Protein 2M1C (pdb70)

Organism: Geobacillus thermodenitrificans (strain NG80-2) (NCBI:txid420246)

CATH classification: 3.30.450.20

Solvent-accessible surface area: 12504 Å² total; per-residue (Å²): 252,39,42,32,14,154,76,62,110,113,29,17,105,62,52,23,60,31,41,32,144,156,10,130,171,26,90,78,54,36,71,84,4,23,26,10,0,21,5,5,2,6,91,48,30,88,17,38,34,8,6,132,21,12,11,74,44,46,180,74,182,60,9,88,57,81,15,2,56,110,56,10,144,87,12,20,60,28,20,114,128,27,173,67,9,4,94,46,52,114,64,85,59,18,51,11,3,5,8,5,23,143,75,58,42,32,9,17,6,20,1,10,83,258,34,48,28,16,154,77,77,109,118,33,17,109,61,55,21,59,33,42,37,144,151,8,127,174,30,89,85,48,38,74,85,4,24,23,13,0,27,6,6,2,8,92,54,28,83,17,40,35,8,6,130,21,11,11,74,44,44,176,77,183,61,10,86,60,83,18,2,55,109,54,9,145,88,10,21,59,29,20,118,131,29,177,69,11,3,91,40,51,112,63,96,52,20,51,13,2,4,8,5,25,146,78,60,52,33,9,24,8,16,1,10,80

Radius of gyration: 17.27 Å; Cα contacts (8 Å, |Δi|>4): 386; chains: 2; bounding box: 47×32×30 Å

Nearest PDB structures (foldseek):
  2m1c-assembly1_B  TM=1.008E+00  e=5.060E-22  Geobacillus thermodenitrificans NG80-2
  1l0f-assembly2_B  TM=6.112E-01  e=3.774E+00  Escherichia coli
  1l0e-assembly2_B  TM=6.085E-01  e=5.412E+00  Escherichia coli
  1ga9-assembly2_B  TM=4.429E-01  e=3.553E+00  Escherichia coli
  6in9-assembly2_B  TM=4.260E-01  e=9.871E+00  Pseudomonas aeruginosa PAO1

Foldseek 3Di:
DQWLCPPVVVLVCVVCDPPDPVLPPCVPVDPPPDFQKKWATGLPWFTDDIRVSVCVLLVHDDCGRCTDVNVDPVVVVVSVPVPDAWDWPDGSRWTKIWGADVVRNPTIITTGD/DQWLCPVPVVLVCVVCPPPDPVLPPCVPPDDPPDFQKKWATGLPWFTDDMRVSVQVLLPHDDCGGCTDVNVHPPVNVVSVVVPDAWDWPDDSRWTKIWGAHVVSNPTIITTGD

Secondary structure (DSSP, 8-state):
---SHHHHSHHHHHHSSSS-TT-STTTTT-SSSS-S-EEEE-SSS-EEEE-THHHHTTT-S--TTSTTTTT-SHHHHHTTT--SSEEEEEETTEEEEEE--SS-TT-EEEEE-/---SHHHHSHHHHHHSSSS-TT-STTTTT-SSSS-S-EEEE-SSS-EEEEETHHHHTTT-S--TTSTTTTT-SHHHHHTTT--SSEEEEEETTEEEEEE--SS-TT-EEEEE-

InterPro domains:
  IPR000160 GGDEF domain [PS50887] (174-302)
  IPR000160 GGDEF domain [SM00267] (145-300)
  IPR001667 DDH domain [PF01368] (340-497)
  IPR003156 DHHA1 domain [PF02272] (570-653)
  IPR014528 Cyclic-di-AMP phosphodiesterase GdpP/PdeA [PIRSF026583] (1-654)
  IPR038763 DHH phosphoesterase superfamily [SSF64182] (339-641)
  IPR049553 Cyclic-di-AMP phosphodiesterase GdpP-like, PAS domain [PF21370] (72-161)
  IPR051319 Bifunctional oligoribonuclease/pAp-phosphatase and c-di-AMP PDE [PTHR47618] (325-655)

B-factor: mean 15.0, std 0.0, range [15.0, 15.0]

Sequence (226 aa):
RGSHMRSLHKELQQYISNLSYRVKKVSEEALMQMPIGILLLDEEDKIEWSNRFLAACFKEQTLIGRSLAELSEPLAAFVKKGKTDEEIIELNGKQLKVIVHRHERLLYFFDVTRGSHMRSLHKELQQYISNLSYRVKKVSEEALMQMPIGILLLDEEDKIEWSNRFLAACFKEQTLIGRSLAELSEPLAAFVKKGKTDEEIIELNGKQLKVIVHRHERLLYFFDVTRGSHMRSLHKELQQYISNLSYRVKKVSEEALMQMPIGILLLDEEDKIEWSNRFLAACFKEQTLIGRSLAELSEPLAAFVKKGKTDEEIIELNGKQLKVIVHRHERLLYFFDVTRGSHMRSLHKELQQYISNLSYRVKKVSEEALMQMPIGILLLDEEDKIEWSNRFLAACFKEQTLIGRSLAELSEPLAAFVKKGKTDEEIIELNGKQLKVIVHRHERLLYFFDVTRGSHMRSLHKELQQYISNLSYRVKKVSEEALMQMPIGILLLDEEDKIEWSNRFLAACFKEQTLIGRSLAELSEPLAAFVKKGKTDEEIIELNGKQLKVIVHRHERLLYFFDVTRGSHMRSLHKELQQYISNLSYRVKKVSEEALMQMPIGILLLDEEDKIEWSNRFLAACFKEQTLIGRSLAELSEPLAAFVKKGKTDEEIIELNGKQLKVIVHRHERLLYFFDVTRGSHMRSLHKELQQYISNLSYRVKKVSEEALMQMPIGILLLDEEDKIEWSNRFLAACFKEQTLIGRSLAELSEPLAAFVKKGKTDEEIIELNGKQLKVIVHRHERLLYFFDVTRGSHMRSLHKELQQYISNLSYRVKKVSEEALMQMPIGILLLDEEDKIEWSNRFLAACFKEQTLIGRSLAELSEPLAAFVKKGKTDEEIIELNGKQLKVIVHRHERLLYFFDVT

Structure (mmCIF, N/CA/C/O backbone):
data_2M1C
#
_entry.id   2M1C
#
loop_
_atom_site.group_PDB
_atom_site.id
_atom_site.type_symbol
_atom_site.label_atom_id
_atom_site.label_alt_id
_atom_site.label_comp_id
_atom_site.label_asym_id
_atom_site.label_entity_id
_atom_site.label_seq_id
_atom_site.pdbx_PDB_ins_code
_atom_site.Cartn_x
_atom_site.Cartn_y
_atom_site.Cartn_z
_atom_site.occupancy
_atom_site.B_iso_or_equiv
_atom_site.auth_seq_id
_atom_site.auth_comp_id
_atom_site.auth_asym_id
_atom_site.auth_atom_id
_atom_site.pdbx_PDB_model_num
ATOM 1 N N . ARG A 1 1 ? 22.039 11.443 1.614 1.00 15.00 49 ARG A N 1
ATOM 2 C CA . ARG A 1 1 ? 22.537 12.443 2.587 1.00 15.00 49 ARG A CA 1
ATOM 3 C C . ARG A 1 1 ? 21.398 12.932 3.478 1.00 15.00 49 ARG A C 1
ATOM 4 O O . ARG A 1 1 ? 21.520 12.956 4.701 1.00 15.00 49 ARG A O 1
ATOM 27 N N . GLY A 1 2 ? 20.284 13.304 2.863 1.00 15.00 50 GLY A N 1
ATOM 28 C CA . GLY A 1 2 ? 19.138 13.763 3.616 1.00 15.00 50 GLY A CA 1
ATOM 29 C C . GLY A 1 2 ? 18.201 12.619 3.924 1.00 15.00 50 GLY A C 1
ATOM 30 O O . GLY A 1 2 ? 17.272 12.345 3.165 1.00 15.00 50 GLY A O 1
ATOM 34 N N . SER A 1 3 ? 18.465 11.931 5.026 1.00 15.00 51 SER A N 1
ATOM 35 C CA . SER A 1 3 ? 17.648 10.799 5.435 1.00 15.00 51 SER A CA 1
ATOM 36 C C . SER A 1 3 ? 16.256 11.239 5.870 1.00 15.00 51 SER A C 1
ATOM 37 O O . SER A 1 3 ? 16.081 11.796 6.952 1.00 15.00 51 SER A O 1
ATOM 45 N N . HIS A 1 4 ? 15.268 10.973 5.023 1.00 15.00 52 HIS A N 1
ATOM 46 C CA . HIS A 1 4 ? 13.889 11.326 5.317 1.00 15.00 52 HIS A CA 1
ATOM 47 C C . HIS A 1 4 ? 13.316 10.369 6.341 1.00 15.00 52 HIS A C 1
ATOM 48 O O . HIS A 1 4 ? 12.604 10.778 7.259 1.00 15.00 52 HIS A O 1
ATOM 62 N N . MET A 1 5 ? 13.656 9.097 6.196 1.00 15.00 53 MET A N 1
ATOM 63 C CA . MET A 1 5 ? 13.177 8.071 7.107 1.00 15.00 53 MET A CA 1
ATOM 64 C C . MET A 1 5 ? 13.610 8.369 8.546 1.00 15.00 53 MET A C 1
ATOM 65 O O . MET A 1 5 ? 12.895 8.049 9.495 1.00 15.00 53 MET A O 1
ATOM 79 N N . ARG A 1 6 ? 14.768 8.997 8.699 1.00 15.00 54 ARG A N 1
ATOM 80 C CA . ARG A 1 6 ? 15.282 9.333 10.025 1.00 15.00 54 ARG A CA 1
ATOM 81 C C . ARG A 1 6 ? 15.168 10.827 10.304 1.00 15.00 54 ARG A C 1
ATOM 82 O O . ARG A 1 6 ? 15.726 11.323 11.279 1.00 15.00 54 ARG A O 1
ATOM 103 N N . SER A 1 7 ? 14.466 11.541 9.439 1.00 15.00 55 SER A N 1
ATOM 104 C CA . SER A 1 7 ? 14.291 12.975 9.609 1.00 15.00 55 SER A CA 1
ATOM 105 C C . SER A 1 7 ? 13.079 13.278 10.491 1.00 15.00 55 SER A C 1
ATOM 106 O O . SER A 1 7 ? 12.996 14.344 11.104 1.00 15.00 55 SER A O 1
ATOM 114 N N . LEU A 1 8 ? 12.133 12.344 10.541 1.00 15.00 56 LEU A N 1
ATOM 115 C CA . LEU A 1 8 ? 10.918 12.539 11.323 1.00 15.00 56 LEU A CA 1
ATOM 116 C C . LEU A 1 8 ? 10.797 11.533 12.463 1.00 15.00 56 LEU A C 1
ATOM 117 O O . LEU A 1 8 ? 10.256 11.852 13.523 1.00 15.00 56 LEU A O 1
ATOM 133 N N . HIS A 1 9 ? 11.284 10.309 12.217 1.00 15.00 57 HIS A N 1
ATOM 134 C CA . HIS A 1 9 ? 11.227 9.208 13.188 1.00 15.00 57 HIS A CA 1
ATOM 135 C C . HIS A 1 9 ? 9.787 8.715 13.368 1.00 15.00 57 HIS A C 1
ATOM 136 O O . HIS A 1 9 ? 9.454 7.619 12.918 1.00 15.00 57 HIS A O 1
ATOM 150 N N . LYS A 1 10 ? 8.938 9.548 13.982 1.00 15.00 58 LYS A N 1
ATOM 151 C CA . LYS A 1 10 ? 7.529 9.212 14.231 1.00 15.00 58 LYS A CA 1
ATOM 152 C C . LYS A 1 10 ? 6.838 8.689 12.973 1.00 15.00 58 LYS A C 1
ATOM 153 O O . LYS A 1 10 ? 6.079 7.728 13.037 1.00 15.00 58 LYS A O 1
ATOM 172 N N . GLU A 1 11 ? 7.109 9.330 11.840 1.00 15.00 59 GLU A N 1
ATOM 173 C CA . GLU A 1 11 ? 6.525 8.938 10.558 1.00 15.00 59 GLU A CA 1
ATOM 174 C C . GLU A 1 11 ? 6.711 7.443 10.299 1.00 15.00 59 GLU A C 1
ATOM 175 O O . GLU A 1 11 ? 5.744 6.708 10.089 1.00 15.00 59 GLU A O 1
ATOM 187 N N . LEU A 1 12 ? 7.958 6.989 10.349 1.00 15.00 60 LEU A N 1
ATOM 188 C CA . LEU A 1 12 ? 8.261 5.586 10.109 1.00 15.00 60 LEU A CA 1
ATOM 189 C C . LEU A 1 12 ? 7.860 4.730 11.310 1.00 15.00 60 LEU A C 1
ATOM 190 O O . LEU A 1 12 ? 7.328 3.636 11.139 1.00 15.00 60 LEU A O 1
ATOM 206 N N . GLN A 1 13 ? 8.094 5.247 12.522 1.00 15.00 61 GLN A N 1
ATOM 207 C CA . GLN A 1 13 ? 7.769 4.517 13.755 1.00 15.00 61 GLN A CA 1
ATOM 208 C C . GLN A 1 13 ? 6.269 4.231 13.856 1.00 15.00 61 GLN A C 1
ATOM 209 O O . GLN A 1 13 ? 5.853 3.289 14.528 1.00 15.00 61 GLN A O 1
ATOM 223 N N . GLN A 1 14 ? 5.464 5.047 13.188 1.00 15.00 62 GLN A N 1
ATOM 224 C CA . GLN A 1 14 ? 4.018 4.884 13.204 1.00 15.00 62 GLN A CA 1
ATOM 225 C C . GLN A 1 14 ? 3.607 3.698 12.337 1.00 15.00 62 GLN A C 1
ATOM 226 O O . GLN A 1 14 ? 2.859 2.825 12.776 1.00 15.00 62 GLN A O 1
ATOM 240 N N . TYR A 1 15 ? 4.110 3.674 11.107 1.00 15.00 63 TYR A N 1
ATOM 241 C CA . TYR A 1 15 ? 3.789 2.610 10.153 1.00 15.00 63 TYR A CA 1
ATOM 242 C C . TYR A 1 15 ? 4.305 1.234 10.613 1.00 15.00 63 TYR A C 1
ATOM 243 O O . TYR A 1 15 ? 3.637 0.214 10.418 1.00 15.00 63 TYR A O 1
ATOM 261 N N . ILE A 1 16 ? 5.472 1.225 11.249 1.00 15.00 64 ILE A N 1
ATOM 262 C CA . ILE A 1 16 ? 6.114 -0.016 11.730 1.00 15.00 64 ILE A CA 1
ATOM 263 C C . ILE A 1 16 ? 5.549 -0.531 13.061 1.00 15.00 64 ILE A C 1
ATOM 264 O O . ILE A 1 16 ? 6.297 -0.840 13.994 1.00 15.00 64 ILE A O 1
ATOM 280 N N . SER A 1 17 ? 4.236 -0.528 13.187 1.00 15.00 65 SER A N 1
ATOM 281 C CA . SER A 1 17 ? 3.597 -1.010 14.402 1.00 15.00 65 SER A CA 1
ATOM 282 C C . SER A 1 17 ? 2.978 -2.393 14.170 1.00 15.00 65 SER A C 1
ATOM 283 O O . SER A 1 17 ? 3.411 -3.395 14.746 1.00 15.00 65 SER A O 1
ATOM 291 N N . ASN A 1 18 ? 1.908 -2.390 13.382 1.00 15.00 66 ASN A N 1
ATOM 292 C CA . ASN A 1 18 ? 1.182 -3.611 12.991 1.00 15.00 66 ASN A CA 1
ATOM 293 C C . ASN A 1 18 ? 2.120 -4.775 12.645 1.00 15.00 66 ASN A C 1
ATOM 294 O O . ASN A 1 18 ? 1.805 -5.932 12.930 1.00 15.00 66 ASN A O 1
ATOM 305 N N . LEU A 1 19 ? 3.267 -4.476 12.046 1.00 15.00 67 LEU A N 1
ATOM 306 C CA . LEU A 1 19 ? 4.217 -5.513 11.672 1.00 15.00 67 LEU A CA 1
ATOM 307 C C . LEU A 1 19 ? 5.425 -5.526 12.602 1.00 15.00 67 LEU A C 1
ATOM 308 O O . LEU A 1 19 ? 5.832 -4.491 13.137 1.00 15.00 67 LEU A O 1
ATOM 324 N N . SER A 1 20 ? 5.973 -6.716 12.799 1.00 15.00 68 SER A N 1
ATOM 325 C CA . SER A 1 20 ? 7.124 -6.912 13.660 1.00 15.00 68 SER A CA 1
ATOM 326 C C . SER A 1 20 ? 8.389 -6.336 13.032 1.00 15.00 68 SER A C 1
ATOM 327 O O . SER A 1 20 ? 8.651 -6.541 11.848 1.00 15.00 68 SER A O 1
ATOM 335 N N . TYR A 1 21 ? 9.179 -5.638 13.840 1.00 15.00 69 TYR A N 1
ATOM 336 C CA . TYR A 1 21 ? 10.425 -5.036 13.378 1.00 15.00 69 TYR A CA 1
ATOM 337 C C . TYR A 1 21 ? 11.426 -6.112 12.957 1.00 15.00 69 TYR A C 1
ATOM 338 O O . TYR A 1 21 ? 12.356 -5.850 12.193 1.00 15.00 69 TYR A O 1
ATOM 356 N N . ARG A 1 22 ? 11.232 -7.322 13.472 1.00 15.00 70 ARG A N 1
ATOM 357 C CA . ARG A 1 22 ? 12.109 -8.442 13.146 1.00 15.00 70 ARG A CA 1
ATOM 358 C C . ARG A 1 22 ? 12.077 -8.770 11.654 1.00 15.00 70 ARG A C 1
ATOM 359 O O . ARG A 1 22 ? 13.110 -9.100 11.074 1.00 15.00 70 ARG A O 1
ATOM 380 N N . VAL A 1 23 ? 10.882 -8.664 11.054 1.00 15.00 71 VAL A N 1
ATOM 381 C CA . VAL A 1 23 ? 10.643 -8.950 9.627 1.00 15.00 71 VAL A CA 1
ATOM 382 C C . VAL A 1 23 ? 11.469 -10.127 9.098 1.00 15.00 71 VAL A C 1
ATOM 383 O O . VAL A 1 23 ? 12.157 -10.018 8.078 1.00 15.00 71 VAL A O 1
ATOM 396 N N . LYS A 1 24 ? 11.378 -11.260 9.785 1.00 15.00 72 LYS A N 1
ATOM 397 C CA . LYS A 1 24 ? 12.105 -12.455 9.388 1.00 15.00 72 LYS A CA 1
ATOM 398 C C . LYS A 1 24 ? 11.155 -13.642 9.244 1.00 15.00 72 LYS A C 1
ATOM 399 O O . LYS A 1 24 ? 10.520 -14.055 10.211 1.00 15.00 72 LYS A O 1
ATOM 418 N N . LYS A 1 25 ? 11.040 -14.142 8.010 1.00 15.00 73 LYS A N 1
ATOM 419 C CA . LYS A 1 25 ? 10.192 -15.296 7.664 1.00 15.00 73 LYS A CA 1
ATOM 420 C C . LYS A 1 25 ? 8.693 -14.975 7.620 1.00 15.00 73 LYS A C 1
ATOM 421 O O . LYS A 1 25 ? 7.927 -15.746 7.038 1.00 15.00 73 LYS A O 1
ATOM 440 N N . VAL A 1 26 ? 8.297 -13.847 8.215 1.00 15.00 74 VAL A N 1
ATOM 441 C CA . VAL A 1 26 ? 6.893 -13.394 8.264 1.00 15.00 74 VAL A CA 1
ATOM 442 C C . VAL A 1 26 ? 5.915 -14.524 8.637 1.00 15.00 74 VAL A C 1
ATOM 443 O O . VAL A 1 26 ? 4.753 -14.545 8.216 1.00 15.00 74 VAL A O 1
ATOM 456 N N . SER A 1 27 ? 6.371 -15.431 9.489 1.00 15.00 75 SER A N 1
ATOM 457 C CA . SER A 1 27 ? 5.550 -16.551 9.923 1.00 15.00 75 SER A CA 1
ATOM 458 C C . SER A 1 27 ? 4.426 -16.080 10.845 1.00 15.00 75 SER A C 1
ATOM 459 O O . SER A 1 27 ? 3.499 -16.834 11.155 1.00 15.00 75 SER A O 1
ATOM 467 N N . GLU A 1 28 ? 4.521 -14.831 11.281 1.00 15.00 76 GLU A N 1
ATOM 468 C CA . GLU A 1 28 ? 3.530 -14.235 12.161 1.00 15.00 76 GLU 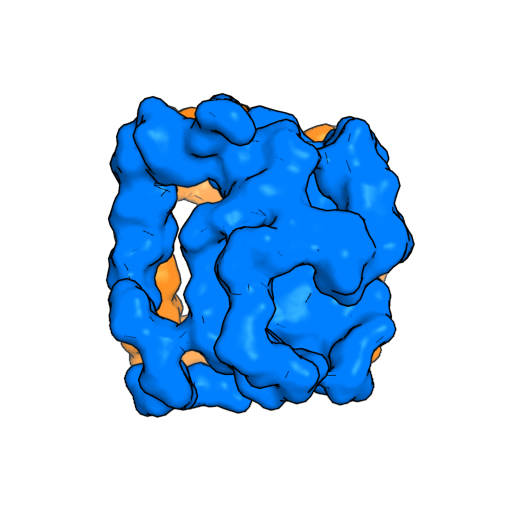A CA 1
ATOM 469 C C . GLU A 1 28 ? 2.154 -14.184 11.501 1.00 15.00 76 GLU A C 1
ATOM 470 O O . GLU A 1 28 ? 1.166 -14.628 12.086 1.00 15.00 76 GLU A O 1
ATOM 482 N N . GLU A 1 29 ? 2.089 -13.676 10.270 1.00 15.00 77 GLU A N 1
ATOM 483 C CA . GLU A 1 29 ? 0.808 -13.560 9.575 1.00 15.00 77 GLU A CA 1
ATOM 484 C C . GLU A 1 29 ? 0.781 -14.352 8.268 1.00 15.00 77 GLU A C 1
ATOM 485 O O . GLU A 1 29 ? -0.242 -14.356 7.577 1.00 15.00 77 GLU A O 1
ATOM 497 N N . ALA A 1 30 ? 1.907 -14.995 7.928 1.00 15.00 78 ALA A N 1
ATOM 498 C CA . ALA A 1 30 ? 2.032 -15.806 6.705 1.00 15.00 78 ALA A CA 1
ATOM 499 C C . ALA A 1 30 ? 2.184 -14.946 5.450 1.00 15.00 78 ALA A C 1
ATOM 500 O O . ALA A 1 30 ? 2.097 -13.725 5.504 1.00 15.00 78 ALA A O 1
ATOM 507 N N . LEU A 1 31 ? 2.418 -15.599 4.313 1.00 15.00 79 LEU A N 1
ATOM 508 C CA . LEU A 1 31 ? 2.571 -14.904 3.044 1.00 15.00 79 LEU A CA 1
ATOM 509 C C . LEU A 1 31 ? 1.630 -15.495 2.006 1.00 15.00 79 LEU A C 1
ATOM 510 O O . LEU A 1 31 ? 2.050 -16.242 1.123 1.00 15.00 79 LEU A O 1
ATOM 526 N N . MET A 1 32 ? 0.344 -15.232 2.161 1.00 15.00 80 MET A N 1
ATOM 527 C CA . MET A 1 32 ? -0.640 -15.734 1.216 1.00 15.00 80 MET A CA 1
ATOM 528 C C . MET A 1 32 ? -1.658 -14.660 0.830 1.00 15.00 80 MET A C 1
ATOM 529 O O . MET A 1 32 ? -2.690 -14.963 0.240 1.00 15.00 80 MET A O 1
ATOM 543 N N . GLN A 1 33 ? -1.346 -13.400 1.106 1.00 15.00 81 GLN A N 1
ATOM 544 C CA . GLN A 1 33 ? -2.289 -12.316 0.828 1.00 15.00 81 GLN A CA 1
ATOM 545 C C . GLN A 1 33 ? -1.624 -10.958 1.024 1.00 15.00 81 GLN A C 1
ATOM 546 O O . GLN A 1 33 ? -2.145 -9.935 0.589 1.00 15.00 81 GLN A O 1
ATOM 560 N N . MET A 1 34 ? -0.539 -10.954 1.781 1.00 15.00 82 MET A N 1
ATOM 561 C CA . MET A 1 34 ? 0.226 -9.734 2.042 1.00 15.00 82 MET A CA 1
ATOM 562 C C . MET A 1 34 ? 1.519 -9.669 1.208 1.00 15.00 82 MET A C 1
ATOM 563 O O . MET A 1 34 ? 1.946 -10.684 0.651 1.00 15.00 82 MET A O 1
ATOM 577 N N . PRO A 1 35 ? 2.136 -8.466 1.091 1.00 15.00 83 PRO A N 1
ATOM 578 C CA . PRO A 1 35 ? 3.398 -8.258 0.355 1.00 15.00 83 PRO A CA 1
ATOM 579 C C . PRO A 1 35 ? 4.497 -9.257 0.742 1.00 15.00 83 PRO A C 1
ATOM 580 O O . PRO A 1 35 ? 4.663 -9.599 1.915 1.00 15.00 83 PRO A O 1
ATOM 591 N N . ILE A 1 36 ? 5.254 -9.693 -0.260 1.00 15.00 84 ILE A N 1
ATOM 592 C CA . ILE A 1 36 ? 6.338 -10.660 -0.072 1.00 15.00 84 ILE A CA 1
ATOM 593 C C . ILE A 1 36 ? 7.694 -9.947 0.099 1.00 15.00 84 ILE A C 1
ATOM 594 O O . ILE A 1 36 ? 8.688 -10.551 0.487 1.00 15.00 84 ILE A O 1
ATOM 610 N N . GLY A 1 37 ? 7.717 -8.643 -0.150 1.00 15.00 85 GLY A N 1
ATOM 611 C CA . GLY A 1 37 ? 8.950 -7.881 -0.007 1.00 15.00 85 GLY A CA 1
ATOM 612 C C . GLY A 1 37 ? 8.680 -6.402 0.183 1.00 15.00 85 GLY A C 1
ATOM 613 O O . GLY A 1 37 ? 7.924 -5.820 -0.587 1.00 15.00 85 GLY A O 1
ATOM 617 N N . ILE A 1 38 ? 9.274 -5.786 1.208 1.00 15.00 86 ILE A N 1
ATOM 618 C CA . ILE A 1 38 ? 9.042 -4.354 1.460 1.00 15.00 86 ILE A CA 1
ATOM 619 C C . ILE A 1 38 ? 10.352 -3.558 1.438 1.00 15.00 86 ILE A C 1
ATOM 620 O O . ILE A 1 38 ? 11.358 -4.013 1.975 1.00 15.00 86 ILE A O 1
ATOM 636 N N . LEU A 1 39 ? 10.340 -2.382 0.802 1.00 15.00 87 LEU A N 1
ATOM 637 C CA . LEU A 1 39 ? 11.530 -1.526 0.739 1.00 15.00 87 LEU A CA 1
ATOM 638 C C . LEU A 1 39 ? 11.174 -0.044 0.948 1.00 15.00 87 LEU A C 1
ATOM 639 O O . LEU A 1 39 ? 10.262 0.471 0.290 1.00 15.00 87 LEU A O 1
ATOM 655 N N . LEU A 1 40 ? 11.907 0.635 1.854 1.00 15.00 88 LEU A N 1
ATOM 656 C CA . LEU A 1 40 ? 11.695 2.057 2.136 1.00 15.00 88 LEU A CA 1
ATOM 657 C C . LEU A 1 40 ? 13.032 2.803 2.140 1.00 15.00 88 LEU A C 1
ATOM 658 O O . LEU A 1 40 ? 14.017 2.339 2.731 1.00 15.00 88 LEU A O 1
ATOM 674 N N . LEU A 1 41 ? 13.051 3.963 1.488 1.00 15.00 89 LEU A N 1
ATOM 675 C CA . LEU A 1 41 ? 14.261 4.773 1.343 1.00 15.00 89 LEU A CA 1
ATOM 676 C C . LEU A 1 41 ? 14.015 6.244 1.660 1.00 15.00 89 LEU A C 1
ATOM 677 O O . LEU A 1 41 ? 12.970 6.611 2.194 1.00 15.00 89 LEU A O 1
ATOM 693 N N . ASP A 1 42 ? 15.017 7.068 1.347 1.00 15.00 90 ASP A N 1
ATOM 694 C CA . ASP A 1 42 ? 14.945 8.510 1.588 1.00 15.00 90 ASP A CA 1
ATOM 695 C C . ASP A 1 42 ? 14.359 9.224 0.376 1.00 15.00 90 ASP A C 1
ATOM 696 O O . ASP A 1 42 ? 13.607 8.637 -0.403 1.00 15.00 90 ASP A O 1
ATOM 705 N N . GLU A 1 43 ? 14.740 10.483 0.179 1.00 15.00 91 GLU A N 1
ATOM 706 C CA . GLU A 1 43 ? 14.249 11.250 -0.947 1.00 15.00 91 GLU A CA 1
ATOM 707 C C . GLU A 1 43 ? 15.332 11.331 -2.050 1.00 15.00 91 GLU A C 1
ATOM 708 O O . GLU A 1 43 ? 15.194 12.112 -2.978 1.00 15.00 91 GLU A O 1
ATOM 720 N N . GLU A 1 44 ? 16.396 10.500 -1.997 1.00 15.00 92 GLU A N 1
ATOM 721 C CA . GLU A 1 44 ? 17.455 10.602 -2.999 1.00 15.00 92 GLU A CA 1
ATOM 722 C C . GLU A 1 44 ? 17.731 9.314 -3.748 1.00 15.00 92 GLU A C 1
ATOM 723 O O . GLU A 1 44 ? 17.855 9.366 -4.974 1.00 15.00 92 GLU A O 1
ATOM 735 N N . ASP A 1 45 ? 17.478 8.163 -3.073 1.00 15.00 93 ASP A N 1
ATOM 736 C CA . ASP A 1 45 ? 17.887 6.811 -3.631 1.00 15.00 93 ASP A CA 1
ATOM 737 C C . ASP A 1 45 ? 18.770 6.002 -2.682 1.00 15.00 93 ASP A C 1
ATOM 738 O O . ASP A 1 45 ? 19.440 5.046 -3.092 1.00 15.00 93 ASP A O 1
ATOM 747 N N . LYS A 1 46 ? 18.752 6.370 -1.423 1.00 15.00 94 LYS A N 1
ATOM 748 C CA . LYS A 1 46 ? 19.438 5.606 -0.402 1.00 15.00 94 LYS A CA 1
ATOM 749 C C . LYS A 1 46 ? 18.383 4.876 0.407 1.00 15.00 94 LYS A C 1
ATOM 750 O O . LYS A 1 46 ? 17.506 5.516 0.993 1.00 15.00 94 LYS A O 1
ATOM 769 N N . ILE A 1 47 ? 18.419 3.550 0.354 1.00 15.00 95 ILE A N 1
ATOM 770 C CA . ILE A 1 47 ? 17.469 2.712 1.086 1.00 15.00 95 ILE A CA 1
ATOM 771 C C . ILE A 1 47 ? 17.752 2.775 2.570 1.00 15.00 95 ILE A C 1
ATOM 772 O O . ILE A 1 47 ? 18.913 2.753 2.987 1.00 15.00 95 ILE A O 1
ATOM 788 N N . GLU A 1 48 ? 16.700 2.839 3.363 1.00 15.00 96 GLU A N 1
ATOM 789 C CA . GLU A 1 48 ? 16.862 2.899 4.793 1.00 15.00 96 GLU A CA 1
ATOM 790 C C . GLU A 1 48 ? 16.414 1.595 5.445 1.00 15.00 96 GLU A C 1
ATOM 791 O O . GLU A 1 48 ? 17.200 0.936 6.134 1.00 15.00 96 GLU A O 1
ATOM 803 N N . TRP A 1 49 ? 15.159 1.205 5.236 1.00 15.00 97 TRP A N 1
ATOM 804 C CA . TRP A 1 49 ? 14.666 -0.022 5.835 1.00 15.00 97 TRP A CA 1
ATOM 805 C C . TRP A 1 49 ? 13.976 -0.886 4.800 1.00 15.00 97 TRP A C 1
ATOM 806 O O . TRP A 1 49 ? 13.334 -0.379 3.884 1.00 15.00 97 TRP A O 1
ATOM 827 N N . SER A 1 50 ? 14.141 -2.190 4.928 1.00 15.00 98 SER A N 1
ATOM 828 C CA . SER A 1 50 ? 13.529 -3.128 4.010 1.00 15.00 98 SER A CA 1
ATOM 829 C C . SER A 1 50 ? 13.290 -4.465 4.692 1.00 15.00 98 SER A C 1
ATOM 830 O O . SER A 1 50 ? 14.047 -4.870 5.580 1.00 15.00 98 SER A O 1
ATOM 838 N N . ASN A 1 51 ? 12.240 -5.142 4.267 1.00 15.00 99 ASN A N 1
ATOM 839 C CA . ASN A 1 51 ? 11.898 -6.446 4.805 1.00 15.00 99 ASN A CA 1
ATOM 840 C C . ASN A 1 51 ? 12.724 -7.488 4.076 1.00 15.00 99 ASN A C 1
ATOM 841 O O . ASN A 1 51 ? 12.588 -7.629 2.851 1.00 15.00 99 ASN A O 1
ATOM 852 N N . ARG A 1 52 ? 13.541 -8.223 4.848 1.00 15.00 100 ARG A N 1
ATOM 853 C CA . ARG A 1 52 ? 14.469 -9.244 4.338 1.00 15.00 100 ARG A CA 1
ATOM 854 C C . ARG A 1 52 ? 13.867 -10.128 3.258 1.00 15.00 100 ARG A C 1
ATOM 855 O O . ARG A 1 52 ? 14.534 -10.438 2.272 1.00 15.00 100 ARG A O 1
ATOM 876 N N . PHE A 1 53 ? 12.633 -10.558 3.493 1.00 15.00 101 PHE A N 1
ATOM 877 C CA . PHE A 1 53 ? 11.907 -11.423 2.560 1.00 15.00 101 PHE A CA 1
ATOM 878 C C . PHE A 1 53 ? 12.167 -11.065 1.094 1.00 15.00 101 PHE A C 1
ATOM 879 O O . PHE A 1 53 ? 12.384 -11.961 0.278 1.00 15.00 101 PHE A O 1
ATOM 896 N N . LEU A 1 54 ? 12.215 -9.773 0.759 1.00 15.00 102 LEU A N 1
ATOM 897 C CA . LEU A 1 54 ? 12.403 -9.387 -0.635 1.00 15.00 102 LEU A CA 1
ATOM 898 C C . LEU A 1 54 ? 13.762 -9.812 -1.194 1.00 15.00 102 LEU A C 1
ATOM 899 O O . LEU A 1 54 ? 13.833 -10.429 -2.256 1.00 15.00 102 LEU A O 1
ATOM 915 N N . ALA A 1 55 ? 14.827 -9.505 -0.455 1.00 15.00 103 ALA A N 1
ATOM 916 C CA . ALA A 1 55 ? 16.176 -9.881 -0.874 1.00 15.00 103 ALA A CA 1
ATOM 917 C C . ALA A 1 55 ? 16.311 -11.372 -1.153 1.00 15.00 103 ALA A C 1
ATOM 918 O O . ALA A 1 55 ? 16.858 -11.769 -2.181 1.00 15.00 103 ALA A O 1
ATOM 925 N N . ALA A 1 56 ? 15.834 -12.182 -0.224 1.00 15.00 104 ALA A N 1
ATOM 926 C CA . ALA A 1 56 ? 15.887 -13.643 -0.349 1.00 15.00 104 ALA A CA 1
ATOM 927 C C . ALA A 1 56 ? 15.246 -14.127 -1.654 1.00 15.00 104 ALA A C 1
ATOM 928 O O . ALA A 1 56 ? 15.801 -14.954 -2.388 1.00 15.00 104 ALA A O 1
ATOM 935 N N . CYS A 1 57 ? 14.088 -13.554 -1.931 1.00 15.00 105 CYS A N 1
ATOM 936 C CA . CYS A 1 57 ? 13.284 -13.851 -3.114 1.00 15.00 105 CYS A CA 1
ATOM 937 C C . CYS A 1 57 ? 13.845 -13.178 -4.367 1.00 15.00 105 CYS A C 1
ATOM 938 O O . CYS A 1 57 ? 13.219 -13.205 -5.433 1.00 15.00 105 CYS A O 1
ATOM 946 N N . PHE A 1 58 ? 14.964 -12.463 -4.206 1.00 15.00 106 PHE A N 1
ATOM 947 C CA . PHE A 1 58 ? 15.592 -11.766 -5.310 1.00 15.00 106 PHE A CA 1
ATOM 948 C C . PHE A 1 58 ? 16.992 -12.326 -5.614 1.00 15.00 106 PHE A C 1
ATOM 949 O O . PHE A 1 58 ? 17.625 -11.917 -6.589 1.00 15.00 106 PHE A O 1
ATOM 966 N N . LYS A 1 59 ? 17.468 -13.244 -4.766 1.00 15.00 107 LYS A N 1
ATOM 967 C CA . LYS A 1 59 ? 18.794 -13.855 -4.915 1.00 15.00 107 LYS A CA 1
ATOM 968 C C . LYS A 1 59 ? 19.876 -12.824 -4.658 1.00 15.00 107 LYS A C 1
ATOM 969 O O . LYS A 1 59 ? 20.771 -12.606 -5.477 1.00 15.00 107 LYS A O 1
ATOM 988 N N . GLU A 1 60 ? 19.791 -12.191 -3.493 1.00 15.00 108 GLU A N 1
ATOM 989 C CA . GLU A 1 60 ? 20.742 -11.181 -3.091 1.00 15.00 108 GLU A CA 1
ATOM 990 C C . GLU A 1 60 ? 21.404 -11.585 -1.779 1.00 15.00 108 GLU A C 1
ATOM 991 O O . GLU A 1 60 ? 20.955 -12.522 -1.114 1.00 15.00 108 GLU A O 1
ATOM 1003 N N . GLN A 1 61 ? 22.462 -10.880 -1.419 1.00 15.00 109 GLN A N 1
ATOM 1004 C CA . GLN A 1 61 ? 23.170 -11.136 -0.176 1.00 15.00 109 GLN A CA 1
ATOM 1005 C C . GLN A 1 61 ? 22.911 -9.982 0.773 1.00 15.00 109 GLN A C 1
ATOM 1006 O O . GLN A 1 61 ? 22.802 -10.161 1.983 1.00 15.00 109 GLN A O 1
ATOM 1020 N N . THR A 1 62 ? 22.795 -8.794 0.201 1.00 15.00 110 THR A N 1
ATOM 1021 C CA . THR A 1 62 ? 22.511 -7.603 0.968 1.00 15.00 110 THR A CA 1
ATOM 1022 C C . THR A 1 62 ? 21.960 -6.538 0.029 1.00 15.00 110 THR A C 1
ATOM 1023 O O . THR A 1 62 ? 22.624 -6.124 -0.920 1.00 15.00 110 THR A O 1
ATOM 1034 N N . LEU A 1 63 ? 20.756 -6.073 0.322 1.00 15.00 111 LEU A N 1
ATOM 1035 C CA . LEU A 1 63 ? 20.109 -5.065 -0.505 1.00 15.00 111 LEU A CA 1
ATOM 1036 C C . LEU A 1 63 ? 20.320 -3.682 0.077 1.00 15.00 111 LEU A C 1
ATOM 1037 O O . LEU A 1 63 ? 20.273 -2.679 -0.636 1.00 15.00 111 LEU A O 1
ATOM 1053 N N . ILE A 1 64 ? 20.568 -3.631 1.376 1.00 15.00 112 ILE A N 1
ATOM 1054 C CA . ILE A 1 64 ? 20.777 -2.375 2.061 1.00 15.00 112 ILE A CA 1
ATOM 1055 C C . ILE A 1 64 ? 22.142 -1.796 1.713 1.00 15.00 112 ILE A C 1
ATOM 1056 O O . ILE A 1 64 ? 23.171 -2.455 1.870 1.00 15.00 112 ILE A O 1
ATOM 1072 N N . GLY A 1 65 ? 22.138 -0.562 1.238 1.00 15.00 113 GLY A N 1
ATOM 1073 C CA . GLY A 1 65 ? 23.374 0.091 0.856 1.00 15.00 113 GLY A CA 1
ATOM 1074 C C . GLY A 1 65 ? 23.672 -0.087 -0.617 1.00 15.00 113 GLY A C 1
ATOM 1075 O O . GLY A 1 65 ? 24.693 0.385 -1.122 1.00 15.00 113 GLY A O 1
ATOM 1079 N N . ARG A 1 66 ? 22.763 -0.754 -1.320 1.00 15.00 114 ARG A N 1
ATOM 1080 C CA . ARG A 1 66 ? 22.930 -1.009 -2.747 1.00 15.00 114 ARG A CA 1
ATOM 1081 C C . ARG A 1 66 ? 22.240 0.064 -3.593 1.00 15.00 114 ARG A C 1
ATOM 1082 O O . ARG A 1 66 ? 21.926 -0.166 -4.761 1.00 15.00 114 ARG A O 1
ATOM 1103 N N . SER A 1 67 ? 22.028 1.239 -3.003 1.00 15.00 115 SER A N 1
ATOM 1104 C CA . SER A 1 67 ? 21.368 2.346 -3.696 1.00 15.00 115 SER A CA 1
ATOM 1105 C C . SER A 1 67 ? 20.070 1.886 -4.367 1.00 15.00 115 SER A C 1
ATOM 1106 O O . SER A 1 67 ? 19.441 0.918 -3.935 1.00 15.00 115 SER A O 1
ATOM 1114 N N . LEU A 1 68 ? 19.628 2.638 -5.364 1.00 15.00 116 LEU A N 1
ATOM 1115 C CA . LEU A 1 68 ? 18.431 2.278 -6.102 1.00 15.00 116 LEU A CA 1
ATOM 1116 C C . LEU A 1 68 ? 18.758 1.794 -7.520 1.00 15.00 116 LEU A C 1
ATOM 1117 O O . LEU A 1 68 ? 18.187 0.816 -8.008 1.00 15.00 116 LEU A O 1
ATOM 1133 N N . ALA A 1 69 ? 19.700 2.488 -8.161 1.00 15.00 117 ALA A N 1
ATOM 1134 C CA . ALA A 1 69 ? 20.103 2.189 -9.538 1.00 15.00 117 ALA A CA 1
ATOM 1135 C C . ALA A 1 69 ? 20.771 0.827 -9.676 1.00 15.00 117 ALA A C 1
ATOM 1136 O O . ALA A 1 69 ? 20.572 0.136 -10.672 1.00 15.00 117 ALA A O 1
ATOM 1143 N N . GLU A 1 70 ? 21.561 0.453 -8.682 1.00 15.00 118 GLU A N 1
ATOM 1144 C CA . GLU A 1 70 ? 22.251 -0.834 -8.698 1.00 15.00 118 GLU A CA 1
ATOM 1145 C C . GLU A 1 70 ? 21.261 -1.993 -8.692 1.00 15.00 118 GLU A C 1
ATOM 1146 O O . GLU A 1 70 ? 21.495 -3.017 -9.335 1.00 15.00 118 GLU A O 1
ATOM 1158 N N . LEU A 1 71 ? 20.166 -1.845 -7.948 1.00 15.00 119 LEU A N 1
ATOM 1159 C CA . LEU A 1 71 ? 19.149 -2.885 -7.875 1.00 15.00 119 LEU A CA 1
ATOM 1160 C C . LEU A 1 71 ? 18.382 -2.996 -9.192 1.00 15.00 119 LEU A C 1
ATOM 1161 O O . LEU A 1 71 ? 18.276 -4.079 -9.770 1.00 15.00 119 LEU A O 1
ATOM 1177 N N . SER A 1 72 ? 17.830 -1.884 -9.665 1.00 15.00 120 SER A N 1
ATOM 1178 C CA . SER A 1 72 ? 17.084 -1.892 -10.911 1.00 15.00 120 SER A CA 1
ATOM 1179 C C . SER A 1 72 ? 17.300 -0.588 -11.691 1.00 15.00 120 SER A C 1
ATOM 1180 O O . SER A 1 72 ? 17.254 0.503 -11.119 1.00 15.00 120 SER A O 1
ATOM 1188 N N . GLU A 1 73 ? 17.514 -0.712 -12.998 1.00 15.00 121 GLU A N 1
ATOM 1189 C CA . GLU A 1 73 ? 17.737 0.451 -13.860 1.00 15.00 121 GLU A CA 1
ATOM 1190 C C . GLU A 1 73 ? 16.436 1.200 -14.201 1.00 15.00 121 GLU A C 1
ATOM 1191 O O . GLU A 1 73 ? 16.387 2.424 -14.081 1.00 15.00 121 GLU A O 1
ATOM 1203 N N . PRO A 1 74 ? 15.367 0.498 -14.651 1.00 15.00 122 PRO A N 1
ATOM 1204 C CA . PRO A 1 74 ? 14.094 1.144 -15.028 1.00 15.00 122 PRO A CA 1
ATOM 1205 C C . PRO A 1 74 ? 13.537 2.098 -13.971 1.00 15.00 122 PRO A C 1
ATOM 1206 O O . PRO A 1 74 ? 13.207 3.251 -14.266 1.00 15.00 122 PRO A O 1
ATOM 1217 N N . LEU A 1 75 ? 13.462 1.632 -12.737 1.00 15.00 123 LEU A N 1
ATOM 1218 C CA . LEU A 1 75 ? 12.922 2.449 -11.659 1.00 15.00 123 LEU A CA 1
ATOM 1219 C C . LEU A 1 75 ? 13.960 3.428 -11.105 1.00 15.00 123 LEU A C 1
ATOM 1220 O O . LEU A 1 75 ? 13.631 4.283 -10.285 1.00 15.00 123 LEU A O 1
ATOM 1236 N N . ALA A 1 76 ? 15.208 3.316 -11.560 1.00 15.00 124 ALA A N 1
ATOM 1237 C CA . ALA A 1 76 ? 16.269 4.210 -11.100 1.00 15.00 124 ALA A CA 1
ATOM 1238 C C . ALA A 1 76 ? 15.983 5.639 -11.543 1.00 15.00 124 ALA A C 1
ATOM 1239 O O . ALA A 1 76 ? 16.201 6.591 -10.798 1.00 15.00 124 ALA A O 1
ATOM 1246 N N . ALA A 1 77 ? 15.488 5.785 -12.763 1.00 15.00 125 ALA A N 1
ATOM 1247 C CA . ALA A 1 77 ? 15.148 7.098 -13.292 1.00 15.00 125 ALA A CA 1
ATOM 1248 C C . ALA A 1 77 ? 13.884 7.605 -12.612 1.00 15.00 125 ALA A C 1
ATOM 1249 O O . ALA A 1 77 ? 13.717 8.798 -12.364 1.00 15.00 125 ALA A O 1
ATOM 1256 N N . PHE A 1 78 ? 13.014 6.659 -12.294 1.00 15.00 126 PHE A N 1
ATOM 1257 C CA . PHE A 1 78 ? 11.740 6.934 -11.646 1.00 15.00 126 PHE A CA 1
ATOM 1258 C C . PHE A 1 78 ? 11.929 7.548 -10.254 1.00 15.00 126 PHE A C 1
ATOM 1259 O O . PHE A 1 78 ? 11.276 8.541 -9.911 1.00 15.00 126 PHE A O 1
ATOM 1276 N N . VAL A 1 79 ? 12.838 6.969 -9.468 1.00 15.00 127 VAL A N 1
ATOM 1277 C CA . VAL A 1 79 ? 13.107 7.444 -8.106 1.00 15.00 127 VAL A CA 1
ATOM 1278 C C . VAL A 1 79 ? 13.740 8.824 -8.121 1.00 15.00 127 VAL A C 1
ATOM 1279 O O . VAL A 1 79 ? 13.796 9.518 -7.100 1.00 15.00 127 VAL A O 1
ATOM 1292 N N . LYS A 1 80 ? 14.289 9.194 -9.271 1.00 15.00 128 LYS A N 1
ATOM 1293 C CA . LYS A 1 80 ? 14.894 10.482 -9.433 1.00 15.00 128 LYS A CA 1
ATOM 1294 C C . LYS A 1 80 ? 13.920 11.451 -10.108 1.00 15.00 128 LYS A C 1
ATOM 1295 O O . LYS A 1 80 ? 14.275 12.596 -10.367 1.00 15.00 128 LYS A O 1
ATOM 1314 N N . LYS A 1 81 ? 12.683 11.016 -10.380 1.00 15.00 129 LYS A N 1
ATOM 1315 C CA . LYS A 1 81 ? 11.738 11.916 -11.021 1.00 15.00 129 LYS A CA 1
ATOM 1316 C C . LYS A 1 81 ? 10.496 12.175 -10.166 1.00 15.00 129 LYS A C 1
ATOM 1317 O O . LYS A 1 81 ? 10.152 13.324 -9.885 1.00 15.00 129 LYS A O 1
ATOM 1336 N N . GLY A 1 82 ? 9.909 11.096 -9.660 1.00 15.00 130 GLY A N 1
ATOM 1337 C CA . GLY A 1 82 ? 8.721 11.215 -8.827 1.00 15.00 130 GLY A CA 1
ATOM 1338 C C . GLY A 1 82 ? 7.522 11.869 -9.529 1.00 15.00 130 GLY A C 1
ATOM 1339 O O . GLY A 1 82 ? 6.694 12.498 -8.876 1.00 15.00 130 GLY A O 1
ATOM 1343 N N . LYS A 1 83 ? 7.411 11.728 -10.852 1.00 15.00 131 LYS A N 1
ATOM 1344 C CA . LYS A 1 83 ? 6.287 12.320 -11.586 1.00 15.00 131 LYS A CA 1
ATOM 1345 C C . LYS A 1 83 ? 5.266 11.246 -11.959 1.00 15.00 131 LYS A C 1
ATOM 1346 O O . LYS A 1 83 ? 4.922 11.060 -13.131 1.00 15.00 131 LYS A O 1
ATOM 1365 N N . THR A 1 84 ? 4.808 10.529 -10.941 1.00 15.00 132 THR A N 1
ATOM 1366 C CA . THR A 1 84 ? 3.832 9.463 -11.104 1.00 15.00 132 THR A CA 1
ATOM 1367 C C . THR A 1 84 ? 3.380 8.963 -9.731 1.00 15.00 132 THR A C 1
ATOM 1368 O O . THR A 1 84 ? 3.774 9.529 -8.714 1.00 15.00 132 THR A O 1
ATOM 1379 N N . ASP A 1 85 ? 2.530 7.944 -9.700 1.00 15.00 133 ASP A N 1
ATOM 1380 C CA . ASP A 1 85 ? 2.062 7.394 -8.431 1.00 15.00 133 ASP A CA 1
ATOM 1381 C C . ASP A 1 85 ? 2.654 6.008 -8.184 1.00 15.00 133 ASP A C 1
ATOM 1382 O O . ASP A 1 85 ? 3.569 5.854 -7.373 1.00 15.00 133 ASP A O 1
ATOM 1391 N N . GLU A 1 86 ? 2.158 5.009 -8.908 1.00 15.00 134 GLU A N 1
ATOM 1392 C CA . GLU A 1 86 ? 2.649 3.645 -8.745 1.00 15.00 134 GLU A CA 1
ATOM 1393 C C . GLU A 1 86 ? 2.874 2.961 -10.090 1.00 15.00 134 GLU A C 1
ATOM 1394 O O . GLU A 1 86 ? 2.393 3.418 -11.132 1.00 15.00 134 GLU A O 1
ATOM 1406 N N . GLU A 1 87 ? 3.691 1.922 -10.059 1.00 15.00 135 GLU A N 1
ATOM 1407 C CA . GLU A 1 87 ? 3.996 1.133 -11.251 1.00 15.00 135 GLU A CA 1
ATOM 1408 C C . GLU A 1 87 ? 4.389 -0.310 -10.873 1.00 15.00 135 GLU A C 1
ATOM 1409 O O . GLU A 1 87 ? 5.069 -0.523 -9.867 1.00 15.00 135 GLU A O 1
ATOM 1421 N N . ILE A 1 88 ? 3.981 -1.299 -11.668 1.00 15.00 136 ILE A N 1
ATOM 1422 C CA . ILE A 1 88 ? 4.342 -2.687 -11.379 1.00 15.00 136 ILE A CA 1
ATOM 1423 C C . ILE A 1 88 ? 5.101 -3.362 -12.521 1.00 15.00 136 ILE A C 1
ATOM 1424 O O . ILE A 1 88 ? 4.507 -3.774 -13.522 1.00 15.00 136 ILE A O 1
ATOM 1440 N N . ILE A 1 89 ? 6.412 -3.461 -12.388 1.00 15.00 137 ILE A N 1
ATOM 1441 C CA . ILE A 1 89 ? 7.216 -4.165 -13.396 1.00 15.00 137 ILE A CA 1
ATOM 1442 C C . ILE A 1 89 ? 7.330 -5.631 -12.983 1.00 15.00 137 ILE A C 1
ATOM 1443 O O . ILE A 1 89 ? 6.580 -6.086 -12.122 1.00 15.00 137 ILE A O 1
ATOM 1459 N N . GLU A 1 90 ? 8.230 -6.382 -13.596 1.00 15.00 138 GLU A N 1
ATOM 1460 C CA . GLU A 1 90 ? 8.385 -7.7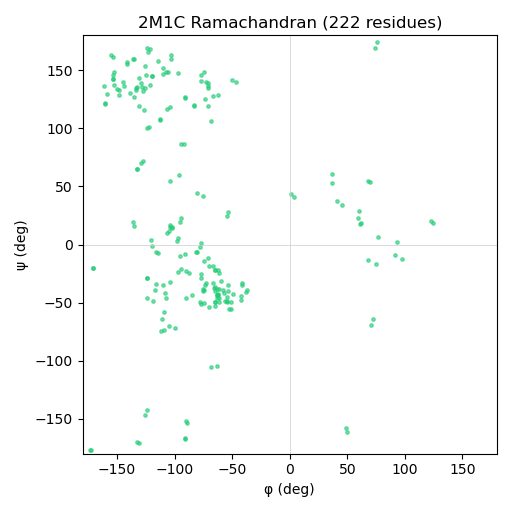89 -13.247 1.00 15.00 138 GLU A CA 1
ATOM 1461 C C . GLU A 1 90 ? 9.859 -8.153 -13.072 1.00 15.00 138 GLU A C 1
ATOM 1462 O O . GLU A 1 90 ? 10.700 -7.799 -13.900 1.00 15.00 138 GLU A O 1
ATOM 1474 N N . LEU A 1 91 ? 10.164 -8.853 -11.981 1.00 15.00 139 LEU A N 1
ATOM 1475 C CA . LEU A 1 91 ? 11.530 -9.266 -11.681 1.00 15.00 139 LEU A CA 1
ATOM 1476 C C . LEU A 1 91 ? 11.533 -10.547 -10.844 1.00 15.00 139 LEU A C 1
ATOM 1477 O O . LEU A 1 91 ? 10.737 -10.697 -9.914 1.00 15.00 139 LEU A O 1
ATOM 1493 N N . ASN A 1 92 ? 12.425 -11.470 -11.201 1.00 15.00 140 ASN A N 1
ATOM 1494 C CA . ASN A 1 92 ? 12.566 -12.762 -10.516 1.00 15.00 140 ASN A CA 1
ATOM 1495 C C . ASN A 1 92 ? 11.264 -13.568 -10.561 1.00 15.00 140 ASN A C 1
ATOM 1496 O O . ASN A 1 92 ? 11.032 -14.443 -9.730 1.00 15.00 140 ASN A O 1
ATOM 1507 N N . GLY A 1 93 ? 10.420 -13.261 -11.536 1.00 15.00 141 GLY A N 1
ATOM 1508 C CA . GLY A 1 93 ? 9.163 -13.969 -11.694 1.00 15.00 141 GLY A CA 1
ATOM 1509 C C . GLY A 1 93 ? 7.992 -13.327 -10.965 1.00 15.00 141 GLY A C 1
ATOM 1510 O O . GLY A 1 93 ? 6.848 -13.743 -11.152 1.00 15.00 141 GLY A O 1
ATOM 1514 N N . LYS A 1 94 ? 8.257 -12.328 -10.126 1.00 15.00 142 LYS A N 1
ATOM 1515 C CA . LYS A 1 94 ? 7.214 -11.658 -9.386 1.00 15.00 142 LYS A CA 1
ATOM 1516 C C . LYS A 1 94 ? 7.107 -10.220 -9.855 1.00 15.00 142 LYS A C 1
ATOM 1517 O O . LYS A 1 94 ? 8.053 -9.684 -10.430 1.00 15.00 142 LYS A O 1
ATOM 1536 N N . GLN A 1 95 ? 5.968 -9.594 -9.631 1.00 15.00 143 GLN A N 1
ATOM 1537 C CA . GLN A 1 95 ? 5.799 -8.210 -10.044 1.00 15.00 143 GLN A CA 1
ATOM 1538 C C . GLN A 1 95 ? 6.520 -7.295 -9.052 1.00 15.00 143 GLN A C 1
ATOM 1539 O O . GLN A 1 95 ? 6.611 -7.616 -7.881 1.00 15.00 143 GLN A O 1
ATOM 1553 N N . LEU A 1 96 ? 7.073 -6.190 -9.517 1.00 15.00 144 LEU A N 1
ATOM 1554 C CA . LEU A 1 96 ? 7.742 -5.255 -8.620 1.00 15.00 144 LEU A CA 1
ATOM 1555 C C . LEU A 1 96 ? 6.930 -3.971 -8.578 1.00 15.00 144 LEU A C 1
ATOM 1556 O O . LEU A 1 96 ? 6.889 -3.204 -9.548 1.00 15.00 144 LEU A O 1
ATOM 1572 N N . LYS A 1 97 ? 6.283 -3.778 -7.449 1.00 15.00 145 LYS A N 1
ATOM 1573 C CA . LYS A 1 97 ? 5.405 -2.652 -7.208 1.00 15.00 145 LYS A CA 1
ATOM 1574 C C . LYS A 1 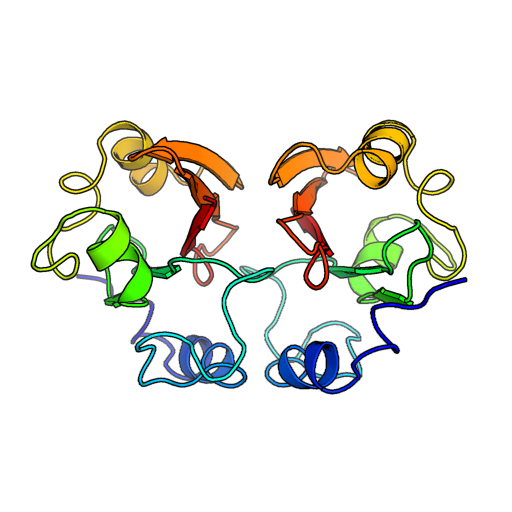97 ? 6.142 -1.473 -6.592 1.00 15.00 145 LYS A C 1
ATOM 1575 O O . LYS A 1 97 ? 6.841 -1.616 -5.601 1.00 15.00 145 LYS A O 1
ATOM 1594 N N . VAL A 1 98 ? 5.999 -0.324 -7.207 1.00 15.00 146 VAL A N 1
ATOM 1595 C CA . VAL A 1 98 ? 6.596 0.901 -6.705 1.00 15.00 146 VAL A CA 1
ATOM 1596 C C . VAL A 1 98 ? 5.480 1.896 -6.410 1.00 15.00 146 VAL A C 1
ATOM 1597 O O . VAL A 1 98 ? 4.488 1.925 -7.136 1.00 15.00 146 VAL A O 1
ATOM 1610 N N . ILE A 1 99 ? 5.649 2.716 -5.368 1.00 15.00 147 ILE A N 1
ATOM 1611 C CA . ILE A 1 99 ? 4.617 3.686 -4.980 1.00 15.00 147 ILE A CA 1
ATOM 1612 C C . ILE A 1 99 ? 5.234 4.951 -4.372 1.00 15.00 147 ILE A C 1
ATOM 1613 O O . ILE A 1 99 ? 6.044 4.873 -3.443 1.00 15.00 147 ILE A O 1
ATOM 1629 N N . VAL A 1 100 ? 4.827 6.105 -4.899 1.00 15.00 148 VAL A N 1
ATOM 1630 C CA . VAL A 1 100 ? 5.288 7.410 -4.424 1.00 15.00 148 VAL A CA 1
ATOM 1631 C C . VAL A 1 100 ? 4.115 8.389 -4.448 1.00 15.00 148 VAL A C 1
ATOM 1632 O O . VAL A 1 100 ? 3.144 8.192 -5.174 1.00 15.00 148 VAL A O 1
ATOM 1645 N N . HIS A 1 101 ? 4.180 9.411 -3.630 1.00 15.00 149 HIS A N 1
ATOM 1646 C CA . HIS A 1 101 ? 3.125 10.416 -3.570 1.00 15.00 149 HIS A CA 1
ATOM 1647 C C . HIS A 1 101 ? 3.725 11.806 -3.809 1.00 15.00 149 HIS A C 1
ATOM 1648 O O . HIS A 1 101 ? 4.590 12.014 -4.672 1.00 15.00 149 HIS A O 1
ATOM 1662 N N . ARG A 1 102 ? 3.170 12.736 -3.065 1.00 15.00 150 ARG A N 1
ATOM 1663 C CA . ARG A 1 102 ? 3.574 14.130 -2.995 1.00 15.00 150 ARG A CA 1
ATOM 1664 C C . ARG A 1 102 ? 4.952 14.131 -2.322 1.00 15.00 150 ARG A C 1
ATOM 1665 O O . ARG A 1 102 ? 5.986 14.100 -3.024 1.00 15.00 150 ARG A O 1
ATOM 1686 N N . HIS A 1 103 ? 4.931 14.551 -1.063 1.00 15.00 151 HIS A N 1
ATOM 1687 C CA . HIS A 1 103 ? 6.126 14.583 -0.183 1.00 15.00 151 HIS A CA 1
ATOM 1688 C C . HIS A 1 103 ? 6.857 13.240 -0.056 1.00 15.00 151 HIS A C 1
ATOM 1689 O O . HIS A 1 103 ? 7.697 13.127 0.844 1.00 15.00 151 HIS A O 1
ATOM 1703 N N . GLU A 1 104 ? 6.727 12.347 -1.048 1.00 15.00 152 GLU A N 1
ATOM 1704 C CA . GLU A 1 104 ? 7.215 10.938 -1.018 1.00 15.00 152 GLU A CA 1
ATOM 1705 C C . GLU A 1 104 ? 7.915 10.434 0.280 1.00 15.00 152 GLU A C 1
ATOM 1706 O O . GLU A 1 104 ? 8.973 9.822 0.234 1.00 15.00 152 GLU A O 1
ATOM 1718 N N . ARG A 1 105 ? 7.329 10.775 1.443 1.00 15.00 153 ARG A N 1
ATOM 1719 C CA . ARG A 1 105 ? 7.831 10.352 2.753 1.00 15.00 153 ARG A CA 1
ATOM 1720 C C . ARG A 1 105 ? 7.443 8.884 3.012 1.00 15.00 153 ARG A C 1
ATOM 1721 O O . ARG A 1 105 ? 8.081 8.171 3.787 1.00 15.00 153 ARG A O 1
ATOM 1742 N N . LEU A 1 106 ? 6.361 8.479 2.348 1.00 15.00 154 LEU A N 1
ATOM 1743 C CA . LEU A 1 106 ? 5.793 7.119 2.423 1.00 15.00 154 LEU A CA 1
ATOM 1744 C C . LEU A 1 106 ? 6.123 6.306 1.168 1.00 15.00 154 LEU A C 1
ATOM 1745 O O . LEU A 1 106 ? 5.434 5.350 0.840 1.00 15.00 154 LEU A O 1
ATOM 1761 N N . LEU A 1 107 ? 7.081 6.790 0.387 1.00 15.00 155 LEU A N 1
ATOM 1762 C CA . LEU A 1 107 ? 7.476 6.110 -0.842 1.00 15.00 155 LEU A CA 1
ATOM 1763 C C . LEU A 1 107 ? 8.043 4.716 -0.528 1.00 15.00 155 LEU A C 1
ATOM 1764 O O . LEU A 1 107 ? 8.898 4.559 0.348 1.00 15.00 155 LEU A O 1
ATOM 1780 N N . TYR A 1 108 ? 7.520 3.688 -1.201 1.00 15.00 156 TYR A N 1
ATOM 1781 C CA . TYR A 1 108 ? 7.991 2.325 -0.970 1.00 15.00 156 TYR A CA 1
ATOM 1782 C C . TYR A 1 108 ? 7.786 1.425 -2.184 1.00 15.00 156 TYR A C 1
ATOM 1783 O O . TYR A 1 108 ? 7.016 1.747 -3.099 1.00 15.00 156 TYR A O 1
ATOM 1801 N N . PHE A 1 109 ? 8.521 0.318 -2.193 1.00 15.00 157 PHE A N 1
ATOM 1802 C CA . PHE A 1 109 ? 8.420 -0.665 -3.263 1.00 15.00 157 PHE A CA 1
ATOM 1803 C C . PHE A 1 109 ? 8.139 -2.039 -2.657 1.00 15.00 157 PHE A C 1
ATOM 1804 O O . PHE A 1 109 ? 8.765 -2.423 -1.661 1.00 15.00 157 PHE A O 1
ATOM 1821 N N . PHE A 1 110 ? 7.183 -2.761 -3.245 1.00 15.00 158 PHE A N 1
ATOM 1822 C CA . PHE A 1 110 ? 6.787 -4.082 -2.766 1.00 15.00 158 PHE A CA 1
ATOM 1823 C C . PHE A 1 110 ? 6.880 -5.111 -3.891 1.00 15.00 158 PHE A C 1
ATOM 1824 O O . PHE A 1 110 ? 6.763 -4.769 -5.058 1.00 15.00 158 PHE A O 1
ATOM 1841 N N . ASP A 1 111 ? 7.088 -6.366 -3.535 1.00 15.00 159 ASP A N 1
ATOM 1842 C CA . ASP A 1 111 ? 7.161 -7.441 -4.524 1.00 15.00 159 ASP A CA 1
ATOM 1843 C C . ASP A 1 111 ? 5.803 -8.144 -4.623 1.00 15.00 159 ASP A C 1
ATOM 1844 O O . ASP A 1 111 ? 5.048 -8.172 -3.645 1.00 15.00 159 ASP A O 1
ATOM 1853 N N . VAL A 1 112 ? 5.460 -8.640 -5.813 1.00 15.00 160 VAL A N 1
ATOM 1854 C CA . VAL A 1 112 ? 4.165 -9.296 -5.990 1.00 15.00 160 VAL A CA 1
ATOM 1855 C C . VAL A 1 112 ? 4.195 -10.649 -6.719 1.00 15.00 160 VAL A C 1
ATOM 1856 O O . VAL A 1 112 ? 3.760 -10.717 -7.869 1.00 15.00 160 VAL A O 1
ATOM 1869 N N . THR A 1 113 ? 4.835 -11.653 -6.120 1.00 15.00 161 THR A N 1
ATOM 1870 C CA . THR A 1 113 ? 4.793 -13.038 -6.638 1.00 15.00 161 THR A CA 1
ATOM 1871 C C . THR A 1 113 ? 3.578 -13.334 -7.543 1.00 15.00 161 THR A C 1
ATOM 1872 O O . THR A 1 113 ? 3.789 -13.805 -8.682 1.00 15.00 161 THR A O 1
ATOM 1884 N N . ARG B 1 1 ? -22.226 -11.660 1.012 1.00 15.00 49 ARG B N 1
ATOM 1885 C CA . ARG B 1 1 ? -22.590 -12.853 1.799 1.00 15.00 49 ARG B CA 1
ATOM 1886 C C . ARG B 1 1 ? -21.384 -13.375 2.569 1.00 15.00 49 ARG B C 1
ATOM 1887 O O . ARG B 1 1 ? -21.476 -13.659 3.761 1.00 15.00 49 ARG B O 1
ATOM 1910 N N . GLY B 1 2 ? -20.254 -13.499 1.884 1.00 15.00 50 GLY B N 1
ATOM 1911 C CA . GLY B 1 2 ? -19.050 -13.991 2.518 1.00 15.00 50 GLY B CA 1
ATOM 1912 C C . GLY B 1 2 ? -18.160 -12.870 3.015 1.00 15.00 50 GLY B C 1
ATOM 1913 O O . GLY B 1 2 ? -17.254 -12.430 2.304 1.00 15.00 50 GLY B O 1
ATOM 1917 N N . SER B 1 3 ? -18.427 -12.400 4.227 1.00 15.00 51 SER B N 1
ATOM 1918 C CA . SER B 1 3 ? -17.646 -11.326 4.821 1.00 15.00 51 SER B CA 1
ATOM 1919 C C . SER B 1 3 ? -16.250 -11.797 5.193 1.00 15.00 51 SER B C 1
ATOM 1920 O O . SER B 1 3 ? -16.085 -12.733 5.973 1.00 15.00 51 SER B O 1
ATOM 1928 N N . HIS B 1 4 ? -15.258 -11.175 4.589 1.00 15.00 52 HIS B N 1
ATOM 1929 C CA . HIS B 1 4 ? -13.869 -11.493 4.859 1.00 15.00 52 HIS B CA 1
ATOM 1930 C C . HIS B 1 4 ? -13.334 -10.637 5.994 1.00 15.00 52 HIS B C 1
ATOM 1931 O O . HIS B 1 4 ? -12.677 -11.141 6.911 1.00 15.00 52 HIS B O 1
ATOM 1945 N N . MET B 1 5 ? -13.632 -9.337 5.929 1.00 15.00 53 MET B N 1
ATOM 1946 C CA . MET B 1 5 ? -13.186 -8.389 6.941 1.00 15.00 53 MET B CA 1
ATOM 1947 C C . MET B 1 5 ? -13.595 -8.849 8.337 1.00 15.00 53 MET B C 1
ATOM 1948 O O . MET B 1 5 ? -12.852 -8.669 9.302 1.00 15.00 53 MET B O 1
ATOM 1962 N N . ARG B 1 6 ? -14.765 -9.479 8.439 1.00 15.00 54 ARG B N 1
ATOM 1963 C CA . ARG B 1 6 ? -15.264 -9.960 9.720 1.00 15.00 54 ARG B CA 1
ATOM 1964 C C . ARG B 1 6 ? -15.125 -11.479 9.856 1.00 15.00 54 ARG B C 1
ATOM 1965 O O . ARG B 1 6 ? -15.728 -12.081 10.736 1.00 15.00 54 ARG B O 1
ATOM 1986 N N . SER B 1 7 ? -14.378 -12.101 8.953 1.00 15.00 55 SER B N 1
ATOM 1987 C CA . SER B 1 7 ? -14.176 -13.548 9.012 1.00 15.00 55 SER B CA 1
ATOM 1988 C C . SER B 1 7 ? -12.945 -13.909 9.847 1.00 15.00 55 SER B C 1
ATOM 1989 O O . SER B 1 7 ? -12.813 -15.040 10.325 1.00 15.00 55 SER B O 1
ATOM 1997 N N . LEU B 1 8 ? -12.023 -12.962 9.978 1.00 15.00 56 LEU B N 1
ATOM 1998 C CA . LEU B 1 8 ? -10.807 -13.182 10.753 1.00 15.00 56 LEU B CA 1
ATOM 1999 C C . LEU B 1 8 ? -10.739 -12.245 11.957 1.00 15.00 56 LEU B C 1
ATOM 2000 O O . LEU B 1 8 ? -10.293 -12.635 13.037 1.00 15.00 56 LEU B O 1
ATOM 2016 N N . HIS B 1 9 ? -11.177 -10.997 11.736 1.00 15.00 57 HIS B N 1
ATOM 2017 C CA . HIS B 1 9 ? -11.177 -9.940 12.752 1.00 15.00 57 HIS B CA 1
ATOM 2018 C C . HIS B 1 9 ? -9.754 -9.451 13.024 1.00 15.00 57 HIS B C 1
ATOM 2019 O O . HIS B 1 9 ? -9.428 -8.305 12.722 1.00 15.00 57 HIS B O 1
ATOM 2033 N N . LYS B 1 10 ? -8.904 -10.339 13.541 1.00 15.00 58 LYS B N 1
ATOM 2034 C CA . LYS B 1 10 ? -7.511 -10.005 13.860 1.00 15.00 58 LYS B CA 1
ATOM 2035 C C . LYS B 1 10 ? -6.788 -9.409 12.655 1.00 15.00 58 LYS B C 1
ATOM 2036 O O . LYS B 1 10 ? -6.011 -8.469 12.804 1.00 15.00 58 LYS B O 1
ATOM 2055 N N . GLU B 1 11 ? -7.054 -9.960 11.472 1.00 15.00 59 GLU B N 1
ATOM 2056 C CA . GLU B 1 11 ? -6.425 -9.492 10.238 1.00 15.00 59 GLU B CA 1
ATOM 2057 C C . GLU B 1 11 ? -6.598 -7.986 10.070 1.00 15.00 59 GLU B C 1
ATOM 2058 O O . GLU B 1 11 ? -5.626 -7.241 9.941 1.00 15.00 59 GLU B O 1
ATOM 2070 N N . LEU B 1 12 ? -7.842 -7.538 10.103 1.00 15.00 60 LEU B N 1
ATOM 2071 C CA . LEU B 1 12 ? -8.134 -6.130 9.926 1.00 15.00 60 LEU B CA 1
ATOM 2072 C C . LEU B 1 12 ? -7.783 -5.323 11.170 1.00 15.00 60 LEU B C 1
ATOM 2073 O O . LEU B 1 12 ? -7.271 -4.210 11.058 1.00 15.00 60 LEU B O 1
ATOM 2089 N N . GLN B 1 13 ? -8.030 -5.892 12.352 1.00 15.00 61 GLN B N 1
ATOM 2090 C CA . GLN B 1 13 ? -7.733 -5.198 13.608 1.00 15.00 61 GLN B CA 1
ATOM 2091 C C . GLN B 1 13 ? -6.235 -4.932 13.731 1.00 15.00 61 GLN B C 1
ATOM 2092 O O . GLN B 1 13 ? -5.809 -4.039 14.462 1.00 15.00 61 GLN B O 1
ATOM 2106 N N . GLN B 1 14 ? -5.447 -5.707 12.998 1.00 15.00 62 GLN B N 1
ATOM 2107 C CA . GLN B 1 14 ? -4.001 -5.575 13.012 1.00 15.00 62 GLN B CA 1
ATOM 2108 C C . GLN B 1 14 ? -3.565 -4.369 12.185 1.00 15.00 62 GLN B C 1
ATOM 2109 O O . GLN B 1 14 ? -2.796 -3.529 12.652 1.00 15.00 62 GLN B O 1
ATOM 2123 N N . TYR B 1 15 ? -4.063 -4.289 10.954 1.00 15.00 63 TYR B N 1
ATOM 2124 C CA . TYR B 1 15 ? -3.721 -3.193 10.046 1.00 15.00 63 TYR B CA 1
ATOM 2125 C C . TYR B 1 15 ? -4.187 -1.830 10.575 1.00 15.00 63 TYR B C 1
ATOM 2126 O O . TYR B 1 15 ? -3.439 -0.848 10.528 1.00 15.00 63 TYR B O 1
ATOM 2144 N N . ILE B 1 16 ? -5.410 -1.789 11.105 1.00 15.00 64 ILE B N 1
ATOM 2145 C CA . ILE B 1 16 ? -6.014 -0.549 11.633 1.00 15.00 64 ILE B CA 1
ATOM 2146 C C . ILE B 1 16 ? -5.462 -0.117 12.995 1.00 15.00 64 ILE B C 1
ATOM 2147 O O . ILE B 1 16 ? -6.220 0.225 13.907 1.00 15.00 64 ILE B O 1
ATOM 2163 N N . SER B 1 17 ? -4.157 -0.217 13.162 1.00 15.00 65 SER B N 1
ATOM 2164 C CA . SER B 1 17 ? -3.519 0.185 14.405 1.00 15.00 65 SER B CA 1
ATOM 2165 C C . SER B 1 17 ? -2.902 1.583 14.252 1.00 15.00 65 SER B C 1
ATOM 2166 O O . SER B 1 17 ? -3.356 2.555 14.855 1.00 15.00 65 SER B O 1
ATOM 2174 N N . ASN B 1 18 ? -1.820 1.626 13.484 1.00 15.00 66 ASN B N 1
ATOM 2175 C CA . ASN B 1 18 ? -1.091 2.864 13.163 1.00 15.00 66 ASN B CA 1
ATOM 2176 C C . ASN B 1 18 ? -2.016 4.057 12.859 1.00 15.00 66 ASN B C 1
ATOM 2177 O O . ASN B 1 18 ? -1.682 5.200 13.184 1.00 15.00 66 ASN B O 1
ATOM 2188 N N . LEU B 1 19 ? -3.171 3.795 12.258 1.00 15.00 67 LEU B N 1
ATOM 2189 C CA . LEU B 1 19 ? -4.108 4.860 11.918 1.00 15.00 67 LEU B CA 1
ATOM 2190 C C . LEU B 1 19 ? -5.332 4.832 12.833 1.00 15.00 67 LEU B C 1
ATOM 2191 O O . LEU B 1 19 ? -5.747 3.772 13.307 1.00 15.00 67 LEU B O 1
ATOM 2207 N N . SER B 1 20 ? -5.889 6.010 13.083 1.00 15.00 68 SER B N 1
ATOM 2208 C CA . SER B 1 20 ? -7.047 6.165 13.949 1.00 15.00 68 SER B CA 1
ATOM 2209 C C . SER B 1 20 ? -8.321 5.612 13.303 1.00 15.00 68 SER B C 1
ATOM 2210 O O . SER B 1 20 ? -8.615 5.894 12.142 1.00 15.00 68 SER B O 1
ATOM 2218 N N . TYR B 1 21 ? -9.088 4.858 14.086 1.00 15.00 69 TYR B N 1
ATOM 2219 C CA . TYR B 1 21 ? -10.328 4.237 13.619 1.00 15.00 69 TYR B CA 1
ATOM 2220 C C . TYR B 1 21 ? -11.394 5.276 13.248 1.00 15.00 69 TYR B C 1
ATOM 2221 O O . TYR B 1 21 ? -12.325 4.980 12.498 1.00 15.00 69 TYR B O 1
ATOM 2239 N N . ARG B 1 22 ? -11.267 6.483 13.789 1.00 15.00 70 ARG B N 1
ATOM 2240 C CA . ARG B 1 22 ? -12.224 7.556 13.500 1.00 15.00 70 ARG B CA 1
ATOM 2241 C C . ARG B 1 22 ? -12.143 8.002 12.039 1.00 15.00 70 ARG B C 1
ATOM 2242 O O . ARG B 1 22 ? -13.159 8.366 11.447 1.00 15.00 70 ARG B O 1
ATOM 2263 N N . VAL B 1 23 ? -10.925 7.941 11.476 1.00 15.00 71 VAL B N 1
ATOM 2264 C CA . VAL B 1 23 ? -10.632 8.342 10.091 1.00 15.00 71 VAL B CA 1
ATOM 2265 C C . VAL B 1 23 ? -11.443 9.560 9.642 1.00 15.00 71 VAL B C 1
ATOM 2266 O O . VAL B 1 23 ? -12.204 9.502 8.673 1.00 15.00 71 VAL B O 1
ATOM 2279 N N . LYS B 1 24 ? -11.252 10.672 10.347 1.00 15.00 72 LYS B N 1
ATOM 2280 C CA . LYS B 1 24 ? -11.959 11.906 10.042 1.00 15.00 72 LYS B CA 1
ATOM 2281 C C . LYS B 1 24 ? -10.993 13.094 9.964 1.00 15.00 72 LYS B C 1
ATOM 2282 O O . LYS B 1 24 ? -10.289 13.396 10.928 1.00 15.00 72 LYS B O 1
ATOM 2301 N N . LYS B 1 25 ? -10.952 13.724 8.790 1.00 15.00 73 LYS B N 1
ATOM 2302 C CA . LYS B 1 25 ? -10.103 14.901 8.510 1.00 15.00 73 LYS B CA 1
ATOM 2303 C C . LYS B 1 25 ? -8.603 14.585 8.493 1.00 15.00 73 LYS B C 1
ATOM 2304 O O . LYS B 1 25 ? -7.817 15.414 8.036 1.00 15.00 73 LYS B O 1
ATOM 2323 N N . VAL B 1 26 ? -8.225 13.399 8.982 1.00 15.00 74 VAL B N 1
ATOM 2324 C CA . VAL B 1 26 ? -6.823 12.932 9.018 1.00 15.00 74 VAL B CA 1
ATOM 2325 C C . VAL B 1 26 ? -5.831 14.037 9.429 1.00 15.00 74 VAL B C 1
ATOM 2326 O O . VAL B 1 26 ? -4.692 14.095 8.964 1.00 15.00 74 VAL B O 1
ATOM 2339 N N . SER B 1 27 ? -6.249 14.883 10.355 1.00 15.00 75 SER B N 1
ATOM 2340 C CA . SER B 1 27 ? -5.405 15.977 10.813 1.00 15.00 75 SER B CA 1
ATOM 2341 C C . SER B 1 27 ? -4.298 15.459 11.725 1.00 15.00 75 SER B C 1
ATOM 2342 O O . SER B 1 27 ? -3.318 16.158 11.996 1.00 15.00 75 SER B O 1
ATOM 2350 N N . GLU B 1 28 ? -4.463 14.218 12.173 1.00 15.00 76 GLU B N 1
ATOM 2351 C CA . GLU B 1 28 ? -3.507 13.567 13.058 1.00 15.00 76 GLU B CA 1
ATOM 2352 C C . GLU B 1 28 ? -2.121 13.425 12.423 1.00 15.00 76 GLU B C 1
ATOM 2353 O O . GLU B 1 28 ? -1.111 13.726 13.062 1.00 15.00 76 GLU B O 1
ATOM 2365 N N . GLU B 1 29 ? -2.063 12.972 11.174 1.00 15.00 77 GLU B N 1
ATOM 2366 C CA . GLU B 1 29 ? -0.777 12.778 10.507 1.00 15.00 77 GLU B CA 1
ATOM 2367 C C . GLU B 1 29 ? -0.658 13.614 9.227 1.00 15.00 77 GLU B C 1
ATOM 2368 O O . GLU B 1 29 ? 0.335 13.505 8.510 1.00 15.00 77 GLU B O 1
ATOM 2380 N N . ALA B 1 30 ? -1.678 14.434 8.948 1.00 15.00 78 ALA B N 1
ATOM 2381 C CA . ALA B 1 30 ? -1.689 15.319 7.769 1.00 15.00 78 ALA B CA 1
ATOM 2382 C C . ALA B 1 30 ? -1.925 14.546 6.471 1.00 15.00 78 ALA B C 1
ATOM 2383 O O . ALA B 1 30 ? -1.882 13.322 6.446 1.00 15.00 78 ALA B O 1
ATOM 2390 N N . LEU B 1 31 ? -2.181 15.274 5.389 1.00 15.00 79 LEU B N 1
ATOM 2391 C CA . LEU B 1 31 ? -2.410 14.654 4.094 1.00 15.00 79 LEU B CA 1
ATOM 2392 C C . LEU B 1 31 ? -1.530 15.300 3.030 1.00 15.00 79 LEU B C 1
ATOM 2393 O O . LEU B 1 31 ? -1.999 16.078 2.199 1.00 15.00 79 LEU B O 1
ATOM 2409 N N . MET B 1 32 ? -0.240 15.039 3.117 1.00 15.00 80 MET B N 1
ATOM 2410 C CA . MET B 1 32 ? 0.707 15.560 2.144 1.00 15.00 80 MET B CA 1
ATOM 2411 C C . MET B 1 32 ? 1.716 14.491 1.717 1.00 15.00 80 MET B C 1
ATOM 2412 O O . MET B 1 32 ? 2.760 14.809 1.155 1.00 15.00 80 MET B O 1
ATOM 2426 N N . GLN B 1 33 ? 1.385 13.222 1.931 1.00 15.00 81 GLN B N 1
ATOM 2427 C CA . GLN B 1 33 ? 2.309 12.134 1.608 1.00 15.00 81 GLN B CA 1
ATOM 2428 C C . GLN B 1 33 ? 1.618 10.780 1.735 1.00 15.00 81 GLN B C 1
ATOM 2429 O O . GLN B 1 33 ? 2.126 9.765 1.259 1.00 15.00 81 GLN B O 1
ATOM 2443 N N . MET B 1 34 ? 0.522 10.754 2.474 1.00 15.00 82 MET B N 1
ATOM 2444 C CA . MET B 1 34 ? -0.260 9.534 2.640 1.00 15.00 82 MET B CA 1
ATOM 2445 C C . MET B 1 34 ? -1.543 9.544 1.787 1.00 15.00 82 MET B C 1
ATOM 2446 O O . MET B 1 34 ? -1.984 10.606 1.347 1.00 15.00 82 MET B O 1
ATOM 2460 N N . PRO B 1 35 ? -2.122 8.351 1.512 1.00 15.00 83 PRO B N 1
ATOM 2461 C CA . PRO B 1 35 ? -3.383 8.206 0.756 1.00 15.00 83 PRO B CA 1
ATOM 2462 C C . PRO B 1 35 ? -4.476 9.165 1.225 1.00 15.00 83 PRO B C 1
ATOM 2463 O O . PRO B 1 35 ? -4.660 9.375 2.423 1.00 15.00 83 PRO B O 1
ATOM 2474 N N . ILE B 1 36 ? -5.217 9.723 0.277 1.00 15.00 84 ILE B N 1
ATOM 2475 C CA . ILE B 1 36 ? -6.280 10.666 0.599 1.00 15.00 84 ILE B CA 1
ATOM 2476 C C . ILE B 1 36 ? -7.622 9.945 0.785 1.00 15.00 84 ILE B C 1
ATOM 2477 O O . ILE B 1 36 ? -8.602 10.538 1.225 1.00 15.00 84 ILE B O 1
ATOM 2493 N N . GLY B 1 37 ? -7.655 8.657 0.469 1.00 15.00 85 GLY B N 1
ATOM 2494 C CA . GLY B 1 37 ? -8.878 7.892 0.615 1.00 15.00 85 GLY B CA 1
ATOM 2495 C C . GLY B 1 37 ? -8.608 6.405 0.635 1.00 15.00 85 GLY B C 1
ATOM 2496 O O . GLY B 1 37 ? -7.788 5.923 -0.144 1.00 15.00 85 GLY B O 1
ATOM 2500 N N . ILE B 1 38 ? -9.255 5.673 1.545 1.00 15.00 86 ILE B N 1
ATOM 2501 C CA . ILE B 1 38 ? -9.034 4.226 1.631 1.00 15.00 86 ILE B CA 1
ATOM 2502 C C . ILE B 1 38 ? -10.349 3.440 1.623 1.00 15.00 86 ILE B C 1
ATOM 2503 O O . ILE B 1 38 ? -11.317 3.843 2.260 1.00 15.00 86 ILE B O 1
ATOM 2519 N N . LEU B 1 39 ? -10.375 2.323 0.894 1.00 15.00 87 LEU B N 1
ATOM 2520 C CA . LEU B 1 39 ? -11.568 1.479 0.802 1.00 15.00 87 LEU B CA 1
ATOM 2521 C C . LEU B 1 39 ? -11.201 -0.012 0.941 1.00 15.00 87 LEU B C 1
ATOM 2522 O O . LEU B 1 39 ? -10.333 -0.507 0.210 1.00 15.00 87 LEU B O 1
ATOM 2538 N N . LEU B 1 40 ? -11.870 -0.717 1.878 1.00 15.00 88 LEU B N 1
ATOM 2539 C CA . LEU B 1 40 ? -11.632 -2.145 2.122 1.00 15.00 88 LEU B CA 1
ATOM 2540 C C . LEU B 1 40 ? -12.959 -2.917 2.065 1.00 15.00 88 LEU B C 1
ATOM 2541 O O . LEU B 1 40 ? -13.953 -2.506 2.682 1.00 15.00 88 LEU B O 1
ATOM 2557 N N . LEU B 1 41 ? -12.965 -4.033 1.332 1.00 15.00 89 LEU B N 1
ATOM 2558 C CA . LEU B 1 41 ? -14.173 -4.847 1.137 1.00 15.00 89 LEU B CA 1
ATOM 2559 C C . LEU B 1 41 ? -13.943 -6.334 1.387 1.00 15.00 89 LEU B C 1
ATOM 2560 O O . LEU B 1 41 ? -12.909 -6.741 1.910 1.00 15.00 89 LEU B O 1
ATOM 2576 N N . ASP B 1 42 ? -14.960 -7.121 1.030 1.00 15.00 90 ASP B N 1
ATOM 2577 C CA . ASP B 1 42 ? -14.926 -8.568 1.196 1.00 15.00 90 ASP B CA 1
ATOM 2578 C C . ASP B 1 42 ? -14.334 -9.227 -0.049 1.00 15.00 90 ASP B C 1
ATOM 2579 O O . ASP B 1 42 ? -13.586 -8.598 -0.801 1.00 15.00 90 ASP B O 1
ATOM 2588 N N . GLU B 1 43 ? -14.700 -10.479 -0.305 1.00 15.00 91 GLU B N 1
ATOM 2589 C CA . GLU B 1 43 ? -14.179 -11.180 -1.459 1.00 15.00 91 GLU B CA 1
ATOM 2590 C C . GLU B 1 43 ? -15.246 -11.249 -2.572 1.00 15.00 91 GLU B C 1
ATOM 2591 O O . GLU B 1 43 ? -15.103 -12.026 -3.507 1.00 15.00 91 GLU B O 1
ATOM 2603 N N . GLU B 1 44 ? -16.304 -10.419 -2.508 1.00 15.00 92 GLU B N 1
ATOM 2604 C CA . GLU B 1 44 ? -17.350 -10.477 -3.526 1.00 15.00 92 GLU B CA 1
ATOM 2605 C C . GLU B 1 44 ? -17.616 -9.158 -4.224 1.00 15.00 92 GLU B C 1
ATOM 2606 O O . GLU B 1 44 ? -17.742 -9.162 -5.469 1.00 15.00 92 GLU B O 1
ATOM 2618 N N . ASP B 1 45 ? -17.361 -8.043 -3.466 1.00 15.00 93 ASP B N 1
ATOM 2619 C CA . ASP B 1 45 ? -17.736 -6.642 -3.921 1.00 15.00 93 ASP B CA 1
ATOM 2620 C C . ASP B 1 45 ? -18.650 -5.896 -2.940 1.00 15.00 93 ASP B C 1
ATOM 2621 O O . ASP B 1 45 ? -19.302 -4.905 -3.289 1.00 15.00 93 ASP B O 1
ATOM 2630 N N . LYS B 1 46 ? -18.670 -6.339 -1.708 1.00 15.00 94 LYS B N 1
ATOM 2631 C CA . LYS B 1 46 ? -19.390 -5.626 -0.671 1.00 15.00 94 LYS B CA 1
ATOM 2632 C C . LYS B 1 46 ? -18.355 -4.901 0.172 1.00 15.00 94 LYS B C 1
ATOM 2633 O O . LYS B 1 46 ? -17.462 -5.544 0.725 1.00 15.00 94 LYS B O 1
ATOM 2652 N N . ILE B 1 47 ? -18.438 -3.573 0.206 1.00 15.00 95 ILE B N 1
ATOM 2653 C CA . ILE B 1 47 ? -17.498 -2.746 0.968 1.00 15.00 95 ILE B CA 1
ATOM 2654 C C . ILE B 1 47 ? -17.760 -2.871 2.458 1.00 15.00 95 ILE B C 1
ATOM 2655 O O . ILE B 1 47 ? -18.909 -2.898 2.890 1.00 15.00 95 ILE B O 1
ATOM 2671 N N . GLU B 1 48 ? -16.695 -2.934 3.239 1.00 15.00 96 GLU B N 1
ATOM 2672 C CA . GLU B 1 48 ? -16.820 -3.057 4.674 1.00 15.00 96 GLU B CA 1
ATOM 2673 C C . GLU B 1 48 ? -16.378 -1.786 5.382 1.00 15.00 96 GLU B C 1
ATOM 2674 O O . GLU B 1 48 ? -17.179 -1.114 6.031 1.00 15.00 96 GLU B O 1
ATOM 2686 N N . TRP B 1 49 ? -15.106 -1.439 5.256 1.00 15.00 97 TRP B N 1
ATOM 2687 C CA . TRP B 1 49 ? -14.608 -0.258 5.923 1.00 15.00 97 TRP B CA 1
ATOM 2688 C C . TRP B 1 49 ? -13.952 0.665 4.927 1.00 15.00 97 TRP B C 1
ATOM 2689 O O . TRP B 1 49 ? -13.358 0.215 3.950 1.00 15.00 97 TRP B O 1
ATOM 2710 N N . SER B 1 50 ? -14.082 1.956 5.158 1.00 15.00 98 SER B N 1
ATOM 2711 C CA . SER B 1 50 ? -13.517 2.940 4.264 1.00 15.00 98 SER B CA 1
ATOM 2712 C C . SER B 1 50 ? -13.225 4.240 4.999 1.00 15.00 98 SER B C 1
ATOM 2713 O O . SER B 1 50 ? -13.951 4.629 5.916 1.00 15.00 98 SER B O 1
ATOM 2721 N N . ASN B 1 51 ? -12.166 4.909 4.585 1.00 15.00 99 ASN B N 1
ATOM 2722 C CA . ASN B 1 51 ? -11.778 6.172 5.178 1.00 15.00 99 ASN B CA 1
ATOM 2723 C C . ASN B 1 51 ? -12.597 7.269 4.521 1.00 15.00 99 ASN B C 1
ATOM 2724 O O . ASN B 1 51 ? -12.495 7.468 3.302 1.00 15.00 99 ASN B O 1
ATOM 2735 N N . ARG B 1 52 ? -13.385 7.974 5.346 1.00 15.00 100 ARG B N 1
ATOM 2736 C CA . ARG B 1 52 ? -14.307 9.033 4.909 1.00 15.00 100 ARG B CA 1
ATOM 2737 C C . ARG B 1 52 ? -13.729 9.968 3.861 1.00 15.00 100 ARG B C 1
ATOM 2738 O O . ARG B 1 52 ? -14.405 10.286 2.887 1.00 15.00 100 ARG B O 1
ATOM 2759 N N . PHE B 1 53 ? -12.511 10.434 4.111 1.00 15.00 101 PHE B N 1
ATOM 2760 C CA . PHE B 1 53 ? -11.821 11.359 3.206 1.00 15.00 101 PHE B CA 1
ATOM 2761 C C . PHE B 1 53 ? -12.083 11.053 1.721 1.00 15.00 101 PHE B C 1
ATOM 2762 O O . PHE B 1 53 ? -12.312 11.978 0.939 1.00 15.00 101 PHE B O 1
ATOM 2779 N N . LEU B 1 54 ? -12.134 9.775 1.335 1.00 15.00 102 LEU B N 1
ATOM 2780 C CA . LEU B 1 54 ? -12.340 9.441 -0.070 1.00 15.00 102 LEU B CA 1
ATOM 2781 C C . LEU B 1 54 ? -13.712 9.890 -0.587 1.00 15.00 102 LEU B C 1
ATOM 2782 O O . LEU B 1 54 ? -13.811 10.558 -1.618 1.00 15.00 102 LEU B O 1
ATOM 2798 N N . ALA B 1 55 ? -14.757 9.545 0.165 1.00 15.00 103 ALA B N 1
ATOM 2799 C CA . ALA B 1 55 ? -16.117 9.930 -0.202 1.00 15.00 103 ALA B CA 1
ATOM 2800 C C . ALA B 1 55 ? -16.274 11.423 -0.408 1.00 15.00 103 ALA B C 1
ATOM 2801 O O . ALA B 1 55 ? -16.837 11.865 -1.415 1.00 15.00 103 ALA B O 1
ATOM 2808 N N . ALA B 1 56 ? -15.793 12.197 0.549 1.00 15.00 104 ALA B N 1
ATOM 2809 C CA . ALA B 1 56 ? -15.880 13.648 0.475 1.00 15.00 104 ALA B CA 1
ATOM 2810 C C . ALA B 1 56 ? -15.225 14.180 -0.797 1.00 15.00 104 ALA B C 1
ATOM 2811 O O . ALA B 1 56 ? -15.759 15.059 -1.480 1.00 15.00 104 ALA B O 1
ATOM 2818 N N . CYS B 1 57 ? -14.082 13.600 -1.107 1.00 15.00 105 CYS B N 1
ATOM 2819 C CA . CYS B 1 57 ? -13.279 13.946 -2.278 1.00 15.00 105 CYS B CA 1
ATOM 2820 C C . CYS B 1 57 ? -13.855 13.340 -3.563 1.00 15.00 105 CYS B C 1
ATOM 2821 O O . CYS B 1 57 ? -13.269 13.485 -4.641 1.00 15.00 105 CYS B O 1
ATOM 2829 N N . PHE B 1 58 ? -14.943 12.575 -3.440 1.00 15.00 106 PHE B N 1
ATOM 2830 C CA . PHE B 1 58 ? -15.558 11.930 -4.590 1.00 15.00 106 PHE B CA 1
ATOM 2831 C C . PHE B 1 58 ? -16.960 12.495 -4.860 1.00 15.00 106 PHE B C 1
ATOM 2832 O O . PHE B 1 58 ? -17.592 12.158 -5.864 1.00 15.00 106 PHE B O 1
ATOM 2849 N N . LYS B 1 59 ? -17.437 13.339 -3.944 1.00 15.00 107 LYS B N 1
ATOM 2850 C CA . LYS B 1 59 ? -18.754 13.971 -4.051 1.00 15.00 107 LYS B CA 1
ATOM 2851 C C . LYS B 1 59 ? -19.877 12.954 -3.868 1.00 15.00 107 LYS B C 1
ATOM 2852 O O . LYS B 1 59 ? -20.784 12.839 -4.695 1.00 15.00 107 LYS B O 1
ATOM 2871 N N . GLU B 1 60 ? -19.813 12.232 -2.757 1.00 15.00 108 GLU B N 1
ATOM 2872 C CA . GLU B 1 60 ? -20.808 11.223 -2.430 1.00 15.00 108 GLU B CA 1
ATOM 2873 C C . GLU B 1 60 ? -21.433 11.528 -1.073 1.00 15.00 108 GLU B C 1
ATOM 2874 O O . GLU B 1 60 ? -20.910 12.346 -0.315 1.00 15.00 108 GLU B O 1
ATOM 2886 N N . GLN B 1 61 ? -22.551 10.880 -0.779 1.00 15.00 109 GLN B N 1
ATOM 2887 C CA . GLN B 1 61 ? -23.233 11.062 0.498 1.00 15.00 109 GLN B CA 1
ATOM 2888 C C . GLN B 1 61 ? -22.960 9.852 1.375 1.00 15.00 109 GLN B C 1
ATOM 2889 O O . GLN B 1 61 ? -22.874 9.956 2.598 1.00 15.00 109 GLN B O 1
ATOM 2903 N N . THR B 1 62 ? -22.818 8.704 0.730 1.00 15.00 110 THR B N 1
ATOM 2904 C CA . THR B 1 62 ? -22.499 7.471 1.421 1.00 15.00 110 THR B CA 1
ATOM 2905 C C . THR B 1 62 ? -21.935 6.474 0.413 1.00 15.00 110 THR B C 1
ATOM 2906 O O . THR B 1 62 ? -22.603 6.082 -0.546 1.00 15.00 110 THR B O 1
ATOM 2917 N N . LEU B 1 63 ? -20.704 6.039 0.668 1.00 15.00 111 LEU B N 1
ATOM 2918 C CA . LEU B 1 63 ? -20.011 5.116 -0.219 1.00 15.00 111 LEU B CA 1
ATOM 2919 C C . LEU B 1 63 ? -20.193 3.683 0.244 1.00 15.00 111 LEU B C 1
ATOM 2920 O O . LEU B 1 63 ? -20.039 2.746 -0.532 1.00 15.00 111 LEU B O 1
ATOM 2936 N N . ILE B 1 64 ? -20.526 3.515 1.513 1.00 15.00 112 ILE B N 1
ATOM 2937 C CA . ILE B 1 64 ? -20.719 2.189 2.067 1.00 15.00 112 ILE B CA 1
ATOM 2938 C C . ILE B 1 64 ? -22.062 1.624 1.634 1.00 15.00 112 ILE B C 1
ATOM 2939 O O . ILE B 1 64 ? -23.056 2.345 1.556 1.00 15.00 112 ILE B O 1
ATOM 2955 N N . GLY B 1 65 ? -22.080 0.335 1.338 1.00 15.00 113 GLY B N 1
ATOM 2956 C CA . GLY B 1 65 ? -23.300 -0.313 0.898 1.00 15.00 113 GLY B CA 1
ATOM 2957 C C . GLY B 1 65 ? -23.626 0.001 -0.549 1.00 15.00 113 GLY B C 1
ATOM 2958 O O . GLY B 1 65 ? -24.681 -0.382 -1.054 1.00 15.00 113 GLY B O 1
ATOM 2962 N N . ARG B 1 66 ? -22.707 0.690 -1.216 1.00 15.00 114 ARG B N 1
ATOM 2963 C CA . ARG B 1 66 ? -22.881 1.076 -2.612 1.00 15.00 114 ARG B CA 1
ATOM 2964 C C . ARG B 1 66 ? -22.222 0.062 -3.545 1.00 15.00 114 ARG B C 1
ATOM 2965 O O . ARG B 1 66 ? -21.962 0.364 -4.710 1.00 15.00 114 ARG B O 1
ATOM 2986 N N . SER B 1 67 ? -21.977 -1.145 -3.037 1.00 15.00 115 SER B N 1
ATOM 2987 C CA . SER B 1 67 ? -21.326 -2.195 -3.821 1.00 15.00 115 SER B CA 1
ATOM 2988 C C . SER B 1 67 ? -20.051 -1.669 -4.481 1.00 15.00 115 SER B C 1
ATOM 2989 O O . SER B 1 67 ? -19.465 -0.688 -4.023 1.00 15.00 115 SER B O 1
ATOM 2997 N N . LEU B 1 68 ? -19.580 -2.367 -5.500 1.00 15.00 116 LEU B N 1
ATOM 2998 C CA . LEU B 1 68 ? -18.400 -1.932 -6.226 1.00 15.00 116 LEU B CA 1
ATOM 2999 C C . LEU B 1 68 ? -18.758 -1.395 -7.608 1.00 15.00 116 LEU B C 1
ATOM 3000 O O . LEU B 1 68 ? -18.280 -0.337 -8.020 1.00 15.00 116 LEU B O 1
ATOM 3016 N N . ALA B 1 69 ? -19.616 -2.139 -8.305 1.00 15.00 117 ALA B N 1
ATOM 3017 C CA . ALA B 1 69 ? -20.050 -1.794 -9.657 1.00 15.00 117 ALA B CA 1
ATOM 3018 C C . ALA B 1 69 ? -20.695 -0.414 -9.722 1.00 15.00 117 ALA B C 1
ATOM 3019 O O . ALA B 1 69 ? -20.502 0.327 -10.687 1.00 15.00 117 ALA B O 1
ATOM 3026 N N . GLU B 1 70 ? -21.477 -0.088 -8.701 1.00 15.00 118 GLU B N 1
ATOM 3027 C CA . GLU B 1 70 ? -22.152 1.200 -8.638 1.00 15.00 118 GLU B CA 1
ATOM 3028 C C . GLU B 1 70 ? -21.153 2.344 -8.579 1.00 15.00 118 GLU B C 1
ATOM 3029 O O . GLU B 1 70 ? -21.326 3.364 -9.247 1.00 15.00 118 GLU B O 1
ATOM 3041 N N . LEU B 1 71 ? -20.116 2.173 -7.773 1.00 15.00 119 LEU B N 1
ATOM 3042 C CA . LEU B 1 71 ? -19.089 3.188 -7.630 1.00 15.00 119 LEU B CA 1
ATOM 3043 C C . LEU B 1 71 ? -18.334 3.374 -8.934 1.00 15.00 119 LEU B C 1
ATOM 3044 O O . LEU B 1 71 ? -18.183 4.498 -9.418 1.00 15.00 119 LEU B O 1
ATOM 3060 N N . SER B 1 72 ? -17.821 2.279 -9.481 1.00 15.00 120 SER B N 1
ATOM 3061 C CA . SER B 1 72 ? -17.077 2.344 -10.726 1.00 15.00 120 SER B CA 1
ATOM 3062 C C . SER B 1 72 ? -17.307 1.105 -11.591 1.00 15.00 120 SER B C 1
ATOM 3063 O O . SER B 1 72 ? -17.364 -0.019 -11.091 1.00 15.00 120 SER B O 1
ATOM 3071 N N . GLU B 1 73 ? -17.427 1.324 -12.892 1.00 15.00 121 GLU B N 1
ATOM 3072 C CA . GLU B 1 73 ? -17.653 0.244 -13.848 1.00 15.00 121 GLU B CA 1
ATOM 3073 C C . GLU B 1 73 ? -16.351 -0.443 -14.300 1.00 15.00 121 GLU B C 1
ATOM 3074 O O . GLU B 1 73 ? -16.316 -1.668 -14.391 1.00 15.00 121 GLU B O 1
ATOM 3086 N N . PRO B 1 74 ? -15.260 0.308 -14.601 1.00 15.00 122 PRO B N 1
ATOM 3087 C CA . PRO B 1 74 ? -13.999 -0.302 -15.052 1.00 15.00 122 PRO B CA 1
ATOM 3088 C C . PRO B 1 74 ? -13.447 -1.333 -14.064 1.00 15.00 122 PRO B C 1
ATOM 3089 O O . PRO B 1 74 ? -13.096 -2.452 -14.442 1.00 15.00 122 PRO B O 1
ATOM 3100 N N . LEU B 1 75 ? -13.388 -0.963 -12.792 1.00 15.00 123 LEU B N 1
ATOM 3101 C CA . LEU B 1 75 ? -12.866 -1.862 -11.771 1.00 15.00 123 LEU B CA 1
ATOM 3102 C C . LEU B 1 75 ? -13.909 -2.884 -11.331 1.00 15.00 123 LEU B C 1
ATOM 3103 O O . LEU B 1 75 ? -13.597 -3.810 -10.584 1.00 15.00 123 LEU B O 1
ATOM 3119 N N . ALA B 1 76 ? -15.140 -2.729 -11.813 1.00 15.00 124 ALA B N 1
ATOM 3120 C CA . ALA B 1 76 ? -16.213 -3.647 -11.456 1.00 15.00 124 ALA B CA 1
ATOM 3121 C C . ALA B 1 76 ? -15.889 -5.055 -11.946 1.00 15.00 124 ALA B C 1
ATOM 3122 O O . ALA B 1 76 ? -16.099 -6.033 -11.235 1.00 15.00 124 ALA B O 1
ATOM 3129 N N . ALA B 1 77 ? -15.373 -5.148 -13.166 1.00 15.00 125 ALA B N 1
ATOM 3130 C CA . ALA B 1 77 ? -15.002 -6.434 -13.738 1.00 15.00 125 ALA B CA 1
ATOM 3131 C C . ALA B 1 77 ? -13.732 -6.953 -13.073 1.00 15.00 125 ALA B C 1
ATOM 3132 O O . ALA B 1 77 ? -13.569 -8.155 -12.865 1.00 15.00 125 ALA B O 1
ATOM 3139 N N . PHE B 1 78 ? -12.844 -6.027 -12.722 1.00 15.00 126 PHE B N 1
ATOM 3140 C CA . PHE B 1 78 ? -11.581 -6.372 -12.079 1.00 15.00 126 PHE B CA 1
ATOM 3141 C C . PHE B 1 78 ? -11.816 -7.050 -10.723 1.00 15.00 126 PHE B C 1
ATOM 3142 O O . PHE B 1 78 ? -11.176 -8.058 -10.408 1.00 15.00 126 PHE B O 1
ATOM 3159 N N . VAL B 1 79 ? -12.750 -6.513 -9.934 1.00 15.00 127 VAL B N 1
ATOM 3160 C CA . VAL B 1 79 ? -13.052 -7.073 -8.614 1.00 15.00 127 VAL B CA 1
ATOM 3161 C C . VAL B 1 79 ? -13.745 -8.423 -8.737 1.00 15.00 127 VAL B C 1
ATOM 3162 O O . VAL B 1 79 ? -13.839 -9.186 -7.770 1.00 15.00 127 VAL B O 1
ATOM 3175 N N . LYS B 1 80 ? -14.288 -8.682 -9.909 1.00 15.00 128 LYS B N 1
ATOM 3176 C CA . LYS B 1 80 ? -14.944 -9.942 -10.172 1.00 15.00 128 LYS B CA 1
ATOM 3177 C C . LYS B 1 80 ? -13.987 -10.904 -10.890 1.00 15.00 128 LYS B C 1
ATOM 3178 O O . LYS B 1 80 ? -14.399 -11.987 -11.298 1.00 15.00 128 LYS B O 1
ATOM 3197 N N . LYS B 1 81 ? -12.710 -10.514 -11.064 1.00 15.00 129 LYS B N 1
ATOM 3198 C CA . LYS B 1 81 ? -11.763 -11.403 -11.723 1.00 15.00 129 LYS B CA 1
ATOM 3199 C C . LYS B 1 81 ? -10.522 -11.683 -10.868 1.00 15.00 129 LYS B C 1
ATOM 3200 O O . LYS B 1 81 ? -10.145 -12.839 -10.667 1.00 15.00 129 LYS B O 1
ATOM 3219 N N . GLY B 1 82 ? -9.958 -10.624 -10.292 1.00 15.00 130 GLY B N 1
ATOM 3220 C CA . GLY B 1 82 ? -8.770 -10.764 -9.450 1.00 15.00 130 GLY B CA 1
ATOM 3221 C C . GLY B 1 82 ? -7.535 -11.314 -10.181 1.00 15.00 130 GLY B C 1
ATOM 3222 O O . GLY B 1 82 ? -6.594 -11.782 -9.537 1.00 15.00 130 GLY B O 1
ATOM 3226 N N . LYS B 1 83 ? -7.513 -11.254 -11.515 1.00 15.00 131 LYS B N 1
ATOM 3227 C CA . LYS B 1 83 ? -6.371 -11.762 -12.283 1.00 15.00 131 LYS B CA 1
ATOM 3228 C C . LYS B 1 83 ? -5.409 -10.626 -12.627 1.00 15.00 131 LYS B C 1
ATOM 3229 O O . LYS B 1 83 ? -5.172 -10.325 -13.796 1.00 15.00 131 LYS B O 1
ATOM 3248 N N . THR B 1 84 ? -4.898 -9.977 -11.589 1.00 15.00 132 THR B N 1
ATOM 3249 C CA . THR B 1 84 ? -3.959 -8.868 -11.724 1.00 15.00 132 THR B CA 1
ATOM 3250 C C . THR B 1 84 ? -3.453 -8.468 -10.330 1.00 15.00 132 THR B C 1
ATOM 3251 O O . THR B 1 84 ? -3.803 -9.116 -9.345 1.00 15.00 132 THR B O 1
ATOM 3262 N N . ASP B 1 85 ? -2.627 -7.433 -10.241 1.00 15.00 133 ASP B N 1
ATOM 3263 C CA . ASP B 1 85 ? -2.114 -6.986 -8.948 1.00 15.00 133 ASP B CA 1
ATOM 3264 C C . ASP B 1 85 ? -2.690 -5.618 -8.583 1.00 15.00 133 ASP B C 1
ATOM 3265 O O . ASP B 1 85 ? -3.585 -5.515 -7.740 1.00 15.00 133 ASP B O 1
ATOM 3274 N N . GLU B 1 86 ? -2.205 -4.572 -9.244 1.00 15.00 134 GLU B N 1
ATOM 3275 C CA . GLU B 1 86 ? -2.688 -3.224 -8.979 1.00 15.00 134 GLU B CA 1
ATOM 3276 C C . GLU B 1 86 ? -2.937 -2.460 -10.269 1.00 15.00 134 GLU B C 1
ATOM 3277 O O . GLU B 1 86 ? -2.471 -2.848 -11.345 1.00 15.00 134 GLU B O 1
ATOM 3289 N N . GLU B 1 87 ? -3.751 -1.427 -10.152 1.00 15.00 135 GLU B N 1
ATOM 3290 C CA . GLU B 1 87 ? -4.085 -0.562 -11.276 1.00 15.00 135 GLU B CA 1
ATOM 3291 C C . GLU B 1 87 ? -4.460 0.849 -10.799 1.00 15.00 135 GLU B C 1
ATOM 3292 O O . GLU B 1 87 ? -5.104 0.998 -9.761 1.00 15.00 135 GLU B O 1
ATOM 3304 N N . ILE B 1 88 ? -4.074 1.883 -11.543 1.00 15.00 136 ILE B N 1
ATOM 3305 C CA . ILE B 1 88 ? -4.412 3.248 -11.153 1.00 15.00 136 ILE B CA 1
ATOM 3306 C C . ILE B 1 88 ? -5.159 4.005 -12.238 1.00 15.00 136 ILE B C 1
ATOM 3307 O O . ILE B 1 88 ? -4.558 4.475 -13.204 1.00 15.00 136 ILE B O 1
ATOM 3323 N N . ILE B 1 89 ? -6.469 4.101 -12.104 1.00 15.00 137 ILE B N 1
ATOM 3324 C CA . ILE B 1 89 ? -7.260 4.873 -13.060 1.00 15.00 137 ILE B CA 1
ATOM 3325 C C . ILE B 1 89 ? -7.374 6.305 -12.554 1.00 15.00 137 ILE B C 1
ATOM 3326 O O . ILE B 1 89 ? -6.645 6.693 -11.646 1.00 15.00 137 ILE B O 1
ATOM 3342 N N . GLU B 1 90 ? -8.255 7.101 -13.127 1.00 15.00 138 GLU B N 1
ATOM 3343 C CA . GLU B 1 90 ? -8.399 8.474 -12.679 1.00 15.00 138 GLU B CA 1
ATOM 3344 C C . GLU B 1 90 ? -9.861 8.838 -12.505 1.00 15.00 138 GLU B C 1
ATOM 3345 O O . GLU B 1 90 ? -10.695 8.523 -13.355 1.00 15.00 138 GLU B O 1
ATOM 3357 N N . LEU B 1 91 ? -10.161 9.492 -11.396 1.00 15.00 139 LEU B N 1
ATOM 3358 C CA . LEU B 1 91 ? -11.514 9.917 -11.096 1.00 15.00 139 LEU B CA 1
ATOM 3359 C C . LEU B 1 91 ? -11.492 11.190 -10.263 1.00 15.00 139 LEU B C 1
ATOM 3360 O O . LEU B 1 91 ? -10.731 11.308 -9.298 1.00 15.00 139 LEU B O 1
ATOM 3376 N N . ASN B 1 92 ? -12.321 12.145 -10.666 1.00 15.00 140 ASN B N 1
ATOM 3377 C CA . ASN B 1 92 ? -12.433 13.437 -9.998 1.00 15.00 140 ASN B CA 1
ATOM 3378 C C . ASN B 1 92 ? -11.110 14.202 -10.014 1.00 15.00 140 ASN B C 1
ATOM 3379 O O . ASN B 1 92 ? -10.917 15.135 -9.234 1.00 15.00 140 ASN B O 1
ATOM 3390 N N . GLY B 1 93 ? -10.202 13.801 -10.903 1.00 15.00 141 GLY B N 1
ATOM 3391 C CA . GLY B 1 93 ? -8.921 14.473 -11.020 1.00 15.00 141 GLY B CA 1
ATOM 3392 C C . GLY B 1 93 ? -7.803 13.781 -10.260 1.00 15.00 141 GLY B C 1
ATOM 3393 O O . GLY B 1 93 ? -6.632 14.107 -10.444 1.00 15.00 141 GLY B O 1
ATOM 3397 N N . LYS B 1 94 ? -8.156 12.831 -9.404 1.00 15.00 142 LYS B N 1
ATOM 3398 C CA . LYS B 1 94 ? -7.191 12.113 -8.621 1.00 15.00 142 LYS B CA 1
ATOM 3399 C C . LYS B 1 94 ? -7.126 10.678 -9.123 1.00 15.00 142 LYS B C 1
ATOM 3400 O O . LYS B 1 94 ? -8.106 10.170 -9.669 1.00 15.00 142 LYS B O 1
ATOM 3419 N N . GLN B 1 95 ? -5.986 10.028 -8.974 1.00 15.00 143 GLN B N 1
ATOM 3420 C CA . GLN B 1 95 ? -5.858 8.653 -9.446 1.00 15.00 143 GLN B CA 1
ATOM 3421 C C . GLN B 1 95 ? -6.588 7.695 -8.508 1.00 15.00 143 GLN B C 1
ATOM 3422 O O . GLN B 1 95 ? -6.707 7.955 -7.321 1.00 15.00 143 GLN B O 1
ATOM 3436 N N . LEU B 1 96 ? -7.118 6.612 -9.039 1.00 15.00 144 LEU B N 1
ATOM 3437 C CA . LEU B 1 96 ? -7.782 5.633 -8.202 1.00 15.00 144 LEU B CA 1
ATOM 3438 C C . LEU B 1 96 ? -6.953 4.364 -8.233 1.00 15.00 144 LEU B C 1
ATOM 3439 O O . LEU B 1 96 ? -6.930 3.638 -9.235 1.00 15.00 144 LEU B O 1
ATOM 3455 N N . LYS B 1 97 ? -6.276 4.117 -7.122 1.00 15.00 145 LYS B N 1
ATOM 3456 C CA . LYS B 1 97 ? -5.382 2.993 -6.972 1.00 15.00 145 LYS B CA 1
ATOM 3457 C C . LYS B 1 97 ? -6.098 1.778 -6.424 1.00 15.00 145 LYS B C 1
ATOM 3458 O O . LYS B 1 97 ? -6.749 1.846 -5.396 1.00 15.00 145 LYS B O 1
ATOM 3477 N N . VAL B 1 98 ? -5.976 0.677 -7.121 1.00 15.00 146 VAL B N 1
ATOM 3478 C CA . VAL B 1 98 ? -6.580 -0.570 -6.686 1.00 15.00 146 VAL B CA 1
ATOM 3479 C C . VAL B 1 98 ? -5.487 -1.611 -6.490 1.00 15.00 146 VAL B C 1
ATOM 3480 O O . VAL B 1 98 ? -4.528 -1.639 -7.255 1.00 15.00 146 VAL B O 1
ATOM 3493 N N . ILE B 1 99 ? -5.647 -2.481 -5.494 1.00 15.00 147 ILE B N 1
ATOM 3494 C CA . ILE B 1 99 ? -4.627 -3.491 -5.199 1.00 15.00 147 ILE B CA 1
ATOM 3495 C C . ILE B 1 99 ? -5.250 -4.775 -4.653 1.00 15.00 147 ILE B C 1
ATOM 3496 O O . ILE B 1 99 ? -6.101 -4.733 -3.756 1.00 15.00 147 ILE B O 1
ATOM 3512 N N . VAL B 1 100 ? -4.811 -5.907 -5.201 1.00 15.00 148 VAL B N 1
ATOM 3513 C CA . VAL B 1 100 ? -5.267 -7.228 -4.781 1.00 15.00 148 VAL B CA 1
ATOM 3514 C C . VAL B 1 100 ? -4.085 -8.193 -4.808 1.00 15.00 148 VAL B C 1
ATOM 3515 O O . VAL B 1 100 ? -3.099 -7.951 -5.493 1.00 15.00 148 VAL B O 1
ATOM 3528 N N . HIS B 1 101 ? -4.160 -9.263 -4.050 1.00 15.00 149 HIS B N 1
ATOM 3529 C CA . HIS B 1 101 ? -3.088 -10.249 -4.022 1.00 15.00 149 HIS B CA 1
ATOM 3530 C C . HIS B 1 101 ? -3.662 -11.639 -4.336 1.00 15.00 149 HIS B C 1
ATOM 3531 O O . HIS B 1 101 ? -4.613 -11.796 -5.125 1.00 15.00 149 HIS B O 1
ATOM 3545 N N . ARG B 1 102 ? -3.046 -12.614 -3.707 1.00 15.00 150 ARG B N 1
ATOM 3546 C CA . ARG B 1 102 ? -3.424 -14.023 -3.745 1.00 15.00 150 ARG B CA 1
ATOM 3547 C C . ARG B 1 102 ? -4.817 -14.087 -3.106 1.00 15.00 150 ARG B C 1
ATOM 3548 O O . ARG B 1 102 ? -5.834 -14.038 -3.827 1.00 15.00 150 ARG B O 1
ATOM 3569 N N . HIS B 1 103 ? -4.815 -14.576 -1.881 1.00 15.00 151 HIS B N 1
ATOM 3570 C CA . HIS B 1 103 ? -6.019 -14.673 -1.026 1.00 15.00 151 HIS B CA 1
ATOM 3571 C C . HIS B 1 103 ? -6.797 -13.356 -0.847 1.00 15.00 151 HIS B C 1
ATOM 3572 O O . HIS B 1 103 ? -7.606 -13.297 0.083 1.00 15.00 151 HIS B O 1
ATOM 3586 N N . GLU B 1 104 ? -6.748 -12.424 -1.817 1.00 15.00 152 GLU B N 1
ATOM 3587 C CA . GLU B 1 104 ? -7.287 -11.034 -1.702 1.00 15.00 152 GLU B CA 1
ATOM 3588 C C . GLU B 1 104 ? -7.882 -10.596 -0.332 1.00 15.00 152 GLU B C 1
ATOM 3589 O O . GLU B 1 104 ? -8.925 -9.963 -0.273 1.00 15.00 152 GLU B O 1
ATOM 3601 N N . ARG B 1 105 ? -7.213 -10.993 0.766 1.00 15.00 153 ARG B N 1
ATOM 3602 C CA . ARG B 1 105 ? -7.620 -10.639 2.126 1.00 15.00 153 ARG B CA 1
ATOM 3603 C C . ARG B 1 105 ? -7.230 -9.182 2.433 1.00 15.00 153 ARG B C 1
ATOM 3604 O O . ARG B 1 105 ? -7.855 -8.501 3.245 1.00 15.00 153 ARG B O 1
ATOM 3625 N N . LEU B 1 106 ? -6.161 -8.751 1.766 1.00 15.00 154 LEU B N 1
ATOM 3626 C CA . LEU B 1 106 ? -5.579 -7.398 1.898 1.00 15.00 154 LEU B CA 1
ATOM 3627 C C . LEU B 1 106 ? -5.946 -6.485 0.727 1.00 15.00 154 LEU B C 1
ATOM 3628 O O . LEU B 1 106 ? -5.251 -5.504 0.443 1.00 15.00 154 LEU B O 1
ATOM 3644 N N . LEU B 1 107 ? -6.951 -6.899 -0.038 1.00 15.00 155 LEU B N 1
ATOM 3645 C CA . LEU B 1 107 ? -7.378 -6.134 -1.207 1.00 15.00 155 LEU B CA 1
ATOM 3646 C C . LEU B 1 107 ? -7.984 -4.777 -0.804 1.00 15.00 155 LEU B C 1
ATOM 3647 O O . LEU B 1 107 ? -8.857 -4.697 0.061 1.00 15.00 155 LEU B O 1
ATOM 3663 N N . TYR B 1 108 ? -7.489 -3.697 -1.409 1.00 15.00 156 TYR B N 1
ATOM 3664 C CA . TYR B 1 108 ? -7.988 -2.360 -1.092 1.00 15.00 156 TYR B CA 1
ATOM 3665 C C . TYR B 1 108 ? -7.771 -1.375 -2.233 1.00 15.00 156 TYR B C 1
ATOM 3666 O O . TYR B 1 108 ? -6.991 -1.636 -3.158 1.00 15.00 156 TYR B O 1
ATOM 3684 N N . PHE B 1 109 ? -8.493 -0.252 -2.171 1.00 15.00 157 PHE B N 1
ATOM 3685 C CA . PHE B 1 109 ? -8.373 0.801 -3.176 1.00 15.00 157 PHE B CA 1
ATOM 3686 C C . PHE B 1 109 ? -8.131 2.144 -2.488 1.00 15.00 157 PHE B C 1
ATOM 3687 O O . PHE B 1 109 ? -8.774 2.458 -1.483 1.00 15.00 157 PHE B O 1
ATOM 3704 N N . PHE B 1 110 ? -7.194 2.924 -3.019 1.00 15.00 158 PHE B N 1
ATOM 3705 C CA . PHE B 1 110 ? -6.860 4.228 -2.462 1.00 15.00 158 PHE B CA 1
ATOM 3706 C C . PHE B 1 110 ? -7.001 5.300 -3.540 1.00 15.00 158 PHE B C 1
ATOM 3707 O O . PHE B 1 110 ? -7.142 4.988 -4.719 1.00 15.00 158 PHE B O 1
ATOM 3724 N N . ASP B 1 111 ? -6.956 6.557 -3.129 1.00 15.00 159 ASP B N 1
ATOM 3725 C CA . ASP B 1 111 ? -7.060 7.684 -4.055 1.00 15.00 159 ASP B CA 1
ATOM 3726 C C . ASP B 1 111 ? -5.708 8.397 -4.139 1.00 15.00 159 ASP B C 1
ATOM 3727 O O . ASP B 1 111 ? -4.948 8.403 -3.166 1.00 15.00 159 ASP B O 1
ATOM 3736 N N . VAL B 1 112 ? -5.374 8.934 -5.313 1.00 15.00 160 VAL B N 1
ATOM 3737 C CA . VAL B 1 112 ? -4.077 9.597 -5.464 1.00 15.00 160 VAL B CA 1
ATOM 3738 C C . VAL B 1 112 ? -4.116 10.979 -6.137 1.00 15.00 160 VAL B C 1
ATOM 3739 O O . VAL B 1 112 ? -3.695 11.099 -7.291 1.00 15.00 160 VAL B O 1
ATOM 3752 N N . THR B 1 113 ? -4.761 11.953 -5.491 1.00 15.00 161 THR B N 1
ATOM 3753 C CA . THR B 1 113 ? -4.741 13.360 -5.944 1.00 15.00 161 THR B CA 1
ATOM 3754 C C . THR B 1 113 ? -3.557 13.724 -6.862 1.00 15.00 161 THR B C 1
ATOM 3755 O O . THR B 1 113 ? -3.795 14.353 -7.915 1.00 15.00 161 THR B O 1
ATOM 3767 N N . ARG A 1 1 ? 23.582 11.573 1.758 1.00 15.00 49 ARG A N 2
ATOM 3768 C CA . ARG A 1 1 ? 23.761 12.967 2.217 1.00 15.00 49 ARG A CA 2
ATOM 3769 C C . ARG A 1 1 ? 22.483 13.495 2.862 1.00 15.00 49 ARG A C 2
ATOM 3770 O O . ARG A 1 1 ? 22.512 14.005 3.980 1.00 15.00 49 ARG A O 2
ATOM 3793 N N . GLY A 1 2 ? 21.364 13.372 2.154 1.00 15.00 50 GLY A N 2
ATOM 3794 C CA . GLY A 1 2 ? 20.096 13.857 2.675 1.00 15.00 50 GLY A CA 2
ATOM 3795 C C . GLY A 1 2 ? 19.192 12.746 3.181 1.00 15.00 50 GLY A C 2
ATOM 3796 O O . GLY A 1 2 ? 18.483 12.108 2.397 1.00 15.00 50 GLY A O 2
ATOM 3800 N N . SER A 1 3 ? 19.215 12.515 4.496 1.00 15.00 51 SER A N 2
ATOM 3801 C CA . SER A 1 3 ? 18.394 11.476 5.122 1.00 15.00 51 SER A CA 2
ATOM 3802 C C . SER A 1 3 ? 16.979 11.961 5.388 1.00 15.00 51 SER A C 2
ATOM 3803 O O . SER A 1 3 ? 16.789 13.024 5.953 1.00 15.00 51 SER A O 2
ATOM 3811 N N . HIS A 1 4 ? 16.004 11.249 4.855 1.00 15.00 52 HIS A N 2
ATOM 3812 C CA . HIS A 1 4 ? 14.612 11.586 5.061 1.00 15.00 52 HIS A CA 2
ATOM 3813 C C . HIS A 1 4 ? 13.872 10.691 6.078 1.00 15.00 52 HIS A C 2
ATOM 3814 O O . HIS A 1 4 ? 13.319 11.171 7.069 1.00 15.00 52 HIS A O 2
ATOM 3828 N N . MET A 1 5 ? 13.903 9.374 5.832 1.00 15.00 53 MET A N 2
ATOM 3829 C CA . MET A 1 5 ? 13.183 8.390 6.655 1.00 15.00 53 MET A CA 2
ATOM 3830 C C . MET A 1 5 ? 13.602 8.441 8.114 1.00 15.00 53 MET A C 2
ATOM 3831 O O . MET A 1 5 ? 12.786 8.282 9.030 1.00 15.00 53 MET A O 2
ATOM 3845 N N . ARG A 1 6 ? 14.869 8.695 8.330 1.00 15.00 54 ARG A N 2
ATOM 3846 C CA . ARG A 1 6 ? 15.398 8.766 9.668 1.00 15.00 54 ARG A CA 2
ATOM 3847 C C . ARG A 1 6 ? 15.655 10.216 10.055 1.00 15.00 54 ARG A C 2
ATOM 3848 O O . ARG A 1 6 ? 16.359 10.504 11.018 1.00 15.00 54 ARG A O 2
ATOM 3869 N N . SER A 1 7 ? 15.084 11.128 9.283 1.00 15.00 55 SER A N 2
ATOM 3870 C CA . SER A 1 7 ? 15.232 12.558 9.550 1.00 15.00 55 SER A CA 2
ATOM 3871 C C . SER A 1 7 ? 14.117 13.065 10.468 1.00 15.00 55 SER A C 2
ATOM 3872 O O . SER A 1 7 ? 14.297 14.036 11.200 1.00 15.00 55 SER A O 2
ATOM 3880 N N . LEU A 1 8 ? 12.970 12.391 10.437 1.00 15.00 56 LEU A N 2
ATOM 3881 C CA . LEU A 1 8 ? 11.825 12.794 11.256 1.00 15.00 56 LEU A CA 2
ATOM 3882 C C . LEU A 1 8 ? 11.591 11.790 12.380 1.00 15.00 56 LEU A C 2
ATOM 3883 O O . LEU A 1 8 ? 11.061 12.136 13.437 1.00 15.00 56 LEU A O 2
ATOM 3899 N N . HIS A 1 9 ? 11.984 10.540 12.119 1.00 15.00 57 HIS A N 2
ATOM 3900 C CA . HIS A 1 9 ? 11.866 9.426 13.077 1.00 15.00 57 HIS A CA 2
ATOM 3901 C C . HIS A 1 9 ? 10.413 9.002 13.312 1.00 15.00 57 HIS A C 2
ATOM 3902 O O . HIS A 1 9 ? 10.095 7.817 13.217 1.00 15.00 57 HIS A O 2
ATOM 3916 N N . LYS A 1 10 ? 9.539 9.960 13.608 1.00 15.00 58 LYS A N 2
ATOM 3917 C CA . LYS A 1 10 ? 8.128 9.670 13.869 1.00 15.00 58 LYS A CA 2
ATOM 3918 C C . LYS A 1 10 ? 7.494 8.907 12.710 1.00 15.00 58 LYS A C 2
ATOM 3919 O O . LYS A 1 10 ? 6.701 8.000 12.926 1.00 15.00 58 LYS A O 2
ATOM 3938 N N . GLU A 1 11 ? 7.857 9.275 11.485 1.00 15.00 59 GLU A N 2
ATOM 3939 C CA . GLU A 1 11 ? 7.327 8.610 10.294 1.00 15.00 59 GLU A CA 2
ATOM 3940 C C . GLU A 1 11 ? 7.653 7.118 10.319 1.00 15.00 59 GLU A C 2
ATOM 3941 O O . GLU A 1 11 ? 6.783 6.273 10.113 1.00 15.00 59 GLU A O 2
ATOM 3953 N N . LEU A 1 12 ? 8.914 6.803 10.597 1.00 15.00 60 LEU A N 2
ATOM 3954 C CA . LEU A 1 12 ? 9.370 5.417 10.647 1.00 15.00 60 LEU A CA 2
ATOM 3955 C C . LEU A 1 12 ? 8.811 4.724 11.885 1.00 15.00 60 LEU A C 2
ATOM 3956 O O . LEU A 1 12 ? 8.539 3.522 11.879 1.00 15.00 60 LEU A O 2
ATOM 3972 N N . GLN A 1 13 ? 8.605 5.509 12.931 1.00 15.00 61 GLN A N 2
ATOM 3973 C CA . GLN A 1 13 ? 8.071 5.002 14.187 1.00 15.00 61 GLN A CA 2
ATOM 3974 C C . GLN A 1 13 ? 6.579 4.698 14.039 1.00 15.00 61 GLN A C 2
ATOM 3975 O O . GLN A 1 13 ? 6.035 3.841 14.729 1.00 15.00 61 GLN A O 2
ATOM 3989 N N . GLN A 1 14 ? 5.931 5.413 13.130 1.00 15.00 62 GLN A N 2
ATOM 3990 C CA . GLN A 1 14 ? 4.506 5.237 12.865 1.00 15.00 62 GLN A CA 2
ATOM 3991 C C . GLN A 1 14 ? 4.296 4.116 11.836 1.00 15.00 62 GLN A C 2
ATOM 3992 O O . GLN A 1 14 ? 3.216 3.529 11.742 1.00 15.00 62 GLN A O 2
ATOM 4006 N N . TYR A 1 15 ? 5.358 3.784 11.108 1.00 15.00 63 TYR A N 2
ATOM 4007 C CA . TYR A 1 15 ? 5.281 2.767 10.065 1.00 15.00 63 TYR A CA 2
ATOM 4008 C C . TYR A 1 15 ? 5.401 1.360 10.651 1.00 15.00 63 TYR A C 2
ATOM 4009 O O . TYR A 1 15 ? 4.770 0.418 10.161 1.00 15.00 63 TYR A O 2
ATOM 4027 N N . ILE A 1 16 ? 6.183 1.220 11.717 1.00 15.00 64 ILE A N 2
ATOM 4028 C CA . ILE A 1 16 ? 6.391 -0.087 12.346 1.00 15.00 64 ILE A CA 2
ATOM 4029 C C . ILE A 1 16 ? 5.224 -0.493 13.242 1.00 15.00 64 ILE A C 2
ATOM 4030 O O . ILE A 1 16 ? 5.372 -1.348 14.113 1.00 15.00 64 ILE A O 2
ATOM 4046 N N . SER A 1 17 ? 4.070 0.122 13.037 1.00 15.00 65 SER A N 2
ATOM 4047 C CA . SER A 1 17 ? 2.889 -0.215 13.811 1.00 15.00 65 SER A CA 2
ATOM 4048 C C . SER A 1 17 ? 2.042 -1.221 13.033 1.00 15.00 65 SER A C 2
ATOM 4049 O O . SER A 1 17 ? 1.164 -1.884 13.581 1.00 15.00 65 SER A O 2
ATOM 4057 N N . ASN A 1 18 ? 2.325 -1.306 11.738 1.00 15.00 66 ASN A N 2
ATOM 4058 C CA . ASN A 1 18 ? 1.616 -2.216 10.840 1.00 15.00 66 ASN A CA 2
ATOM 4059 C C . ASN A 1 18 ? 2.144 -3.656 10.958 1.00 15.00 66 ASN A C 2
ATOM 4060 O O . ASN A 1 18 ? 1.371 -4.613 10.913 1.00 15.00 66 ASN A O 2
ATOM 4071 N N . LEU A 1 19 ? 3.455 -3.797 11.140 1.00 15.00 67 LEU A N 2
ATOM 4072 C CA . LEU A 1 19 ? 4.090 -5.108 11.259 1.00 15.00 67 LEU A CA 2
ATOM 4073 C C . LEU A 1 19 ? 5.152 -5.071 12.348 1.00 15.00 67 LEU A C 2
ATOM 4074 O O . LEU A 1 19 ? 5.340 -4.045 12.998 1.00 15.00 67 LEU A O 2
ATOM 4090 N N . SER A 1 20 ? 5.856 -6.173 12.533 1.00 15.00 68 SER A N 2
ATOM 4091 C CA . SER A 1 20 ? 6.899 -6.230 13.540 1.00 15.00 68 SER A CA 2
ATOM 4092 C C . SER A 1 20 ? 8.227 -5.771 12.941 1.00 15.00 68 SER A C 2
ATOM 4093 O O . SER A 1 20 ? 8.451 -5.899 11.739 1.00 15.00 68 SER A O 2
ATOM 4101 N N . TYR A 1 21 ? 9.099 -5.240 13.780 1.00 15.00 69 TYR A N 2
ATOM 4102 C CA . TYR A 1 21 ? 10.394 -4.757 13.322 1.00 15.00 69 TYR A CA 2
ATOM 4103 C C . TYR A 1 21 ? 11.353 -5.914 13.033 1.00 15.00 69 TYR A C 2
ATOM 4104 O O . TYR A 1 21 ? 12.351 -5.744 12.335 1.00 15.00 69 TYR A O 2
ATOM 4122 N N . ARG A 1 22 ? 11.046 -7.083 13.589 1.00 15.00 70 ARG A N 2
ATOM 4123 C CA . ARG A 1 22 ? 11.873 -8.277 13.407 1.00 15.00 70 ARG A CA 2
ATOM 4124 C C . ARG A 1 22 ? 12.043 -8.608 11.927 1.00 15.00 70 ARG A C 2
ATOM 4125 O O . ARG A 1 22 ? 13.160 -8.795 11.458 1.00 15.00 70 ARG A O 2
ATOM 4146 N N . VAL A 1 23 ? 10.903 -8.691 11.239 1.00 15.00 71 VAL A N 2
ATOM 4147 C CA . VAL A 1 23 ? 10.821 -9.011 9.791 1.00 15.00 71 VAL A CA 2
ATOM 4148 C C . VAL A 1 23 ? 11.626 -10.273 9.438 1.00 15.00 71 VAL A C 2
ATOM 4149 O O . VAL A 1 23 ? 12.006 -10.489 8.284 1.00 15.00 71 VAL A O 2
ATOM 4162 N N . LYS A 1 24 ? 11.839 -11.124 10.439 1.00 15.00 72 LYS A N 2
ATOM 4163 C CA . LYS A 1 24 ? 12.575 -12.367 10.257 1.00 15.00 72 LYS A CA 2
ATOM 4164 C C . LYS A 1 24 ? 11.609 -13.546 10.173 1.00 15.00 72 LYS A C 2
ATOM 4165 O O . LYS A 1 24 ? 10.862 -13.806 11.119 1.00 15.00 72 LYS A O 2
ATOM 4184 N N . LYS A 1 25 ? 11.610 -14.224 9.025 1.00 15.00 73 LYS A N 2
ATOM 4185 C CA . LYS A 1 25 ? 10.758 -15.398 8.772 1.00 15.00 73 LYS A CA 2
ATOM 4186 C C . LYS A 1 25 ? 9.274 -15.054 8.625 1.00 15.00 73 LYS A C 2
ATOM 4187 O O . LYS A 1 25 ? 8.517 -15.870 8.097 1.00 15.00 73 LYS A O 2
ATOM 4206 N N . VAL A 1 26 ? 8.874 -13.854 9.077 1.00 15.00 74 VAL A N 2
ATOM 4207 C CA . VAL A 1 26 ? 7.476 -13.385 9.007 1.00 15.00 74 VAL A CA 2
ATOM 4208 C C . VAL A 1 26 ? 6.477 -14.518 9.346 1.00 15.00 74 VAL A C 2
ATOM 4209 O O . VAL A 1 26 ? 5.435 -14.682 8.707 1.00 15.00 74 VAL A O 2
ATOM 4222 N N . SER A 1 27 ? 6.802 -15.282 10.383 1.00 15.00 75 SER A N 2
ATOM 4223 C CA . SER A 1 27 ? 5.987 -16.417 10.794 1.00 15.00 75 SER A CA 2
ATOM 4224 C C . SER A 1 27 ? 4.763 -15.985 11.612 1.00 15.00 75 SER A C 2
ATOM 4225 O O . SER A 1 27 ? 3.768 -16.710 11.672 1.00 15.00 75 SER A O 2
ATOM 4233 N N . GLU A 1 28 ? 4.827 -14.815 12.236 1.00 15.00 76 GLU A N 2
ATOM 4234 C CA . GLU A 1 28 ? 3.710 -14.330 13.046 1.00 15.00 76 GLU A CA 2
ATOM 4235 C C . GLU A 1 28 ? 2.718 -13.556 12.191 1.00 15.00 76 GLU A C 2
ATOM 4236 O O . GLU A 1 28 ? 1.550 -13.402 12.557 1.00 15.00 76 GLU A O 2
ATOM 4248 N N . GLU A 1 29 ? 3.185 -13.077 11.051 1.00 15.00 77 GLU A N 2
ATOM 4249 C CA . GLU A 1 29 ? 2.360 -12.299 10.147 1.00 15.00 77 GLU A CA 2
ATOM 4250 C C . GLU A 1 29 ? 1.816 -13.166 8.999 1.00 15.00 77 GLU A C 2
ATOM 4251 O O . GLU A 1 29 ? 0.672 -12.988 8.577 1.00 15.00 77 GLU A O 2
ATOM 4263 N N . ALA A 1 30 ? 2.642 -14.107 8.519 1.00 15.00 78 ALA A N 2
ATOM 4264 C CA . ALA A 1 30 ? 2.273 -15.031 7.430 1.00 15.00 78 ALA A CA 2
ATOM 4265 C C . ALA A 1 30 ? 2.184 -14.334 6.071 1.00 15.00 78 ALA A C 2
ATOM 4266 O O . ALA A 1 30 ? 1.233 -13.601 5.789 1.00 15.00 78 ALA A O 2
ATOM 4273 N N . LEU A 1 31 ? 3.165 -14.591 5.212 1.00 15.00 79 LEU A N 2
ATOM 4274 C CA . LEU A 1 31 ? 3.188 -13.999 3.880 1.00 15.00 79 LEU A CA 2
ATOM 4275 C C . LEU A 1 31 ? 2.469 -14.889 2.883 1.00 15.00 79 LEU A C 2
ATOM 4276 O O . LEU A 1 31 ? 3.083 -15.480 1.996 1.00 15.00 79 LEU A O 2
ATOM 4292 N N . MET A 1 32 ? 1.161 -14.977 3.034 1.00 15.00 80 MET A N 2
ATOM 4293 C CA . MET A 1 32 ? 0.349 -15.789 2.152 1.00 15.00 80 MET A CA 2
ATOM 4294 C C . MET A 1 32 ? -0.791 -14.957 1.577 1.00 15.00 80 MET A C 2
ATOM 4295 O O . MET A 1 32 ? -1.821 -15.478 1.166 1.00 15.00 80 MET A O 2
ATOM 4309 N N . GLN A 1 33 ? -0.597 -13.653 1.545 1.00 15.00 81 GLN A N 2
ATOM 4310 C CA . GLN A 1 33 ? -1.615 -12.761 1.019 1.00 15.00 81 GLN A CA 2
ATOM 4311 C C . GLN A 1 33 ? -1.042 -11.371 0.759 1.00 15.00 81 GLN A C 2
ATOM 4312 O O . GLN A 1 33 ? -1.610 -10.606 0.001 1.00 15.00 81 GLN A O 2
ATOM 4326 N N . MET A 1 34 ? 0.047 -11.037 1.432 1.00 15.00 82 MET A N 2
ATOM 4327 C CA . MET A 1 34 ? 0.719 -9.734 1.259 1.00 15.00 82 MET A CA 2
ATOM 4328 C C . MET A 1 34 ? 2.095 -9.830 0.534 1.00 15.00 82 MET A C 2
ATOM 4329 O O . MET A 1 34 ? 2.616 -10.934 0.337 1.00 15.00 82 MET A O 2
ATOM 4343 N N . PRO A 1 35 ? 2.658 -8.661 0.086 1.00 15.00 83 PRO A N 2
ATOM 4344 C CA . PRO A 1 35 ? 3.997 -8.537 -0.559 1.00 15.00 83 PRO A CA 2
ATOM 4345 C C . PRO A 1 35 ? 5.107 -9.343 0.136 1.00 15.00 83 PRO A C 2
ATOM 4346 O O . PRO A 1 35 ? 5.230 -9.333 1.361 1.00 15.00 83 PRO A O 2
ATOM 4357 N N . ILE A 1 36 ? 5.956 -9.981 -0.674 1.00 15.00 84 ILE A N 2
ATOM 4358 C CA . ILE A 1 36 ? 7.042 -10.842 -0.187 1.00 15.00 84 ILE A CA 2
ATOM 4359 C C . ILE A 1 36 ? 8.382 -10.110 -0.004 1.00 15.00 84 ILE A C 2
ATOM 4360 O O . ILE A 1 36 ? 9.448 -10.631 -0.344 1.00 15.00 84 ILE A O 2
ATOM 4376 N N . GLY A 1 37 ? 8.324 -8.887 0.481 1.00 15.00 85 GLY A N 2
ATOM 4377 C CA . GLY A 1 37 ? 9.536 -8.117 0.692 1.00 15.00 85 GLY A CA 2
ATOM 4378 C C . GLY A 1 37 ? 9.284 -6.649 0.470 1.00 15.00 85 GLY A C 2
ATOM 4379 O O . GLY A 1 37 ? 8.508 -6.296 -0.411 1.00 15.00 85 GLY A O 2
ATOM 4383 N N . ILE A 1 38 ? 9.934 -5.788 1.251 1.00 15.00 86 ILE A N 2
ATOM 4384 C CA . ILE A 1 38 ? 9.714 -4.346 1.123 1.00 15.00 86 ILE A CA 2
ATOM 4385 C C . ILE A 1 38 ? 11.019 -3.562 1.280 1.00 15.00 86 ILE A C 2
ATOM 4386 O O . ILE A 1 38 ? 11.925 -3.996 1.987 1.00 15.00 86 ILE A O 2
ATOM 4402 N N . LEU A 1 39 ? 11.099 -2.417 0.608 1.00 15.00 87 LEU A N 2
ATOM 4403 C CA . LEU A 1 39 ? 12.271 -1.544 0.661 1.00 15.00 87 LEU A CA 2
ATOM 4404 C C . LEU A 1 39 ? 11.839 -0.099 0.927 1.00 15.00 87 LEU A C 2
ATOM 4405 O O . LEU A 1 39 ? 10.927 0.409 0.261 1.00 15.00 87 LEU A O 2
ATOM 4421 N N . LEU A 1 40 ? 12.499 0.558 1.890 1.00 15.00 88 LEU A N 2
ATOM 4422 C CA . LEU A 1 40 ? 12.195 1.935 2.248 1.00 15.00 88 LEU A CA 2
ATOM 4423 C C . LEU A 1 40 ? 13.469 2.780 2.186 1.00 15.00 88 LEU A C 2
ATOM 4424 O O . LEU A 1 40 ? 14.503 2.401 2.752 1.00 15.00 88 LEU A O 2
ATOM 4440 N N . LEU A 1 41 ? 13.387 3.926 1.526 1.00 15.00 89 LEU A N 2
ATOM 4441 C CA . LEU A 1 41 ? 14.537 4.809 1.351 1.00 15.00 89 LEU A CA 2
ATOM 4442 C C . LEU A 1 41 ? 14.225 6.237 1.763 1.00 15.00 89 LEU A C 2
ATOM 4443 O O . LEU A 1 41 ? 13.146 6.536 2.270 1.00 15.00 89 LEU A O 2
ATOM 4459 N N . ASP A 1 42 ? 15.195 7.112 1.530 1.00 15.00 90 ASP A N 2
ATOM 4460 C CA . ASP A 1 42 ? 15.058 8.517 1.865 1.00 15.00 90 ASP A CA 2
ATOM 4461 C C . ASP A 1 42 ? 14.486 9.277 0.689 1.00 15.00 90 ASP A C 2
ATOM 4462 O O . ASP A 1 42 ? 13.667 8.747 -0.059 1.00 15.00 90 ASP A O 2
ATOM 4471 N N . GLU A 1 43 ? 14.952 10.504 0.477 1.00 15.00 91 GLU A N 2
ATOM 4472 C CA . GLU A 1 43 ? 14.462 11.318 -0.628 1.00 15.00 91 GLU A CA 2
ATOM 4473 C C . GLU A 1 43 ? 15.609 11.675 -1.584 1.00 15.00 91 GLU A C 2
ATOM 4474 O O . GLU A 1 43 ? 15.434 12.472 -2.520 1.00 15.00 91 GLU A O 2
ATOM 4486 N N . GLU A 1 44 ? 16.769 11.044 -1.389 1.00 15.00 92 GLU A N 2
ATOM 4487 C CA . GLU A 1 44 ? 17.954 11.371 -2.195 1.00 15.00 92 GLU A CA 2
ATOM 4488 C C . GLU A 1 44 ? 18.550 10.267 -3.056 1.00 15.00 92 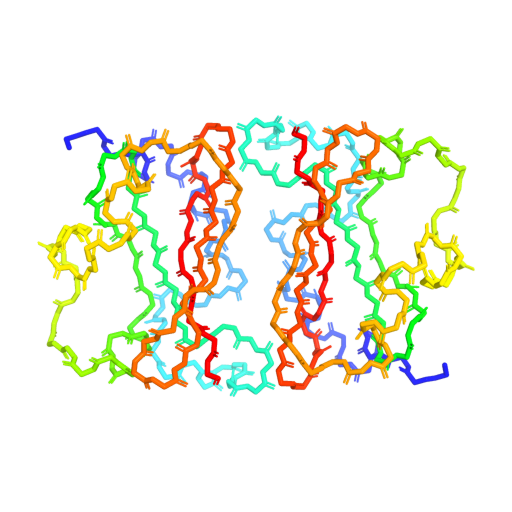GLU A C 2
ATOM 4489 O O . GLU A 1 44 ? 19.093 10.602 -4.065 1.00 15.00 92 GLU A O 2
ATOM 4501 N N . ASP A 1 45 ? 18.287 8.998 -2.740 1.00 15.00 93 ASP A N 2
ATOM 4502 C CA . ASP A 1 45 ? 18.957 7.800 -3.358 1.00 15.00 93 ASP A CA 2
ATOM 4503 C C . ASP A 1 45 ? 19.844 7.036 -2.337 1.00 15.00 93 ASP A C 2
ATOM 4504 O O . ASP A 1 45 ? 20.988 6.655 -2.618 1.00 15.00 93 ASP A O 2
ATOM 4513 N N . LYS A 1 46 ? 19.312 6.844 -1.152 1.00 15.00 94 LYS A N 2
ATOM 4514 C CA . LYS A 1 46 ? 19.950 6.052 -0.125 1.00 15.00 94 LYS A CA 2
ATOM 4515 C C . LYS A 1 46 ? 18.857 5.229 0.511 1.00 15.00 94 LYS A C 2
ATOM 4516 O O . LYS A 1 46 ? 17.814 5.778 0.890 1.00 15.00 94 LYS A O 2
ATOM 4535 N N . ILE A 1 47 ? 19.048 3.920 0.533 1.00 15.00 95 ILE A N 2
ATOM 4536 C CA . ILE A 1 47 ? 18.083 3.005 1.132 1.00 15.00 95 ILE A CA 2
ATOM 4537 C C . ILE A 1 47 ? 18.242 3.031 2.645 1.00 15.00 95 ILE A C 2
ATOM 4538 O O . ILE A 1 47 ? 19.363 2.926 3.147 1.00 15.00 95 ILE A O 2
ATOM 4554 N N . GLU A 1 48 ? 17.142 3.168 3.369 1.00 15.00 96 GLU A N 2
ATOM 4555 C CA . GLU A 1 48 ? 17.211 3.219 4.815 1.00 15.00 96 GLU A CA 2
ATOM 4556 C C . GLU A 1 48 ? 16.945 1.850 5.430 1.00 15.00 96 GLU A C 2
ATOM 4557 O O . GLU A 1 48 ? 17.839 1.254 6.035 1.00 15.00 96 GLU A O 2
ATOM 4569 N N . TRP A 1 49 ? 15.737 1.327 5.252 1.00 15.00 97 TRP A N 2
ATOM 4570 C CA . TRP A 1 49 ? 15.395 0.044 5.842 1.00 15.00 97 TRP A CA 2
ATOM 4571 C C . TRP A 1 49 ? 14.652 -0.816 4.835 1.00 15.00 97 TRP A C 2
ATOM 4572 O O . TRP A 1 49 ? 13.973 -0.299 3.955 1.00 15.00 97 TRP A O 2
ATOM 4593 N N . SER A 1 50 ? 14.801 -2.125 4.947 1.00 15.00 98 SER A N 2
ATOM 4594 C CA . SER A 1 50 ? 14.145 -3.043 4.035 1.00 15.00 98 SER A CA 2
ATOM 4595 C C . SER A 1 50 ? 13.945 -4.406 4.690 1.00 15.00 98 SER A C 2
ATOM 4596 O O . SER A 1 50 ? 14.744 -4.830 5.531 1.00 15.00 98 SER A O 2
ATOM 4604 N N . ASN A 1 51 ? 12.888 -5.090 4.283 1.00 15.00 99 ASN A N 2
ATOM 4605 C CA . ASN A 1 51 ? 12.587 -6.422 4.786 1.00 15.00 99 ASN A CA 2
ATOM 4606 C C . ASN A 1 51 ? 13.433 -7.402 4.002 1.00 15.00 99 ASN A C 2
ATOM 4607 O O . ASN A 1 51 ? 13.305 -7.469 2.773 1.00 15.00 99 ASN A O 2
ATOM 4618 N N . ARG A 1 52 ? 14.277 -8.163 4.712 1.00 15.00 100 ARG A N 2
ATOM 4619 C CA . ARG A 1 52 ? 15.214 -9.118 4.098 1.00 15.00 100 ARG A CA 2
ATOM 4620 C C . ARG A 1 52 ? 14.574 -9.986 3.031 1.00 15.00 100 ARG A C 2
ATOM 4621 O O . ARG A 1 52 ? 15.197 -10.277 2.013 1.00 15.00 100 ARG A O 2
ATOM 4642 N N . PHE A 1 53 ? 13.359 -10.433 3.312 1.00 15.00 101 PHE A N 2
ATOM 4643 C CA . PHE A 1 53 ? 12.604 -11.275 2.385 1.00 15.00 101 PHE A CA 2
ATOM 4644 C C . PHE A 1 53 ? 12.731 -10.838 0.922 1.00 15.00 101 PHE A C 2
ATOM 4645 O O . PHE A 1 53 ? 12.806 -11.687 0.033 1.00 15.00 101 PHE A O 2
ATOM 4662 N N . LEU A 1 54 ? 12.808 -9.534 0.661 1.00 15.00 102 LEU A N 2
ATOM 4663 C CA . LEU A 1 54 ? 12.902 -9.071 -0.720 1.00 15.00 102 LEU A CA 2
ATOM 4664 C C . LEU A 1 54 ? 14.237 -9.441 -1.352 1.00 15.00 102 LEU A C 2
ATOM 4665 O O . LEU A 1 54 ? 14.285 -9.917 -2.485 1.00 15.00 102 LEU A O 2
ATOM 4681 N N . ALA A 1 55 ? 15.312 -9.198 -0.610 1.00 15.00 103 ALA A N 2
ATOM 4682 C CA . ALA A 1 55 ? 16.644 -9.570 -1.080 1.00 15.00 103 ALA A CA 2
ATOM 4683 C C . ALA A 1 55 ? 16.726 -11.044 -1.410 1.00 15.00 103 ALA A C 2
ATOM 4684 O O . ALA A 1 55 ? 17.268 -11.421 -2.443 1.00 15.00 103 ALA A O 2
ATOM 4691 N N . ALA A 1 56 ? 16.203 -11.868 -0.525 1.00 15.00 104 ALA A N 2
ATOM 4692 C CA . ALA 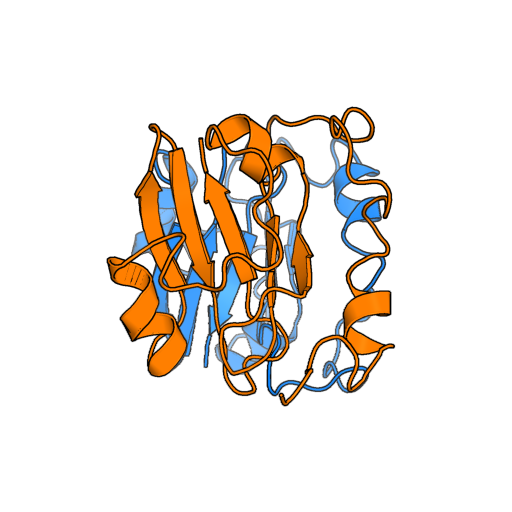A 1 56 ? 16.199 -13.309 -0.735 1.00 15.00 104 ALA A CA 2
ATOM 4693 C C . ALA A 1 56 ? 15.414 -13.664 -1.994 1.00 15.00 104 ALA A C 2
ATOM 4694 O O . ALA A 1 56 ? 15.826 -14.529 -2.765 1.00 15.00 104 ALA A O 2
ATOM 4701 N N . CYS A 1 57 ? 14.296 -12.979 -2.201 1.00 15.00 105 CYS A N 2
ATOM 4702 C CA . CYS A 1 57 ? 13.462 -13.200 -3.371 1.00 15.00 105 CYS A CA 2
ATOM 4703 C C . CYS A 1 57 ? 14.243 -12.904 -4.652 1.00 15.00 105 CYS A C 2
ATOM 4704 O O . CYS A 1 57 ? 13.989 -13.511 -5.692 1.00 15.00 105 CYS A O 2
ATOM 4712 N N . PHE A 1 58 ? 15.168 -11.954 -4.565 1.00 15.00 106 PHE A N 2
ATOM 4713 C CA . PHE A 1 58 ? 15.996 -11.567 -5.711 1.00 15.00 106 PHE A CA 2
ATOM 4714 C C . PHE A 1 58 ? 17.305 -12.362 -5.755 1.00 15.00 106 PHE A C 2
ATOM 4715 O O . PHE A 1 58 ? 18.037 -12.294 -6.744 1.00 15.00 106 PHE A O 2
ATOM 4732 N N . LYS A 1 59 ? 17.588 -13.096 -4.682 1.00 15.00 107 LYS A N 2
ATOM 4733 C CA . LYS A 1 59 ? 18.808 -13.900 -4.569 1.00 15.00 107 LYS A CA 2
ATOM 4734 C C . LYS A 1 59 ? 20.045 -13.017 -4.415 1.00 15.00 107 LYS A C 2
ATOM 4735 O O . LYS A 1 59 ? 20.889 -12.924 -5.311 1.00 15.00 107 LYS A O 2
ATOM 4754 N N . GLU A 1 60 ? 20.128 -12.349 -3.276 1.00 15.00 108 GLU A N 2
ATOM 4755 C CA . GLU A 1 60 ? 21.249 -11.474 -2.980 1.00 15.00 108 GLU A CA 2
ATOM 4756 C C . GLU A 1 60 ? 21.773 -11.723 -1.566 1.00 15.00 108 GLU A C 2
ATOM 4757 O O . GLU A 1 60 ? 21.214 -12.519 -0.807 1.00 15.00 108 GLU A O 2
ATOM 4769 N N . GLN A 1 61 ? 22.847 -11.033 -1.225 1.00 15.00 109 GLN A N 2
ATOM 4770 C CA . GLN A 1 61 ? 23.477 -11.161 0.079 1.00 15.00 109 GLN A CA 2
ATOM 4771 C C . GLN A 1 61 ? 23.064 -9.996 0.973 1.00 15.00 109 GLN A C 2
ATOM 4772 O O . GLN A 1 61 ? 22.885 -10.154 2.182 1.00 15.00 109 GLN A O 2
ATOM 4786 N N . THR A 1 62 ? 22.892 -8.833 0.362 1.00 15.00 110 THR A N 2
ATOM 4787 C CA . THR A 1 62 ? 22.490 -7.639 1.082 1.00 15.00 110 THR A CA 2
ATOM 4788 C C . THR A 1 62 ? 21.931 -6.616 0.096 1.00 15.00 110 THR A C 2
ATOM 4789 O O . THR A 1 62 ? 22.563 -6.289 -0.910 1.00 15.00 110 THR A O 2
ATOM 4800 N N . LEU A 1 63 ? 20.733 -6.125 0.382 1.00 15.00 111 LEU A N 2
ATOM 4801 C CA . LEU A 1 63 ? 20.080 -5.161 -0.494 1.00 15.00 111 LEU A CA 2
ATOM 4802 C C . LEU A 1 63 ? 20.294 -3.727 -0.014 1.00 15.00 111 LEU A C 2
ATOM 4803 O O . LEU A 1 63 ? 20.223 -2.786 -0.802 1.00 15.00 111 LEU A O 2
ATOM 4819 N N . ILE A 1 64 ? 20.567 -3.555 1.274 1.00 15.00 112 ILE A N 2
ATOM 4820 C CA . ILE A 1 64 ? 20.796 -2.225 1.814 1.00 15.00 112 ILE A CA 2
ATOM 4821 C C . ILE A 1 64 ? 22.202 -1.760 1.462 1.00 15.00 112 ILE A C 2
ATOM 4822 O O . ILE A 1 64 ? 23.167 -2.510 1.618 1.00 15.00 112 ILE A O 2
ATOM 4838 N N . GLY A 1 65 ? 22.321 -0.536 0.960 1.00 15.00 113 GLY A N 2
ATOM 4839 C CA . GLY A 1 65 ? 23.634 -0.028 0.595 1.00 15.00 113 GLY A CA 2
ATOM 4840 C C . GLY A 1 65 ? 24.025 -0.430 -0.816 1.00 15.00 113 GLY A C 2
ATOM 4841 O O . GLY A 1 65 ? 25.173 -0.260 -1.234 1.00 15.00 113 GLY A O 2
ATOM 4845 N N . ARG A 1 66 ? 23.067 -0.993 -1.537 1.00 15.00 114 ARG A N 2
ATOM 4846 C CA . ARG A 1 66 ? 23.285 -1.451 -2.905 1.00 15.00 114 ARG A CA 2
ATOM 4847 C C . ARG A 1 66 ? 22.732 -0.445 -3.915 1.00 15.00 114 ARG A C 2
ATOM 4848 O O . ARG A 1 66 ? 22.578 -0.765 -5.095 1.00 15.00 114 ARG A O 2
ATOM 4869 N N . SER A 1 67 ? 22.474 0.776 -3.450 1.00 15.00 115 SER A N 2
ATOM 4870 C CA . SER A 1 67 ? 21.913 1.841 -4.292 1.00 15.00 115 SER A CA 2
ATOM 4871 C C . SER A 1 67 ? 20.642 1.366 -5.011 1.00 15.00 115 SER A C 2
ATOM 4872 O O . SER A 1 67 ? 20.103 0.303 -4.709 1.00 15.00 115 SER A O 2
ATOM 4880 N N . LEU A 1 68 ? 20.131 2.179 -5.924 1.00 15.00 116 LEU A N 2
ATOM 4881 C CA . LEU A 1 68 ? 18.939 1.805 -6.668 1.00 15.00 116 LEU A CA 2
ATOM 4882 C C . LEU A 1 68 ? 19.294 1.352 -8.081 1.00 15.00 116 LEU A C 2
ATOM 4883 O O . LEU A 1 68 ? 18.780 0.344 -8.568 1.00 15.00 116 LEU A O 2
ATOM 4899 N N . ALA A 1 69 ? 20.201 2.089 -8.718 1.00 15.00 117 ALA A N 2
ATOM 4900 C CA . ALA A 1 69 ? 20.619 1.799 -10.087 1.00 15.00 117 ALA A CA 2
ATOM 4901 C C . ALA A 1 69 ? 21.303 0.442 -10.213 1.00 15.00 117 ALA A C 2
ATOM 4902 O O . ALA A 1 69 ? 21.160 -0.231 -11.232 1.00 15.00 117 ALA A O 2
ATOM 4909 N N . GLU A 1 70 ? 22.062 0.056 -9.191 1.00 15.00 118 GLU A N 2
ATOM 4910 C CA . GLU A 1 70 ? 22.756 -1.230 -9.204 1.00 15.00 118 GLU A CA 2
ATOM 4911 C C . GLU A 1 70 ? 21.748 -2.371 -9.274 1.00 15.00 118 GLU A C 2
ATOM 4912 O O . GLU A 1 70 ? 21.919 -3.314 -10.044 1.00 15.00 118 GLU A O 2
ATOM 4924 N N . LEU A 1 71 ? 20.702 -2.275 -8.463 1.00 15.00 119 LEU A N 2
ATOM 4925 C CA . LEU A 1 71 ? 19.666 -3.293 -8.434 1.00 15.00 119 LEU A CA 2
ATOM 4926 C C . LEU A 1 71 ? 18.847 -3.274 -9.723 1.00 15.00 119 LEU A C 2
ATOM 4927 O O . LEU A 1 71 ? 18.707 -4.299 -10.394 1.00 15.00 119 LEU A O 2
ATOM 4943 N N . SER A 1 72 ? 18.284 -2.119 -10.068 1.00 15.00 120 SER A N 2
ATOM 4944 C CA . SER A 1 72 ? 17.495 -1.999 -11.292 1.00 15.00 120 SER A CA 2
ATOM 4945 C C . SER A 1 72 ? 17.684 -0.615 -11.918 1.00 15.00 120 SER A C 2
ATOM 4946 O O . SER A 1 72 ? 17.212 0.384 -11.381 1.00 15.00 120 SER A O 2
ATOM 4954 N N . GLU A 1 73 ? 18.377 -0.559 -13.048 1.00 15.00 121 GLU A N 2
ATOM 4955 C CA . GLU A 1 73 ? 18.630 0.710 -13.732 1.00 15.00 121 GLU A CA 2
ATOM 4956 C C . GLU A 1 73 ? 17.347 1.447 -14.206 1.00 15.00 121 GLU A C 2
ATOM 4957 O O . GLU A 1 73 ? 17.312 2.681 -14.148 1.00 15.00 121 GLU A O 2
ATOM 4969 N N . PRO A 1 74 ? 16.274 0.751 -14.682 1.00 15.00 122 PRO A N 2
ATOM 4970 C CA . PRO A 1 74 ? 15.049 1.434 -15.138 1.00 15.00 122 PRO A CA 2
ATOM 4971 C C . PRO A 1 74 ? 14.456 2.385 -14.091 1.00 15.00 122 PRO A C 2
ATOM 4972 O O . PRO A 1 74 ? 14.100 3.524 -14.402 1.00 15.00 122 PRO A O 2
ATOM 4983 N N . LEU A 1 75 ? 14.378 1.933 -12.845 1.00 15.00 123 LEU A N 2
ATOM 4984 C CA . LEU A 1 75 ? 13.803 2.749 -11.782 1.00 15.00 123 LEU A CA 2
ATOM 4985 C C . LEU A 1 75 ? 14.796 3.781 -11.239 1.00 15.00 123 LEU A C 2
ATOM 4986 O O . LEU A 1 75 ? 14.428 4.623 -10.422 1.00 15.00 123 LEU A O 2
ATOM 5002 N N . ALA A 1 76 ? 16.041 3.735 -11.707 1.00 15.00 124 ALA A N 2
ATOM 5003 C CA . ALA A 1 76 ? 17.051 4.684 -11.246 1.00 15.00 124 ALA A CA 2
ATOM 5004 C C . ALA A 1 76 ? 16.649 6.102 -11.628 1.00 15.00 124 ALA A C 2
ATOM 5005 O O . ALA A 1 76 ? 16.728 7.031 -10.822 1.00 15.00 124 ALA A O 2
ATOM 5012 N N . ALA A 1 77 ? 16.217 6.270 -12.874 1.00 15.00 125 ALA A N 2
ATOM 5013 C CA . ALA A 1 77 ? 15.780 7.579 -13.350 1.00 15.00 125 ALA A CA 2
ATOM 5014 C C . ALA A 1 77 ? 14.448 7.942 -12.698 1.00 15.00 125 ALA A C 2
ATOM 5015 O O . ALA A 1 77 ? 14.143 9.114 -12.464 1.00 15.00 125 ALA A O 2
ATOM 5022 N N . PHE A 1 78 ? 13.674 6.909 -12.385 1.00 15.00 126 PHE A N 2
ATOM 5023 C CA . PHE A 1 78 ? 12.374 7.060 -11.745 1.00 15.00 126 PHE A CA 2
ATOM 5024 C C . PHE A 1 78 ? 12.518 7.688 -10.356 1.00 15.00 126 PHE A C 2
ATOM 5025 O O . PHE A 1 78 ? 11.823 8.647 -10.029 1.00 15.00 126 PHE A O 2
ATOM 5042 N N . VAL A 1 79 ? 13.437 7.150 -9.557 1.00 15.00 127 VAL A N 2
ATOM 5043 C CA . VAL A 1 79 ? 13.682 7.642 -8.205 1.00 15.00 127 VAL A CA 2
ATOM 5044 C C . VAL A 1 79 ? 14.320 9.026 -8.224 1.00 15.00 127 VAL A C 2
ATOM 5045 O O . VAL A 1 79 ? 14.443 9.675 -7.189 1.00 15.00 127 VAL A O 2
ATOM 5058 N N . LYS A 1 80 ? 14.804 9.431 -9.382 1.00 15.00 128 LYS A N 2
ATOM 5059 C CA . LYS A 1 80 ? 15.416 10.743 -9.535 1.00 15.00 128 LYS A CA 2
ATOM 5060 C C . LYS A 1 80 ? 14.368 11.810 -9.860 1.00 15.00 128 LYS A C 2
ATOM 5061 O O . LYS A 1 80 ? 14.420 12.914 -9.317 1.00 15.00 128 LYS A O 2
ATOM 5080 N N . LYS A 1 81 ? 13.412 11.480 -10.732 1.00 15.00 129 LYS A N 2
ATOM 5081 C CA . LYS A 1 81 ? 12.390 12.456 -11.127 1.00 15.00 129 LYS A CA 2
ATOM 5082 C C . LYS A 1 81 ? 11.110 12.363 -10.301 1.00 15.00 129 LYS A C 2
ATOM 5083 O O . LYS A 1 81 ? 10.549 13.378 -9.900 1.00 15.00 129 LYS A O 2
ATOM 5102 N N . GLY A 1 82 ? 10.684 11.144 -10.006 1.00 15.00 130 GLY A N 2
ATOM 5103 C CA . GLY A 1 82 ? 9.456 10.935 -9.247 1.00 15.00 130 GLY A CA 2
ATOM 5104 C C . GLY A 1 82 ? 8.224 11.580 -9.888 1.00 15.00 130 GLY A C 2
ATOM 5105 O O . GLY A 1 82 ? 7.258 11.896 -9.194 1.00 15.00 130 GLY A O 2
ATOM 5109 N N . LYS A 1 83 ? 8.246 11.770 -11.214 1.00 15.00 131 LYS A N 2
ATOM 5110 C CA . LYS A 1 83 ? 7.127 12.405 -11.927 1.00 15.00 131 LYS A CA 2
ATOM 5111 C C . LYS A 1 83 ? 6.019 11.406 -12.252 1.00 15.00 131 LYS A C 2
ATOM 5112 O O . LYS A 1 83 ? 5.602 11.262 -13.403 1.00 15.00 131 LYS A O 2
ATOM 5131 N N . THR A 1 84 ? 5.577 10.702 -11.231 1.00 15.00 132 THR A N 2
ATOM 5132 C CA . THR A 1 84 ? 4.518 9.721 -11.349 1.00 15.00 132 THR A CA 2
ATOM 5133 C C . THR A 1 84 ? 4.185 9.219 -9.948 1.00 15.00 132 THR A C 2
ATOM 5134 O O . THR A 1 84 ? 4.739 9.727 -8.972 1.00 15.00 132 THR A O 2
ATOM 5145 N N . ASP A 1 85 ? 3.287 8.260 -9.832 1.00 15.00 133 ASP A N 2
ATOM 5146 C CA . ASP A 1 85 ? 2.931 7.738 -8.526 1.00 15.00 133 ASP A CA 2
ATOM 5147 C C . ASP A 1 85 ? 3.638 6.418 -8.278 1.00 15.00 133 ASP A C 2
ATOM 5148 O O . ASP A 1 85 ? 4.538 6.338 -7.459 1.00 15.00 133 ASP A O 2
ATOM 5157 N N . GLU A 1 86 ? 3.260 5.382 -8.995 1.00 15.00 134 GLU A N 2
ATOM 5158 C CA . GLU A 1 86 ? 3.901 4.097 -8.804 1.00 15.00 134 GLU A CA 2
ATOM 5159 C C . GLU A 1 86 ? 4.156 3.383 -10.120 1.00 15.00 134 GLU A C 2
ATOM 5160 O O . GLU A 1 86 ? 3.399 3.516 -11.085 1.00 15.00 134 GLU A O 2
ATOM 5172 N N . GLU A 1 87 ? 5.251 2.649 -10.157 1.00 15.00 135 GLU A N 2
ATOM 5173 C CA . GLU A 1 87 ? 5.593 1.855 -11.319 1.00 15.00 135 GLU A CA 2
ATOM 5174 C C . GLU A 1 87 ? 5.591 0.383 -10.916 1.00 15.00 135 GLU A C 2
ATOM 5175 O O . GLU A 1 87 ? 6.291 -0.016 -9.986 1.00 15.00 135 GLU A O 2
ATOM 5187 N N . ILE A 1 88 ? 4.772 -0.411 -11.585 1.00 15.00 136 ILE A N 2
ATOM 5188 C CA . ILE A 1 88 ? 4.673 -1.831 -11.268 1.00 15.00 136 ILE A CA 2
ATOM 5189 C C . ILE A 1 88 ? 5.363 -2.686 -12.331 1.00 15.00 136 ILE A C 2
ATOM 5190 O O . ILE A 1 88 ? 4.744 -3.093 -13.318 1.00 15.00 136 ILE A O 2
ATOM 5206 N N . ILE A 1 89 ? 6.655 -2.921 -12.144 1.00 15.00 137 ILE A N 2
ATOM 5207 C CA . ILE A 1 89 ? 7.438 -3.738 -13.074 1.00 15.00 137 ILE A CA 2
ATOM 5208 C C . ILE A 1 89 ? 7.422 -5.195 -12.631 1.00 15.00 137 ILE A C 2
ATOM 5209 O O . ILE A 1 89 ? 6.591 -5.579 -11.824 1.00 15.00 137 ILE A O 2
ATOM 5225 N N . GLU A 1 90 ? 8.306 -6.007 -13.181 1.00 15.00 138 GLU A N 2
ATOM 5226 C CA . GLU A 1 90 ? 8.363 -7.410 -12.802 1.00 15.00 138 GLU A CA 2
ATOM 5227 C C . GLU A 1 90 ? 9.804 -7.918 -12.762 1.00 15.00 138 GLU A C 2
ATOM 5228 O O . GLU A 1 90 ? 10.591 -7.636 -13.664 1.00 15.00 138 GLU A O 2
ATOM 5240 N N . LEU A 1 91 ? 10.138 -8.658 -11.706 1.00 15.00 139 LEU A N 2
ATOM 5241 C CA . LEU A 1 91 ? 11.474 -9.227 -11.539 1.00 15.00 139 LEU A CA 2
ATOM 5242 C C . LEU A 1 91 ? 11.394 -10.535 -10.758 1.00 15.00 139 LEU A C 2
ATOM 5243 O O . LEU A 1 91 ? 10.567 -10.681 -9.859 1.00 15.00 139 LEU A O 2
ATOM 5259 N N . ASN A 1 92 ? 12.250 -11.486 -11.130 1.00 15.00 140 ASN A N 2
ATOM 5260 C CA . ASN A 1 92 ? 12.308 -12.804 -10.487 1.00 15.00 140 ASN A CA 2
ATOM 5261 C C . ASN A 1 92 ? 10.974 -13.552 -10.583 1.00 15.00 140 ASN A C 2
ATOM 5262 O O . ASN A 1 92 ? 10.754 -14.534 -9.874 1.00 15.00 140 ASN A O 2
ATOM 5273 N N . GLY A 1 93 ? 10.103 -13.099 -11.480 1.00 15.00 141 GLY A N 2
ATOM 5274 C CA . GLY A 1 93 ? 8.818 -13.742 -11.671 1.00 15.00 141 GLY A CA 2
ATOM 5275 C C . GLY A 1 93 ? 7.689 -13.101 -10.881 1.00 15.00 141 GLY A C 2
ATOM 5276 O O . GLY A 1 93 ? 6.538 -13.516 -11.000 1.00 15.00 141 GLY A O 2
ATOM 5280 N N . LYS A 1 94 ? 7.999 -12.092 -10.086 1.00 15.00 142 LYS A N 2
ATOM 5281 C CA . LYS A 1 94 ? 7.006 -11.413 -9.293 1.00 15.00 142 LYS A CA 2
ATOM 5282 C C . LYS A 1 94 ? 6.927 -9.967 -9.731 1.00 15.00 142 LYS A C 2
ATOM 5283 O O . LYS A 1 94 ? 7.895 -9.433 -10.276 1.00 15.00 142 LYS A O 2
ATOM 5302 N N . GLN A 1 95 ? 5.792 -9.324 -9.520 1.00 15.00 143 GLN A N 2
ATOM 5303 C CA . GLN A 1 95 ? 5.671 -7.932 -9.900 1.00 15.00 143 GLN A CA 2
ATOM 5304 C C . GLN A 1 95 ? 6.477 -7.107 -8.902 1.00 15.00 143 GLN A C 2
ATOM 5305 O O . GLN A 1 95 ? 6.775 -7.582 -7.816 1.00 15.00 143 GLN A O 2
ATOM 5319 N N . LEU A 1 96 ? 6.879 -5.911 -9.264 1.00 15.00 144 LEU A N 2
ATOM 5320 C CA . LEU A 1 96 ? 7.641 -5.089 -8.353 1.00 15.00 144 LEU A CA 2
ATOM 5321 C C . LEU A 1 96 ? 7.057 -3.686 -8.340 1.00 15.00 144 LEU A C 2
ATOM 5322 O O . LEU A 1 96 ? 7.129 -2.957 -9.337 1.00 15.00 144 LEU A O 2
ATOM 5338 N N . LYS A 1 97 ? 6.465 -3.332 -7.219 1.00 15.00 145 LYS A N 2
ATOM 5339 C CA . LYS A 1 97 ? 5.841 -2.033 -7.059 1.00 15.00 145 LYS A CA 2
ATOM 5340 C C . LYS A 1 97 ? 6.802 -1.000 -6.507 1.00 15.00 145 LYS A C 2
ATOM 5341 O O . LYS A 1 97 ? 7.493 -1.258 -5.525 1.00 15.00 145 LYS A O 2
ATOM 5360 N N . VAL A 1 98 ? 6.831 0.156 -7.136 1.00 15.00 146 VAL A N 2
ATOM 5361 C CA . VAL A 1 98 ? 7.643 1.254 -6.635 1.00 15.00 146 VAL A CA 2
ATOM 5362 C C . VAL A 1 98 ? 6.722 2.476 -6.498 1.00 15.00 146 VAL A C 2
ATOM 5363 O O . VAL A 1 98 ? 6.483 3.220 -7.454 1.00 15.00 146 VAL A O 2
ATOM 5376 N N . ILE A 1 99 ? 6.127 2.577 -5.310 1.00 15.00 147 ILE A N 2
ATOM 5377 C CA . ILE A 1 99 ? 5.219 3.684 -5.020 1.00 15.00 147 ILE A CA 2
ATOM 5378 C C . ILE A 1 99 ? 5.922 4.903 -4.468 1.00 15.00 147 ILE A C 2
ATOM 5379 O O . ILE A 1 99 ? 6.728 4.814 -3.545 1.00 15.00 147 ILE A O 2
ATOM 5395 N N . VAL A 1 100 ? 5.583 6.040 -5.055 1.00 15.00 148 VAL A N 2
ATOM 5396 C CA . VAL A 1 100 ? 6.103 7.323 -4.639 1.00 15.00 148 VAL A CA 2
ATOM 5397 C C . VAL A 1 100 ? 4.953 8.319 -4.686 1.00 15.00 148 VAL A C 2
ATOM 5398 O O . VAL A 1 100 ? 3.962 8.114 -5.378 1.00 15.00 148 VAL A O 2
ATOM 5411 N N . HIS A 1 101 ? 5.084 9.371 -3.949 1.00 15.00 149 HIS A N 2
ATOM 5412 C CA . HIS A 1 101 ? 4.063 10.386 -3.825 1.00 15.00 149 HIS A CA 2
ATOM 5413 C C . HIS A 1 101 ? 4.678 11.779 -4.022 1.00 15.00 149 HIS A C 2
ATOM 5414 O O . HIS A 1 101 ? 5.082 12.178 -5.104 1.00 15.00 149 HIS A O 2
ATOM 5428 N N . ARG A 1 102 ? 4.462 12.546 -2.997 1.00 15.00 150 ARG A N 2
ATOM 5429 C CA . ARG A 1 102 ? 4.908 13.887 -2.774 1.00 15.00 150 ARG A CA 2
ATOM 5430 C C . ARG A 1 102 ? 6.050 13.759 -1.777 1.00 15.00 150 ARG A C 2
ATOM 5431 O O . ARG A 1 102 ? 7.123 13.454 -2.208 1.00 15.00 150 ARG A O 2
ATOM 5452 N N . HIS A 1 103 ? 5.912 14.326 -0.609 1.00 15.00 151 HIS A N 2
ATOM 5453 C CA . HIS A 1 103 ? 6.895 14.227 0.516 1.00 15.00 151 HIS A CA 2
ATOM 5454 C C . HIS A 1 103 ? 7.663 12.889 0.672 1.00 15.00 151 HIS A C 2
ATOM 5455 O O . HIS A 1 103 ? 8.263 12.701 1.686 1.00 15.00 151 HIS A O 2
ATOM 5469 N N . GLU A 1 104 ? 7.836 12.121 -0.357 1.00 15.00 152 GLU A N 2
ATOM 5470 C CA . GLU A 1 104 ? 8.382 10.760 -0.393 1.00 15.00 152 GLU A CA 2
ATOM 5471 C C . GLU A 1 104 ? 8.843 10.108 0.927 1.00 15.00 152 GLU A C 2
ATOM 5472 O O . GLU A 1 104 ? 10.001 9.748 1.058 1.00 15.00 152 GLU A O 2
ATOM 5484 N N . ARG A 1 105 ? 7.993 10.183 1.965 1.00 15.00 153 ARG A N 2
ATOM 5485 C CA . ARG A 1 105 ? 8.272 9.527 3.246 1.00 15.00 153 ARG A CA 2
ATOM 5486 C C . ARG A 1 105 ? 7.576 8.155 3.273 1.00 15.00 153 ARG A C 2
ATOM 5487 O O . ARG A 1 105 ? 7.819 7.330 4.147 1.00 15.00 153 ARG A O 2
ATOM 5508 N N . LEU A 1 106 ? 6.668 7.973 2.313 1.00 15.00 154 LEU A N 2
ATOM 5509 C CA . LEU A 1 106 ? 5.870 6.749 2.163 1.00 15.00 154 LEU A CA 2
ATOM 5510 C C . LEU A 1 106 ? 6.233 5.985 0.893 1.00 15.00 154 LEU A C 2
ATOM 5511 O O . LEU A 1 106 ? 5.555 5.043 0.516 1.00 15.00 154 LEU A O 2
ATOM 5527 N N . LEU A 1 107 ? 7.259 6.450 0.198 1.00 15.00 155 LEU A N 2
ATOM 5528 C CA . LEU A 1 107 ? 7.712 5.805 -1.030 1.00 15.00 155 LEU A CA 2
ATOM 5529 C C . LEU A 1 107 ? 8.282 4.410 -0.716 1.00 15.00 155 LEU A C 2
ATOM 5530 O O . LEU A 1 107 ? 9.202 4.275 0.092 1.00 15.00 155 LEU A O 2
ATOM 5546 N N . TYR A 1 108 ? 7.717 3.360 -1.314 1.00 15.00 156 TYR A N 2
ATOM 5547 C CA . TYR A 1 108 ? 8.208 2.016 -1.021 1.00 15.00 156 TYR A CA 2
ATOM 5548 C C . TYR A 1 108 ? 8.195 1.089 -2.224 1.00 15.00 156 TYR A C 2
ATOM 5549 O O . TYR A 1 108 ? 7.316 1.163 -3.095 1.00 15.00 156 TYR A O 2
ATOM 5567 N N . PHE A 1 109 ? 9.202 0.219 -2.254 1.00 15.00 157 PHE A N 2
ATOM 5568 C CA . PHE A 1 109 ? 9.350 -0.765 -3.319 1.00 15.00 157 PHE A CA 2
ATOM 5569 C C . PHE A 1 109 ? 9.137 -2.146 -2.729 1.00 15.00 157 PHE A C 2
ATOM 5570 O O . PHE A 1 109 ? 9.858 -2.543 -1.814 1.00 15.00 157 PHE A O 2
ATOM 5587 N N . PHE A 1 110 ? 8.154 -2.877 -3.225 1.00 15.00 158 PHE A N 2
ATOM 5588 C CA . PHE A 1 110 ? 7.897 -4.205 -2.703 1.00 15.00 158 PHE A CA 2
ATOM 5589 C C . PHE A 1 110 ? 7.543 -5.195 -3.805 1.00 15.00 158 PHE A C 2
ATOM 5590 O O . PHE A 1 110 ? 7.096 -4.814 -4.891 1.00 15.00 158 PHE A O 2
ATOM 5607 N N . ASP A 1 111 ? 7.732 -6.466 -3.478 1.00 15.00 159 ASP A N 2
ATOM 5608 C CA . ASP A 1 111 ? 7.508 -7.576 -4.401 1.00 15.00 159 ASP A CA 2
ATOM 5609 C C . ASP A 1 111 ? 6.042 -7.989 -4.451 1.00 15.00 159 ASP A C 2
ATOM 5610 O O . ASP A 1 111 ? 5.331 -7.918 -3.450 1.00 15.00 159 ASP A O 2
ATOM 5619 N N . VAL A 1 112 ? 5.589 -8.366 -5.640 1.00 15.00 160 VAL A N 2
ATOM 5620 C CA . VAL A 1 112 ? 4.216 -8.822 -5.788 1.00 15.00 160 VAL A CA 2
ATOM 5621 C C . VAL A 1 112 ? 4.048 -10.098 -6.614 1.00 15.00 160 VAL A C 2
ATOM 5622 O O . VAL A 1 112 ? 3.485 -10.024 -7.705 1.00 15.00 160 VAL A O 2
ATOM 5635 N N . THR A 1 113 ? 4.656 -11.197 -6.143 1.00 15.00 161 THR A N 2
ATOM 5636 C CA . THR A 1 113 ? 4.479 -12.549 -6.727 1.00 15.00 161 THR A CA 2
ATOM 5637 C C . THR A 1 113 ? 3.377 -12.637 -7.804 1.00 15.00 161 THR A C 2
ATOM 5638 O O . THR A 1 113 ? 3.715 -12.563 -9.007 1.00 15.00 161 THR A O 2
ATOM 5650 N N . ARG B 1 1 ? -23.504 -11.666 1.292 1.00 15.00 49 ARG B N 2
ATOM 5651 C CA . ARG B 1 1 ? -23.715 -13.120 1.449 1.00 15.00 49 ARG B CA 2
ATOM 5652 C C . ARG B 1 1 ? -22.412 -13.803 1.860 1.00 15.00 49 ARG B C 2
ATOM 5653 O O . ARG B 1 1 ? -22.423 -14.757 2.637 1.00 15.00 49 ARG B O 2
ATOM 5676 N N . GLY B 1 2 ? -21.290 -13.316 1.336 1.00 15.00 50 GLY B N 2
ATOM 5677 C CA . GLY B 1 2 ? -20.006 -13.899 1.670 1.00 15.00 50 GLY B CA 2
ATOM 5678 C C . GLY B 1 2 ? -19.038 -12.894 2.279 1.00 15.00 50 GLY B C 2
ATOM 5679 O O . GLY B 1 2 ? -18.188 -12.342 1.578 1.00 15.00 50 GLY B O 2
ATOM 5683 N N . SER B 1 3 ? -19.171 -12.652 3.582 1.00 15.00 51 SER B N 2
ATOM 5684 C CA . SER B 1 3 ? -18.297 -11.712 4.289 1.00 15.00 51 SER B CA 2
ATOM 5685 C C . SER B 1 3 ? -16.899 -12.288 4.464 1.00 15.00 51 SER B C 2
ATOM 5686 O O . SER B 1 3 ? -16.753 -13.462 4.750 1.00 15.00 51 SER B O 2
ATOM 5694 N N . HIS B 1 4 ? -15.898 -11.542 4.064 1.00 15.00 52 HIS B N 2
ATOM 5695 C CA . HIS B 1 4 ? -14.520 -11.949 4.252 1.00 15.00 52 HIS B CA 2
ATOM 5696 C C . HIS B 1 4 ? -13.783 -11.170 5.364 1.00 15.00 52 HIS B C 2
ATOM 5697 O O . HIS B 1 4 ? -13.262 -11.747 6.322 1.00 15.00 52 HIS B O 2
ATOM 5711 N N . MET B 1 5 ? -13.794 -9.836 5.235 1.00 15.00 53 MET B N 2
ATOM 5712 C CA . MET B 1 5 ? -13.065 -8.937 6.138 1.00 15.00 53 MET B CA 2
ATOM 5713 C C . MET B 1 5 ? -13.527 -9.053 7.582 1.00 15.00 53 MET B C 2
ATOM 5714 O O . MET B 1 5 ? -12.725 -8.982 8.517 1.00 15.00 53 MET B O 2
ATOM 5728 N N . ARG B 1 6 ? -14.808 -9.262 7.764 1.00 15.00 54 ARG B N 2
ATOM 5729 C CA . ARG B 1 6 ? -15.354 -9.389 9.103 1.00 15.00 54 ARG B CA 2
ATOM 5730 C C . ARG B 1 6 ? -15.556 -10.862 9.448 1.00 15.00 54 ARG B C 2
ATOM 5731 O O . ARG B 1 6 ? -16.211 -11.194 10.430 1.00 15.00 54 ARG B O 2
ATOM 5752 N N . SER B 1 7 ? -14.992 -11.749 8.626 1.00 15.00 55 SER B N 2
ATOM 5753 C CA . SER B 1 7 ? -15.097 -13.181 8.868 1.00 15.00 55 SER B CA 2
ATOM 5754 C C . SER B 1 7 ? -13.958 -13.698 9.731 1.00 15.00 55 SER B C 2
ATOM 5755 O O . SER B 1 7 ? -14.062 -14.762 10.337 1.00 15.00 55 SER B O 2
ATOM 5763 N N . LEU B 1 8 ? -12.866 -12.952 9.773 1.00 15.00 56 LEU B N 2
ATOM 5764 C CA . LEU B 1 8 ? -11.709 -13.353 10.559 1.00 15.00 56 LEU B CA 2
ATOM 5765 C C . LEU B 1 8 ? -11.524 -12.421 11.747 1.00 15.00 56 LEU B C 2
ATOM 5766 O O . LEU B 1 8 ? -11.031 -12.834 12.795 1.00 15.00 56 LEU B O 2
ATOM 5782 N N . HIS B 1 9 ? -11.911 -11.154 11.546 1.00 15.00 57 HIS B N 2
ATOM 5783 C CA . HIS B 1 9 ? -11.818 -10.107 12.574 1.00 15.00 57 HIS B CA 2
ATOM 5784 C C . HIS B 1 9 ? -10.376 -9.676 12.822 1.00 15.00 57 HIS B C 2
ATOM 5785 O O . HIS B 1 9 ? -10.051 -8.495 12.704 1.00 15.00 57 HIS B O 2
ATOM 5799 N N . LYS B 1 10 ? -9.523 -10.639 13.147 1.00 15.00 58 LYS B N 2
ATOM 5800 C CA . LYS B 1 10 ? -8.115 -10.381 13.431 1.00 15.00 58 LYS B CA 2
ATOM 5801 C C . LYS B 1 10 ? -7.447 -9.575 12.319 1.00 15.00 58 LYS B C 2
ATOM 5802 O O . LYS B 1 10 ? -6.623 -8.703 12.589 1.00 15.00 58 LYS B O 2
ATOM 5821 N N . GLU B 1 11 ? -7.805 -9.877 11.077 1.00 15.00 59 GLU B N 2
ATOM 5822 C CA . GLU B 1 11 ? -7.249 -9.185 9.918 1.00 15.00 59 GLU B CA 2
ATOM 5823 C C . GLU B 1 11 ? -7.524 -7.688 9.992 1.00 15.00 59 GLU B C 2
ATOM 5824 O O . GLU B 1 11 ? -6.619 -6.870 9.828 1.00 15.00 59 GLU B O 2
ATOM 5836 N N . LEU B 1 12 ? -8.778 -7.338 10.254 1.00 15.00 60 LEU B N 2
ATOM 5837 C CA . LEU B 1 12 ? -9.186 -5.945 10.351 1.00 15.00 60 LEU B CA 2
ATOM 5838 C C . LEU B 1 12 ? -8.600 -5.308 11.611 1.00 15.00 60 LEU B C 2
ATOM 5839 O O . LEU B 1 12 ? -8.275 -4.123 11.628 1.00 15.00 60 LEU B O 2
ATOM 5855 N N . GLN B 1 13 ? -8.416 -6.125 12.644 1.00 15.00 61 GLN B N 2
ATOM 5856 C CA . GLN B 1 13 ? -7.873 -5.658 13.915 1.00 15.00 61 GLN B CA 2
ATOM 5857 C C . GLN B 1 13 ? -6.382 -5.362 13.782 1.00 15.00 61 GLN B C 2
ATOM 5858 O O . GLN B 1 13 ? -5.836 -4.530 14.500 1.00 15.00 61 GLN B O 2
ATOM 5872 N N . GLN B 1 14 ? -5.740 -6.050 12.854 1.00 15.00 62 GLN B N 2
ATOM 5873 C CA . GLN B 1 14 ? -4.311 -5.869 12.604 1.00 15.00 62 GLN B CA 2
ATOM 5874 C C . GLN B 1 14 ? -4.082 -4.706 11.639 1.00 15.00 62 GLN B C 2
ATOM 5875 O O . GLN B 1 14 ? -2.999 -4.121 11.591 1.00 15.00 62 GLN B O 2
ATOM 5889 N N . TYR B 1 15 ? -5.132 -4.348 10.913 1.00 15.00 63 TYR B N 2
ATOM 5890 C CA . TYR B 1 15 ? -5.055 -3.282 9.927 1.00 15.00 63 TYR B CA 2
ATOM 5891 C C . TYR B 1 15 ? -5.248 -1.921 10.584 1.00 15.00 63 TYR B C 2
ATOM 5892 O O . TYR B 1 15 ? -4.559 -0.957 10.245 1.00 15.00 63 TYR B O 2
ATOM 5910 N N . ILE B 1 16 ? -6.161 -1.853 11.549 1.00 15.00 64 ILE B N 2
ATOM 5911 C CA . ILE B 1 16 ? -6.462 -0.606 12.256 1.00 15.00 64 ILE B CA 2
ATOM 5912 C C . ILE B 1 16 ? -5.343 -0.190 13.216 1.00 15.00 64 ILE B C 2
ATOM 5913 O O . ILE B 1 16 ? -5.573 0.578 14.144 1.00 15.00 64 ILE B O 2
ATOM 5929 N N . SER B 1 17 ? -4.143 -0.698 12.989 1.00 15.00 65 SER B N 2
ATOM 5930 C CA . SER B 1 17 ? -2.999 -0.363 13.825 1.00 15.00 65 SER B CA 2
ATOM 5931 C C . SER B 1 17 ? -2.104 0.658 13.115 1.00 15.00 65 SER B C 2
ATOM 5932 O O . SER B 1 17 ? -1.280 1.330 13.734 1.00 15.00 65 SER B O 2
ATOM 5940 N N . ASN B 1 18 ? -2.267 0.743 11.798 1.00 15.00 66 ASN B N 2
ATOM 5941 C CA . ASN B 1 18 ? -1.487 1.685 10.992 1.00 15.00 66 ASN B CA 2
ATOM 5942 C C . ASN B 1 18 ? -2.040 3.104 11.146 1.00 15.00 66 ASN B C 2
ATOM 5943 O O . ASN B 1 18 ? -1.292 4.083 11.119 1.00 15.00 66 ASN B O 2
ATOM 5954 N N . LEU B 1 19 ? -3.350 3.196 11.344 1.00 15.00 67 LEU B N 2
ATOM 5955 C CA . LEU B 1 19 ? -4.029 4.478 11.520 1.00 15.00 67 LEU B CA 2
ATOM 5956 C C . LEU B 1 19 ? -5.090 4.352 12.602 1.00 15.00 67 LEU B C 2
ATOM 5957 O O . LEU B 1 19 ? -5.220 3.297 13.219 1.00 15.00 67 LEU B O 2
ATOM 5973 N N . SER B 1 20 ? -5.836 5.416 12.836 1.00 15.00 68 SER B N 2
ATOM 5974 C CA . SER B 1 20 ? -6.888 5.383 13.838 1.00 15.00 68 SER B CA 2
ATOM 5975 C C . SER B 1 20 ? -8.199 4.918 13.205 1.00 15.00 68 SER B C 2
ATOM 5976 O O . SER B 1 20 ? -8.385 5.046 11.993 1.00 15.00 68 SER B O 2
ATOM 5984 N N . TYR B 1 21 ? -9.089 4.363 14.017 1.00 15.00 69 TYR B N 2
ATOM 5985 C CA . TYR B 1 21 ? -10.381 3.900 13.527 1.00 15.00 69 TYR B CA 2
ATOM 5986 C C . TYR B 1 21 ? -11.328 5.084 13.300 1.00 15.00 69 TYR B C 2
ATOM 5987 O O . TYR B 1 21 ? -12.306 4.976 12.562 1.00 15.00 69 TYR B O 2
ATOM 6005 N N . ARG B 1 22 ? -11.018 6.214 13.941 1.00 15.00 70 ARG B N 2
ATOM 6006 C CA . ARG B 1 22 ? -11.840 7.423 13.826 1.00 15.00 70 ARG B CA 2
ATOM 6007 C C . ARG B 1 22 ? -11.972 7.864 12.364 1.00 15.00 70 ARG B C 2
ATOM 6008 O O . ARG B 1 22 ? -13.081 8.063 11.877 1.00 15.00 70 ARG B O 2
ATOM 6029 N N . VAL B 1 23 ? -10.817 8.018 11.708 1.00 15.00 71 VAL B N 2
ATOM 6030 C CA . VAL B 1 23 ? -10.718 8.441 10.290 1.00 15.00 71 VAL B CA 2
ATOM 6031 C C . VAL B 1 23 ? -11.503 9.742 10.022 1.00 15.00 71 VAL B C 2
ATOM 6032 O O . VAL B 1 23 ? -11.871 10.044 8.882 1.00 15.00 71 VAL B O 2
ATOM 6045 N N . LYS B 1 24 ? -11.709 10.533 11.074 1.00 15.00 72 LYS B N 2
ATOM 6046 C CA . LYS B 1 24 ? -12.450 11.787 10.964 1.00 15.00 72 LYS B CA 2
ATOM 6047 C C . LYS B 1 24 ? -11.511 12.987 10.924 1.00 15.00 72 LYS B C 2
ATOM 6048 O O . LYS B 1 24 ? -10.751 13.222 11.862 1.00 15.00 72 LYS B O 2
ATOM 6067 N N . LYS B 1 25 ? -11.560 13.716 9.805 1.00 15.00 73 LYS B N 2
ATOM 6068 C CA . LYS B 1 25 ? -10.753 14.928 9.572 1.00 15.00 73 LYS B CA 2
ATOM 6069 C C . LYS B 1 25 ? -9.257 14.647 9.448 1.00 15.00 73 LYS B C 2
ATOM 6070 O O . LYS B 1 25 ? -8.516 15.506 8.972 1.00 15.00 73 LYS B O 2
ATOM 6089 N N . VAL B 1 26 ? -8.832 13.451 9.864 1.00 15.00 74 VAL B N 2
ATOM 6090 C CA . VAL B 1 26 ? -7.434 13.008 9.783 1.00 15.00 74 VAL B CA 2
ATOM 6091 C C . VAL B 1 26 ? -6.421 14.102 10.202 1.00 15.00 74 VAL B C 2
ATOM 6092 O O . VAL B 1 26 ? -5.334 14.227 9.626 1.00 15.00 74 VAL B O 2
ATOM 6105 N N . SER B 1 27 ? -6.764 14.872 11.228 1.00 15.00 75 SER B N 2
ATOM 6106 C CA . SER B 1 27 ? -5.900 15.948 11.701 1.00 15.00 75 SER B CA 2
ATOM 6107 C C . SER B 1 27 ? -4.678 15.414 12.448 1.00 15.00 75 SER B C 2
ATOM 6108 O O . SER B 1 27 ? -3.659 16.100 12.549 1.00 15.00 75 SER B O 2
ATOM 6116 N N . GLU B 1 28 ? -4.772 14.192 12.961 1.00 15.00 76 GLU B N 2
ATOM 6117 C CA . GLU B 1 28 ? -3.664 13.588 13.697 1.00 15.00 76 GLU B CA 2
ATOM 6118 C C . GLU B 1 28 ? -2.709 12.837 12.774 1.00 15.00 76 GLU B C 2
ATOM 6119 O O . GLU B 1 28 ? -1.523 12.706 13.072 1.00 15.00 76 GLU B O 2
ATOM 6131 N N . GLU B 1 29 ? -3.219 12.351 11.656 1.00 15.00 77 GLU B N 2
ATOM 6132 C CA . GLU B 1 29 ? -2.411 11.586 10.718 1.00 15.00 77 GLU B CA 2
ATOM 6133 C C . GLU B 1 29 ? -1.840 12.488 9.621 1.00 15.00 77 GLU B C 2
ATOM 6134 O O . GLU B 1 29 ? -0.704 12.296 9.191 1.00 15.00 77 GLU B O 2
ATOM 6146 N N . ALA B 1 30 ? -2.640 13.473 9.193 1.00 15.00 78 ALA B N 2
ATOM 6147 C CA . ALA B 1 30 ? -2.244 14.446 8.160 1.00 15.00 78 ALA B CA 2
ATOM 6148 C C . ALA B 1 30 ? -2.123 13.819 6.764 1.00 15.00 78 ALA B C 2
ATOM 6149 O O . ALA B 1 30 ? -1.095 13.240 6.411 1.00 15.00 78 ALA B O 2
ATOM 6156 N N . LEU B 1 31 ? -3.169 13.976 5.957 1.00 15.00 79 LEU B N 2
ATOM 6157 C CA . LEU B 1 31 ? -3.182 13.444 4.593 1.00 15.00 79 LEU B CA 2
ATOM 6158 C C . LEU B 1 31 ? -2.501 14.414 3.628 1.00 15.00 79 LEU B C 2
ATOM 6159 O O . LEU B 1 31 ? -3.092 14.847 2.645 1.00 15.00 79 LEU B O 2
ATOM 6175 N N . MET B 1 32 ? -1.255 14.741 3.916 1.00 15.00 80 MET B N 2
ATOM 6176 C CA . MET B 1 32 ? -0.493 15.671 3.090 1.00 15.00 80 MET B CA 2
ATOM 6177 C C . MET B 1 32 ? 0.666 14.954 2.407 1.00 15.00 80 MET B C 2
ATOM 6178 O O . MET B 1 32 ? 1.722 15.531 2.155 1.00 15.00 80 MET B O 2
ATOM 6192 N N . GLN B 1 33 ? 0.482 13.667 2.171 1.00 15.00 81 GLN B N 2
ATOM 6193 C CA . GLN B 1 33 ? 1.495 12.854 1.524 1.00 15.00 81 GLN B CA 2
ATOM 6194 C C . GLN B 1 33 ? 0.959 11.443 1.275 1.00 15.00 81 GLN B C 2
ATOM 6195 O O . GLN B 1 33 ? 1.528 10.684 0.506 1.00 15.00 81 GLN B O 2
ATOM 6209 N N . MET B 1 34 ? -0.081 11.088 2.009 1.00 15.00 82 MET B N 2
ATOM 6210 C CA . MET B 1 34 ? -0.732 9.777 1.888 1.00 15.00 82 MET B CA 2
ATOM 6211 C C . MET B 1 34 ? -2.100 9.830 1.152 1.00 15.00 82 MET B C 2
ATOM 6212 O O . MET B 1 34 ? -2.672 10.908 0.982 1.00 15.00 82 MET B O 2
ATOM 6226 N N . PRO B 1 35 ? -2.607 8.650 0.682 1.00 15.00 83 PRO B N 2
ATOM 6227 C CA . PRO B 1 35 ? -3.919 8.511 0.009 1.00 15.00 83 PRO B CA 2
ATOM 6228 C C . PRO B 1 35 ? -5.050 9.300 0.696 1.00 15.00 83 PRO B C 2
ATOM 6229 O O . PRO B 1 35 ? -5.186 9.281 1.919 1.00 15.00 83 PRO B O 2
ATOM 6240 N N . ILE B 1 36 ? -5.889 9.938 -0.118 1.00 15.00 84 ILE B N 2
ATOM 6241 C CA . ILE B 1 36 ? -6.984 10.791 0.363 1.00 15.00 84 ILE B CA 2
ATOM 6242 C C . ILE B 1 36 ? -8.324 10.052 0.518 1.00 15.00 84 ILE B C 2
ATOM 6243 O O . ILE B 1 36 ? -9.392 10.575 0.184 1.00 15.00 84 ILE B O 2
ATOM 6259 N N . GLY B 1 37 ? -8.261 8.823 0.978 1.00 15.00 85 GLY B N 2
ATOM 6260 C CA . GLY B 1 37 ? -9.467 8.039 1.172 1.00 15.00 85 GLY B CA 2
ATOM 6261 C C . GLY B 1 37 ? -9.203 6.588 0.883 1.00 15.00 85 GLY B C 2
ATOM 6262 O O . GLY B 1 37 ? -8.412 6.273 -0.002 1.00 15.00 85 GLY B O 2
ATOM 6266 N N . ILE B 1 38 ? -9.858 5.690 1.610 1.00 15.00 86 ILE B N 2
ATOM 6267 C CA . ILE B 1 38 ? -9.623 4.258 1.407 1.00 15.00 86 ILE B CA 2
ATOM 6268 C C . ILE B 1 38 ? -10.915 3.461 1.552 1.00 15.00 86 ILE B C 2
ATOM 6269 O O . ILE B 1 38 ? -11.814 3.860 2.289 1.00 15.00 86 ILE B O 2
ATOM 6285 N N . LEU B 1 39 ? -11.000 2.345 0.841 1.00 15.00 87 LEU B N 2
ATOM 6286 C CA . LEU B 1 39 ? -12.168 1.476 0.891 1.00 15.00 87 LEU B CA 2
ATOM 6287 C C . LEU B 1 39 ? -11.740 0.012 1.018 1.00 15.00 87 LEU B C 2
ATOM 6288 O O . LEU B 1 39 ? -10.858 -0.447 0.283 1.00 15.00 87 LEU B O 2
ATOM 6304 N N . LEU B 1 40 ? -12.369 -0.711 1.948 1.00 15.00 88 LEU B N 2
ATOM 6305 C CA . LEU B 1 40 ? -12.068 -2.114 2.188 1.00 15.00 88 LEU B CA 2
ATOM 6306 C C . LEU B 1 40 ? -13.349 -2.944 2.095 1.00 15.00 88 LEU B C 2
ATOM 6307 O O . LEU B 1 40 ? -14.362 -2.616 2.723 1.00 15.00 88 LEU B O 2
ATOM 6323 N N . LEU B 1 41 ? -13.296 -4.023 1.332 1.00 15.00 89 LEU B N 2
ATOM 6324 C CA . LEU B 1 41 ? -14.451 -4.886 1.125 1.00 15.00 89 LEU B CA 2
ATOM 6325 C C . LEU B 1 41 ? -14.109 -6.340 1.402 1.00 15.00 89 LEU B C 2
ATOM 6326 O O . LEU B 1 41 ? -13.008 -6.657 1.848 1.00 15.00 89 LEU B O 2
ATOM 6342 N N . ASP B 1 42 ? -15.065 -7.218 1.126 1.00 15.00 90 ASP B N 2
ATOM 6343 C CA . ASP B 1 42 ? -14.882 -8.642 1.357 1.00 15.00 90 ASP B CA 2
ATOM 6344 C C . ASP B 1 42 ? -14.289 -9.291 0.119 1.00 15.00 90 ASP B C 2
ATOM 6345 O O . ASP B 1 42 ? -13.452 -8.700 -0.562 1.00 15.00 90 ASP B O 2
ATOM 6354 N N . GLU B 1 43 ? -14.755 -10.488 -0.194 1.00 15.00 91 GLU B N 2
ATOM 6355 C CA . GLU B 1 43 ? -14.283 -11.216 -1.366 1.00 15.00 91 GLU B CA 2
ATOM 6356 C C . GLU B 1 43 ? -15.456 -11.504 -2.300 1.00 15.00 91 GLU B C 2
ATOM 6357 O O . GLU B 1 43 ? -15.293 -12.138 -3.349 1.00 15.00 91 GLU B O 2
ATOM 6369 N N . GLU B 1 44 ? -16.626 -10.966 -1.964 1.00 15.00 92 GLU B N 2
ATOM 6370 C CA . GLU B 1 44 ? -17.841 -11.267 -2.729 1.00 15.00 92 GLU B CA 2
ATOM 6371 C C . GLU B 1 44 ? -18.438 -10.132 -3.538 1.00 15.00 92 GLU B C 2
ATOM 6372 O O . GLU B 1 44 ? -18.990 -10.435 -4.548 1.00 15.00 92 GLU B O 2
ATOM 6384 N N . ASP B 1 45 ? -18.151 -8.872 -3.186 1.00 15.00 93 ASP B N 2
ATOM 6385 C CA . ASP B 1 45 ? -18.820 -7.651 -3.763 1.00 15.00 93 ASP B CA 2
ATOM 6386 C C . ASP B 1 45 ? -19.654 -6.872 -2.716 1.00 15.00 93 ASP B C 2
ATOM 6387 O O . ASP B 1 45 ? -20.696 -6.302 -3.033 1.00 15.00 93 ASP B O 2
ATOM 6396 N N . LYS B 1 46 ? -19.196 -6.852 -1.483 1.00 15.00 94 LYS B N 2
ATOM 6397 C CA . LYS B 1 46 ? -19.828 -6.054 -0.442 1.00 15.00 94 LYS B CA 2
ATOM 6398 C C . LYS B 1 46 ? -18.731 -5.294 0.258 1.00 15.00 94 LYS B C 2
ATOM 6399 O O . LYS B 1 46 ? -17.694 -5.878 0.595 1.00 15.00 94 LYS B O 2
ATOM 6418 N N . ILE B 1 47 ? -18.914 -3.992 0.395 1.00 15.00 95 ILE B N 2
ATOM 6419 C CA . ILE B 1 47 ? -17.938 -3.151 1.069 1.00 15.00 95 ILE B CA 2
ATOM 6420 C C . ILE B 1 47 ? -18.120 -3.279 2.574 1.00 15.00 95 ILE B C 2
ATOM 6421 O O . ILE B 1 47 ? -19.250 -3.259 3.065 1.00 15.00 95 ILE B O 2
ATOM 6437 N N . GLU B 1 48 ? -17.025 -3.410 3.306 1.00 15.00 96 GLU B N 2
ATOM 6438 C CA . GLU B 1 48 ? -17.108 -3.558 4.747 1.00 15.00 96 GLU B CA 2
ATOM 6439 C C . GLU B 1 48 ? -16.801 -2.240 5.453 1.00 15.00 96 GLU B C 2
ATOM 6440 O O . GLU B 1 48 ? -17.660 -1.689 6.146 1.00 15.00 96 GLU B O 2
ATOM 6452 N N . TRP B 1 49 ? -15.596 -1.714 5.265 1.00 15.00 97 TRP B N 2
ATOM 6453 C CA . TRP B 1 49 ? -15.223 -0.474 5.926 1.00 15.00 97 TRP B CA 2
ATOM 6454 C C . TRP B 1 49 ? -14.544 0.465 4.944 1.00 15.00 97 TRP B C 2
ATOM 6455 O O . TRP B 1 49 ? -13.908 0.020 3.994 1.00 15.00 97 TRP B O 2
ATOM 6476 N N . SER B 1 50 ? -14.693 1.763 5.158 1.00 15.00 98 SER B N 2
ATOM 6477 C CA . SER B 1 50 ? -14.093 2.752 4.276 1.00 15.00 98 SER B CA 2
ATOM 6478 C C . SER B 1 50 ? -13.902 4.081 4.994 1.00 15.00 98 SER B C 2
ATOM 6479 O O . SER B 1 50 ? -14.671 4.436 5.887 1.00 15.00 98 SER B O 2
ATOM 6487 N N . ASN B 1 51 ? -12.868 4.800 4.596 1.00 15.00 99 ASN B N 2
ATOM 6488 C CA . ASN B 1 51 ? -12.571 6.108 5.159 1.00 15.00 99 ASN B CA 2
ATOM 6489 C C . ASN B 1 51 ? -13.406 7.139 4.420 1.00 15.00 99 ASN B C 2
ATOM 6490 O O . ASN B 1 51 ? -13.283 7.258 3.196 1.00 15.00 99 ASN B O 2
ATOM 6501 N N . ARG B 1 52 ? -14.223 7.883 5.175 1.00 15.00 100 ARG B N 2
ATOM 6502 C CA . ARG B 1 52 ? -15.146 8.883 4.623 1.00 15.00 100 ARG B CA 2
ATOM 6503 C C . ARG B 1 52 ? -14.494 9.786 3.593 1.00 15.00 100 ARG B C 2
ATOM 6504 O O . ARG B 1 52 ? -15.118 10.128 2.591 1.00 15.00 100 ARG B O 2
ATOM 6525 N N . PHE B 1 53 ? -13.274 10.216 3.886 1.00 15.00 101 PHE B N 2
ATOM 6526 C CA . PHE B 1 53 ? -12.517 11.077 2.980 1.00 15.00 101 PHE B CA 2
ATOM 6527 C C . PHE B 1 53 ? -12.639 10.654 1.512 1.00 15.00 101 PHE B C 2
ATOM 6528 O O . PHE B 1 53 ? -12.713 11.510 0.630 1.00 15.00 101 PHE B O 2
ATOM 6545 N N . LEU B 1 54 ? -12.720 9.351 1.239 1.00 15.00 102 LEU B N 2
ATOM 6546 C CA . LEU B 1 54 ? -12.804 8.902 -0.146 1.00 15.00 102 LEU B CA 2
ATOM 6547 C C . LEU B 1 54 ? -14.122 9.315 -0.788 1.00 15.00 102 LEU B C 2
ATOM 6548 O O . LEU B 1 54 ? -14.146 9.840 -1.900 1.00 15.00 102 LEU B O 2
ATOM 6564 N N . ALA B 1 55 ? -15.214 9.061 -0.074 1.00 15.00 103 ALA B N 2
ATOM 6565 C CA . ALA B 1 55 ? -16.526 9.475 -0.558 1.00 15.00 103 ALA B CA 2
ATOM 6566 C C . ALA B 1 55 ? -16.616 10.976 -0.731 1.00 15.00 103 ALA B C 2
ATOM 6567 O O . ALA B 1 55 ? -17.186 11.452 -1.709 1.00 15.00 103 ALA B O 2
ATOM 6574 N N . ALA B 1 56 ? -16.095 11.713 0.234 1.00 15.00 104 ALA B N 2
ATOM 6575 C CA . ALA B 1 56 ? -16.104 13.165 0.169 1.00 15.00 104 ALA B CA 2
ATOM 6576 C C . ALA B 1 56 ? -15.380 13.649 -1.080 1.00 15.00 104 ALA B C 2
ATOM 6577 O O . ALA B 1 56 ? -15.810 14.602 -1.726 1.00 15.00 104 ALA B O 2
ATOM 6584 N N . CYS B 1 57 ? -14.268 12.995 -1.416 1.00 15.00 105 CYS B N 2
ATOM 6585 C CA . CYS B 1 57 ? -13.510 13.351 -2.605 1.00 15.00 105 CYS B CA 2
ATOM 6586 C C . CYS B 1 57 ? -14.351 13.139 -3.862 1.00 15.00 105 CYS B C 2
ATOM 6587 O O . CYS B 1 57 ? -14.303 13.941 -4.792 1.00 15.00 105 CYS B O 2
ATOM 6595 N N . PHE B 1 58 ? -15.129 12.063 -3.867 1.00 15.00 106 PHE B N 2
ATOM 6596 C CA . PHE B 1 58 ? -15.987 11.729 -5.003 1.00 15.00 106 PHE B CA 2
ATOM 6597 C C . PHE B 1 58 ? -17.291 12.525 -4.953 1.00 15.00 106 PHE B C 2
ATOM 6598 O O . PHE B 1 58 ? -18.085 12.500 -5.895 1.00 15.00 106 PHE B O 2
ATOM 6615 N N . LYS B 1 59 ? -17.503 13.221 -3.834 1.00 15.00 107 LYS B N 2
ATOM 6616 C CA . LYS B 1 59 ? -18.689 14.046 -3.616 1.00 15.00 107 LYS B CA 2
ATOM 6617 C C . LYS B 1 59 ? -19.950 13.192 -3.507 1.00 15.00 107 LYS B C 2
ATOM 6618 O O . LYS B 1 59 ? -20.883 13.314 -4.305 1.00 15.00 107 LYS B O 2
ATOM 6637 N N . GLU B 1 60 ? -19.965 12.328 -2.507 1.00 15.00 108 GLU B N 2
ATOM 6638 C CA . GLU B 1 60 ? -21.103 11.458 -2.258 1.00 15.00 108 GLU B CA 2
ATOM 6639 C C . GLU B 1 60 ? -21.650 11.684 -0.855 1.00 15.00 108 GLU B C 2
ATOM 6640 O O . GLU B 1 60 ? -21.086 12.448 -0.069 1.00 15.00 108 GLU B O 2
ATOM 6652 N N . GLN B 1 61 ? -22.751 11.017 -0.550 1.00 15.00 109 GLN B N 2
ATOM 6653 C CA . GLN B 1 61 ? -23.385 11.110 0.754 1.00 15.00 109 GLN B CA 2
ATOM 6654 C C . GLN B 1 61 ? -23.016 9.882 1.575 1.00 15.00 109 GLN B C 2
ATOM 6655 O O . GLN B 1 61 ? -22.957 9.933 2.802 1.00 15.00 109 GLN B O 2
ATOM 6669 N N . THR B 1 62 ? -22.758 8.785 0.875 1.00 15.00 110 THR B N 2
ATOM 6670 C CA . THR B 1 62 ? -22.375 7.533 1.501 1.00 15.00 110 THR B CA 2
ATOM 6671 C C . THR B 1 62 ? -21.880 6.557 0.439 1.00 15.00 110 THR B C 2
ATOM 6672 O O . THR B 1 62 ? -22.515 6.373 -0.601 1.00 15.00 110 THR B O 2
ATOM 6683 N N . LEU B 1 63 ? -20.723 5.960 0.684 1.00 15.00 111 LEU B N 2
ATOM 6684 C CA . LEU B 1 63 ? -20.145 5.022 -0.267 1.00 15.00 111 LEU B CA 2
ATOM 6685 C C . LEU B 1 63 ? -20.314 3.573 0.179 1.00 15.00 111 LEU B C 2
ATOM 6686 O O . LEU B 1 63 ? -20.232 2.656 -0.637 1.00 15.00 111 LEU B O 2
ATOM 6702 N N . ILE B 1 64 ? -20.564 3.357 1.467 1.00 15.00 112 ILE B N 2
ATOM 6703 C CA . ILE B 1 64 ? -20.740 2.000 1.969 1.00 15.00 112 ILE B CA 2
ATOM 6704 C C . ILE B 1 64 ? -22.130 1.478 1.619 1.00 15.00 112 ILE B C 2
ATOM 6705 O O . ILE B 1 64 ? -23.136 2.126 1.909 1.00 15.00 112 ILE B O 2
ATOM 6721 N N . GLY B 1 65 ? -22.179 0.315 0.977 1.00 15.00 113 GLY B N 2
ATOM 6722 C CA . GLY B 1 65 ? -23.451 -0.259 0.587 1.00 15.00 113 GLY B CA 2
ATOM 6723 C C . GLY B 1 65 ? -23.899 0.247 -0.768 1.00 15.00 113 GLY B C 2
ATOM 6724 O O . GLY B 1 65 ? -25.018 -0.018 -1.205 1.00 15.00 113 GLY B O 2
ATOM 6728 N N . ARG B 1 66 ? -23.008 0.981 -1.425 1.00 15.00 114 ARG B N 2
ATOM 6729 C CA . ARG B 1 66 ? -23.278 1.559 -2.736 1.00 15.00 114 ARG B CA 2
ATOM 6730 C C . ARG B 1 66 ? -22.706 0.674 -3.845 1.00 15.00 114 ARG B C 2
ATOM 6731 O O . ARG B 1 66 ? -22.548 1.112 -4.981 1.00 15.00 114 ARG B O 2
ATOM 6752 N N . SER B 1 67 ? -22.425 -0.581 -3.502 1.00 15.00 115 SER B N 2
ATOM 6753 C CA . SER B 1 67 ? -21.859 -1.548 -4.443 1.00 15.00 115 SER B CA 2
ATOM 6754 C C . SER B 1 67 ? -20.562 -1.045 -5.077 1.00 15.00 115 SER B C 2
ATOM 6755 O O . SER B 1 67 ? -20.002 -0.030 -4.669 1.00 15.00 115 SER B O 2
ATOM 6763 N N . LEU B 1 68 ? -20.062 -1.801 -6.040 1.00 15.00 116 LEU B N 2
ATOM 6764 C CA . LEU B 1 68 ? -18.849 -1.429 -6.744 1.00 15.00 116 LEU B CA 2
ATOM 6765 C C . LEU B 1 68 ? -19.186 -0.899 -8.131 1.00 15.00 116 LEU B C 2
ATOM 6766 O O . LEU B 1 68 ? -18.719 0.168 -8.530 1.00 15.00 116 LEU B O 2
ATOM 6782 N N . ALA B 1 69 ? -20.032 -1.641 -8.844 1.00 15.00 117 ALA B N 2
ATOM 6783 C CA . ALA B 1 69 ? -20.446 -1.274 -10.196 1.00 15.00 117 ALA B CA 2
ATOM 6784 C C . ALA B 1 69 ? -21.175 0.059 -10.211 1.00 15.00 117 ALA B C 2
ATOM 6785 O O . ALA B 1 69 ? -21.068 0.829 -11.168 1.00 15.00 117 ALA B O 2
ATOM 6792 N N . GLU B 1 70 ? -21.921 0.326 -9.147 1.00 15.00 118 GLU B N 2
ATOM 6793 C CA . GLU B 1 70 ? -22.654 1.571 -9.030 1.00 15.00 118 GLU B CA 2
ATOM 6794 C C . GLU B 1 70 ? -21.685 2.749 -9.018 1.00 15.00 118 GLU B C 2
ATOM 6795 O O . GLU B 1 70 ? -21.910 3.754 -9.687 1.00 15.00 118 GLU B O 2
ATOM 6807 N N . LEU B 1 71 ? -20.606 2.604 -8.265 1.00 15.00 119 LEU B N 2
ATOM 6808 C CA . LEU B 1 71 ? -19.588 3.642 -8.175 1.00 15.00 119 LEU B CA 2
ATOM 6809 C C . LEU B 1 71 ? -18.771 3.702 -9.458 1.00 15.00 119 LEU B C 2
ATOM 6810 O O . LEU B 1 71 ? -18.641 4.763 -10.068 1.00 15.00 119 LEU B O 2
ATOM 6826 N N . SER B 1 72 ? -18.208 2.572 -9.866 1.00 15.00 120 SER B N 2
ATOM 6827 C CA . SER B 1 72 ? -17.408 2.518 -11.073 1.00 15.00 120 SER B CA 2
ATOM 6828 C C . SER B 1 72 ? -17.591 1.169 -11.777 1.00 15.00 120 SER B C 2
ATOM 6829 O O . SER B 1 72 ? -17.106 0.142 -11.304 1.00 15.00 120 SER B O 2
ATOM 6837 N N . GLU B 1 73 ? -18.294 1.190 -12.898 1.00 15.00 121 GLU B N 2
ATOM 6838 C CA . GLU B 1 73 ? -18.549 -0.021 -13.680 1.00 15.00 121 GLU B CA 2
ATOM 6839 C C . GLU B 1 73 ? -17.260 -0.729 -14.172 1.00 15.00 121 GLU B C 2
ATOM 6840 O O . GLU B 1 73 ? -17.215 -1.955 -14.153 1.00 15.00 121 GLU B O 2
ATOM 6852 N N . PRO B 1 74 ? -16.193 -0.005 -14.609 1.00 15.00 122 PRO B N 2
ATOM 6853 C CA . PRO B 1 74 ? -14.950 -0.644 -15.078 1.00 15.00 122 PRO B CA 2
ATOM 6854 C C . PRO B 1 74 ? -14.357 -1.637 -14.074 1.00 15.00 122 PRO B C 2
ATOM 6855 O O . PRO B 1 74 ? -13.961 -2.745 -14.440 1.00 15.00 122 PRO B O 2
ATOM 6866 N N . LEU B 1 75 ? -14.321 -1.255 -12.803 1.00 15.00 123 LEU B N 2
ATOM 6867 C CA . LEU B 1 75 ? -13.748 -2.110 -11.777 1.00 15.00 123 LEU B CA 2
ATOM 6868 C C . LEU B 1 75 ? -14.723 -3.200 -11.328 1.00 15.00 123 LEU B C 2
ATOM 6869 O O . LEU B 1 75 ? -14.346 -4.086 -10.565 1.00 15.00 123 LEU B O 2
ATOM 6885 N N . ALA B 1 76 ? -15.960 -3.156 -11.823 1.00 15.00 124 ALA B N 2
ATOM 6886 C CA . ALA B 1 76 ? -16.961 -4.153 -11.453 1.00 15.00 124 ALA B CA 2
ATOM 6887 C C . ALA B 1 76 ? -16.549 -5.529 -11.971 1.00 15.00 124 ALA B C 2
ATOM 6888 O O . ALA B 1 76 ? -16.601 -6.521 -11.246 1.00 15.00 124 ALA B O 2
ATOM 6895 N N . ALA B 1 77 ? -16.127 -5.584 -13.230 1.00 15.00 125 ALA B N 2
ATOM 6896 C CA . ALA B 1 77 ? -15.687 -6.844 -13.825 1.00 15.00 125 ALA B CA 2
ATOM 6897 C C . ALA B 1 77 ? -14.356 -7.277 -13.212 1.00 15.00 125 ALA B C 2
ATOM 6898 O O . ALA B 1 77 ? -14.059 -8.470 -13.082 1.00 15.00 125 ALA B O 2
ATOM 6905 N N . PHE B 1 78 ? -13.572 -6.283 -12.817 1.00 15.00 126 PHE B N 2
ATOM 6906 C CA . PHE B 1 78 ? -12.272 -6.502 -12.206 1.00 15.00 126 PHE B CA 2
ATOM 6907 C C . PHE B 1 78 ? -12.423 -7.210 -10.860 1.00 15.00 126 PHE B C 2
ATOM 6908 O O . PHE B 1 78 ? -11.759 -8.211 -10.607 1.00 15.00 126 PHE B O 2
ATOM 6925 N N . VAL B 1 79 ? -13.321 -6.699 -10.019 1.00 15.00 127 VAL B N 2
ATOM 6926 C CA . VAL B 1 79 ? -13.573 -7.269 -8.697 1.00 15.00 127 VAL B CA 2
ATOM 6927 C C . VAL B 1 79 ? -14.215 -8.648 -8.791 1.00 15.00 127 VAL B C 2
ATOM 6928 O O . VAL B 1 79 ? -14.356 -9.344 -7.791 1.00 15.00 127 VAL B O 2
ATOM 6941 N N . LYS B 1 80 ? -14.692 -9.002 -9.976 1.00 15.00 128 LYS B N 2
ATOM 6942 C CA . LYS B 1 80 ? -15.317 -10.301 -10.179 1.00 15.00 128 LYS B CA 2
ATOM 6943 C C . LYS B 1 80 ? -14.300 -11.388 -10.510 1.00 15.00 128 LYS B C 2
ATOM 6944 O O . LYS B 1 80 ? -14.397 -12.498 -9.988 1.00 15.00 128 LYS B O 2
ATOM 6963 N N . LYS B 1 81 ? -13.323 -11.086 -11.362 1.00 15.00 129 LYS B N 2
ATOM 6964 C CA . LYS B 1 81 ? -12.326 -12.097 -11.729 1.00 15.00 129 LYS B CA 2
ATOM 6965 C C . LYS B 1 81 ? -11.043 -11.947 -10.930 1.00 15.00 129 LYS B C 2
ATOM 6966 O O . LYS B 1 81 ? -10.441 -12.936 -10.538 1.00 15.00 129 LYS B O 2
ATOM 6985 N N . GLY B 1 82 ? -10.660 -10.707 -10.654 1.00 15.00 130 GLY B N 2
ATOM 6986 C CA . GLY B 1 82 ? -9.438 -10.445 -9.912 1.00 15.00 130 GLY B CA 2
ATOM 6987 C C . GLY B 1 82 ? -8.195 -11.029 -10.573 1.00 15.00 130 GLY B C 2
ATOM 6988 O O . GLY B 1 82 ? -7.256 -11.430 -9.891 1.00 15.00 130 GLY B O 2
ATOM 6992 N N . LYS B 1 83 ? -8.181 -11.066 -11.904 1.00 15.00 131 LYS B N 2
ATOM 6993 C CA . LYS B 1 83 ? -7.053 -11.631 -12.646 1.00 15.00 131 LYS B CA 2
ATOM 6994 C C . LYS B 1 83 ? -5.938 -10.608 -12.855 1.00 15.00 131 LYS B C 2
ATOM 6995 O O . LYS B 1 83 ? -5.514 -10.346 -13.982 1.00 15.00 131 LYS B O 2
ATOM 7014 N N . THR B 1 84 ? -5.513 -10.001 -11.766 1.00 15.00 132 THR B N 2
ATOM 7015 C CA . THR B 1 84 ? -4.442 -9.024 -11.779 1.00 15.00 132 THR B CA 2
ATOM 7016 C C . THR B 1 84 ? -4.143 -8.611 -10.341 1.00 15.00 132 THR B C 2
ATOM 7017 O O . THR B 1 84 ? -4.722 -9.170 -9.408 1.00 15.00 132 THR B O 2
ATOM 7028 N N . ASP B 1 85 ? -3.237 -7.666 -10.152 1.00 15.00 133 ASP B N 2
ATOM 7029 C CA . ASP B 1 85 ? -2.910 -7.205 -8.815 1.00 15.00 133 ASP B CA 2
ATOM 7030 C C . ASP B 1 85 ? -3.622 -5.896 -8.529 1.00 15.00 133 ASP B C 2
ATOM 7031 O O . ASP B 1 85 ? -4.512 -5.838 -7.700 1.00 15.00 133 ASP B O 2
ATOM 7040 N N . GLU B 1 86 ? -3.239 -4.841 -9.213 1.00 15.00 134 GLU B N 2
ATOM 7041 C CA . GLU B 1 86 ? -3.882 -3.562 -8.997 1.00 15.00 134 GLU B CA 2
ATOM 7042 C C . GLU B 1 86 ? -4.113 -2.800 -10.293 1.00 15.00 134 GLU B C 2
ATOM 7043 O O . GLU B 1 86 ? -3.338 -2.908 -11.248 1.00 15.00 134 GLU B O 2
ATOM 7055 N N . GLU B 1 87 ? -5.219 -2.081 -10.333 1.00 15.00 135 GLU B N 2
ATOM 7056 C CA . GLU B 1 87 ? -5.535 -1.230 -11.470 1.00 15.00 135 GLU B CA 2
ATOM 7057 C C . GLU B 1 87 ? -5.556 0.219 -10.980 1.00 15.00 135 GLU B C 2
ATOM 7058 O O . GLU B 1 87 ? -6.237 0.544 -10.005 1.00 15.00 135 GLU B O 2
ATOM 7070 N N . ILE B 1 88 ? -4.775 1.079 -11.614 1.00 15.00 136 ILE B N 2
ATOM 7071 C CA . ILE B 1 88 ? -4.706 2.478 -11.205 1.00 15.00 136 ILE B CA 2
ATOM 7072 C C . ILE B 1 88 ? -5.392 3.399 -12.199 1.00 15.00 136 ILE B C 2
ATOM 7073 O O . ILE B 1 88 ? -4.772 3.862 -13.160 1.00 15.00 136 ILE B O 2
ATOM 7089 N N . ILE B 1 89 ? -6.685 3.635 -12.004 1.00 15.00 137 ILE B N 2
ATOM 7090 C CA . ILE B 1 89 ? -7.430 4.521 -12.886 1.00 15.00 137 ILE B CA 2
ATOM 7091 C C . ILE B 1 89 ? -7.420 5.953 -12.375 1.00 15.00 137 ILE B C 2
ATOM 7092 O O . ILE B 1 89 ? -6.623 6.300 -11.511 1.00 15.00 137 ILE B O 2
ATOM 7108 N N . GLU B 1 90 ? -8.282 6.785 -12.935 1.00 15.00 138 GLU B N 2
ATOM 7109 C CA . GLU B 1 90 ? -8.362 8.182 -12.539 1.00 15.00 138 GLU B CA 2
ATOM 7110 C C . GLU B 1 90 ? -9.817 8.622 -12.393 1.00 15.00 138 GLU B C 2
ATOM 7111 O O . GLU B 1 90 ? -10.638 8.380 -13.282 1.00 15.00 138 GLU B O 2
ATOM 7123 N N . LEU B 1 91 ? -10.130 9.256 -11.269 1.00 15.00 139 LEU B N 2
ATOM 7124 C CA . LEU B 1 91 ? -11.476 9.750 -11.002 1.00 15.00 139 LEU B CA 2
ATOM 7125 C C . LEU B 1 91 ? -11.407 10.978 -10.107 1.00 15.00 139 LEU B C 2
ATOM 7126 O O . LEU B 1 91 ? -10.563 11.055 -9.211 1.00 15.00 139 LEU B O 2
ATOM 7142 N N . ASN B 1 92 ? -12.275 11.948 -10.385 1.00 15.00 140 ASN B N 2
ATOM 7143 C CA . ASN B 1 92 ? -12.345 13.195 -9.616 1.00 15.00 140 ASN B CA 2
ATOM 7144 C C . ASN B 1 92 ? -11.032 13.974 -9.661 1.00 15.00 140 ASN B C 2
ATOM 7145 O O . ASN B 1 92 ? -10.794 14.847 -8.829 1.00 15.00 140 ASN B O 2
ATOM 7156 N N . GLY B 1 93 ? -10.185 13.667 -10.633 1.00 15.00 141 GLY B N 2
ATOM 7157 C CA . GLY B 1 93 ? -8.921 14.366 -10.761 1.00 15.00 141 GLY B CA 2
ATOM 7158 C C . GLY B 1 93 ? -7.764 13.681 -10.052 1.00 15.00 141 GLY B C 2
ATOM 7159 O O . GLY B 1 93 ? -6.628 14.139 -10.152 1.00 15.00 141 GLY B O 2
ATOM 7163 N N . LYS B 1 94 ? -8.035 12.601 -9.327 1.00 15.00 142 LYS B N 2
ATOM 7164 C CA . LYS B 1 94 ? -7.002 11.875 -8.619 1.00 15.00 142 LYS B CA 2
ATOM 7165 C C . LYS B 1 94 ? -6.910 10.471 -9.173 1.00 15.00 142 LYS B C 2
ATOM 7166 O O . LYS B 1 94 ? -7.853 9.994 -9.808 1.00 15.00 142 LYS B O 2
ATOM 7185 N N . GLN B 1 95 ? -5.789 9.804 -8.954 1.00 15.00 143 GLN B N 2
ATOM 7186 C CA . GLN B 1 95 ? -5.664 8.439 -9.416 1.00 15.00 143 GLN B CA 2
ATOM 7187 C C . GLN B 1 95 ? -6.475 7.561 -8.461 1.00 15.00 143 GLN B C 2
ATOM 7188 O O . GLN B 1 95 ? -6.751 7.966 -7.341 1.00 15.00 143 GLN B O 2
ATOM 7202 N N . LEU B 1 96 ? -6.900 6.394 -8.898 1.00 15.00 144 LEU B N 2
ATOM 7203 C CA . LEU B 1 96 ? -7.659 5.514 -8.035 1.00 15.00 144 LEU B CA 2
ATOM 7204 C C . LEU B 1 96 ? -7.085 4.113 -8.129 1.00 15.00 144 LEU B C 2
ATOM 7205 O O . LEU B 1 96 ? -7.191 3.449 -9.168 1.00 15.00 144 LEU B O 2
ATOM 7221 N N . LYS B 1 97 ? -6.445 3.676 -7.048 1.00 15.00 145 LYS B N 2
ATOM 7222 C CA . LYS B 1 97 ? -5.827 2.368 -7.000 1.00 15.00 145 LYS B CA 2
ATOM 7223 C C . LYS B 1 97 ? -6.781 1.312 -6.483 1.00 15.00 145 LYS B C 2
ATOM 7224 O O . LYS B 1 97 ? -7.447 1.505 -5.469 1.00 15.00 145 LYS B O 2
ATOM 7243 N N . VAL B 1 98 ? -6.832 0.192 -7.178 1.00 15.00 146 VAL B N 2
ATOM 7244 C CA . VAL B 1 98 ? -7.630 -0.931 -6.726 1.00 15.00 146 VAL B CA 2
ATOM 7245 C C . VAL B 1 98 ? -6.698 -2.140 -6.631 1.00 15.00 146 VAL B C 2
ATOM 7246 O O . VAL B 1 98 ? -6.425 -2.827 -7.620 1.00 15.00 146 VAL B O 2
ATOM 7259 N N . ILE B 1 99 ? -6.127 -2.294 -5.435 1.00 15.00 147 ILE B N 2
ATOM 7260 C CA . ILE B 1 99 ? -5.203 -3.390 -5.182 1.00 15.00 147 ILE B CA 2
ATOM 7261 C C . ILE B 1 99 ? -5.887 -4.630 -4.668 1.00 15.00 147 ILE B C 2
ATOM 7262 O O . ILE B 1 99 ? -6.692 -4.583 -3.745 1.00 15.00 147 ILE B O 2
ATOM 7278 N N . VAL B 1 100 ? -5.535 -5.733 -5.296 1.00 15.00 148 VAL B N 2
ATOM 7279 C CA . VAL B 1 100 ? -6.029 -7.040 -4.936 1.00 15.00 148 VAL B CA 2
ATOM 7280 C C . VAL B 1 100 ? -4.871 -8.005 -5.040 1.00 15.00 148 VAL B C 2
ATOM 7281 O O . VAL B 1 100 ? -3.893 -7.762 -5.740 1.00 15.00 148 VAL B O 2
ATOM 7294 N N . HIS B 1 101 ? -4.987 -9.086 -4.352 1.00 15.00 149 HIS B N 2
ATOM 7295 C CA . HIS B 1 101 ? -3.968 -10.088 -4.291 1.00 15.00 149 HIS B CA 2
ATOM 7296 C C . HIS B 1 101 ? -4.563 -11.458 -4.617 1.00 15.00 149 HIS B C 2
ATOM 7297 O O . HIS B 1 101 ? -4.855 -11.781 -5.758 1.00 15.00 149 HIS B O 2
ATOM 7311 N N . ARG B 1 102 ? -4.460 -12.283 -3.628 1.00 15.00 150 ARG B N 2
ATOM 7312 C CA . ARG B 1 102 ? -4.911 -13.638 -3.550 1.00 15.00 150 ARG B CA 2
ATOM 7313 C C . ARG B 1 102 ? -6.050 -13.608 -2.543 1.00 15.00 150 ARG B C 2
ATOM 7314 O O . ARG B 1 102 ? -7.140 -13.324 -2.954 1.00 15.00 150 ARG B O 2
ATOM 7335 N N . HIS B 1 103 ? -5.894 -14.256 -1.420 1.00 15.00 151 HIS B N 2
ATOM 7336 C CA . HIS B 1 103 ? -6.883 -14.244 -0.292 1.00 15.00 151 HIS B CA 2
ATOM 7337 C C . HIS B 1 103 ? -7.684 -12.936 -0.066 1.00 15.00 151 HIS B C 2
ATOM 7338 O O . HIS B 1 103 ? -8.275 -12.809 0.976 1.00 15.00 151 HIS B O 2
ATOM 7352 N N . GLU B 1 104 ? -7.874 -12.114 -1.046 1.00 15.00 152 GLU B N 2
ATOM 7353 C CA . GLU B 1 104 ? -8.453 -10.775 -0.994 1.00 15.00 152 GLU B CA 2
ATOM 7354 C C . GLU B 1 104 ? -8.872 -10.198 0.379 1.00 15.00 152 GLU B C 2
ATOM 7355 O O . GLU B 1 104 ? -10.029 -9.850 0.571 1.00 15.00 152 GLU B O 2
ATOM 7367 N N . ARG B 1 105 ? -7.977 -10.321 1.380 1.00 15.00 153 ARG B N 2
ATOM 7368 C CA . ARG B 1 105 ? -8.214 -9.750 2.711 1.00 15.00 153 ARG B CA 2
ATOM 7369 C C . ARG B 1 105 ? -7.511 -8.389 2.821 1.00 15.00 153 ARG B C 2
ATOM 7370 O O . ARG B 1 105 ? -7.763 -7.614 3.739 1.00 15.00 153 ARG B O 2
ATOM 7391 N N . LEU B 1 106 ? -6.600 -8.142 1.876 1.00 15.00 154 LEU B N 2
ATOM 7392 C CA . LEU B 1 106 ? -5.807 -6.905 1.813 1.00 15.00 154 LEU B CA 2
ATOM 7393 C C . LEU B 1 106 ? -6.178 -6.064 0.599 1.00 15.00 154 LEU B C 2
ATOM 7394 O O . LEU B 1 106 ? -5.527 -5.079 0.302 1.00 15.00 154 LEU B O 2
ATOM 7410 N N . LEU B 1 107 ? -7.180 -6.503 -0.138 1.00 15.00 155 LEU B N 2
ATOM 7411 C CA . LEU B 1 107 ? -7.621 -5.777 -1.326 1.00 15.00 155 LEU B CA 2
ATOM 7412 C C . LEU B 1 107 ? -8.231 -4.424 -0.923 1.00 15.00 155 LEU B C 2
ATOM 7413 O O . LEU B 1 107 ? -9.177 -4.361 -0.134 1.00 15.00 155 LEU B O 2
ATOM 7429 N N . TYR B 1 108 ? -7.664 -3.325 -1.428 1.00 15.00 156 TYR B N 2
ATOM 7430 C CA . TYR B 1 108 ? -8.166 -2.008 -1.065 1.00 15.00 156 TYR B CA 2
ATOM 7431 C C . TYR B 1 108 ? -8.164 -1.037 -2.228 1.00 15.00 156 TYR B C 2
ATOM 7432 O O . TYR B 1 108 ? -7.286 -1.063 -3.102 1.00 15.00 156 TYR B O 2
ATOM 7450 N N . PHE B 1 109 ? -9.177 -0.188 -2.228 1.00 15.00 157 PHE B N 2
ATOM 7451 C CA . PHE B 1 109 ? -9.337 0.833 -3.250 1.00 15.00 157 PHE B CA 2
ATOM 7452 C C . PHE B 1 109 ? -9.113 2.197 -2.608 1.00 15.00 157 PHE B C 2
ATOM 7453 O O . PHE B 1 109 ? -9.825 2.558 -1.670 1.00 15.00 157 PHE B O 2
ATOM 7470 N N . PHE B 1 110 ? -8.130 2.949 -3.083 1.00 15.00 158 PHE B N 2
ATOM 7471 C CA . PHE B 1 110 ? -7.853 4.255 -2.497 1.00 15.00 158 PHE B CA 2
ATOM 7472 C C . PHE B 1 110 ? -7.517 5.312 -3.542 1.00 15.00 158 PHE B C 2
ATOM 7473 O O . PHE B 1 110 ? -7.131 5.008 -4.675 1.00 15.00 158 PHE B O 2
ATOM 7490 N N . ASP B 1 111 ? -7.641 6.559 -3.106 1.00 15.00 159 ASP B N 2
ATOM 7491 C CA . ASP B 1 111 ? -7.417 7.742 -3.934 1.00 15.00 159 ASP B CA 2
ATOM 7492 C C . ASP B 1 111 ? -5.948 8.143 -3.973 1.00 15.00 159 ASP B C 2
ATOM 7493 O O . ASP B 1 111 ? -5.219 7.964 -3.000 1.00 15.00 159 ASP B O 2
ATOM 7502 N N . VAL B 1 112 ? -5.512 8.632 -5.127 1.00 15.00 160 VAL B N 2
ATOM 7503 C CA . VAL B 1 112 ? -4.139 9.098 -5.263 1.00 15.00 160 VAL B CA 2
ATOM 7504 C C . VAL B 1 112 ? -4.003 10.448 -5.972 1.00 15.00 160 VAL B C 2
ATOM 7505 O O . VAL B 1 112 ? -3.483 10.480 -7.086 1.00 15.00 160 VAL B O 2
ATOM 7518 N N . THR B 1 113 ? -4.614 11.492 -5.381 1.00 15.00 161 THR B N 2
ATOM 7519 C CA . THR B 1 113 ? -4.463 12.899 -5.831 1.00 15.00 161 THR B CA 2
ATOM 7520 C C . THR B 1 113 ? -3.402 13.103 -6.923 1.00 15.00 161 THR B C 2
ATOM 7521 O O . THR B 1 113 ? -3.783 13.200 -8.107 1.00 15.00 161 THR B O 2
ATOM 7533 N N . ARG A 1 1 ? 22.687 10.769 3.707 1.00 15.00 49 ARG A N 3
ATOM 7534 C CA . ARG A 1 1 ? 23.283 11.491 4.847 1.00 15.00 49 ARG A CA 3
ATOM 7535 C C . ARG A 1 1 ? 22.200 11.908 5.849 1.00 15.00 49 ARG A C 3
ATOM 7536 O O . ARG A 1 1 ? 22.234 11.511 7.014 1.00 15.00 49 ARG A O 3
ATOM 7559 N N . GLY A 1 2 ? 21.234 12.704 5.398 1.00 15.00 50 GLY A N 3
ATOM 7560 C CA . GLY A 1 2 ? 20.180 13.150 6.284 1.00 15.00 50 GLY A CA 3
ATOM 7561 C C . GLY A 1 2 ? 18.976 12.230 6.275 1.00 15.00 50 GLY A C 3
ATOM 7562 O O . GLY A 1 2 ? 17.936 12.568 5.709 1.00 15.00 50 GLY A O 3
ATOM 7566 N N . SER A 1 3 ? 19.119 11.081 6.916 1.00 15.00 51 SER A N 3
ATOM 7567 C CA . SER A 1 3 ? 18.042 10.100 6.987 1.00 15.00 51 SER A CA 3
ATOM 7568 C C . SER A 1 3 ? 16.887 10.619 7.826 1.00 15.00 51 SER A C 3
ATOM 7569 O O . SER A 1 3 ? 16.934 10.585 9.059 1.00 15.00 51 SER A O 3
ATOM 7577 N N . HIS A 1 4 ? 15.831 11.054 7.144 1.00 15.00 52 HIS A N 3
ATOM 7578 C CA . HIS A 1 4 ? 14.665 11.612 7.807 1.00 15.00 52 HIS A CA 3
ATOM 7579 C C . HIS A 1 4 ? 13.905 10.551 8.574 1.00 15.00 52 HIS A C 3
ATOM 7580 O O . HIS A 1 4 ? 13.278 10.841 9.597 1.00 15.00 52 HIS A O 3
ATOM 7594 N N . MET A 1 5 ? 13.981 9.319 8.095 1.00 15.00 53 MET A N 3
ATOM 7595 C CA . MET A 1 5 ? 13.300 8.215 8.743 1.00 15.00 53 MET A CA 3
ATOM 7596 C C . MET A 1 5 ? 13.819 8.035 10.167 1.00 15.00 53 MET A C 3
ATOM 7597 O O . MET A 1 5 ? 13.116 7.542 11.045 1.00 15.00 53 MET A O 3
ATOM 7611 N N . ARG A 1 6 ? 15.061 8.447 10.395 1.00 15.00 54 ARG A N 3
ATOM 7612 C CA . ARG A 1 6 ? 15.659 8.325 11.718 1.00 15.00 54 ARG A CA 3
ATOM 7613 C C . ARG A 1 6 ? 15.938 9.699 12.323 1.00 15.00 54 ARG A C 3
ATOM 7614 O O . ARG A 1 6 ? 16.717 9.831 13.264 1.00 15.00 54 ARG A O 3
ATOM 7635 N N . SER A 1 7 ? 15.353 10.721 11.713 1.00 15.00 55 SER A N 3
ATOM 7636 C CA . SER A 1 7 ? 15.479 12.091 12.175 1.00 15.00 55 SER A CA 3
ATOM 7637 C C . SER A 1 7 ? 14.236 12.541 12.924 1.00 15.00 55 SER A C 3
ATOM 7638 O O . SER A 1 7 ? 14.174 13.654 13.426 1.00 15.00 55 SER A O 3
ATOM 7646 N N . LEU A 1 8 ? 13.201 11.719 12.866 1.00 15.00 56 LEU A N 3
ATOM 7647 C CA . LEU A 1 8 ? 11.939 12.035 13.513 1.00 15.00 56 LEU A CA 3
ATOM 7648 C C . LEU A 1 8 ? 11.657 11.007 14.610 1.00 15.00 56 LEU A C 3
ATOM 7649 O O . LEU A 1 8 ? 10.879 11.246 15.534 1.00 15.00 56 LEU A O 3
ATOM 7665 N N . HIS A 1 9 ? 12.323 9.856 14.475 1.00 15.00 57 HIS A N 3
ATOM 7666 C CA . HIS A 1 9 ? 12.221 8.727 15.409 1.00 15.00 57 HIS A CA 3
ATOM 7667 C C . HIS A 1 9 ? 10.824 8.133 15.474 1.00 15.00 57 HIS A C 3
ATOM 7668 O O . HIS A 1 9 ? 10.588 7.042 14.947 1.00 15.00 57 HIS A O 3
ATOM 7682 N N . LYS A 1 10 ? 9.915 8.868 16.101 1.00 15.00 58 LYS A N 3
ATOM 7683 C CA . LYS A 1 10 ? 8.530 8.437 16.305 1.00 15.00 58 LYS A CA 3
ATOM 7684 C C . LYS A 1 10 ? 7.889 7.876 15.035 1.00 15.00 58 LYS A C 3
ATOM 7685 O O . LYS A 1 10 ? 7.173 6.880 15.097 1.00 15.00 58 LYS A O 3
ATOM 7704 N N . GLU A 1 11 ? 8.164 8.510 13.898 1.00 15.00 59 GLU A N 3
ATOM 7705 C CA . GLU A 1 11 ? 7.616 8.080 12.610 1.00 15.00 59 GLU A CA 3
ATOM 7706 C C . GLU A 1 11 ? 7.951 6.610 12.325 1.00 15.00 59 GLU A C 3
ATOM 7707 O O . GLU A 1 11 ? 7.055 5.788 12.108 1.00 15.00 59 GLU A O 3
ATOM 7719 N N . LEU A 1 12 ? 9.238 6.285 12.335 1.00 15.00 60 LEU A N 3
ATOM 7720 C CA . LEU A 1 12 ? 9.685 4.912 12.098 1.00 15.00 60 LEU A CA 3
ATOM 7721 C C . LEU A 1 12 ? 9.231 4.001 13.235 1.00 15.00 60 LEU A C 3
ATOM 7722 O O . LEU A 1 12 ? 8.732 2.901 12.998 1.00 15.00 60 LEU A O 3
ATOM 7738 N N . GLN A 1 13 ? 9.369 4.482 14.465 1.00 15.00 61 GLN A N 3
ATOM 7739 C CA . GLN A 1 13 ? 8.989 3.702 15.639 1.00 15.00 61 GLN A CA 3
ATOM 7740 C C . GLN A 1 13 ? 7.498 3.391 15.637 1.00 15.00 61 GLN A C 3
ATOM 7741 O O . GLN A 1 13 ? 7.062 2.418 16.251 1.00 15.00 61 GLN A O 3
ATOM 7755 N N . GLN A 1 14 ? 6.721 4.206 14.934 1.00 15.00 62 GLN A N 3
ATOM 7756 C CA . GLN A 1 14 ? 5.294 4.010 14.857 1.00 15.00 62 GLN A CA 3
ATOM 7757 C C . GLN A 1 14 ? 4.964 2.984 13.779 1.00 15.00 62 GLN A C 3
ATOM 7758 O O . GLN A 1 14 ? 4.244 2.024 14.027 1.00 15.00 62 GLN A O 3
ATOM 7772 N N . TYR A 1 15 ? 5.496 3.207 12.581 1.00 15.00 63 TYR A N 3
ATOM 7773 C CA . TYR A 1 15 ? 5.284 2.322 11.437 1.00 15.00 63 TYR A CA 3
ATOM 7774 C C . TYR A 1 15 ? 5.625 0.859 11.752 1.00 15.00 63 TYR A C 3
ATOM 7775 O O . TYR A 1 15 ? 5.007 -0.050 11.208 1.00 15.00 63 TYR A O 3
ATOM 7793 N N . ILE A 1 16 ? 6.577 0.632 12.644 1.00 15.00 64 ILE A N 3
ATOM 7794 C CA . ILE A 1 16 ? 6.986 -0.715 13.010 1.00 15.00 64 ILE A CA 3
ATOM 7795 C C . ILE A 1 16 ? 6.188 -1.283 14.175 1.00 15.00 64 ILE A C 3
ATOM 7796 O O . ILE A 1 16 ? 6.768 -1.784 15.142 1.00 15.00 64 ILE A O 3
ATOM 7812 N N . SER A 1 17 ? 4.874 -1.113 14.139 1.00 15.00 65 SER A N 3
ATOM 7813 C CA . SER A 1 17 ? 4.029 -1.635 15.197 1.00 15.00 65 SER A CA 3
ATOM 7814 C C . SER A 1 17 ? 3.431 -2.977 14.773 1.00 15.00 65 SER A C 3
ATOM 7815 O O . SER A 1 17 ? 3.896 -4.033 15.199 1.00 15.00 65 SER A O 3
ATOM 7823 N N . ASN A 1 18 ? 2.371 -2.902 13.967 1.00 15.00 66 ASN A N 3
ATOM 7824 C CA . ASN A 1 18 ? 1.682 -4.076 13.427 1.00 15.00 66 ASN A CA 3
ATOM 7825 C C . ASN A 1 18 ? 2.642 -5.173 12.955 1.00 15.00 66 ASN A C 3
ATOM 7826 O O . ASN A 1 18 ? 2.511 -6.326 13.374 1.00 15.00 66 ASN A O 3
ATOM 7837 N N . LEU A 1 19 ? 3.602 -4.827 12.100 1.00 15.00 67 LEU A N 3
ATOM 7838 C CA . LEU A 1 19 ? 4.556 -5.812 11.611 1.00 15.00 67 LEU A CA 3
ATOM 7839 C C . LEU A 1 19 ? 5.787 -5.850 12.511 1.00 15.00 67 LEU A C 3
ATOM 7840 O O . LEU A 1 19 ? 6.266 -4.816 12.974 1.00 15.00 67 LEU A O 3
ATOM 7856 N N . SER A 1 20 ? 6.284 -7.041 12.784 1.00 15.00 68 SER A N 3
ATOM 7857 C CA . SER A 1 20 ? 7.456 -7.175 13.637 1.00 15.00 68 SER A CA 3
ATOM 7858 C C . SER A 1 20 ? 8.720 -6.741 12.894 1.00 15.00 68 SER A C 3
ATOM 7859 O O . SER A 1 20 ? 8.880 -7.013 11.706 1.00 15.00 68 SER A O 3
ATOM 7867 N N . TYR A 1 21 ? 9.615 -6.066 13.612 1.00 15.00 69 TYR A N 3
ATOM 7868 C CA . TYR A 1 21 ? 10.870 -5.575 13.054 1.00 15.00 69 TYR A CA 3
ATOM 7869 C C . TYR A 1 21 ? 11.784 -6.740 12.679 1.00 15.00 69 TYR A C 3
ATOM 7870 O O . TYR A 1 21 ? 12.780 -6.556 11.979 1.00 15.00 69 TYR A O 3
ATOM 7888 N N . ARG A 1 22 ? 11.465 -7.927 13.208 1.00 15.00 70 ARG A N 3
ATOM 7889 C CA . ARG A 1 22 ? 12.231 -9.146 12.930 1.00 15.00 70 ARG A CA 3
ATOM 7890 C C . ARG A 1 22 ? 12.288 -9.413 11.426 1.00 15.00 70 ARG A C 3
ATOM 7891 O O . ARG A 1 22 ? 13.339 -9.720 10.876 1.00 15.00 70 ARG A O 3
ATOM 7912 N N . VAL A 1 23 ? 11.122 -9.266 10.812 1.00 15.00 71 VAL A N 3
ATOM 7913 C CA . VAL A 1 23 ? 10.898 -9.497 9.366 1.00 15.00 71 VAL A CA 3
ATOM 7914 C C . VAL A 1 23 ? 11.658 -10.719 8.856 1.00 15.00 71 VAL A C 3
ATOM 7915 O O . VAL A 1 23 ? 12.332 -10.681 7.818 1.00 15.00 71 VAL A O 3
ATOM 7928 N N . LYS A 1 24 ? 11.534 -11.808 9.602 1.00 15.00 72 LYS A N 3
ATOM 7929 C CA . LYS A 1 24 ? 12.186 -13.046 9.254 1.00 15.00 72 LYS A CA 3
ATOM 7930 C C . LYS A 1 24 ? 11.233 -14.227 9.400 1.00 15.00 72 LYS A C 3
ATOM 7931 O O . LYS A 1 24 ? 10.432 -14.275 10.330 1.00 15.00 72 LYS A O 3
ATOM 7950 N N . LYS A 1 25 ? 11.298 -15.134 8.431 1.00 15.00 73 LYS A N 3
ATOM 7951 C CA . LYS A 1 25 ? 10.490 -16.364 8.400 1.00 15.00 73 LYS A CA 3
ATOM 7952 C C . LYS A 1 25 ? 9.002 -16.122 8.096 1.00 15.00 73 LYS A C 3
ATOM 7953 O O . LYS A 1 25 ? 8.332 -17.010 7.562 1.00 15.00 73 LYS A O 3
ATOM 7972 N N . VAL A 1 26 ? 8.507 -14.929 8.439 1.00 15.00 74 VAL A N 3
ATOM 7973 C CA . VAL A 1 26 ? 7.105 -14.519 8.211 1.00 15.00 74 VAL A CA 3
ATOM 7974 C C . VAL A 1 26 ? 6.102 -15.553 8.746 1.00 15.00 74 VAL A C 3
ATOM 7975 O O . VAL A 1 26 ? 4.924 -15.541 8.388 1.00 15.00 74 VAL A O 3
ATOM 7988 N N . SER A 1 27 ? 6.555 -16.396 9.666 1.00 15.00 75 SER A N 3
ATOM 7989 C CA . SER A 1 27 ? 5.720 -17.455 10.214 1.00 15.00 75 SER A CA 3
ATOM 7990 C C . SER A 1 27 ? 4.608 -16.934 11.131 1.00 15.00 75 SER A C 3
ATOM 7991 O O . SER A 1 27 ? 3.559 -17.564 11.255 1.00 15.00 75 SER A O 3
ATOM 7999 N N . GLU A 1 28 ? 4.850 -15.823 11.814 1.00 15.00 76 GLU A N 3
ATOM 8000 C CA . GLU A 1 28 ? 3.845 -15.260 12.727 1.00 15.00 76 GLU A CA 3
ATOM 8001 C C . GLU A 1 28 ? 3.042 -14.152 12.070 1.00 15.00 76 GLU A C 3
ATOM 8002 O O . GLU A 1 28 ? 2.212 -13.504 12.710 1.00 15.00 76 GLU A O 3
ATOM 8014 N N . GLU A 1 29 ? 3.311 -13.935 10.794 1.00 15.00 77 GLU A N 3
ATOM 8015 C CA . GLU A 1 29 ? 2.624 -12.919 10.011 1.00 15.00 77 GLU A CA 3
ATOM 8016 C C . GLU A 1 29 ? 1.734 -13.602 8.951 1.00 15.00 77 GLU A C 3
ATOM 8017 O O . GLU A 1 29 ? 0.687 -13.080 8.559 1.00 15.00 77 GLU A O 3
ATOM 8029 N N . ALA A 1 30 ? 2.183 -14.783 8.508 1.00 15.00 78 ALA A N 3
ATOM 8030 C CA . ALA A 1 30 ? 1.487 -15.606 7.513 1.00 15.00 78 ALA A CA 3
ATOM 8031 C C . ALA A 1 30 ? 1.409 -14.930 6.140 1.00 15.00 78 ALA A C 3
ATOM 8032 O O . ALA A 1 30 ? 0.458 -14.203 5.845 1.00 15.00 78 ALA A O 3
ATOM 8039 N N . LEU A 1 31 ? 2.389 -15.190 5.292 1.00 15.00 79 LEU A N 3
ATOM 8040 C CA . LEU A 1 31 ? 2.428 -14.601 3.964 1.00 15.00 79 LEU A CA 3
ATOM 8041 C C . LEU A 1 31 ? 1.520 -15.358 3.004 1.00 15.00 79 LEU A C 3
ATOM 8042 O O . LEU A 1 31 ? 1.969 -16.176 2.197 1.00 15.00 79 LEU A O 3
ATOM 8058 N N . MET A 1 32 ? 0.241 -15.107 3.125 1.00 15.00 80 MET A N 3
ATOM 8059 C CA . MET A 1 32 ? -0.730 -15.749 2.267 1.00 15.00 80 MET A CA 3
ATOM 8060 C C . MET A 1 32 ? -1.498 -14.720 1.458 1.00 15.00 80 MET A C 3
ATOM 8061 O O . MET A 1 32 ? -2.491 -15.054 0.827 1.00 15.00 80 MET A O 3
ATOM 8075 N N . GLN A 1 33 ? -0.984 -13.486 1.427 1.00 15.00 81 GLN A N 3
ATOM 8076 C CA . GLN A 1 33 ? -1.629 -12.377 0.711 1.00 15.00 81 GLN A CA 3
ATOM 8077 C C . GLN A 1 33 ? -1.000 -11.028 1.043 1.00 15.00 81 GLN A C 3
ATOM 8078 O O . GLN A 1 33 ? -1.699 -10.111 1.469 1.00 15.00 81 GLN A O 3
ATOM 8092 N N . MET A 1 34 ? 0.324 -11.011 1.138 1.00 15.00 82 MET A N 3
ATOM 8093 C CA . MET A 1 34 ? 1.076 -9.794 1.440 1.00 15.00 82 MET A CA 3
ATOM 8094 C C . MET A 1 34 ? 2.406 -9.737 0.694 1.00 15.00 82 MET A C 3
ATOM 8095 O O . MET A 1 34 ? 2.910 -10.796 0.309 1.00 15.00 82 MET A O 3
ATOM 8109 N N . PRO A 1 35 ? 3.042 -8.564 0.586 1.00 15.00 83 PRO A N 3
ATOM 8110 C CA . PRO A 1 35 ? 4.370 -8.428 -0.042 1.00 15.00 83 PRO A CA 3
ATOM 8111 C C . PRO A 1 35 ? 5.422 -9.358 0.568 1.00 15.00 83 PRO A C 3
ATOM 8112 O O . PRO A 1 35 ? 5.659 -9.345 1.770 1.00 15.00 83 PRO A O 3
ATOM 8123 N N . ILE A 1 36 ? 6.066 -10.139 -0.284 1.00 15.00 84 ILE A N 3
ATOM 8124 C CA . ILE A 1 36 ? 7.102 -11.080 0.143 1.00 15.00 84 ILE A CA 3
ATOM 8125 C C . ILE A 1 36 ? 8.478 -10.404 0.111 1.00 15.00 84 ILE A C 3
ATOM 8126 O O . ILE A 1 36 ? 9.522 -11.042 -0.004 1.00 15.00 84 ILE A O 3
ATOM 8142 N N . GLY A 1 37 ? 8.463 -9.094 0.217 1.00 15.00 85 GLY A N 3
ATOM 8143 C CA . GLY A 1 37 ? 9.683 -8.329 0.207 1.00 15.00 85 GLY A CA 3
ATOM 8144 C C . GLY A 1 37 ? 9.390 -6.856 0.098 1.00 15.00 85 GLY A C 3
ATOM 8145 O O . GLY A 1 37 ? 8.618 -6.449 -0.772 1.00 15.00 85 GLY A O 3
ATOM 8149 N N . ILE A 1 38 ? 9.984 -6.061 0.994 1.00 15.00 86 ILE A N 3
ATOM 8150 C CA . ILE A 1 38 ? 9.757 -4.609 1.004 1.00 15.00 86 ILE A CA 3
ATOM 8151 C C . ILE A 1 38 ? 11.067 -3.832 1.141 1.00 15.00 86 ILE A C 3
ATOM 8152 O O . ILE A 1 38 ? 12.030 -4.328 1.724 1.00 15.00 86 ILE A O 3
ATOM 8168 N N . LEU A 1 39 ? 11.088 -2.617 0.594 1.00 15.00 87 LEU A N 3
ATOM 8169 C CA . LEU A 1 39 ? 12.251 -1.747 0.672 1.00 15.00 87 LEU A CA 3
ATOM 8170 C C . LEU A 1 39 ? 11.817 -0.289 0.884 1.00 15.00 87 LEU A C 3
ATOM 8171 O O . LEU A 1 39 ? 11.087 0.282 0.067 1.00 15.00 87 LEU A O 3
ATOM 8187 N N . LEU A 1 40 ? 12.269 0.305 1.981 1.00 15.00 88 LEU A N 3
ATOM 8188 C CA . LEU A 1 40 ? 11.964 1.705 2.297 1.00 15.00 88 LEU A CA 3
ATOM 8189 C C . LEU A 1 40 ? 13.270 2.496 2.314 1.00 15.00 88 LEU A C 3
ATOM 8190 O O . LEU A 1 40 ? 14.253 2.066 2.919 1.00 15.00 88 LEU A O 3
ATOM 8206 N N . LEU A 1 41 ? 13.286 3.629 1.650 1.00 15.00 89 LEU A N 3
ATOM 8207 C CA . LEU A 1 41 ? 14.498 4.438 1.547 1.00 15.00 89 LEU A CA 3
ATOM 8208 C C . LEU A 1 41 ? 14.329 5.815 2.171 1.00 15.00 89 LEU A C 3
ATOM 8209 O O . LEU A 1 41 ? 13.351 6.089 2.861 1.00 15.00 89 LEU A O 3
ATOM 8225 N N . ASP A 1 42 ? 15.325 6.654 1.958 1.00 15.00 90 ASP A N 3
ATOM 8226 C CA . ASP A 1 42 ? 15.325 7.998 2.498 1.00 15.00 90 ASP A CA 3
ATOM 8227 C C . ASP A 1 42 ? 14.731 8.988 1.499 1.00 15.00 90 ASP A C 3
ATOM 8228 O O . ASP A 1 42 ? 13.902 8.623 0.671 1.00 15.00 90 ASP A O 3
ATOM 8237 N N . GLU A 1 43 ? 15.197 10.222 1.545 1.00 15.00 91 GLU A N 3
ATOM 8238 C CA . GLU A 1 43 ? 14.700 11.267 0.670 1.00 15.00 91 GLU A CA 3
ATOM 8239 C C . GLU A 1 43 ? 15.852 11.847 -0.136 1.00 15.00 91 GLU A C 3
ATOM 8240 O O . GLU A 1 43 ? 15.676 12.753 -0.955 1.00 15.00 91 GLU A O 3
ATOM 8252 N N . GLU A 1 44 ? 17.047 11.324 0.132 1.00 15.00 92 GLU A N 3
ATOM 8253 C CA . GLU A 1 44 ? 18.262 11.782 -0.549 1.00 15.00 92 GLU A CA 3
ATOM 8254 C C . GLU A 1 44 ? 18.590 10.872 -1.736 1.00 15.00 92 GLU A C 3
ATOM 8255 O O . GLU A 1 44 ? 19.190 11.316 -2.726 1.00 15.00 92 GLU A O 3
ATOM 8267 N N . ASP A 1 45 ? 18.070 9.637 -1.629 1.00 15.00 93 ASP A N 3
ATOM 8268 C CA . ASP A 1 45 ? 18.256 8.539 -2.608 1.00 15.00 93 ASP A CA 3
ATOM 8269 C C . ASP A 1 45 ? 19.273 7.522 -2.119 1.00 15.00 93 ASP A C 3
ATOM 8270 O O . ASP A 1 45 ? 20.475 7.637 -2.363 1.00 15.00 93 ASP A O 3
ATOM 8279 N N . LYS A 1 46 ? 18.780 6.667 -1.226 1.00 15.00 94 LYS A N 3
ATOM 8280 C CA . LYS A 1 46 ? 19.576 5.616 -0.599 1.00 15.00 94 LYS A CA 3
ATOM 8281 C C . LYS A 1 46 ? 18.654 4.717 0.208 1.00 15.00 94 LYS A C 3
ATOM 8282 O O . LYS A 1 46 ? 17.724 5.239 0.842 1.00 15.00 94 LYS A O 3
ATOM 8301 N N . ILE A 1 47 ? 18.915 3.419 0.230 1.00 15.00 95 ILE A N 3
ATOM 8302 C CA . ILE A 1 47 ? 18.090 2.471 0.988 1.00 15.00 95 ILE A CA 3
ATOM 8303 C C . ILE A 1 47 ? 18.220 2.729 2.482 1.00 15.00 95 ILE A C 3
ATOM 8304 O O . ILE A 1 47 ? 19.314 3.026 2.970 1.00 15.00 95 ILE A O 3
ATOM 8320 N N . GLU A 1 48 ? 17.110 2.625 3.201 1.00 15.00 96 GLU A N 3
ATOM 8321 C CA . GLU A 1 48 ? 17.131 2.822 4.641 1.00 15.00 96 GLU A CA 3
ATOM 8322 C C . GLU A 1 48 ? 16.867 1.504 5.355 1.00 15.00 96 GLU A C 3
ATOM 8323 O O . GLU A 1 48 ? 17.757 0.979 6.016 1.00 15.00 96 GLU A O 3
ATOM 8335 N N . TRP A 1 49 ? 15.670 0.955 5.203 1.00 15.00 97 TRP A N 3
ATOM 8336 C CA . TRP A 1 49 ? 15.322 -0.308 5.837 1.00 15.00 97 TRP A CA 3
ATOM 8337 C C . TRP A 1 49 ? 14.551 -1.154 4.839 1.00 15.00 97 TRP A C 3
ATOM 8338 O O . TRP A 1 49 ? 13.832 -0.621 3.996 1.00 15.00 97 TRP A O 3
ATOM 8359 N N . SER A 1 50 ? 14.726 -2.454 4.895 1.00 15.00 98 SER A N 3
ATOM 8360 C CA . SER A 1 50 ? 14.040 -3.336 3.982 1.00 15.00 98 SER A CA 3
ATOM 8361 C C . SER A 1 50 ? 13.839 -4.711 4.596 1.00 15.00 98 SER A C 3
ATOM 8362 O O . SER A 1 50 ? 14.600 -5.132 5.474 1.00 15.00 98 SER A O 3
ATOM 8370 N N . ASN A 1 51 ? 12.820 -5.405 4.110 1.00 15.00 99 ASN A N 3
ATOM 8371 C CA . ASN A 1 51 ? 12.508 -6.747 4.573 1.00 15.00 99 ASN A CA 3
ATOM 8372 C C . ASN A 1 51 ? 13.413 -7.714 3.824 1.00 15.00 99 ASN A C 3
ATOM 8373 O O . ASN A 1 51 ? 13.340 -7.776 2.591 1.00 15.00 99 ASN A O 3
ATOM 8384 N N . ARG A 1 52 ? 14.238 -8.467 4.562 1.00 15.00 100 ARG A N 3
ATOM 8385 C CA . ARG A 1 52 ? 15.206 -9.417 3.981 1.00 15.00 100 ARG A CA 3
ATOM 8386 C C . ARG A 1 52 ? 14.593 -10.294 2.903 1.00 15.00 100 ARG A C 3
ATOM 8387 O O . ARG A 1 52 ? 15.223 -10.554 1.880 1.00 15.00 100 ARG A O 3
ATOM 8408 N N . PHE A 1 53 ? 13.376 -10.753 3.187 1.00 15.00 101 PHE A N 3
ATOM 8409 C CA . PHE A 1 53 ? 12.593 -11.596 2.280 1.00 15.00 101 PHE A CA 3
ATOM 8410 C C . PHE A 1 53 ? 12.787 -11.210 0.809 1.00 15.00 101 PHE A C 3
ATOM 8411 O O . PHE A 1 53 ? 12.940 -12.095 -0.050 1.00 15.00 101 PHE A O 3
ATOM 8428 N N . LEU A 1 54 ? 12.838 -9.892 0.536 1.00 15.00 102 LEU A N 3
ATOM 8429 C CA . LEU A 1 54 ? 12.980 -9.435 -0.847 1.00 15.00 102 LEU A CA 3
ATOM 8430 C C . LEU A 1 54 ? 14.283 -9.907 -1.490 1.00 15.00 102 LEU A C 3
ATOM 8431 O O . LEU A 1 54 ? 14.233 -10.723 -2.404 1.00 15.00 102 LEU A O 3
ATOM 8447 N N . ALA A 1 55 ? 15.420 -9.521 -0.906 1.00 15.00 103 ALA A N 3
ATOM 8448 C CA . ALA A 1 55 ? 16.738 -9.964 -1.376 1.00 15.00 103 ALA A CA 3
ATOM 8449 C C . ALA A 1 55 ? 16.783 -11.456 -1.707 1.00 15.00 103 ALA A C 3
ATOM 8450 O O . ALA A 1 55 ? 17.271 -11.840 -2.767 1.00 15.00 103 ALA A O 3
ATOM 8457 N N . ALA A 1 56 ? 16.280 -12.303 -0.810 1.00 15.00 104 ALA A N 3
ATOM 8458 C CA . ALA A 1 56 ? 16.295 -13.740 -1.039 1.00 15.00 104 ALA A CA 3
ATOM 8459 C C . ALA A 1 56 ? 15.548 -14.118 -2.313 1.00 15.00 104 ALA A C 3
ATOM 8460 O O . ALA A 1 56 ? 15.948 -15.017 -3.030 1.00 15.00 104 ALA A O 3
ATOM 8467 N N . CYS A 1 57 ? 14.461 -13.418 -2.583 1.00 15.00 105 CYS A N 3
ATOM 8468 C CA . CYS A 1 57 ? 13.630 -13.628 -3.752 1.00 15.00 105 CYS A CA 3
ATOM 8469 C C . CYS A 1 57 ? 14.147 -12.838 -4.960 1.00 15.00 105 CYS A C 3
ATOM 8470 O O . CYS A 1 57 ? 13.414 -12.629 -5.927 1.00 15.00 105 CYS A O 3
ATOM 8478 N N . PHE A 1 58 ? 15.303 -12.196 -4.798 1.00 15.00 106 PHE A N 3
ATOM 8479 C CA . PHE A 1 58 ? 15.880 -11.381 -5.851 1.00 15.00 106 PHE A CA 3
ATOM 8480 C C . PHE A 1 58 ? 17.249 -11.900 -6.250 1.00 15.00 106 PHE A C 3
ATOM 8481 O O . PHE A 1 58 ? 17.855 -11.386 -7.190 1.00 15.00 106 PHE A O 3
ATOM 8498 N N . LYS A 1 59 ? 17.724 -12.915 -5.510 1.00 15.00 107 LYS A N 3
ATOM 8499 C CA . LYS A 1 59 ? 19.014 -13.559 -5.766 1.00 15.00 107 LYS A CA 3
ATOM 8500 C C . LYS A 1 59 ? 20.174 -12.616 -5.455 1.00 15.00 107 LYS A C 3
ATOM 8501 O O . LYS A 1 59 ? 20.936 -12.222 -6.344 1.00 15.00 107 LYS A O 3
ATOM 8520 N N . GLU A 1 60 ? 20.307 -12.275 -4.183 1.00 15.00 108 GLU A N 3
ATOM 8521 C CA . GLU A 1 60 ? 21.366 -11.410 -3.720 1.00 15.00 108 GLU A CA 3
ATOM 8522 C C . GLU A 1 60 ? 21.880 -11.919 -2.390 1.00 15.00 108 GLU A C 3
ATOM 8523 O O . GLU A 1 60 ? 21.318 -12.840 -1.799 1.00 15.00 108 GLU A O 3
ATOM 8535 N N . GLN A 1 61 ? 22.947 -11.313 -1.935 1.00 15.00 109 GLN A N 3
ATOM 8536 C CA . GLN A 1 61 ? 23.559 -11.655 -0.668 1.00 15.00 109 GLN A CA 3
ATOM 8537 C C . GLN A 1 61 ? 23.351 -10.492 0.281 1.00 15.00 109 GLN A C 3
ATOM 8538 O O . GLN A 1 61 ? 23.204 -10.677 1.480 1.00 15.00 109 GLN A O 3
ATOM 8552 N N . THR A 1 62 ? 23.334 -9.284 -0.276 1.00 15.00 110 THR A N 3
ATOM 8553 C CA . THR A 1 62 ? 23.115 -8.088 0.512 1.00 15.00 110 THR A CA 3
ATOM 8554 C C . THR A 1 62 ? 22.553 -6.972 -0.378 1.00 15.00 110 THR A C 3
ATOM 8555 O O . THR A 1 62 ? 23.210 -6.481 -1.297 1.00 15.00 110 THR A O 3
ATOM 8566 N N . LEU A 1 63 ? 21.339 -6.538 -0.064 1.00 15.00 111 LEU A N 3
ATOM 8567 C CA . LEU A 1 63 ? 20.688 -5.479 -0.830 1.00 15.00 111 LEU A CA 3
ATOM 8568 C C . LEU A 1 63 ? 21.010 -4.112 -0.238 1.00 15.00 111 LEU A C 3
ATOM 8569 O O . LEU A 1 63 ? 21.137 -3.125 -0.966 1.00 15.00 111 LEU A O 3
ATOM 8585 N N . ILE A 1 64 ? 21.152 -4.067 1.080 1.00 15.00 112 ILE A N 3
ATOM 8586 C CA . ILE A 1 64 ? 21.459 -2.820 1.772 1.00 15.00 112 ILE A CA 3
ATOM 8587 C C . ILE A 1 64 ? 22.799 -2.267 1.317 1.00 15.00 112 ILE A C 3
ATOM 8588 O O . ILE A 1 64 ? 23.791 -2.993 1.221 1.00 15.00 112 ILE A O 3
ATOM 8604 N N . GLY A 1 65 ? 22.810 -0.988 1.002 1.00 15.00 113 GLY A N 3
ATOM 8605 C CA . GLY A 1 65 ? 24.029 -0.342 0.558 1.00 15.00 113 GLY A CA 3
ATOM 8606 C C . GLY A 1 65 ? 24.252 -0.478 -0.945 1.00 15.00 113 GLY A C 3
ATOM 8607 O O . GLY A 1 65 ? 25.237 0.029 -1.476 1.00 15.00 113 GLY A O 3
ATOM 8611 N N . ARG A 1 66 ? 23.331 -1.142 -1.643 1.00 15.00 114 ARG A N 3
ATOM 8612 C CA . ARG A 1 66 ? 23.455 -1.338 -3.079 1.00 15.00 114 ARG A CA 3
ATOM 8613 C C . ARG A 1 66 ? 22.782 -0.193 -3.821 1.00 15.00 114 ARG A C 3
ATOM 8614 O O . ARG A 1 66 ? 22.420 -0.329 -4.982 1.00 15.00 114 ARG A O 3
ATOM 8635 N N . SER A 1 67 ? 22.637 0.940 -3.123 1.00 15.00 115 SER A N 3
ATOM 8636 C CA . SER A 1 67 ? 22.015 2.137 -3.678 1.00 15.00 115 SER A CA 3
ATOM 8637 C C . SER A 1 67 ? 20.662 1.820 -4.316 1.00 15.00 115 SER A C 3
ATOM 8638 O O . SER A 1 67 ? 19.956 0.920 -3.874 1.00 15.00 115 SER A O 3
ATOM 8646 N N . LEU A 1 68 ? 20.263 2.625 -5.285 1.00 15.00 116 LEU A N 3
ATOM 8647 C CA . LEU A 1 68 ? 19.012 2.406 -5.981 1.00 15.00 116 LEU A CA 3
ATOM 8648 C C . LEU A 1 68 ? 19.268 1.976 -7.429 1.00 15.00 116 LEU A C 3
ATOM 8649 O O . LEU A 1 68 ? 18.674 1.022 -7.928 1.00 15.00 116 LEU A O 3
ATOM 8665 N N . ALA A 1 69 ? 20.201 2.677 -8.086 1.00 15.00 117 ALA A N 3
ATOM 8666 C CA . ALA A 1 69 ? 20.521 2.407 -9.484 1.00 15.00 117 ALA A CA 3
ATOM 8667 C C . ALA A 1 69 ? 21.144 1.029 -9.661 1.00 15.00 117 ALA A C 3
ATOM 8668 O O . ALA A 1 69 ? 20.882 0.346 -10.651 1.00 15.00 117 ALA A O 3
ATOM 8675 N N . GLU A 1 70 ? 21.978 0.623 -8.690 1.00 15.00 118 GLU A N 3
ATOM 8676 C CA . GLU A 1 70 ? 22.650 -0.670 -8.737 1.00 15.00 118 GLU A CA 3
ATOM 8677 C C . GLU A 1 70 ? 21.642 -1.807 -8.678 1.00 15.00 118 GLU A C 3
ATOM 8678 O O . GLU A 1 70 ? 21.841 -2.860 -9.282 1.00 15.00 118 GLU A O 3
ATOM 8690 N N . LEU A 1 71 ? 20.566 -1.596 -7.924 1.00 15.00 119 LEU A N 3
ATOM 8691 C CA . LEU A 1 71 ? 19.513 -2.599 -7.786 1.00 15.00 119 LEU A CA 3
ATOM 8692 C C . LEU A 1 71 ? 18.764 -2.777 -9.096 1.00 15.00 119 LEU A C 3
ATOM 8693 O O . LEU A 1 71 ? 18.645 -3.891 -9.604 1.00 15.00 119 LEU A O 3
ATOM 8709 N N . SER A 1 72 ? 18.232 -1.683 -9.635 1.00 15.00 120 SER A N 3
ATOM 8710 C CA . SER A 1 72 ? 17.486 -1.744 -10.879 1.00 15.00 120 SER A CA 3
ATOM 8711 C C . SER A 1 72 ? 17.666 -0.471 -11.714 1.00 15.00 120 SER A C 3
ATOM 8712 O O . SER A 1 72 ? 17.616 0.636 -11.189 1.00 15.00 120 SER A O 3
ATOM 8720 N N . GLU A 1 73 ? 17.844 -0.644 -13.017 1.00 15.00 121 GLU A N 3
ATOM 8721 C CA . GLU A 1 73 ? 18.041 0.482 -13.944 1.00 15.00 121 GLU A CA 3
ATOM 8722 C C . GLU A 1 73 ? 16.749 1.270 -14.215 1.00 15.00 121 GLU A C 3
ATOM 8723 O O . GLU A 1 73 ? 16.738 2.497 -14.079 1.00 15.00 121 GLU A O 3
ATOM 8735 N N . PRO A 1 74 ? 15.635 0.589 -14.591 1.00 15.00 122 PRO A N 3
ATOM 8736 C CA . PRO A 1 74 ? 14.367 1.259 -14.894 1.00 15.00 122 PRO A CA 3
ATOM 8737 C C . PRO A 1 74 ? 13.892 2.221 -13.799 1.00 15.00 122 PRO A C 3
ATOM 8738 O O . PRO A 1 74 ? 13.597 3.388 -14.071 1.00 15.00 122 PRO A O 3
ATOM 8749 N N . LEU A 1 75 ? 13.842 1.747 -12.558 1.00 15.00 123 LEU A N 3
ATOM 8750 C CA . LEU A 1 75 ? 13.380 2.580 -11.450 1.00 15.00 123 LEU A CA 3
ATOM 8751 C C . LEU A 1 75 ? 14.448 3.584 -10.987 1.00 15.00 123 LEU A C 3
ATOM 8752 O O . LEU A 1 75 ? 14.149 4.498 -10.208 1.00 15.00 123 LEU A O 3
ATOM 8768 N N . ALA A 1 76 ? 15.679 3.438 -11.487 1.00 15.00 124 ALA A N 3
ATOM 8769 C CA . ALA A 1 76 ? 16.766 4.324 -11.105 1.00 15.00 124 ALA A CA 3
ATOM 8770 C C . ALA A 1 76 ? 16.453 5.755 -11.529 1.00 15.00 124 ALA A C 3
ATOM 8771 O O . ALA A 1 76 ? 16.521 6.678 -10.725 1.00 15.00 124 ALA A O 3
ATOM 8778 N N . ALA A 1 77 ? 16.071 5.917 -12.792 1.00 15.00 125 ALA A N 3
ATOM 8779 C CA . ALA A 1 77 ? 15.751 7.230 -13.331 1.00 15.00 125 ALA A CA 3
ATOM 8780 C C . ALA A 1 77 ? 14.467 7.769 -12.710 1.00 15.00 125 ALA A C 3
ATOM 8781 O O . ALA A 1 77 ? 14.304 8.973 -12.540 1.00 15.00 125 ALA A O 3
ATOM 8788 N N . PHE A 1 78 ? 13.577 6.857 -12.342 1.00 15.00 126 PHE A N 3
ATOM 8789 C CA . PHE A 1 78 ? 12.294 7.218 -11.759 1.00 15.00 126 PHE A CA 3
ATOM 8790 C C . PHE A 1 78 ? 12.439 7.819 -10.362 1.00 15.00 126 PHE A C 3
ATOM 8791 O O . PHE A 1 78 ? 11.839 8.855 -10.077 1.00 15.00 126 PHE A O 3
ATOM 8808 N N . VAL A 1 79 ? 13.239 7.193 -9.502 1.00 15.00 127 VAL A N 3
ATOM 8809 C CA . VAL A 1 79 ? 13.393 7.672 -8.127 1.00 15.00 127 VAL A CA 3
ATOM 8810 C C . VAL A 1 79 ? 14.092 9.027 -8.043 1.00 15.00 127 VAL A C 3
ATOM 8811 O O . VAL A 1 79 ? 13.973 9.725 -7.040 1.00 15.00 127 VAL A O 3
ATOM 8824 N N . LYS A 1 80 ? 14.829 9.393 -9.080 1.00 15.00 128 LYS A N 3
ATOM 8825 C CA . LYS A 1 80 ? 15.541 10.658 -9.085 1.00 15.00 128 LYS A CA 3
ATOM 8826 C C . LYS A 1 80 ? 14.598 11.800 -9.406 1.00 15.00 128 LYS A C 3
ATOM 8827 O O . LYS A 1 80 ? 14.864 12.943 -9.042 1.00 15.00 128 LYS A O 3
ATOM 8846 N N . LYS A 1 81 ? 13.494 11.499 -10.093 1.00 15.00 129 LYS A N 3
ATOM 8847 C CA . LYS A 1 81 ? 12.548 12.556 -10.414 1.00 15.00 129 LYS A CA 3
ATOM 8848 C C . LYS A 1 81 ? 11.294 12.467 -9.562 1.00 15.00 129 LYS A C 3
ATOM 8849 O O . LYS A 1 81 ? 10.914 13.450 -8.933 1.00 15.00 129 LYS A O 3
ATOM 8868 N N . GLY A 1 82 ? 10.741 11.268 -9.411 1.00 15.00 130 GLY A N 3
ATOM 8869 C CA . GLY A 1 82 ? 9.531 11.126 -8.623 1.00 15.00 130 GLY A CA 3
ATOM 8870 C C . GLY A 1 82 ? 8.337 11.817 -9.252 1.00 15.00 130 GLY A C 3
ATOM 8871 O O . GLY A 1 82 ? 7.440 12.280 -8.552 1.00 15.00 130 GLY A O 3
ATOM 8875 N N . LYS A 1 83 ? 8.320 11.887 -10.576 1.00 15.00 131 LYS A N 3
ATOM 8876 C CA . LYS A 1 83 ? 7.223 12.524 -11.288 1.00 15.00 131 LYS A CA 3
ATOM 8877 C C . LYS A 1 83 ? 6.192 11.484 -11.668 1.00 15.00 131 LYS A C 3
ATOM 8878 O O . LYS A 1 83 ? 6.112 11.058 -12.825 1.00 15.00 131 LYS A O 3
ATOM 8897 N N . THR A 1 84 ? 5.519 10.981 -10.642 1.00 15.00 132 THR A N 3
ATOM 8898 C CA . THR A 1 84 ? 4.504 9.965 -10.786 1.00 15.00 132 THR A CA 3
ATOM 8899 C C . THR A 1 84 ? 4.078 9.528 -9.390 1.00 15.00 132 THR A C 3
ATOM 8900 O O . THR A 1 84 ? 4.342 10.233 -8.416 1.00 15.00 132 THR A O 3
ATOM 8911 N N . ASP A 1 85 ? 3.389 8.395 -9.289 1.00 15.00 133 ASP A N 3
ATOM 8912 C CA . ASP A 1 85 ? 2.978 7.887 -7.984 1.00 15.00 133 ASP A CA 3
ATOM 8913 C C . ASP A 1 85 ? 3.269 6.392 -7.827 1.00 15.00 133 ASP A C 3
ATOM 8914 O O . ASP A 1 85 ? 4.130 5.999 -7.043 1.00 15.00 133 ASP A O 3
ATOM 8923 N N . GLU A 1 86 ? 2.562 5.562 -8.581 1.00 15.00 134 GLU A N 3
ATOM 8924 C CA . GLU A 1 86 ? 2.719 4.113 -8.484 1.00 15.00 134 GLU A CA 3
ATOM 8925 C C . GLU A 1 86 ? 2.987 3.468 -9.839 1.00 15.00 134 GLU A C 3
ATOM 8926 O O . GLU A 1 86 ? 2.620 4.018 -10.885 1.00 15.00 134 GLU A O 3
ATOM 8938 N N . GLU A 1 87 ? 3.703 2.342 -9.805 1.00 15.00 135 GLU A N 3
ATOM 8939 C CA . GLU A 1 87 ? 4.040 1.578 -11.007 1.00 15.00 135 GLU A CA 3
ATOM 8940 C C . GLU A 1 87 ? 4.335 0.130 -10.643 1.00 15.00 135 GLU A C 3
ATOM 8941 O O . GLU A 1 87 ? 5.037 -0.143 -9.660 1.00 15.00 135 GLU A O 3
ATOM 8953 N N . ILE A 1 88 ? 3.817 -0.772 -11.439 1.00 15.00 136 ILE A N 3
ATOM 8954 C CA . ILE A 1 88 ? 3.991 -2.198 -11.215 1.00 15.00 136 ILE A CA 3
ATOM 8955 C C . ILE A 1 88 ? 4.780 -2.878 -12.345 1.00 15.00 136 ILE A C 3
ATOM 8956 O O . ILE A 1 88 ? 4.200 -3.329 -13.332 1.00 15.00 136 ILE A O 3
ATOM 8972 N N . ILE A 1 89 ? 6.095 -2.959 -12.224 1.00 15.00 137 ILE A N 3
ATOM 8973 C CA . ILE A 1 89 ? 6.903 -3.622 -13.249 1.00 15.00 137 ILE A CA 3
ATOM 8974 C C . ILE A 1 89 ? 7.100 -5.101 -12.879 1.00 15.00 137 ILE A C 3
ATOM 8975 O O . ILE A 1 89 ? 6.358 -5.617 -12.053 1.00 15.00 137 ILE A O 3
ATOM 8991 N N . GLU A 1 90 ? 8.044 -5.798 -13.502 1.00 15.00 138 GLU A N 3
ATOM 8992 C CA . GLU A 1 90 ? 8.253 -7.206 -13.195 1.00 15.00 138 GLU A CA 3
ATOM 8993 C C . GLU A 1 90 ? 9.735 -7.539 -13.178 1.00 15.00 138 GLU A C 3
ATOM 8994 O O . GLU A 1 90 ? 10.511 -7.039 -13.998 1.00 15.00 138 GLU A O 3
ATOM 9006 N N . LEU A 1 91 ? 10.117 -8.371 -12.227 1.00 15.00 139 LEU A N 3
ATOM 9007 C CA . LEU A 1 91 ? 11.496 -8.800 -12.087 1.00 15.00 139 LEU A CA 3
ATOM 9008 C C . LEU A 1 91 ? 11.560 -10.137 -11.380 1.00 15.00 139 LEU A C 3
ATOM 9009 O O . LEU A 1 91 ? 10.816 -10.392 -10.427 1.00 15.00 139 LEU A O 3
ATOM 9025 N N . ASN A 1 92 ? 12.428 -11.004 -11.886 1.00 15.00 140 ASN A N 3
ATOM 9026 C CA . ASN A 1 92 ? 12.637 -12.332 -11.317 1.00 15.00 140 ASN A CA 3
ATOM 9027 C C . ASN A 1 92 ? 11.357 -13.185 -11.373 1.00 15.00 140 ASN A C 3
ATOM 9028 O O . ASN A 1 92 ? 11.267 -14.236 -10.729 1.00 15.00 140 ASN A O 3
ATOM 9039 N N . GLY A 1 93 ? 10.368 -12.742 -12.153 1.00 15.00 141 GLY A N 3
ATOM 9040 C CA . GLY A 1 93 ? 9.131 -13.509 -12.269 1.00 15.00 141 GLY A CA 3
ATOM 9041 C C . GLY A 1 93 ? 8.014 -12.966 -11.397 1.00 15.00 141 GLY A C 3
ATOM 9042 O O . GLY A 1 93 ? 6.856 -13.365 -11.539 1.00 15.00 141 GLY A O 3
ATOM 9046 N N . LYS A 1 94 ? 8.349 -12.044 -10.508 1.00 15.00 142 LYS A N 3
ATOM 9047 C CA . LYS A 1 94 ? 7.379 -11.463 -9.624 1.00 15.00 142 LYS A CA 3
ATOM 9048 C C . LYS A 1 94 ? 7.216 -9.990 -9.965 1.00 15.00 142 LYS A C 3
ATOM 9049 O O . LYS A 1 94 ? 8.137 -9.375 -10.504 1.00 15.00 142 LYS A O 3
ATOM 9068 N N . GLN A 1 95 ? 6.067 -9.410 -9.691 1.00 15.00 143 GLN A N 3
ATOM 9069 C CA . GLN A 1 95 ? 5.884 -8.006 -10.040 1.00 15.00 143 GLN A CA 3
ATOM 9070 C C . GLN A 1 95 ? 6.670 -7.127 -9.075 1.00 15.00 143 GLN A C 3
ATOM 9071 O O . GLN A 1 95 ? 6.980 -7.560 -7.967 1.00 15.00 143 GLN A O 3
ATOM 9085 N N . LEU A 1 96 ? 6.998 -5.906 -9.480 1.00 15.00 144 LEU A N 3
ATOM 9086 C CA . LEU A 1 96 ? 7.725 -4.998 -8.604 1.00 15.00 144 LEU A CA 3
ATOM 9087 C C . LEU A 1 96 ? 6.953 -3.696 -8.495 1.00 15.00 144 LEU A C 3
ATOM 9088 O O . LEU A 1 96 ? 6.906 -2.894 -9.437 1.00 15.00 144 LEU A O 3
ATOM 9104 N N . LYS A 1 97 ? 6.346 -3.514 -7.343 1.00 15.00 145 LYS A N 3
ATOM 9105 C CA . LYS A 1 97 ? 5.546 -2.337 -7.059 1.00 15.00 145 LYS A CA 3
ATOM 9106 C C . LYS A 1 97 ? 6.390 -1.191 -6.537 1.00 15.00 145 LYS A C 3
ATOM 9107 O O . LYS A 1 97 ? 7.205 -1.362 -5.637 1.00 15.00 145 LYS A O 3
ATOM 9126 N N . VAL A 1 98 ? 6.221 -0.045 -7.140 1.00 15.00 146 VAL A N 3
ATOM 9127 C CA . VAL A 1 98 ? 6.891 1.165 -6.705 1.00 15.00 146 VAL A CA 3
ATOM 9128 C C . VAL A 1 98 ? 5.816 2.183 -6.311 1.00 15.00 146 VAL A C 3
ATOM 9129 O O . VAL A 1 98 ? 4.812 2.326 -7.023 1.00 15.00 146 VAL A O 3
ATOM 9142 N N . ILE A 1 99 ? 6.019 2.889 -5.186 1.00 15.00 147 ILE A N 3
ATOM 9143 C CA . ILE A 1 99 ? 5.023 3.830 -4.684 1.00 15.00 147 ILE A CA 3
ATOM 9144 C C . ILE A 1 99 ? 5.673 5.075 -4.084 1.00 15.00 147 ILE A C 3
ATOM 9145 O O . ILE A 1 99 ? 6.501 4.985 -3.171 1.00 15.00 147 ILE A O 3
ATOM 9161 N N . VAL A 1 100 ? 5.287 6.225 -4.603 1.00 15.00 148 VAL A N 3
ATOM 9162 C CA . VAL A 1 100 ? 5.770 7.502 -4.121 1.00 15.00 148 VAL A CA 3
ATOM 9163 C C . VAL A 1 100 ? 4.598 8.480 -4.099 1.00 15.00 148 VAL A C 3
ATOM 9164 O O . VAL A 1 100 ? 3.668 8.336 -4.889 1.00 15.00 148 VAL A O 3
ATOM 9177 N N . HIS A 1 101 ? 4.627 9.473 -3.217 1.00 15.00 149 HIS A N 3
ATOM 9178 C CA . HIS A 1 101 ? 3.528 10.431 -3.125 1.00 15.00 149 HIS A CA 3
ATOM 9179 C C . HIS A 1 101 ? 4.040 11.864 -3.383 1.00 15.00 149 HIS A C 3
ATOM 9180 O O . HIS A 1 101 ? 4.901 12.076 -4.196 1.00 15.00 149 HIS A O 3
ATOM 9194 N N . ARG A 1 102 ? 3.486 12.840 -2.697 1.00 15.00 150 ARG A N 3
ATOM 9195 C CA . ARG A 1 102 ? 3.800 14.259 -2.787 1.00 15.00 150 ARG A CA 3
ATOM 9196 C C . ARG A 1 102 ? 5.101 14.515 -2.031 1.00 15.00 150 ARG A C 3
ATOM 9197 O O . ARG A 1 102 ? 5.974 15.257 -2.504 1.00 15.00 150 ARG A O 3
ATOM 9218 N N . HIS A 1 103 ? 4.954 14.437 -0.700 1.00 15.00 151 HIS A N 3
ATOM 9219 C CA . HIS A 1 103 ? 6.072 14.710 0.198 1.00 15.00 151 HIS A CA 3
ATOM 9220 C C . HIS A 1 103 ? 7.147 13.617 0.167 1.00 15.00 151 HIS A C 3
ATOM 9221 O O . HIS A 1 103 ? 8.203 13.791 0.773 1.00 15.00 151 HIS A O 3
ATOM 9235 N N . GLU A 1 104 ? 6.998 12.696 -0.795 1.00 15.00 152 GLU A N 3
ATOM 9236 C CA . GLU A 1 104 ? 7.868 11.529 -0.949 1.00 15.00 152 GLU A CA 3
ATOM 9237 C C . GLU A 1 104 ? 8.725 11.109 0.250 1.00 15.00 152 GLU A C 3
ATOM 9238 O O . GLU A 1 104 ? 9.909 10.877 0.141 1.00 15.00 152 GLU A O 3
ATOM 9250 N N . ARG A 1 105 ? 8.087 11.028 1.436 1.00 15.00 153 ARG A N 3
ATOM 9251 C CA . ARG A 1 105 ? 8.796 10.575 2.629 1.00 15.00 153 ARG A CA 3
ATOM 9252 C C . ARG A 1 105 ? 8.334 9.165 3.019 1.00 15.00 153 ARG A C 3
ATOM 9253 O O . ARG A 1 105 ? 8.972 8.471 3.795 1.00 15.00 153 ARG A O 3
ATOM 9274 N N . LEU A 1 106 ? 7.199 8.785 2.480 1.00 15.00 154 LEU A N 3
ATOM 9275 C CA . LEU A 1 106 ? 6.581 7.490 2.690 1.00 15.00 154 LEU A CA 3
ATOM 9276 C C . LEU A 1 106 ? 6.689 6.629 1.427 1.00 15.00 154 LEU A C 3
ATOM 9277 O O . LEU A 1 106 ? 5.749 5.926 1.067 1.00 15.00 154 LEU A O 3
ATOM 9293 N N . LEU A 1 107 ? 7.704 6.915 0.631 1.00 15.00 155 LEU A N 3
ATOM 9294 C CA . LEU A 1 107 ? 7.917 6.197 -0.628 1.00 15.00 155 LEU A CA 3
ATOM 9295 C C . LEU A 1 107 ? 8.597 4.853 -0.374 1.00 15.00 155 LEU A C 3
ATOM 9296 O O . LEU A 1 107 ? 9.504 4.753 0.457 1.00 15.00 155 LEU A O 3
ATOM 9312 N N . TYR A 1 108 ? 8.153 3.822 -1.077 1.00 15.00 156 TYR A N 3
ATOM 9313 C CA . TYR A 1 108 ? 8.728 2.499 -0.903 1.00 15.00 156 TYR A CA 3
ATOM 9314 C C . TYR A 1 108 ? 8.359 1.595 -2.073 1.00 15.00 156 TYR A C 3
ATOM 9315 O O . TYR A 1 108 ? 7.472 1.919 -2.873 1.00 15.00 156 TYR A O 3
ATOM 9333 N N . PHE A 1 109 ? 9.059 0.481 -2.191 1.00 15.00 157 PHE A N 3
ATOM 9334 C CA . PHE A 1 109 ? 8.810 -0.465 -3.277 1.00 15.00 157 PHE A CA 3
ATOM 9335 C C . PHE A 1 109 ? 8.776 -1.890 -2.729 1.00 15.00 157 PHE A C 3
ATOM 9336 O O . PHE A 1 109 ? 9.413 -2.163 -1.708 1.00 15.00 157 PHE A O 3
ATOM 9353 N N . PHE A 1 110 ? 8.042 -2.795 -3.384 1.00 15.00 158 PHE A N 3
ATOM 9354 C CA . PHE A 1 110 ? 7.969 -4.174 -2.918 1.00 15.00 158 PHE A CA 3
ATOM 9355 C C . PHE A 1 110 ? 7.726 -5.144 -4.074 1.00 15.00 158 PHE A C 3
ATOM 9356 O O . PHE A 1 110 ? 7.506 -4.729 -5.214 1.00 15.00 158 PHE A O 3
ATOM 9373 N N . ASP A 1 111 ? 7.799 -6.430 -3.760 1.00 15.00 159 ASP A N 3
ATOM 9374 C CA . ASP A 1 111 ? 7.607 -7.502 -4.735 1.00 15.00 159 ASP A CA 3
ATOM 9375 C C . ASP A 1 111 ? 6.162 -7.976 -4.748 1.00 15.00 159 ASP A C 3
ATOM 9376 O O . ASP A 1 111 ? 5.408 -7.686 -3.828 1.00 15.00 159 ASP A O 3
ATOM 9385 N N . VAL A 1 112 ? 5.746 -8.582 -5.852 1.00 15.00 160 VAL A N 3
ATOM 9386 C CA . VAL A 1 112 ? 4.383 -9.098 -5.968 1.00 15.00 160 VAL A CA 3
ATOM 9387 C C . VAL A 1 112 ? 4.265 -10.304 -6.899 1.00 15.00 160 VAL A C 3
ATOM 9388 O O . VAL A 1 112 ? 3.617 -10.177 -7.951 1.00 15.00 160 VAL A O 3
ATOM 9401 N N . THR A 1 113 ? 4.991 -11.365 -6.571 1.00 15.00 161 THR A N 3
ATOM 9402 C CA . THR A 1 113 ? 4.936 -12.686 -7.251 1.00 15.00 161 THR A CA 3
ATOM 9403 C C . THR A 1 113 ? 3.966 -12.739 -8.444 1.00 15.00 161 THR A C 3
ATOM 9404 O O . THR A 1 113 ? 4.439 -12.574 -9.591 1.00 15.00 161 THR A O 3
ATOM 9416 N N . ARG B 1 1 ? -22.695 -10.856 2.869 1.00 15.00 49 ARG B N 3
ATOM 9417 C CA . ARG B 1 1 ? -23.328 -11.674 3.927 1.00 15.00 49 ARG B CA 3
ATOM 9418 C C . ARG B 1 1 ? -22.312 -12.106 4.975 1.00 15.00 49 ARG B C 3
ATOM 9419 O O . ARG B 1 1 ? -22.441 -11.745 6.141 1.00 15.00 49 ARG B O 3
ATOM 9442 N N . GLY B 1 2 ? -21.298 -12.868 4.561 1.00 15.00 50 GLY B N 3
ATOM 9443 C CA . GLY B 1 2 ? -20.298 -13.355 5.495 1.00 15.00 50 GLY B CA 3
ATOM 9444 C C . GLY B 1 2 ? -19.065 -12.481 5.599 1.00 15.00 50 GLY B C 3
ATOM 9445 O O . GLY B 1 2 ? -17.975 -12.922 5.234 1.00 15.00 50 GLY B O 3
ATOM 9449 N N . SER B 1 3 ? -19.229 -11.266 6.122 1.00 15.00 51 SER B N 3
ATOM 9450 C CA . SER B 1 3 ? -18.122 -10.338 6.288 1.00 15.00 51 SER B CA 3
ATOM 9451 C C . SER B 1 3 ? -17.003 -10.974 7.119 1.00 15.00 51 SER B C 3
ATOM 9452 O O . SER B 1 3 ? -17.091 -11.077 8.345 1.00 15.00 51 SER B O 3
ATOM 9460 N N . HIS B 1 4 ? -15.953 -11.397 6.425 1.00 15.00 52 HIS B N 3
ATOM 9461 C CA . HIS B 1 4 ? -14.806 -12.048 7.047 1.00 15.00 52 HIS B CA 3
ATOM 9462 C C . HIS B 1 4 ? -13.965 -11.050 7.846 1.00 15.00 52 HIS B C 3
ATOM 9463 O O . HIS B 1 4 ? -13.294 -11.423 8.815 1.00 15.00 52 HIS B O 3
ATOM 9477 N N . MET B 1 5 ? -14.006 -9.779 7.440 1.00 15.00 53 MET B N 3
ATOM 9478 C CA . MET B 1 5 ? -13.278 -8.716 8.137 1.00 15.00 53 MET B CA 3
ATOM 9479 C C . MET B 1 5 ? -13.745 -8.629 9.597 1.00 15.00 53 MET B C 3
ATOM 9480 O O . MET B 1 5 ? -13.015 -8.190 10.486 1.00 15.00 53 MET B O 3
ATOM 9494 N N . ARG B 1 6 ? -14.966 -9.082 9.844 1.00 15.00 54 ARG B N 3
ATOM 9495 C CA . ARG B 1 6 ? -15.516 -9.070 11.190 1.00 15.00 54 ARG B CA 3
ATOM 9496 C C . ARG B 1 6 ? -15.794 -10.506 11.644 1.00 15.00 54 ARG B C 3
ATOM 9497 O O . ARG B 1 6 ? -16.585 -10.744 12.545 1.00 15.00 54 ARG B O 3
ATOM 9518 N N . SER B 1 7 ? -15.203 -11.459 10.927 1.00 15.00 55 SER B N 3
ATOM 9519 C CA . SER B 1 7 ? -15.330 -12.880 11.235 1.00 15.00 55 SER B CA 3
ATOM 9520 C C . SER B 1 7 ? -14.102 -13.376 11.985 1.00 15.00 55 SER B C 3
ATOM 9521 O O . SER B 1 7 ? -13.981 -14.556 12.296 1.00 15.00 55 SER B O 3
ATOM 9529 N N . LEU B 1 8 ? -13.115 -12.497 12.080 1.00 15.00 56 LEU B N 3
ATOM 9530 C CA . LEU B 1 8 ? -11.849 -12.801 12.738 1.00 15.00 56 LEU B CA 3
ATOM 9531 C C . LEU B 1 8 ? -11.598 -11.843 13.900 1.00 15.00 56 LEU B C 3
ATOM 9532 O O . LEU B 1 8 ? -10.816 -12.121 14.806 1.00 15.00 56 LEU B O 3
ATOM 9548 N N . HIS B 1 9 ? -12.246 -10.677 13.812 1.00 15.00 57 HIS B N 3
ATOM 9549 C CA . HIS B 1 9 ? -12.161 -9.615 14.825 1.00 15.00 57 HIS B CA 3
ATOM 9550 C C . HIS B 1 9 ? -10.773 -8.981 14.910 1.00 15.00 57 HIS B C 3
ATOM 9551 O O . HIS B 1 9 ? -10.573 -7.869 14.422 1.00 15.00 57 HIS B O 3
ATOM 9565 N N . LYS B 1 10 ? -9.829 -9.706 15.517 1.00 15.00 58 LYS B N 3
ATOM 9566 C CA . LYS B 1 10 ? -8.451 -9.241 15.734 1.00 15.00 58 LYS B CA 3
ATOM 9567 C C . LYS B 1 10 ? -7.822 -8.628 14.486 1.00 15.00 58 LYS B C 3
ATOM 9568 O O . LYS B 1 10 ? -7.066 -7.677 14.583 1.00 15.00 58 LYS B O 3
ATOM 9587 N N . GLU B 1 11 ? -8.144 -9.169 13.325 1.00 15.00 59 GLU B N 3
ATOM 9588 C CA . GLU B 1 11 ? -7.594 -8.653 12.063 1.00 15.00 59 GLU B CA 3
ATOM 9589 C C . GLU B 1 11 ? -7.924 -7.174 11.895 1.00 15.00 59 GLU B C 3
ATOM 9590 O O . GLU B 1 11 ? -7.022 -6.347 11.771 1.00 15.00 59 GLU B O 3
ATOM 9602 N N . LEU B 1 12 ? -9.212 -6.838 11.921 1.00 15.00 60 LEU B N 3
ATOM 9603 C CA . LEU B 1 12 ? -9.630 -5.447 11.772 1.00 15.00 60 LEU B CA 3
ATOM 9604 C C . LEU B 1 12 ? -9.175 -4.615 12.988 1.00 15.00 60 LEU B C 3
ATOM 9605 O O . LEU B 1 12 ? -8.702 -3.492 12.838 1.00 15.00 60 LEU B O 3
ATOM 9621 N N . GLN B 1 13 ? -9.289 -5.201 14.181 1.00 15.00 61 GLN B N 3
ATOM 9622 C CA . GLN B 1 13 ? -8.907 -4.532 15.428 1.00 15.00 61 GLN B CA 3
ATOM 9623 C C . GLN B 1 13 ? -7.417 -4.217 15.464 1.00 15.00 61 GLN B C 3
ATOM 9624 O O . GLN B 1 13 ? -6.987 -3.303 16.154 1.00 15.00 61 GLN B O 3
ATOM 9638 N N . GLN B 1 14 ? -6.637 -4.975 14.722 1.00 15.00 62 GLN B N 3
ATOM 9639 C CA . GLN B 1 14 ? -5.195 -4.775 14.679 1.00 15.00 62 GLN B CA 3
ATOM 9640 C C . GLN B 1 14 ? -4.857 -3.705 13.644 1.00 15.00 62 GLN B C 3
ATOM 9641 O O . GLN B 1 14 ? -4.076 -2.783 13.906 1.00 15.00 62 GLN B O 3
ATOM 9655 N N . TYR B 1 15 ? -5.448 -3.866 12.460 1.00 15.00 63 TYR B N 3
ATOM 9656 C CA . TYR B 1 15 ? -5.285 -2.934 11.358 1.00 15.00 63 TYR B CA 3
ATOM 9657 C C . TYR B 1 15 ? -5.570 -1.494 11.779 1.00 15.00 63 TYR B C 3
ATOM 9658 O O . TYR B 1 15 ? -4.828 -0.587 11.427 1.00 15.00 63 TYR B O 3
ATOM 9676 N N . ILE B 1 16 ? -6.617 -1.300 12.562 1.00 15.00 64 ILE B N 3
ATOM 9677 C CA . ILE B 1 16 ? -7.025 0.028 13.016 1.00 15.00 64 ILE B CA 3
ATOM 9678 C C . ILE B 1 16 ? -6.223 0.562 14.206 1.00 15.00 64 ILE B C 3
ATOM 9679 O O . ILE B 1 16 ? -6.798 1.066 15.173 1.00 15.00 64 ILE B O 3
ATOM 9695 N N . SER B 1 17 ? -4.915 0.383 14.174 1.00 15.00 65 SER B N 3
ATOM 9696 C CA . SER B 1 17 ? -4.070 0.859 15.252 1.00 15.00 65 SER B CA 3
ATOM 9697 C C . SER B 1 17 ? -3.437 2.190 14.883 1.00 15.00 65 SER B C 3
ATOM 9698 O O . SER B 1 17 ? -3.881 3.243 15.343 1.00 15.00 65 SER B O 3
ATOM 9706 N N . ASN B 1 18 ? -2.386 2.103 14.067 1.00 15.00 66 ASN B N 3
ATOM 9707 C CA . ASN B 1 18 ? -1.640 3.269 13.579 1.00 15.00 66 ASN B CA 3
ATOM 9708 C C . ASN B 1 18 ? -2.559 4.425 13.206 1.00 15.00 66 ASN B C 3
ATOM 9709 O O . ASN B 1 18 ? -2.350 5.555 13.646 1.00 15.00 66 ASN B O 3
ATOM 9720 N N . LEU B 1 19 ? -3.578 4.153 12.407 1.00 15.00 67 LEU B N 3
ATOM 9721 C CA . LEU B 1 19 ? -4.509 5.202 12.008 1.00 15.00 67 LEU B CA 3
ATOM 9722 C C . LEU B 1 19 ? -5.730 5.186 12.918 1.00 15.00 67 LEU B C 3
ATOM 9723 O O . LEU B 1 19 ? -6.142 4.127 13.378 1.00 15.00 67 LEU B O 3
ATOM 9739 N N . SER B 1 20 ? -6.300 6.357 13.199 1.00 15.00 68 SER B N 3
ATOM 9740 C CA . SER B 1 20 ? -7.460 6.427 14.066 1.00 15.00 68 SER B CA 3
ATOM 9741 C C . SER B 1 20 ? -8.733 6.048 13.318 1.00 15.00 68 SER B C 3
ATOM 9742 O O . SER B 1 20 ? -8.980 6.518 12.211 1.00 15.00 68 SER B O 3
ATOM 9750 N N . TYR B 1 21 ? -9.541 5.204 13.952 1.00 15.00 69 TYR B N 3
ATOM 9751 C CA . TYR B 1 21 ? -10.813 4.749 13.392 1.00 15.00 69 TYR B CA 3
ATOM 9752 C C . TYR B 1 21 ? -11.720 5.929 13.044 1.00 15.00 69 TYR B C 3
ATOM 9753 O O . TYR B 1 21 ? -12.623 5.802 12.223 1.00 15.00 69 TYR B O 3
ATOM 9771 N N . ARG B 1 22 ? -11.460 7.076 13.670 1.00 15.00 70 ARG B N 3
ATOM 9772 C CA . ARG B 1 22 ? -12.251 8.268 13.437 1.00 15.00 70 ARG B CA 3
ATOM 9773 C C . ARG B 1 22 ? -12.246 8.629 11.957 1.00 15.00 70 ARG B C 3
ATOM 9774 O O . ARG B 1 22 ? -13.280 8.971 11.399 1.00 15.00 70 ARG B O 3
ATOM 9795 N N . VAL B 1 23 ? -11.046 8.547 11.350 1.00 15.00 71 VAL B N 3
ATOM 9796 C CA . VAL B 1 23 ? -10.812 8.893 9.935 1.00 15.00 71 VAL B CA 3
ATOM 9797 C C . VAL B 1 23 ? -11.621 10.122 9.507 1.00 15.00 71 VAL B C 3
ATOM 9798 O O . VAL B 1 23 ? -12.245 10.160 8.441 1.00 15.00 71 VAL B O 3
ATOM 9811 N N . LYS B 1 24 ? -11.576 11.139 10.360 1.00 15.00 72 LYS B N 3
ATOM 9812 C CA . LYS B 1 24 ? -12.286 12.392 10.135 1.00 15.00 72 LYS B CA 3
ATOM 9813 C C . LYS B 1 24 ? -11.328 13.585 10.257 1.00 15.00 72 LYS B C 3
ATOM 9814 O O . LYS B 1 24 ? -10.517 13.638 11.183 1.00 15.00 72 LYS B O 3
ATOM 9833 N N . LYS B 1 25 ? -11.426 14.525 9.305 1.00 15.00 73 LYS B N 3
ATOM 9834 C CA . LYS B 1 25 ? -10.625 15.761 9.282 1.00 15.00 73 LYS B CA 3
ATOM 9835 C C . LYS B 1 25 ? -9.124 15.548 9.017 1.00 15.00 73 LYS B C 3
ATOM 9836 O O . LYS B 1 25 ? -8.454 16.471 8.543 1.00 15.00 73 LYS B O 3
ATOM 9855 N N . VAL B 1 26 ? -8.614 14.355 9.324 1.00 15.00 74 VAL B N 3
ATOM 9856 C CA . VAL B 1 26 ? -7.204 13.991 9.131 1.00 15.00 74 VAL B CA 3
ATOM 9857 C C . VAL B 1 26 ? -6.219 15.007 9.752 1.00 15.00 74 VAL B C 3
ATOM 9858 O O . VAL B 1 26 ? -5.015 14.956 9.494 1.00 15.00 74 VAL B O 3
ATOM 9871 N N . SER B 1 27 ? -6.716 15.883 10.617 1.00 15.00 75 SER B N 3
ATOM 9872 C CA . SER B 1 27 ? -5.886 16.923 11.219 1.00 15.00 75 SER B CA 3
ATOM 9873 C C . SER B 1 27 ? -4.756 16.351 12.074 1.00 15.00 75 SER B C 3
ATOM 9874 O O . SER B 1 27 ? -3.700 16.972 12.203 1.00 15.00 75 SER B O 3
ATOM 9882 N N . GLU B 1 28 ? -4.988 15.201 12.691 1.00 15.00 76 GLU B N 3
ATOM 9883 C CA . GLU B 1 28 ? -3.977 14.576 13.533 1.00 15.00 76 GLU B CA 3
ATOM 9884 C C . GLU B 1 28 ? -3.185 13.499 12.789 1.00 15.00 76 GLU B C 3
ATOM 9885 O O . GLU B 1 28 ? -2.308 12.848 13.357 1.00 15.00 76 GLU B O 3
ATOM 9897 N N . GLU B 1 29 ? -3.537 13.297 11.528 1.00 15.00 77 GLU B N 3
ATOM 9898 C CA . GLU B 1 29 ? -2.880 12.321 10.668 1.00 15.00 77 GLU B CA 3
ATOM 9899 C C . GLU B 1 29 ? -1.962 13.026 9.666 1.00 15.00 77 GLU B C 3
ATOM 9900 O O . GLU B 1 29 ? -0.926 12.483 9.268 1.00 15.00 77 GLU B O 3
ATOM 9912 N N . ALA B 1 30 ? -2.387 14.224 9.248 1.00 15.00 78 ALA B N 3
ATOM 9913 C CA . ALA B 1 30 ? -1.629 15.081 8.316 1.00 15.00 78 ALA B CA 3
ATOM 9914 C C . ALA B 1 30 ? -1.521 14.485 6.927 1.00 15.00 78 ALA B C 3
ATOM 9915 O O . ALA B 1 30 ? -0.634 13.682 6.655 1.00 15.00 78 ALA B O 3
ATOM 9922 N N . LEU B 1 31 ? -2.394 14.898 6.036 1.00 15.00 79 LEU B N 3
ATOM 9923 C CA . LEU B 1 31 ? -2.355 14.384 4.682 1.00 15.00 79 LEU B CA 3
ATOM 9924 C C . LEU B 1 31 ? -1.462 15.235 3.801 1.00 15.00 79 LEU B C 3
ATOM 9925 O O . LEU B 1 31 ? -1.923 16.136 3.108 1.00 15.00 79 LEU B O 3
ATOM 9941 N N . MET B 1 32 ? -0.173 14.961 3.880 1.00 15.00 80 MET B N 3
ATOM 9942 C CA . MET B 1 32 ? 0.816 15.659 3.073 1.00 15.00 80 MET B CA 3
ATOM 9943 C C . MET B 1 32 ? 1.620 14.657 2.241 1.00 15.00 80 MET B C 3
ATOM 9944 O O . MET B 1 32 ? 2.645 15.008 1.669 1.00 15.00 80 MET B O 3
ATOM 9958 N N . GLN B 1 33 ? 1.120 13.414 2.140 1.00 15.00 81 GLN B N 3
ATOM 9959 C CA . GLN B 1 33 ? 1.811 12.335 1.392 1.00 15.00 81 GLN B CA 3
ATOM 9960 C C . GLN B 1 33 ? 1.157 10.964 1.602 1.00 15.00 81 GLN B C 3
ATOM 9961 O O . GLN B 1 33 ? 1.830 10.008 1.998 1.00 15.00 81 GLN B O 3
ATOM 9975 N N . MET B 1 34 ? -0.178 10.956 1.638 1.00 15.00 82 MET B N 3
ATOM 9976 C CA . MET B 1 34 ? -0.949 9.716 1.819 1.00 15.00 82 MET B CA 3
ATOM 9977 C C . MET B 1 34 ? -2.305 9.765 1.115 1.00 15.00 82 MET B C 3
ATOM 9978 O O . MET B 1 34 ? -2.796 10.868 0.863 1.00 15.00 82 MET B O 3
ATOM 9992 N N . PRO B 1 35 ? -2.981 8.616 0.953 1.00 15.00 83 PRO B N 3
ATOM 9993 C CA . PRO B 1 35 ? -4.321 8.528 0.342 1.00 15.00 83 PRO B CA 3
ATOM 9994 C C . PRO B 1 35 ? -5.361 9.461 0.971 1.00 15.00 83 PRO B C 3
ATOM 9995 O O . PRO B 1 35 ? -5.489 9.526 2.193 1.00 15.00 83 PRO B O 3
ATOM 10006 N N . ILE B 1 36 ? -6.126 10.146 0.118 1.00 15.00 84 ILE B N 3
ATOM 10007 C CA . ILE B 1 36 ? -7.170 11.064 0.570 1.00 15.00 84 ILE B CA 3
ATOM 10008 C C . ILE B 1 36 ? -8.531 10.372 0.533 1.00 15.00 84 ILE B C 3
ATOM 10009 O O . ILE B 1 36 ? -9.582 11.006 0.473 1.00 15.00 84 ILE B O 3
ATOM 10025 N N . GLY B 1 37 ? -8.497 9.050 0.609 1.00 15.00 85 GLY B N 3
ATOM 10026 C CA . GLY B 1 37 ? -9.723 8.275 0.586 1.00 15.00 85 GLY B CA 3
ATOM 10027 C C . GLY B 1 37 ? -9.444 6.803 0.390 1.00 15.00 85 GLY B C 3
ATOM 10028 O O . GLY B 1 37 ? -8.775 6.443 -0.568 1.00 15.00 85 GLY B O 3
ATOM 10032 N N . ILE B 1 38 ? -9.957 5.949 1.279 1.00 15.00 86 ILE B N 3
ATOM 10033 C CA . ILE B 1 38 ? -9.701 4.501 1.185 1.00 15.00 86 ILE B CA 3
ATOM 10034 C C . ILE B 1 38 ? -10.996 3.705 1.318 1.00 15.00 86 ILE B C 3
ATOM 10035 O O . ILE B 1 38 ? -11.965 4.173 1.916 1.00 15.00 86 ILE B O 3
ATOM 10051 N N . LEU B 1 39 ? -11.006 2.504 0.753 1.00 15.00 87 LEU B N 3
ATOM 10052 C CA . LEU B 1 39 ? -12.177 1.638 0.799 1.00 15.00 87 LEU B CA 3
ATOM 10053 C C . LEU B 1 39 ? -11.753 0.177 0.888 1.00 15.00 87 LEU B C 3
ATOM 10054 O O . LEU B 1 39 ? -11.076 -0.323 -0.013 1.00 15.00 87 LEU B O 3
ATOM 10070 N N . LEU B 1 40 ? -12.158 -0.501 1.973 1.00 15.00 88 LEU B N 3
ATOM 10071 C CA . LEU B 1 40 ? -11.835 -1.898 2.193 1.00 15.00 88 LEU B CA 3
ATOM 10072 C C . LEU B 1 40 ? -13.130 -2.713 2.154 1.00 15.00 88 LEU B C 3
ATOM 10073 O O . LEU B 1 40 ? -14.117 -2.355 2.797 1.00 15.00 88 LEU B O 3
ATOM 10089 N N . LEU B 1 41 ? -13.141 -3.785 1.395 1.00 15.00 89 LEU B N 3
ATOM 10090 C CA . LEU B 1 41 ? -14.345 -4.597 1.254 1.00 15.00 89 LEU B CA 3
ATOM 10091 C C . LEU B 1 41 ? -14.180 -6.000 1.832 1.00 15.00 89 LEU B C 3
ATOM 10092 O O . LEU B 1 41 ? -13.173 -6.322 2.459 1.00 15.00 89 LEU B O 3
ATOM 10108 N N . ASP B 1 42 ? -15.206 -6.813 1.615 1.00 15.00 90 ASP B N 3
ATOM 10109 C CA . ASP B 1 42 ? -15.253 -8.194 2.096 1.00 15.00 90 ASP B CA 3
ATOM 10110 C C . ASP B 1 42 ? -14.619 -9.151 1.052 1.00 15.00 90 ASP B C 3
ATOM 10111 O O . ASP B 1 42 ? -13.765 -8.743 0.265 1.00 15.00 90 ASP B O 3
ATOM 10120 N N . GLU B 1 43 ? -15.069 -10.404 1.010 1.00 15.00 91 GLU B N 3
ATOM 10121 C CA . GLU B 1 43 ? -14.522 -11.403 0.107 1.00 15.00 91 GLU B CA 3
ATOM 10122 C C . GLU B 1 43 ? -15.611 -11.942 -0.824 1.00 15.00 91 GLU B C 3
ATOM 10123 O O . GLU B 1 43 ? -15.343 -12.688 -1.772 1.00 15.00 91 GLU B O 3
ATOM 10135 N N . GLU B 1 44 ? -16.839 -11.520 -0.563 1.00 15.00 92 GLU B N 3
ATOM 10136 C CA . GLU B 1 44 ? -17.992 -11.939 -1.341 1.00 15.00 92 GLU B CA 3
ATOM 10137 C C . GLU B 1 44 ? -18.303 -10.869 -2.386 1.00 15.00 92 GLU B C 3
ATOM 10138 O O . GLU B 1 44 ? -18.974 -11.133 -3.389 1.00 15.00 92 GLU B O 3
ATOM 10150 N N . ASP B 1 45 ? -17.743 -9.679 -2.125 1.00 15.00 93 ASP B N 3
ATOM 10151 C CA . ASP B 1 45 ? -17.900 -8.489 -2.971 1.00 15.00 93 ASP B CA 3
ATOM 10152 C C . ASP B 1 45 ? -18.963 -7.556 -2.429 1.00 15.00 93 ASP B C 3
ATOM 10153 O O . ASP B 1 45 ? -20.150 -7.716 -2.704 1.00 15.00 93 ASP B O 3
ATOM 10162 N N . LYS B 1 46 ? -18.536 -6.753 -1.455 1.00 15.00 94 LYS B N 3
ATOM 10163 C CA . LYS B 1 46 ? -19.388 -5.774 -0.791 1.00 15.00 94 LYS B CA 3
ATOM 10164 C C . LYS B 1 46 ? -18.506 -4.857 0.055 1.00 15.00 94 LYS B C 3
ATOM 10165 O O . LYS B 1 46 ? -17.543 -5.344 0.664 1.00 15.00 94 LYS B O 3
ATOM 10184 N N . ILE B 1 47 ? -18.842 -3.577 0.130 1.00 15.00 95 ILE B N 3
ATOM 10185 C CA . ILE B 1 47 ? -18.072 -2.601 0.924 1.00 15.00 95 ILE B CA 3
ATOM 10186 C C . ILE B 1 47 ? -18.192 -2.877 2.422 1.00 15.00 95 ILE B C 3
ATOM 10187 O O . ILE B 1 47 ? -19.299 -3.032 2.935 1.00 15.00 95 ILE B O 3
ATOM 10203 N N . GLU B 1 48 ? -17.060 -2.936 3.120 1.00 15.00 96 GLU B N 3
ATOM 10204 C CA . GLU B 1 48 ? -17.079 -3.181 4.561 1.00 15.00 96 GLU B CA 3
ATOM 10205 C C . GLU B 1 48 ? -16.792 -1.886 5.312 1.00 15.00 96 GLU B C 3
ATOM 10206 O O . GLU B 1 48 ? -17.678 -1.338 5.970 1.00 15.00 96 GLU B O 3
ATOM 10218 N N . TRP B 1 49 ? -15.580 -1.360 5.174 1.00 15.00 97 TRP B N 3
ATOM 10219 C CA . TRP B 1 49 ? -15.217 -0.136 5.860 1.00 15.00 97 TRP B CA 3
ATOM 10220 C C . TRP B 1 49 ? -14.427 0.758 4.926 1.00 15.00 97 TRP B C 3
ATOM 10221 O O . TRP B 1 49 ? -13.649 0.269 4.115 1.00 15.00 97 TRP B O 3
ATOM 10242 N N . SER B 1 50 ? -14.648 2.061 5.013 1.00 15.00 98 SER B N 3
ATOM 10243 C CA . SER B 1 50 ? -13.958 3.013 4.151 1.00 15.00 98 SER B CA 3
ATOM 10244 C C . SER B 1 50 ? -13.754 4.342 4.860 1.00 15.00 98 SER B C 3
ATOM 10245 O O . SER B 1 50 ? -14.477 4.678 5.801 1.00 15.00 98 SER B O 3
ATOM 10253 N N . ASN B 1 51 ? -12.769 5.094 4.399 1.00 15.00 99 ASN B N 3
ATOM 10254 C CA . ASN B 1 51 ? -12.488 6.399 4.943 1.00 15.00 99 ASN B CA 3
ATOM 10255 C C . ASN B 1 51 ? -13.375 7.407 4.224 1.00 15.00 99 ASN B C 3
ATOM 10256 O O . ASN B 1 51 ? -13.263 7.554 2.999 1.00 15.00 99 ASN B O 3
ATOM 10267 N N . ARG B 1 52 ? -14.255 8.091 4.983 1.00 15.00 100 ARG B N 3
ATOM 10268 C CA . ARG B 1 52 ? -15.202 9.071 4.419 1.00 15.00 100 ARG B CA 3
ATOM 10269 C C . ARG B 1 52 ? -14.517 9.985 3.424 1.00 15.00 100 ARG B C 3
ATOM 10270 O O . ARG B 1 52 ? -15.122 10.356 2.420 1.00 15.00 100 ARG B O 3
ATOM 10291 N N . PHE B 1 53 ? -13.264 10.352 3.743 1.00 15.00 101 PHE B N 3
ATOM 10292 C CA . PHE B 1 53 ? -12.430 11.187 2.865 1.00 15.00 101 PHE B CA 3
ATOM 10293 C C . PHE B 1 53 ? -12.664 10.863 1.377 1.00 15.00 101 PHE B C 3
ATOM 10294 O O . PHE B 1 53 ? -12.782 11.792 0.559 1.00 15.00 101 PHE B O 3
ATOM 10311 N N . LEU B 1 54 ? -12.827 9.565 1.037 1.00 15.00 102 LEU B N 3
ATOM 10312 C CA . LEU B 1 54 ? -13.022 9.202 -0.369 1.00 15.00 102 LEU B CA 3
ATOM 10313 C C . LEU B 1 54 ? -14.331 9.749 -0.948 1.00 15.00 102 LEU B C 3
ATOM 10314 O O . LEU B 1 54 ? -14.284 10.614 -1.820 1.00 15.00 102 LEU B O 3
ATOM 10330 N N . ALA B 1 55 ? -15.462 9.350 -0.353 1.00 15.00 103 ALA B N 3
ATOM 10331 C CA . ALA B 1 55 ? -16.799 9.828 -0.754 1.00 15.00 103 ALA B CA 3
ATOM 10332 C C . ALA B 1 55 ? -16.840 11.329 -1.061 1.00 15.00 103 ALA B C 3
ATOM 10333 O O . ALA B 1 55 ? -17.394 11.740 -2.079 1.00 15.00 103 ALA B O 3
ATOM 10340 N N . ALA B 1 56 ? -16.281 12.152 -0.178 1.00 15.00 104 ALA B N 3
ATOM 10341 C CA . ALA B 1 56 ? -16.277 13.584 -0.395 1.00 15.00 104 ALA B CA 3
ATOM 10342 C C . ALA B 1 56 ? -15.531 13.939 -1.677 1.00 15.00 104 ALA B C 3
ATOM 10343 O O . ALA B 1 56 ? -16.013 14.708 -2.497 1.00 15.00 104 ALA B O 3
ATOM 10350 N N . CYS B 1 57 ? -14.383 13.329 -1.850 1.00 15.00 105 CYS B N 3
ATOM 10351 C CA . CYS B 1 57 ? -13.531 13.507 -3.010 1.00 15.00 105 CYS B CA 3
ATOM 10352 C C . CYS B 1 57 ? -14.069 12.783 -4.249 1.00 15.00 105 CYS B C 3
ATOM 10353 O O . CYS B 1 57 ? -13.322 12.512 -5.191 1.00 15.00 105 CYS B O 3
ATOM 10361 N N . PHE B 1 58 ? -15.274 12.240 -4.137 1.00 15.00 106 PHE B N 3
ATOM 10362 C CA . PHE B 1 58 ? -15.892 11.519 -5.242 1.00 15.00 106 PHE B CA 3
ATOM 10363 C C . PHE B 1 58 ? -17.248 12.115 -5.607 1.00 15.00 106 PHE B C 3
ATOM 10364 O O . PHE B 1 58 ? -17.874 11.706 -6.587 1.00 15.00 106 PHE B O 3
ATOM 10381 N N . LYS B 1 59 ? -17.691 13.057 -4.782 1.00 15.00 107 LYS B N 3
ATOM 10382 C CA . LYS B 1 59 ? -18.964 13.752 -4.970 1.00 15.00 107 LYS B CA 3
ATOM 10383 C C . LYS B 1 59 ? -20.122 12.804 -4.665 1.00 15.00 107 LYS B C 3
ATOM 10384 O O . LYS B 1 59 ? -20.924 12.467 -5.540 1.00 15.00 107 LYS B O 3
ATOM 10403 N N . GLU B 1 60 ? -20.192 12.346 -3.422 1.00 15.00 108 GLU B N 3
ATOM 10404 C CA . GLU B 1 60 ? -21.244 11.434 -2.985 1.00 15.00 108 GLU B CA 3
ATOM 10405 C C . GLU B 1 60 ? -21.654 11.761 -1.549 1.00 15.00 108 GLU B C 3
ATOM 10406 O O . GLU B 1 60 ? -20.910 12.411 -0.820 1.00 15.00 108 GLU B O 3
ATOM 10418 N N . GLN B 1 61 ? -22.828 11.298 -1.152 1.00 15.00 109 GLN B N 3
ATOM 10419 C CA . GLN B 1 61 ? -23.344 11.541 0.199 1.00 15.00 109 GLN B CA 3
ATOM 10420 C C . GLN B 1 61 ? -23.178 10.294 1.043 1.00 15.00 109 GLN B C 3
ATOM 10421 O O . GLN B 1 61 ? -23.012 10.358 2.264 1.00 15.00 109 GLN B O 3
ATOM 10435 N N . THR B 1 62 ? -23.231 9.154 0.370 1.00 15.00 110 THR B N 3
ATOM 10436 C CA . THR B 1 62 ? -23.096 7.871 1.032 1.00 15.00 110 THR B CA 3
ATOM 10437 C C . THR B 1 62 ? -22.531 6.866 0.037 1.00 15.00 110 THR B C 3
ATOM 10438 O O . THR B 1 62 ? -23.147 6.554 -0.987 1.00 15.00 110 THR B O 3
ATOM 10449 N N . LEU B 1 63 ? -21.346 6.354 0.359 1.00 15.00 111 LEU B N 3
ATOM 10450 C CA . LEU B 1 63 ? -20.665 5.400 -0.510 1.00 15.00 111 LEU B CA 3
ATOM 10451 C C . LEU B 1 63 ? -20.874 3.964 -0.024 1.00 15.00 111 LEU B C 3
ATOM 10452 O O . LEU B 1 63 ? -20.832 3.019 -0.808 1.00 15.00 111 LEU B O 3
ATOM 10468 N N . ILE B 1 64 ? -21.135 3.808 1.260 1.00 15.00 112 ILE B N 3
ATOM 10469 C CA . ILE B 1 64 ? -21.352 2.487 1.835 1.00 15.00 112 ILE B CA 3
ATOM 10470 C C . ILE B 1 64 ? -22.705 1.949 1.407 1.00 15.00 112 ILE B C 3
ATOM 10471 O O . ILE B 1 64 ? -23.692 2.683 1.389 1.00 15.00 112 ILE B O 3
ATOM 10487 N N . GLY B 1 65 ? -22.750 0.675 1.045 1.00 15.00 113 GLY B N 3
ATOM 10488 C CA . GLY B 1 65 ? -24.002 0.078 0.611 1.00 15.00 113 GLY B CA 3
ATOM 10489 C C . GLY B 1 65 ? -24.250 0.240 -0.877 1.00 15.00 113 GLY B C 3
ATOM 10490 O O . GLY B 1 65 ? -25.168 -0.363 -1.429 1.00 15.00 113 GLY B O 3
ATOM 10494 N N . ARG B 1 66 ? -23.435 1.052 -1.531 1.00 15.00 114 ARG B N 3
ATOM 10495 C CA . ARG B 1 66 ? -23.568 1.294 -2.971 1.00 15.00 114 ARG B CA 3
ATOM 10496 C C . ARG B 1 66 ? -22.847 0.208 -3.773 1.00 15.00 114 ARG B C 3
ATOM 10497 O O . ARG B 1 66 ? -22.447 0.426 -4.918 1.00 15.00 114 ARG B O 3
ATOM 10518 N N . SER B 1 67 ? -22.689 -0.964 -3.159 1.00 15.00 115 SER B N 3
ATOM 10519 C CA . SER B 1 67 ? -22.011 -2.100 -3.783 1.00 15.00 115 SER B CA 3
ATOM 10520 C C . SER B 1 67 ? -20.669 -1.671 -4.387 1.00 15.00 115 SER B C 3
ATOM 10521 O O . SER B 1 67 ? -20.079 -0.687 -3.961 1.00 15.00 115 SER B O 3
ATOM 10529 N N . LEU B 1 68 ? -20.163 -2.432 -5.339 1.00 15.00 116 LEU B N 3
ATOM 10530 C CA . LEU B 1 68 ? -18.905 -2.078 -5.983 1.00 15.00 116 LEU B CA 3
ATOM 10531 C C . LEU B 1 68 ? -19.165 -1.575 -7.396 1.00 15.00 116 LEU B C 3
ATOM 10532 O O . LEU B 1 68 ? -18.591 -0.582 -7.842 1.00 15.00 116 LEU B O 3
ATOM 10548 N N . ALA B 1 69 ? -20.046 -2.283 -8.105 1.00 15.00 117 ALA B N 3
ATOM 10549 C CA . ALA B 1 69 ? -20.368 -1.930 -9.475 1.00 15.00 117 ALA B CA 3
ATOM 10550 C C . ALA B 1 69 ? -21.022 -0.554 -9.561 1.00 15.00 117 ALA B C 3
ATOM 10551 O O . ALA B 1 69 ? -20.777 0.191 -10.501 1.00 15.00 117 ALA B O 3
ATOM 10558 N N . GLU B 1 70 ? -21.857 -0.228 -8.587 1.00 15.00 118 GLU B N 3
ATOM 10559 C CA . GLU B 1 70 ? -22.538 1.064 -8.573 1.00 15.00 118 GLU B CA 3
ATOM 10560 C C . GLU B 1 70 ? -21.566 2.229 -8.399 1.00 15.00 118 GLU B C 3
ATOM 10561 O O . GLU B 1 70 ? -21.844 3.345 -8.836 1.00 15.00 118 GLU B O 3
ATOM 10573 N N . LEU B 1 71 ? -20.442 1.984 -7.744 1.00 15.00 119 LEU B N 3
ATOM 10574 C CA . LEU B 1 71 ? -19.447 3.012 -7.550 1.00 15.00 119 LEU B CA 3
ATOM 10575 C C . LEU B 1 71 ? -18.687 3.285 -8.842 1.00 15.00 119 LEU B C 3
ATOM 10576 O O . LEU B 1 71 ? -18.526 4.438 -9.243 1.00 15.00 119 LEU B O 3
ATOM 10592 N N . SER B 1 72 ? -18.186 2.224 -9.475 1.00 15.00 120 SER B N 3
ATOM 10593 C CA . SER B 1 72 ? -17.432 2.374 -10.713 1.00 15.00 120 SER B CA 3
ATOM 10594 C C . SER B 1 72 ? -17.610 1.167 -11.637 1.00 15.00 120 SER B C 3
ATOM 10595 O O . SER B 1 72 ? -17.529 0.020 -11.188 1.00 15.00 120 SER B O 3
ATOM 10603 N N . GLU B 1 73 ? -17.788 1.444 -12.919 1.00 15.00 121 GLU B N 3
ATOM 10604 C CA . GLU B 1 73 ? -17.987 0.398 -13.928 1.00 15.00 121 GLU B CA 3
ATOM 10605 C C . GLU B 1 73 ? -16.703 -0.380 -14.292 1.00 15.00 121 GLU B C 3
ATOM 10606 O O . GLU B 1 73 ? -16.726 -1.609 -14.322 1.00 15.00 121 GLU B O 3
ATOM 10618 N N . PRO B 1 74 ? -15.568 0.298 -14.584 1.00 15.00 122 PRO B N 3
ATOM 10619 C CA . PRO B 1 74 ? -14.308 -0.390 -14.939 1.00 15.00 122 PRO B CA 3
ATOM 10620 C C . PRO B 1 74 ? -13.872 -1.446 -13.913 1.00 15.00 122 PRO B C 3
ATOM 10621 O O . PRO B 1 74 ? -13.696 -2.618 -14.245 1.00 15.00 122 PRO B O 3
ATOM 10632 N N . LEU B 1 75 ? -13.707 -1.029 -12.661 1.00 15.00 123 LEU B N 3
ATOM 10633 C CA . LEU B 1 75 ? -13.261 -1.937 -11.606 1.00 15.00 123 LEU B CA 3
ATOM 10634 C C . LEU B 1 75 ? -14.337 -2.935 -11.186 1.00 15.00 123 LEU B C 3
ATOM 10635 O O . LEU B 1 75 ? -14.042 -3.887 -10.464 1.00 15.00 123 LEU B O 3
ATOM 10651 N N . ALA B 1 76 ? -15.565 -2.729 -11.647 1.00 15.00 124 ALA B N 3
ATOM 10652 C CA . ALA B 1 76 ? -16.665 -3.616 -11.304 1.00 15.00 124 ALA B CA 3
ATOM 10653 C C . ALA B 1 76 ? -16.376 -5.030 -11.783 1.00 15.00 124 ALA B C 3
ATOM 10654 O O . ALA B 1 76 ? -16.410 -5.980 -11.006 1.00 15.00 124 ALA B O 3
ATOM 10661 N N . ALA B 1 77 ? -16.043 -5.152 -13.056 1.00 15.00 125 ALA B N 3
ATOM 10662 C CA . ALA B 1 77 ? -15.754 -6.451 -13.643 1.00 15.00 125 ALA B CA 3
ATOM 10663 C C . ALA B 1 77 ? -14.443 -7.028 -13.111 1.00 15.00 125 ALA B C 3
ATOM 10664 O O . ALA B 1 77 ? -14.274 -8.246 -13.041 1.00 15.00 125 ALA B O 3
ATOM 10671 N N . PHE B 1 78 ? -13.534 -6.140 -12.713 1.00 15.00 126 PHE B N 3
ATOM 10672 C CA . PHE B 1 78 ? -12.224 -6.542 -12.201 1.00 15.00 126 PHE B CA 3
ATOM 10673 C C . PHE B 1 78 ? -12.340 -7.175 -10.806 1.00 15.00 126 PHE B C 3
ATOM 10674 O O . PHE B 1 78 ? -11.742 -8.219 -10.556 1.00 15.00 126 PHE B O 3
ATOM 10691 N N . VAL B 1 79 ? -13.138 -6.578 -9.913 1.00 15.00 127 VAL B N 3
ATOM 10692 C CA . VAL B 1 79 ? -13.282 -7.097 -8.547 1.00 15.00 127 VAL B CA 3
ATOM 10693 C C . VAL B 1 79 ? -13.970 -8.465 -8.506 1.00 15.00 127 VAL B C 3
ATOM 10694 O O . VAL B 1 79 ? -13.859 -9.197 -7.527 1.00 15.00 127 VAL B O 3
ATOM 10707 N N . LYS B 1 80 ? -14.684 -8.814 -9.560 1.00 15.00 128 LYS B N 3
ATOM 10708 C CA . LYS B 1 80 ? -15.397 -10.088 -9.595 1.00 15.00 128 LYS B CA 3
ATOM 10709 C C . LYS B 1 80 ? -14.480 -11.224 -10.019 1.00 15.00 128 LYS B C 3
ATOM 10710 O O . LYS B 1 80 ? -14.798 -12.394 -9.792 1.00 15.00 128 LYS B O 3
ATOM 10729 N N . LYS B 1 81 ? -13.351 -10.885 -10.642 1.00 15.00 129 LYS B N 3
ATOM 10730 C CA . LYS B 1 81 ? -12.416 -11.910 -11.078 1.00 15.00 129 LYS B CA 3
ATOM 10731 C C . LYS B 1 81 ? -11.110 -11.862 -10.287 1.00 15.00 129 LYS B C 3
ATOM 10732 O O . LYS B 1 81 ? -10.621 -12.902 -9.843 1.00 15.00 129 LYS B O 3
ATOM 10751 N N . GLY B 1 82 ? -10.599 -10.653 -10.028 1.00 15.00 130 GLY B N 3
ATOM 10752 C CA . GLY B 1 82 ? -9.370 -10.506 -9.255 1.00 15.00 130 GLY B CA 3
ATOM 10753 C C . GLY B 1 82 ? -8.143 -11.121 -9.896 1.00 15.00 130 GLY B C 3
ATOM 10754 O O . GLY B 1 82 ? -7.174 -11.416 -9.196 1.00 15.00 130 GLY B O 3
ATOM 10758 N N . LYS B 1 83 ? -8.160 -11.311 -11.217 1.00 15.00 131 LYS B N 3
ATOM 10759 C CA . LYS B 1 83 ? -7.029 -11.906 -11.917 1.00 15.00 131 LYS B CA 3
ATOM 10760 C C . LYS B 1 83 ? -5.985 -10.850 -12.275 1.00 15.00 131 LYS B C 3
ATOM 10761 O O . LYS B 1 83 ? -5.912 -10.399 -13.421 1.00 15.00 131 LYS B O 3
ATOM 10780 N N . THR B 1 84 ? -5.274 -10.386 -11.249 1.00 15.00 132 THR B N 3
ATOM 10781 C CA . THR B 1 84 ? -4.239 -9.367 -11.379 1.00 15.00 132 THR B CA 3
ATOM 10782 C C . THR B 1 84 ? -3.832 -8.957 -9.965 1.00 15.00 132 THR B C 3
ATOM 10783 O O . THR B 1 84 ? -4.250 -9.599 -9.002 1.00 15.00 132 THR B O 3
ATOM 10794 N N . ASP B 1 85 ? -3.033 -7.913 -9.815 1.00 15.00 133 ASP B N 3
ATOM 10795 C CA . ASP B 1 85 ? -2.665 -7.470 -8.484 1.00 15.00 133 ASP B CA 3
ATOM 10796 C C . ASP B 1 85 ? -3.244 -6.092 -8.191 1.00 15.00 133 ASP B C 3
ATOM 10797 O O . ASP B 1 85 ? -4.150 -5.941 -7.373 1.00 15.00 133 ASP B O 3
ATOM 10806 N N . GLU B 1 86 ? -2.730 -5.081 -8.870 1.00 15.00 134 GLU B N 3
ATOM 10807 C CA . GLU B 1 86 ? -3.197 -3.723 -8.641 1.00 15.00 134 GLU B CA 3
ATOM 10808 C C . GLU B 1 86 ? -3.223 -2.919 -9.952 1.00 15.00 134 GLU B C 3
ATOM 10809 O O . GLU B 1 86 ? -2.657 -3.351 -10.961 1.00 15.00 134 GLU B O 3
ATOM 10821 N N . GLU B 1 87 ? -3.942 -1.797 -9.947 1.00 15.00 135 GLU B N 3
ATOM 10822 C CA . GLU B 1 87 ? -4.057 -0.926 -11.128 1.00 15.00 135 GLU B CA 3
ATOM 10823 C C . GLU B 1 87 ? -4.361 0.515 -10.712 1.00 15.00 135 GLU B C 3
ATOM 10824 O O . GLU B 1 87 ? -5.145 0.743 -9.786 1.00 15.00 135 GLU B O 3
ATOM 10836 N N . ILE B 1 88 ? -3.802 1.478 -11.424 1.00 15.00 136 ILE B N 3
ATOM 10837 C CA . ILE B 1 88 ? -4.005 2.890 -11.092 1.00 15.00 136 ILE B CA 3
ATOM 10838 C C . ILE B 1 88 ? -4.754 3.643 -12.193 1.00 15.00 136 ILE B C 3
ATOM 10839 O O . ILE B 1 88 ? -4.135 4.164 -13.132 1.00 15.00 136 ILE B O 3
ATOM 10855 N N . ILE B 1 89 ? -6.081 3.688 -12.106 1.00 15.00 137 ILE B N 3
ATOM 10856 C CA . ILE B 1 89 ? -6.866 4.399 -13.102 1.00 15.00 137 ILE B CA 3
ATOM 10857 C C . ILE B 1 89 ? -7.060 5.859 -12.669 1.00 15.00 137 ILE B C 3
ATOM 10858 O O . ILE B 1 89 ? -6.343 6.345 -11.797 1.00 15.00 137 ILE B O 3
ATOM 10874 N N . GLU B 1 90 ? -7.993 6.564 -13.283 1.00 15.00 138 GLU B N 3
ATOM 10875 C CA . GLU B 1 90 ? -8.228 7.949 -12.929 1.00 15.00 138 GLU B CA 3
ATOM 10876 C C . GLU B 1 90 ? -9.720 8.253 -12.831 1.00 15.00 138 GLU B C 3
ATOM 10877 O O . GLU B 1 90 ? -10.509 7.819 -13.678 1.00 15.00 138 GLU B O 3
ATOM 10889 N N . LEU B 1 91 ? -10.107 9.005 -11.798 1.00 15.00 139 LEU B N 3
ATOM 10890 C CA . LEU B 1 91 ? -11.504 9.376 -11.607 1.00 15.00 139 LEU B CA 3
ATOM 10891 C C . LEU B 1 91 ? -11.612 10.654 -10.803 1.00 15.00 139 LEU B C 3
ATOM 10892 O O . LEU B 1 91 ? -10.868 10.849 -9.840 1.00 15.00 139 LEU B O 3
ATOM 10908 N N . ASN B 1 92 ? -12.515 11.539 -11.219 1.00 15.00 140 ASN B N 3
ATOM 10909 C CA . ASN B 1 92 ? -12.731 12.805 -10.526 1.00 15.00 140 ASN B CA 3
ATOM 10910 C C . ASN B 1 92 ? -11.486 13.693 -10.560 1.00 15.00 140 ASN B C 3
ATOM 10911 O O . ASN B 1 92 ? -11.409 14.692 -9.851 1.00 15.00 140 ASN B O 3
ATOM 10922 N N . GLY B 1 93 ? -10.506 13.329 -11.373 1.00 15.00 141 GLY B N 3
ATOM 10923 C CA . GLY B 1 93 ? -9.300 14.121 -11.472 1.00 15.00 141 GLY B CA 3
ATOM 10924 C C . GLY B 1 93 ? -8.158 13.566 -10.656 1.00 15.00 141 GLY B C 3
ATOM 10925 O O . GLY B 1 93 ? -7.028 14.034 -10.772 1.00 15.00 141 GLY B O 3
ATOM 10929 N N . LYS B 1 94 ? -8.445 12.582 -9.824 1.00 15.00 142 LYS B N 3
ATOM 10930 C CA . LYS B 1 94 ? -7.438 11.975 -9.007 1.00 15.00 142 LYS B CA 3
ATOM 10931 C C . LYS B 1 94 ? -7.229 10.557 -9.484 1.00 15.00 142 LYS B C 3
ATOM 10932 O O . LYS B 1 94 ? -8.108 9.993 -10.147 1.00 15.00 142 LYS B O 3
ATOM 10951 N N . GLN B 1 95 ? -6.077 9.980 -9.193 1.00 15.00 143 GLN B N 3
ATOM 10952 C CA . GLN B 1 95 ? -5.839 8.612 -9.635 1.00 15.00 143 GLN B CA 3
ATOM 10953 C C . GLN B 1 95 ? -6.593 7.662 -8.708 1.00 15.00 143 GLN B C 3
ATOM 10954 O O . GLN B 1 95 ? -6.848 8.007 -7.562 1.00 15.00 143 GLN B O 3
ATOM 10968 N N . LEU B 1 96 ? -6.971 6.482 -9.185 1.00 15.00 144 LEU B N 3
ATOM 10969 C CA . LEU B 1 96 ? -7.678 5.536 -8.339 1.00 15.00 144 LEU B CA 3
ATOM 10970 C C . LEU B 1 96 ? -6.887 4.238 -8.267 1.00 15.00 144 LEU B C 3
ATOM 10971 O O . LEU B 1 96 ? -6.723 3.522 -9.268 1.00 15.00 144 LEU B O 3
ATOM 10987 N N . LYS B 1 97 ? -6.378 3.972 -7.079 1.00 15.00 145 LYS B N 3
ATOM 10988 C CA . LYS B 1 97 ? -5.573 2.792 -6.823 1.00 15.00 145 LYS B CA 3
ATOM 10989 C C . LYS B 1 97 ? -6.398 1.614 -6.337 1.00 15.00 145 LYS B C 3
ATOM 10990 O O . LYS B 1 97 ? -7.124 1.712 -5.351 1.00 15.00 145 LYS B O 3
ATOM 11009 N N . VAL B 1 98 ? -6.282 0.513 -7.048 1.00 15.00 146 VAL B N 3
ATOM 11010 C CA . VAL B 1 98 ? -6.949 -0.720 -6.687 1.00 15.00 146 VAL B CA 3
ATOM 11011 C C . VAL B 1 98 ? -5.866 -1.741 -6.372 1.00 15.00 146 VAL B C 3
ATOM 11012 O O . VAL B 1 98 ? -4.871 -1.810 -7.097 1.00 15.00 146 VAL B O 3
ATOM 11025 N N . ILE B 1 99 ? -6.049 -2.525 -5.307 1.00 15.00 147 ILE B N 3
ATOM 11026 C CA . ILE B 1 99 ? -5.026 -3.491 -4.896 1.00 15.00 147 ILE B CA 3
ATOM 11027 C C . ILE B 1 99 ? -5.643 -4.799 -4.360 1.00 15.00 147 ILE B C 3
ATOM 11028 O O . ILE B 1 99 ? -6.492 -4.772 -3.468 1.00 15.00 147 ILE B O 3
ATOM 11044 N N . VAL B 1 100 ? -5.219 -5.929 -4.923 1.00 15.00 148 VAL B N 3
ATOM 11045 C CA . VAL B 1 100 ? -5.659 -7.261 -4.500 1.00 15.00 148 VAL B CA 3
ATOM 11046 C C . VAL B 1 100 ? -4.458 -8.219 -4.567 1.00 15.00 148 VAL B C 3
ATOM 11047 O O . VAL B 1 100 ? -3.536 -8.005 -5.348 1.00 15.00 148 VAL B O 3
ATOM 11060 N N . HIS B 1 101 ? -4.465 -9.267 -3.759 1.00 15.00 149 HIS B N 3
ATOM 11061 C CA . HIS B 1 101 ? -3.352 -10.221 -3.722 1.00 15.00 149 HIS B CA 3
ATOM 11062 C C . HIS B 1 101 ? -3.840 -11.655 -4.034 1.00 15.00 149 HIS B C 3
ATOM 11063 O O . HIS B 1 101 ? -4.660 -11.861 -4.902 1.00 15.00 149 HIS B O 3
ATOM 11077 N N . ARG B 1 102 ? -3.296 -12.643 -3.352 1.00 15.00 150 ARG B N 3
ATOM 11078 C CA . ARG B 1 102 ? -3.617 -14.057 -3.506 1.00 15.00 150 ARG B CA 3
ATOM 11079 C C . ARG B 1 102 ? -4.907 -14.295 -2.748 1.00 15.00 150 ARG B C 3
ATOM 11080 O O . ARG B 1 102 ? -5.896 -14.783 -3.310 1.00 15.00 150 ARG B O 3
ATOM 11101 N N . HIS B 1 103 ? -4.739 -14.455 -1.424 1.00 15.00 151 HIS B N 3
ATOM 11102 C CA . HIS B 1 103 ? -5.877 -14.706 -0.541 1.00 15.00 151 HIS B CA 3
ATOM 11103 C C . HIS B 1 103 ? -6.948 -13.612 -0.624 1.00 15.00 151 HIS B C 3
ATOM 11104 O O . HIS B 1 103 ? -8.079 -13.833 -0.208 1.00 15.00 151 HIS B O 3
ATOM 11118 N N . GLU B 1 104 ? -6.663 -12.609 -1.471 1.00 15.00 152 GLU B N 3
ATOM 11119 C CA . GLU B 1 104 ? -7.489 -11.401 -1.657 1.00 15.00 152 GLU B CA 3
ATOM 11120 C C . GLU B 1 104 ? -8.463 -11.012 -0.542 1.00 15.00 152 GLU B C 3
ATOM 11121 O O . GLU B 1 104 ? -9.585 -10.603 -0.764 1.00 15.00 152 GLU B O 3
ATOM 11133 N N . ARG B 1 105 ? -7.970 -11.110 0.691 1.00 15.00 153 ARG B N 3
ATOM 11134 C CA . ARG B 1 105 ? -8.749 -10.675 1.834 1.00 15.00 153 ARG B CA 3
ATOM 11135 C C . ARG B 1 105 ? -8.244 -9.317 2.312 1.00 15.00 153 ARG B C 3
ATOM 11136 O O . ARG B 1 105 ? -8.908 -8.611 3.052 1.00 15.00 153 ARG B O 3
ATOM 11157 N N . LEU B 1 106 ? -7.046 -8.996 1.877 1.00 15.00 154 LEU B N 3
ATOM 11158 C CA . LEU B 1 106 ? -6.366 -7.747 2.170 1.00 15.00 154 LEU B CA 3
ATOM 11159 C C . LEU B 1 106 ? -6.476 -6.800 0.979 1.00 15.00 154 LEU B C 3
ATOM 11160 O O . LEU B 1 106 ? -5.520 -6.099 0.656 1.00 15.00 154 LEU B O 3
ATOM 11176 N N . LEU B 1 107 ? -7.524 -7.001 0.182 1.00 15.00 155 LEU B N 3
ATOM 11177 C CA . LEU B 1 107 ? -7.754 -6.211 -1.017 1.00 15.00 155 LEU B CA 3
ATOM 11178 C C . LEU B 1 107 ? -8.445 -4.877 -0.684 1.00 15.00 155 LEU B C 3
ATOM 11179 O O . LEU B 1 107 ? -9.369 -4.819 0.130 1.00 15.00 155 LEU B O 3
ATOM 11195 N N . TYR B 1 108 ? -7.980 -3.803 -1.295 1.00 15.00 156 TYR B N 3
ATOM 11196 C CA . TYR B 1 108 ? -8.568 -2.490 -1.048 1.00 15.00 156 TYR B CA 3
ATOM 11197 C C . TYR B 1 108 ? -8.256 -1.495 -2.170 1.00 15.00 156 TYR B C 3
ATOM 11198 O O . TYR B 1 108 ? -7.361 -1.721 -2.998 1.00 15.00 156 TYR B O 3
ATOM 11216 N N . PHE B 1 109 ? -9.011 -0.404 -2.199 1.00 15.00 157 PHE B N 3
ATOM 11217 C CA . PHE B 1 109 ? -8.840 0.633 -3.208 1.00 15.00 157 PHE B CA 3
ATOM 11218 C C . PHE B 1 109 ? -8.799 2.001 -2.534 1.00 15.00 157 PHE B C 3
ATOM 11219 O O . PHE B 1 109 ? -9.365 2.182 -1.458 1.00 15.00 157 PHE B O 3
ATOM 11236 N N . PHE B 1 110 ? -8.106 2.949 -3.140 1.00 15.00 158 PHE B N 3
ATOM 11237 C CA . PHE B 1 110 ? -8.017 4.294 -2.592 1.00 15.00 158 PHE B CA 3
ATOM 11238 C C . PHE B 1 110 ? -7.787 5.314 -3.704 1.00 15.00 158 PHE B C 3
ATOM 11239 O O . PHE B 1 110 ? -7.587 4.945 -4.859 1.00 15.00 158 PHE B O 3
ATOM 11256 N N . ASP B 1 111 ? -7.816 6.593 -3.339 1.00 15.00 159 ASP B N 3
ATOM 11257 C CA . ASP B 1 111 ? -7.632 7.698 -4.281 1.00 15.00 159 ASP B CA 3
ATOM 11258 C C . ASP B 1 111 ? -6.193 8.195 -4.257 1.00 15.00 159 ASP B C 3
ATOM 11259 O O . ASP B 1 111 ? -5.430 7.841 -3.352 1.00 15.00 159 ASP B O 3
ATOM 11268 N N . VAL B 1 112 ? -5.781 8.885 -5.329 1.00 15.00 160 VAL B N 3
ATOM 11269 C CA . VAL B 1 112 ? -4.418 9.426 -5.413 1.00 15.00 160 VAL B CA 3
ATOM 11270 C C . VAL B 1 112 ? -4.316 10.727 -6.223 1.00 15.00 160 VAL B C 3
ATOM 11271 O O . VAL B 1 112 ? -3.666 10.711 -7.282 1.00 15.00 160 VAL B O 3
ATOM 11284 N N . THR B 1 113 ? -5.056 11.755 -5.801 1.00 15.00 161 THR B N 3
ATOM 11285 C CA . THR B 1 113 ? -4.984 13.125 -6.343 1.00 15.00 161 THR B CA 3
ATOM 11286 C C . THR B 1 113 ? -4.077 13.276 -7.586 1.00 15.00 161 THR B C 3
ATOM 11287 O O . THR B 1 113 ? -4.511 12.904 -8.703 1.00 15.00 161 THR B O 3
ATOM 11299 N N . ARG A 1 1 ? 22.082 11.233 2.381 1.00 15.00 49 ARG A N 4
ATOM 11300 C CA . ARG A 1 1 ? 22.089 12.430 3.251 1.00 15.00 49 ARG A CA 4
ATOM 11301 C C . ARG A 1 1 ? 20.679 12.726 3.743 1.00 15.00 49 ARG A C 4
ATOM 11302 O O . ARG A 1 1 ? 20.429 12.766 4.949 1.00 15.00 49 ARG A O 4
ATOM 11325 N N . GLY A 1 2 ? 19.751 12.910 2.807 1.00 15.00 50 GLY A N 4
ATOM 11326 C CA . GLY A 1 2 ? 18.371 13.188 3.167 1.00 15.00 50 GLY A CA 4
ATOM 11327 C C . GLY A 1 2 ? 17.605 11.923 3.517 1.00 15.00 50 GLY A C 4
ATOM 11328 O O . GLY A 1 2 ? 16.699 11.512 2.784 1.00 15.00 50 GLY A O 4
ATOM 11332 N N . SER A 1 3 ? 17.976 11.299 4.632 1.00 15.00 51 SER A N 4
ATOM 11333 C CA . SER A 1 3 ? 17.325 10.072 5.080 1.00 15.00 51 SER A CA 4
ATOM 11334 C C . SER A 1 3 ? 16.010 10.360 5.784 1.00 15.00 51 SER A C 4
ATOM 11335 O O . SER A 1 3 ? 15.947 10.439 7.012 1.00 15.00 51 SER A O 4
ATOM 11343 N N . HIS A 1 4 ? 14.959 10.505 4.985 1.00 15.00 52 HIS A N 4
ATOM 11344 C CA . HIS A 1 4 ? 13.619 10.788 5.493 1.00 15.00 52 HIS A CA 4
ATOM 11345 C C . HIS A 1 4 ? 13.183 9.741 6.510 1.00 15.00 52 HIS A C 4
ATOM 11346 O O . HIS A 1 4 ? 12.624 10.066 7.565 1.00 15.00 52 HIS A O 4
ATOM 11360 N N . MET A 1 5 ? 13.481 8.487 6.199 1.00 15.00 53 MET A N 4
ATOM 11361 C CA . MET A 1 5 ? 13.124 7.366 7.053 1.00 15.00 53 MET A CA 4
ATOM 11362 C C . MET A 1 5 ? 13.558 7.583 8.513 1.00 15.00 53 MET A C 4
ATOM 11363 O O . MET A 1 5 ? 12.838 7.224 9.447 1.00 15.00 53 MET A O 4
ATOM 11377 N N . ARG A 1 6 ? 14.696 8.225 8.707 1.00 15.00 54 ARG A N 4
ATOM 11378 C CA . ARG A 1 6 ? 15.201 8.482 10.047 1.00 15.00 54 ARG A CA 4
ATOM 11379 C C . ARG A 1 6 ? 15.222 9.981 10.334 1.00 15.00 54 ARG A C 4
ATOM 11380 O O . ARG A 1 6 ? 15.867 10.430 11.279 1.00 15.00 54 ARG A O 4
ATOM 11401 N N . SER A 1 7 ? 14.531 10.756 9.517 1.00 15.00 55 SER A N 4
ATOM 11402 C CA . SER A 1 7 ? 14.487 12.197 9.713 1.00 15.00 55 SER A CA 4
ATOM 11403 C C . SER A 1 7 ? 13.360 12.568 10.676 1.00 15.00 55 SER A C 4
ATOM 11404 O O . SER A 1 7 ? 13.218 13.731 11.073 1.00 15.00 55 SER A O 4
ATOM 11412 N N . LEU A 1 8 ? 12.455 11.619 10.875 1.00 15.00 56 LEU A N 4
ATOM 11413 C CA . LEU A 1 8 ? 11.333 11.817 11.765 1.00 15.00 56 LEU A CA 4
ATOM 11414 C C . LEU A 1 8 ? 11.240 10.681 12.769 1.00 15.00 56 LEU A C 4
ATOM 11415 O O . LEU A 1 8 ? 10.746 10.859 13.878 1.00 15.00 56 LEU A O 4
ATOM 11431 N N . HIS A 1 9 ? 11.609 9.480 12.292 1.00 15.00 57 HIS A N 4
ATOM 11432 C CA . HIS A 1 9 ? 11.581 8.245 13.081 1.00 15.00 57 HIS A CA 4
ATOM 11433 C C . HIS A 1 9 ? 10.163 7.750 13.284 1.00 15.00 57 HIS A C 4
ATOM 11434 O O . HIS A 1 9 ? 9.815 6.663 12.825 1.00 15.00 57 HIS A O 4
ATOM 11448 N N . LYS A 1 10 ? 9.355 8.566 13.962 1.00 15.00 58 LYS A N 4
ATOM 11449 C CA . LYS A 1 10 ? 7.962 8.241 14.253 1.00 15.00 58 LYS A CA 4
ATOM 11450 C C . LYS A 1 10 ? 7.229 7.721 13.015 1.00 15.00 58 LYS A C 4
ATOM 11451 O O . LYS A 1 10 ? 6.482 6.758 13.103 1.00 15.00 58 LYS A O 4
ATOM 11470 N N . GLU A 1 11 ? 7.467 8.352 11.867 1.00 15.00 59 GLU A N 4
ATOM 11471 C CA . GLU A 1 11 ? 6.833 7.954 10.604 1.00 15.00 59 GLU A CA 4
ATOM 11472 C C . GLU A 1 11 ? 7.142 6.495 10.253 1.00 15.00 59 GLU A C 4
ATOM 11473 O O . GLU A 1 11 ? 6.237 5.689 10.037 1.00 15.00 59 GLU A O 4
ATOM 11485 N N . LEU A 1 12 ? 8.424 6.160 10.202 1.00 15.00 60 LEU A N 4
ATOM 11486 C CA . LEU A 1 12 ? 8.846 4.797 9.903 1.00 15.00 60 LEU A CA 4
ATOM 11487 C C . LEU A 1 12 ? 8.340 3.865 10.994 1.00 15.00 60 LEU A C 4
ATOM 11488 O O . LEU A 1 12 ? 7.772 2.813 10.707 1.00 15.00 60 LEU A O 4
ATOM 11504 N N . GLN A 1 13 ? 8.496 4.300 12.237 1.00 15.00 61 GLN A N 4
ATOM 11505 C CA . GLN A 1 13 ? 8.064 3.534 13.398 1.00 15.00 61 GLN A CA 4
ATOM 11506 C C . GLN A 1 13 ? 6.548 3.320 13.400 1.00 15.00 61 GLN A C 4
ATOM 11507 O O . GLN A 1 13 ? 6.036 2.446 14.101 1.00 15.00 61 GLN A O 4
ATOM 11521 N N . GLN A 1 14 ? 5.835 4.140 12.643 1.00 15.00 62 GLN A N 4
ATOM 11522 C CA . GLN A 1 14 ? 4.389 4.040 12.550 1.00 15.00 62 GLN A CA 4
ATOM 11523 C C . GLN A 1 14 ? 4.003 2.870 11.655 1.00 15.00 62 GLN A C 4
ATOM 11524 O O . GLN A 1 14 ? 3.194 2.020 12.034 1.00 15.00 62 GLN A O 4
ATOM 11538 N N . TYR A 1 15 ? 4.597 2.843 10.472 1.00 15.00 63 TYR A N 4
ATOM 11539 C CA . TYR A 1 15 ? 4.345 1.792 9.496 1.00 15.00 63 TYR A CA 4
ATOM 11540 C C . TYR A 1 15 ? 4.791 0.423 9.999 1.00 15.00 63 TYR A C 4
ATOM 11541 O O . TYR A 1 15 ? 4.145 -0.579 9.720 1.00 15.00 63 TYR A O 4
ATOM 11559 N N . ILE A 1 16 ? 5.898 0.371 10.711 1.00 15.00 64 ILE A N 4
ATOM 11560 C CA . ILE A 1 16 ? 6.419 -0.890 11.234 1.00 15.00 64 ILE A CA 4
ATOM 11561 C C . ILE A 1 16 ? 5.847 -1.241 12.611 1.00 15.00 64 ILE A C 4
ATOM 11562 O O . ILE A 1 16 ? 6.600 -1.476 13.563 1.00 15.00 64 ILE A O 4
ATOM 11578 N N . SER A 1 17 ? 4.532 -1.127 12.755 1.00 15.00 65 SER A N 4
ATOM 11579 C CA . SER A 1 17 ? 3.887 -1.406 14.029 1.00 15.00 65 SER A CA 4
ATOM 11580 C C . SER A 1 17 ? 3.605 -2.901 14.171 1.00 15.00 65 SER A C 4
ATOM 11581 O O . SER A 1 17 ? 4.462 -3.638 14.645 1.00 15.00 65 SER A O 4
ATOM 11589 N N . ASN A 1 18 ? 2.379 -3.319 13.828 1.00 15.00 66 ASN A N 4
ATOM 11590 C CA . ASN A 1 18 ? 1.967 -4.734 13.876 1.00 15.00 66 ASN A CA 4
ATOM 11591 C C . ASN A 1 18 ? 3.104 -5.729 13.551 1.00 15.00 66 ASN A C 4
ATOM 11592 O O . ASN A 1 18 ? 3.466 -6.551 14.396 1.00 15.00 66 ASN A O 4
ATOM 11603 N N . LEU A 1 19 ? 3.668 -5.660 12.344 1.00 15.00 67 LEU A N 4
ATOM 11604 C CA . LEU A 1 19 ? 4.765 -6.561 11.967 1.00 15.00 67 LEU A CA 4
ATOM 11605 C C . LEU A 1 19 ? 6.026 -6.273 12.787 1.00 15.00 67 LEU A C 4
ATOM 11606 O O . LEU A 1 19 ? 6.353 -5.118 13.058 1.00 15.00 67 LEU A O 4
ATOM 11622 N N . SER A 1 20 ? 6.711 -7.334 13.216 1.00 15.00 68 SER A N 4
ATOM 11623 C CA . SER A 1 20 ? 7.917 -7.189 14.025 1.00 15.00 68 SER A CA 4
ATOM 11624 C C . SER A 1 20 ? 9.127 -6.812 13.167 1.00 15.00 68 SER A C 4
ATOM 11625 O O . SER A 1 20 ? 9.228 -7.205 12.009 1.00 15.00 68 SER A O 4
ATOM 11633 N N . TYR A 1 21 ? 10.057 -6.074 13.762 1.00 15.00 69 TYR A N 4
ATOM 11634 C CA . TYR A 1 21 ? 11.265 -5.622 13.075 1.00 15.00 69 TYR A CA 4
ATOM 11635 C C . TYR A 1 21 ? 12.203 -6.797 12.777 1.00 15.00 69 TYR A C 4
ATOM 11636 O O . TYR A 1 21 ? 13.188 -6.646 12.052 1.00 15.00 69 TYR A O 4
ATOM 11654 N N . ARG A 1 22 ? 11.938 -7.934 13.421 1.00 15.00 70 ARG A N 4
ATOM 11655 C CA . ARG A 1 22 ? 12.745 -9.143 13.242 1.00 15.00 70 ARG A CA 4
ATOM 11656 C C . ARG A 1 22 ? 12.744 -9.573 11.770 1.00 15.00 70 ARG A C 4
ATOM 11657 O O . ARG A 1 22 ? 13.810 -9.763 11.178 1.00 15.00 70 ARG A O 4
ATOM 11678 N N . VAL A 1 23 ? 11.525 -9.691 11.231 1.00 15.00 71 VAL A N 4
ATOM 11679 C CA . VAL A 1 23 ? 11.264 -10.105 9.835 1.00 15.00 71 VAL A CA 4
ATOM 11680 C C . VAL A 1 23 ? 12.303 -11.119 9.348 1.00 15.00 71 VAL A C 4
ATOM 11681 O O . VAL A 1 23 ? 13.045 -10.883 8.389 1.00 15.00 71 VAL A O 4
ATOM 11694 N N . LYS A 1 24 ? 12.346 -12.258 10.029 1.00 15.00 72 LYS A N 4
ATOM 11695 C CA . LYS A 1 24 ? 13.275 -13.317 9.689 1.00 15.00 72 LYS A CA 4
ATOM 11696 C C . LYS A 1 24 ? 12.581 -14.668 9.781 1.00 15.00 72 LYS A C 4
ATOM 11697 O O . LYS A 1 24 ? 11.809 -14.908 10.708 1.00 15.00 72 LYS A O 4
ATOM 11716 N N . LYS A 1 25 ? 12.839 -15.516 8.784 1.00 15.00 73 LYS A N 4
ATOM 11717 C CA . LYS A 1 25 ? 12.266 -16.867 8.682 1.00 15.00 73 LYS A CA 4
ATOM 11718 C C . LYS A 1 25 ? 10.781 -16.830 8.325 1.00 15.00 73 LYS A C 4
ATOM 11719 O O . LYS A 1 25 ? 10.236 -17.821 7.855 1.00 15.00 73 LYS A O 4
ATOM 11738 N N . VAL A 1 26 ? 10.143 -15.676 8.548 1.00 15.00 74 VAL A N 4
ATOM 11739 C CA . VAL A 1 26 ? 8.715 -15.458 8.250 1.00 15.00 74 VAL A CA 4
ATOM 11740 C C . VAL A 1 26 ? 7.796 -16.457 8.972 1.00 15.00 74 VAL A C 4
ATOM 11741 O O . VAL A 1 26 ? 6.588 -16.497 8.742 1.00 15.00 74 VAL A O 4
ATOM 11754 N N . SER A 1 27 ? 8.368 -17.202 9.890 1.00 15.00 75 SER A N 4
ATOM 11755 C CA . SER A 1 27 ? 7.672 -18.217 10.687 1.00 15.00 75 SER A CA 4
ATOM 11756 C C . SER A 1 27 ? 6.657 -17.632 11.688 1.00 15.00 75 SER A C 4
ATOM 11757 O O . SER A 1 27 ? 6.650 -18.046 12.846 1.00 15.00 75 SER A O 4
ATOM 11765 N N . GLU A 1 28 ? 6.178 -16.427 11.364 1.00 15.00 76 GLU A N 4
ATOM 11766 C CA . GLU A 1 28 ? 5.214 -15.733 12.219 1.00 15.00 76 GLU A CA 4
ATOM 11767 C C . GLU A 1 28 ? 3.813 -15.671 11.591 1.00 15.00 76 GLU A C 4
ATOM 11768 O O . GLU A 1 28 ? 2.806 -16.013 12.214 1.00 15.00 76 GLU A O 4
ATOM 11780 N N . GLU A 1 29 ? 3.747 -15.134 10.368 1.00 15.00 77 GLU A N 4
ATOM 11781 C CA . GLU A 1 29 ? 2.478 -14.952 9.687 1.00 15.00 77 GLU A CA 4
ATOM 11782 C C . GLU A 1 29 ? 2.444 -15.716 8.368 1.00 15.00 77 GLU A C 4
ATOM 11783 O O . GLU A 1 29 ? 1.431 -15.698 7.669 1.00 15.00 77 GLU A O 4
ATOM 11795 N N . ALA A 1 30 ? 3.555 -16.374 8.043 1.00 15.00 78 ALA A N 4
ATOM 11796 C CA . ALA A 1 30 ? 3.684 -17.152 6.809 1.00 15.00 78 ALA A CA 4
ATOM 11797 C C . ALA A 1 30 ? 3.600 -16.259 5.581 1.00 15.00 78 ALA A C 4
ATOM 11798 O O . ALA A 1 30 ? 3.362 -15.051 5.675 1.00 15.00 78 ALA A O 4
ATOM 11805 N N . LEU A 1 31 ? 3.812 -16.856 4.427 1.00 15.00 79 LEU A N 4
ATOM 11806 C CA . LEU A 1 31 ? 3.758 -16.135 3.173 1.00 15.00 79 LEU A CA 4
ATOM 11807 C C . LEU A 1 31 ? 2.692 -16.721 2.262 1.00 15.00 79 LEU A C 4
ATOM 11808 O O . LEU A 1 31 ? 2.990 -17.527 1.378 1.00 15.00 79 LEU A O 4
ATOM 11824 N N . MET A 1 32 ? 1.452 -16.339 2.492 1.00 15.00 80 MET A N 4
ATOM 11825 C CA . MET A 1 32 ? 0.346 -16.829 1.681 1.00 15.00 80 MET A CA 4
ATOM 11826 C C . MET A 1 32 ? -0.506 -15.674 1.175 1.00 15.00 80 MET A C 4
ATOM 11827 O O . MET A 1 32 ? -1.594 -15.890 0.638 1.00 15.00 80 MET A O 4
ATOM 11841 N N . GLN A 1 33 ? 0.003 -14.449 1.322 1.00 15.00 81 GLN A N 4
ATOM 11842 C CA . GLN A 1 33 ? -0.737 -13.261 0.907 1.00 15.00 81 GLN A CA 4
ATOM 11843 C C . GLN A 1 33 ? 0.074 -11.985 1.120 1.00 15.00 81 GLN A C 4
ATOM 11844 O O . GLN A 1 33 ? -0.035 -11.040 0.342 1.00 15.00 81 GLN A O 4
ATOM 11858 N N . MET A 1 34 ? 0.881 -11.970 2.155 1.00 15.00 82 MET A N 4
ATOM 11859 C CA . MET A 1 34 ? 1.682 -10.789 2.466 1.00 15.00 82 MET A CA 4
ATOM 11860 C C . MET A 1 34 ? 2.901 -10.685 1.547 1.00 15.00 82 MET A C 4
ATOM 11861 O O . MET A 1 34 ? 3.408 -11.703 1.078 1.00 15.00 82 MET A O 4
ATOM 11875 N N . PRO A 1 35 ? 3.372 -9.447 1.272 1.00 15.00 83 PRO A N 4
ATOM 11876 C CA . PRO A 1 35 ? 4.554 -9.210 0.432 1.00 15.00 83 PRO A CA 4
ATOM 11877 C C . PRO A 1 35 ? 5.767 -9.967 0.953 1.00 15.00 83 PRO A C 4
ATOM 11878 O O . PRO A 1 35 ? 6.160 -9.816 2.110 1.00 15.00 83 PRO A O 4
ATOM 11889 N N . ILE A 1 36 ? 6.374 -10.761 0.091 1.00 15.00 84 ILE A N 4
ATOM 11890 C CA . ILE A 1 36 ? 7.519 -11.571 0.477 1.00 15.00 84 ILE A CA 4
ATOM 11891 C C . ILE A 1 36 ? 8.782 -10.724 0.631 1.00 15.00 84 ILE A C 4
ATOM 11892 O O . ILE A 1 36 ? 9.679 -11.067 1.392 1.00 15.00 84 ILE A O 4
ATOM 11908 N N . GLY A 1 37 ? 8.830 -9.588 -0.033 1.00 15.00 85 GLY A N 4
ATOM 11909 C CA . GLY A 1 37 ? 10.002 -8.748 0.059 1.00 15.00 85 GLY A CA 4
ATOM 11910 C C . GLY A 1 37 ? 9.647 -7.281 0.071 1.00 15.00 85 GLY A C 4
ATOM 11911 O O . GLY A 1 37 ? 8.937 -6.823 -0.810 1.00 15.00 85 GLY A O 4
ATOM 11915 N N . ILE A 1 38 ? 10.134 -6.534 1.059 1.00 15.00 86 ILE A N 4
ATOM 11916 C CA . ILE A 1 38 ? 9.805 -5.096 1.142 1.00 15.00 86 ILE A CA 4
ATOM 11917 C C . ILE A 1 38 ? 11.068 -4.247 1.250 1.00 15.00 86 ILE A C 4
ATOM 11918 O O . ILE A 1 38 ? 12.042 -4.683 1.856 1.00 15.00 86 ILE A O 4
ATOM 11934 N N . LEU A 1 39 ? 11.051 -3.056 0.641 1.00 15.00 87 LEU A N 4
ATOM 11935 C CA . LEU A 1 39 ? 12.195 -2.149 0.673 1.00 15.00 87 LEU A CA 4
ATOM 11936 C C . LEU A 1 39 ? 11.741 -0.707 0.910 1.00 15.00 87 LEU A C 4
ATOM 11937 O O . LEU A 1 39 ? 10.829 -0.217 0.233 1.00 15.00 87 LEU A O 4
ATOM 11953 N N . LEU A 1 40 ? 12.393 -0.032 1.864 1.00 15.00 88 LEU A N 4
ATOM 11954 C CA . LEU A 1 40 ? 12.072 1.351 2.210 1.00 15.00 88 LEU A CA 4
ATOM 11955 C C . LEU A 1 40 ? 13.368 2.197 2.225 1.00 15.00 88 LEU A C 4
ATOM 11956 O O . LEU A 1 40 ? 14.358 1.801 2.840 1.00 15.00 88 LEU A O 4
ATOM 11972 N N . LEU A 1 41 ? 13.359 3.344 1.564 1.00 15.00 89 LEU A N 4
ATOM 11973 C CA . LEU A 1 41 ? 14.560 4.181 1.445 1.00 15.00 89 LEU A CA 4
ATOM 11974 C C . LEU A 1 41 ? 14.295 5.649 1.768 1.00 15.00 89 LEU A C 4
ATOM 11975 O O . LEU A 1 41 ? 13.323 5.996 2.433 1.00 15.00 89 LEU A O 4
ATOM 11991 N N . ASP A 1 42 ? 15.262 6.479 1.384 1.00 15.00 90 ASP A N 4
ATOM 11992 C CA . ASP A 1 42 ? 15.215 7.918 1.625 1.00 15.00 90 ASP A CA 4
ATOM 11993 C C . ASP A 1 42 ? 14.444 8.619 0.528 1.00 15.00 90 ASP A C 4
ATOM 11994 O O . ASP A 1 42 ? 13.713 7.994 -0.227 1.00 15.00 90 ASP A O 4
ATOM 12003 N N . GLU A 1 43 ? 14.644 9.920 0.427 1.00 15.00 91 GLU A N 4
ATOM 12004 C CA . GLU A 1 43 ? 14.006 10.697 -0.603 1.00 15.00 91 GLU A CA 4
ATOM 12005 C C . GLU A 1 43 ? 15.110 11.193 -1.507 1.00 15.00 91 GLU A C 4
ATOM 12006 O O . GLU A 1 43 ? 14.908 12.050 -2.383 1.00 15.00 91 GLU A O 4
ATOM 12018 N N . GLU A 1 44 ? 16.323 10.621 -1.296 1.00 15.00 92 GLU A N 4
ATOM 12019 C CA . GLU A 1 44 ? 17.506 11.062 -2.106 1.00 15.00 92 GLU A CA 4
ATOM 12020 C C . GLU A 1 44 ? 18.077 10.017 -3.112 1.00 15.00 92 GLU A C 4
ATOM 12021 O O . GLU A 1 44 ? 17.542 10.001 -4.219 1.00 15.00 92 GLU A O 4
ATOM 12033 N N . ASP A 1 45 ? 18.388 8.844 -2.536 1.00 15.00 93 ASP A N 4
ATOM 12034 C CA . ASP A 1 45 ? 18.982 7.804 -3.423 1.00 15.00 93 ASP A CA 4
ATOM 12035 C C . ASP A 1 45 ? 19.850 6.810 -2.602 1.00 15.00 93 ASP A C 4
ATOM 12036 O O . ASP A 1 45 ? 20.804 6.195 -3.064 1.00 15.00 93 ASP A O 4
ATOM 12045 N N . LYS A 1 46 ? 19.261 6.439 -1.451 1.00 15.00 94 LYS A N 4
ATOM 12046 C CA . LYS A 1 46 ? 19.856 5.434 -0.577 1.00 15.00 94 LYS A CA 4
ATOM 12047 C C . LYS A 1 46 ? 18.794 4.606 0.145 1.00 15.00 94 LYS A C 4
ATOM 12048 O O . LYS A 1 46 ? 17.808 5.145 0.644 1.00 15.00 94 LYS A O 4
ATOM 12067 N N . ILE A 1 47 ? 19.005 3.285 0.161 1.00 15.00 95 ILE A N 4
ATOM 12068 C CA . ILE A 1 47 ? 18.114 2.354 0.850 1.00 15.00 95 ILE A CA 4
ATOM 12069 C C . ILE A 1 47 ? 18.345 2.412 2.362 1.00 15.00 95 ILE A C 4
ATOM 12070 O O . ILE A 1 47 ? 19.487 2.328 2.816 1.00 15.00 95 ILE A O 4
ATOM 12086 N N . GLU A 1 48 ? 17.270 2.555 3.130 1.00 15.00 96 GLU A N 4
ATOM 12087 C CA . GLU A 1 48 ? 17.381 2.610 4.581 1.00 15.00 96 GLU A CA 4
ATOM 12088 C C . GLU A 1 48 ? 17.124 1.237 5.205 1.00 15.00 96 GLU A C 4
ATOM 12089 O O . GLU A 1 48 ? 18.019 0.668 5.830 1.00 15.00 96 GLU A O 4
ATOM 12101 N N . TRP A 1 49 ? 15.918 0.688 5.016 1.00 15.00 97 TRP A N 4
ATOM 12102 C CA . TRP A 1 49 ? 15.575 -0.601 5.606 1.00 15.00 97 TRP A CA 4
ATOM 12103 C C . TRP A 1 49 ? 14.804 -1.458 4.608 1.00 15.00 97 TRP A C 4
ATOM 12104 O O . TRP A 1 49 ? 14.195 -0.938 3.679 1.00 15.00 97 TRP A O 4
ATOM 12125 N N . SER A 1 50 ? 14.862 -2.771 4.783 1.00 15.00 98 SER A N 4
ATOM 12126 C CA . SER A 1 50 ? 14.158 -3.702 3.908 1.00 15.00 98 SER A CA 4
ATOM 12127 C C . SER A 1 50 ? 13.965 -5.058 4.597 1.00 15.00 98 SER A C 4
ATOM 12128 O O . SER A 1 50 ? 14.725 -5.422 5.496 1.00 15.00 98 SER A O 4
ATOM 12136 N N . ASN A 1 51 ? 12.948 -5.800 4.169 1.00 15.00 99 ASN A N 4
ATOM 12137 C CA . ASN A 1 51 ? 12.687 -7.131 4.701 1.00 15.00 99 ASN A CA 4
ATOM 12138 C C . ASN A 1 51 ? 13.617 -8.088 3.995 1.00 15.00 99 ASN A C 4
ATOM 12139 O O . ASN A 1 51 ? 13.523 -8.234 2.771 1.00 15.00 99 ASN A O 4
ATOM 12150 N N . ARG A 1 52 ? 14.485 -8.731 4.782 1.00 15.00 100 ARG A N 4
ATOM 12151 C CA . ARG A 1 52 ? 15.528 -9.651 4.294 1.00 15.00 100 ARG A CA 4
ATOM 12152 C C . ARG A 1 52 ? 15.068 -10.585 3.197 1.00 15.00 100 ARG A C 4
ATOM 12153 O O . ARG A 1 52 ? 15.702 -10.665 2.147 1.00 15.00 100 ARG A O 4
ATOM 12174 N N . PHE A 1 53 ? 13.964 -11.286 3.477 1.00 15.00 101 PHE A N 4
ATOM 12175 C CA . PHE A 1 53 ? 13.354 -12.250 2.555 1.00 15.00 101 PHE A CA 4
ATOM 12176 C C . PHE A 1 53 ? 13.557 -11.886 1.090 1.00 15.00 101 PHE A C 4
ATOM 12177 O O . PHE A 1 53 ? 13.982 -12.750 0.302 1.00 15.00 101 PHE A O 4
ATOM 12194 N N . LEU A 1 54 ? 13.375 -10.605 0.743 1.00 15.00 102 LEU A N 4
ATOM 12195 C CA . LEU A 1 54 ? 13.532 -10.177 -0.658 1.00 15.00 102 LEU A CA 4
ATOM 12196 C C . LEU A 1 54 ? 14.932 -10.443 -1.203 1.00 15.00 102 LEU A C 4
ATOM 12197 O O . LEU A 1 54 ? 15.084 -11.281 -2.095 1.00 15.00 102 LEU A O 4
ATOM 12213 N N . ALA A 1 55 ? 15.943 -9.918 -0.515 1.00 15.00 103 ALA A N 4
ATOM 12214 C CA . ALA A 1 55 ? 17.344 -10.153 -0.871 1.00 15.00 103 ALA A CA 4
ATOM 12215 C C . ALA A 1 55 ? 17.653 -11.640 -1.049 1.00 15.00 103 ALA A C 4
ATOM 12216 O O . ALA A 1 55 ? 18.209 -12.033 -2.072 1.00 15.00 103 ALA A O 4
ATOM 12223 N N . ALA A 1 56 ? 17.316 -12.451 -0.044 1.00 15.00 104 ALA A N 4
ATOM 12224 C CA . ALA A 1 56 ? 17.560 -13.893 -0.095 1.00 15.00 104 ALA A CA 4
ATOM 12225 C C . ALA A 1 56 ? 17.011 -14.531 -1.367 1.00 15.00 104 ALA A C 4
ATOM 12226 O O . ALA A 1 56 ? 17.710 -15.269 -2.065 1.00 15.00 104 ALA A O 4
ATOM 12233 N N . CYS A 1 57 ? 15.755 -14.237 -1.669 1.00 15.00 105 CYS A N 4
ATOM 12234 C CA . CYS A 1 57 ? 15.102 -14.785 -2.843 1.00 15.00 105 CYS A CA 4
ATOM 12235 C C . CYS A 1 57 ? 15.726 -14.243 -4.124 1.00 15.00 105 CYS A C 4
ATOM 12236 O O . CYS A 1 57 ? 15.859 -14.970 -5.110 1.00 15.00 105 CYS A O 4
ATOM 12244 N N . PHE A 1 58 ? 16.108 -12.981 -4.101 1.00 15.00 106 PHE A N 4
ATOM 12245 C CA . PHE A 1 58 ? 16.728 -12.346 -5.272 1.00 15.00 106 PHE A CA 4
ATOM 12246 C C . PHE A 1 58 ? 18.171 -12.817 -5.469 1.00 15.00 106 PHE A C 4
ATOM 12247 O O . PHE A 1 58 ? 18.829 -12.424 -6.431 1.00 15.00 106 PHE A O 4
ATOM 12264 N N . LYS A 1 59 ? 18.652 -13.645 -4.544 1.00 15.00 107 LYS A N 4
ATOM 12265 C CA . LYS A 1 59 ? 20.000 -14.200 -4.604 1.00 15.00 107 LYS A CA 4
ATOM 12266 C C . LYS A 1 59 ? 21.050 -13.110 -4.433 1.00 15.00 107 LYS A C 4
ATOM 12267 O O . LYS A 1 59 ? 21.912 -12.900 -5.293 1.00 15.00 107 LYS A O 4
ATOM 12286 N N . GLU A 1 60 ? 20.959 -12.412 -3.320 1.00 15.00 108 GLU A N 4
ATOM 12287 C CA . GLU A 1 60 ? 21.890 -11.346 -3.011 1.00 15.00 108 GLU A CA 4
ATOM 12288 C C . GLU A 1 60 ? 22.630 -11.653 -1.709 1.00 15.00 108 GLU A C 4
ATOM 12289 O O . GLU A 1 60 ? 22.455 -12.718 -1.109 1.00 15.00 108 GLU A O 4
ATOM 12301 N N . GLN A 1 61 ? 23.534 -10.765 -1.345 1.00 15.00 109 GLN A N 4
ATOM 12302 C CA . GLN A 1 61 ? 24.298 -10.902 -0.119 1.00 15.00 109 GLN A CA 4
ATOM 12303 C C . GLN A 1 61 ? 24.099 -9.672 0.758 1.00 15.00 109 GLN A C 4
ATOM 12304 O O . GLN A 1 61 ? 24.026 -9.763 1.984 1.00 15.00 109 GLN A O 4
ATOM 12318 N N . THR A 1 62 ? 24.061 -8.513 0.111 1.00 15.00 110 THR A N 4
ATOM 12319 C CA . THR A 1 62 ? 23.845 -7.263 0.805 1.00 15.00 110 THR A CA 4
ATOM 12320 C C . THR A 1 62 ? 23.106 -6.305 -0.148 1.00 15.00 110 THR A C 4
ATOM 12321 O O . THR A 1 62 ? 23.709 -5.645 -1.005 1.00 15.00 110 THR A O 4
ATOM 12332 N N . LEU A 1 63 ? 21.834 -6.086 0.159 1.00 15.00 111 LEU A N 4
ATOM 12333 C CA . LEU A 1 63 ? 20.985 -5.203 -0.650 1.00 15.00 111 LEU A CA 4
ATOM 12334 C C . LEU A 1 63 ? 20.950 -3.809 -0.059 1.00 15.00 111 LEU A C 4
ATOM 12335 O O . LEU A 1 63 ? 20.596 -2.846 -0.730 1.00 15.00 111 LEU A O 4
ATOM 12351 N N . ILE A 1 64 ? 21.315 -3.705 1.209 1.00 15.00 112 ILE A N 4
ATOM 12352 C CA . ILE A 1 64 ? 21.320 -2.418 1.883 1.00 15.00 112 ILE A CA 4
ATOM 12353 C C . ILE A 1 64 ? 22.436 -1.525 1.341 1.00 15.00 112 ILE A C 4
ATOM 12354 O O . ILE A 1 64 ? 23.610 -1.909 1.348 1.00 15.00 112 ILE A O 4
ATOM 12370 N N . GLY A 1 65 ? 22.062 -0.340 0.877 1.00 15.00 113 GLY A N 4
ATOM 12371 C CA . GLY A 1 65 ? 23.039 0.588 0.333 1.00 15.00 113 GLY A CA 4
ATOM 12372 C C . GLY A 1 65 ? 23.315 0.350 -1.131 1.00 15.00 113 GLY A C 4
ATOM 12373 O O . GLY A 1 65 ? 24.238 0.923 -1.705 1.00 15.00 113 GLY A O 4
ATOM 12377 N N . ARG A 1 66 ? 22.511 -0.511 -1.730 1.00 15.00 114 ARG A N 4
ATOM 12378 C CA . ARG A 1 66 ? 22.644 -0.856 -3.140 1.00 15.00 114 ARG A CA 4
ATOM 12379 C C . ARG A 1 66 ? 22.047 0.225 -4.037 1.00 15.00 114 ARG A C 4
ATOM 12380 O O . ARG A 1 66 ? 21.743 -0.029 -5.202 1.00 15.00 114 ARG A O 4
ATOM 12401 N N . SER A 1 67 ? 21.894 1.427 -3.489 1.00 15.00 115 SER A N 4
ATOM 12402 C CA . SER A 1 67 ? 21.350 2.550 -4.231 1.00 15.00 115 SER A CA 4
ATOM 12403 C C . SER A 1 67 ? 20.046 2.149 -4.939 1.00 15.00 115 SER A C 4
ATOM 12404 O O . SER A 1 67 ? 19.256 1.388 -4.385 1.00 15.00 115 SER A O 4
ATOM 12412 N N . LEU A 1 68 ? 19.756 2.782 -6.078 1.00 15.00 116 LEU A N 4
ATOM 12413 C CA . LEU A 1 68 ? 18.548 2.476 -6.852 1.00 15.00 116 LEU A CA 4
ATOM 12414 C C . LEU A 1 68 ? 18.884 1.899 -8.233 1.00 15.00 116 LEU A C 4
ATOM 12415 O O . LEU A 1 68 ? 18.319 0.894 -8.663 1.00 15.00 116 LEU A O 4
ATOM 12431 N N . ALA A 1 69 ? 19.770 2.604 -8.946 1.00 15.00 117 ALA A N 4
ATOM 12432 C CA . ALA A 1 69 ? 20.172 2.227 -10.296 1.00 15.00 117 ALA A CA 4
ATOM 12433 C C . ALA A 1 69 ? 20.791 0.847 -10.331 1.00 15.00 117 ALA A C 4
ATOM 12434 O O . ALA A 1 69 ? 20.715 0.149 -11.335 1.00 15.00 117 ALA A O 4
ATOM 12441 N N . GLU A 1 70 ? 21.439 0.474 -9.240 1.00 15.00 118 GLU A N 4
ATOM 12442 C CA . GLU A 1 70 ? 22.057 -0.834 -9.142 1.00 15.00 118 GLU A CA 4
ATOM 12443 C C . GLU A 1 70 ? 20.997 -1.941 -9.176 1.00 15.00 118 GLU A C 4
ATOM 12444 O O . GLU A 1 70 ? 21.161 -2.947 -9.874 1.00 15.00 118 GLU A O 4
ATOM 12456 N N . LEU A 1 71 ? 19.912 -1.740 -8.434 1.00 15.00 119 LEU A N 4
ATOM 12457 C CA . LEU A 1 71 ? 18.840 -2.723 -8.360 1.00 15.00 119 LEU A CA 4
ATOM 12458 C C . LEU A 1 71 ? 18.193 -2.933 -9.724 1.00 15.00 119 LEU A C 4
ATOM 12459 O O . LEU A 1 71 ? 17.935 -4.067 -10.126 1.00 15.00 119 LEU A O 4
ATOM 12475 N N . SER A 1 72 ? 17.805 -1.824 -10.346 1.00 15.00 120 SER A N 4
ATOM 12476 C CA . SER A 1 72 ? 17.150 -1.836 -11.647 1.00 15.00 120 SER A CA 4
ATOM 12477 C C . SER A 1 72 ? 17.374 -0.514 -12.385 1.00 15.00 120 SER A C 4
ATOM 12478 O O . SER A 1 72 ? 17.779 0.483 -11.782 1.00 15.00 120 SER A O 4
ATOM 12486 N N . GLU A 1 73 ? 17.185 -0.531 -13.693 1.00 15.00 121 GLU A N 4
ATOM 12487 C CA . GLU A 1 73 ? 17.330 0.685 -14.499 1.00 15.00 121 GLU A CA 4
ATOM 12488 C C . GLU A 1 73 ? 16.008 1.481 -14.646 1.00 15.00 121 GLU A C 4
ATOM 12489 O O . GLU A 1 73 ? 16.001 2.697 -14.443 1.00 15.00 121 GLU A O 4
ATOM 12501 N N . PRO A 1 74 ? 14.883 0.826 -15.028 1.00 15.00 122 PRO A N 4
ATOM 12502 C CA . PRO A 1 74 ? 13.597 1.509 -15.222 1.00 15.00 122 PRO A CA 4
ATOM 12503 C C . PRO A 1 74 ? 13.168 2.366 -14.033 1.00 15.00 122 PRO A C 4
ATOM 12504 O O . PRO A 1 74 ? 12.851 3.544 -14.192 1.00 15.00 122 PRO A O 4
ATOM 12515 N N . LEU A 1 75 ? 13.199 1.796 -12.838 1.00 15.00 123 LEU A N 4
ATOM 12516 C CA . LEU A 1 75 ? 12.761 2.519 -11.653 1.00 15.00 123 LEU A CA 4
ATOM 12517 C C . LEU A 1 75 ? 13.763 3.585 -11.230 1.00 15.00 123 LEU A C 4
ATOM 12518 O O . LEU A 1 75 ? 13.427 4.480 -10.462 1.00 15.00 123 LEU A O 4
ATOM 12534 N N . ALA A 1 76 ? 14.968 3.519 -11.764 1.00 15.00 124 ALA A N 4
ATOM 12535 C CA . ALA A 1 76 ? 16.001 4.486 -11.419 1.00 15.00 124 ALA A CA 4
ATOM 12536 C C . ALA A 1 76 ? 15.659 5.870 -11.964 1.00 15.00 124 ALA A C 4
ATOM 12537 O O . ALA A 1 76 ? 15.722 6.866 -11.249 1.00 15.00 124 ALA A O 4
ATOM 12544 N N . ALA A 1 77 ? 15.298 5.926 -13.235 1.00 15.00 125 ALA A N 4
ATOM 12545 C CA . ALA A 1 77 ? 14.934 7.190 -13.871 1.00 15.00 125 ALA A CA 4
ATOM 12546 C C . ALA A 1 77 ? 13.611 7.710 -13.307 1.00 15.00 125 ALA A C 4
ATOM 12547 O O . ALA A 1 77 ? 13.358 8.916 -13.260 1.00 15.00 125 ALA A O 4
ATOM 12554 N N . PHE A 1 78 ? 12.801 6.778 -12.852 1.00 15.00 126 PHE A N 4
ATOM 12555 C CA . PHE A 1 78 ? 11.493 7.073 -12.296 1.00 15.00 126 PHE A CA 4
ATOM 12556 C C . PHE A 1 78 ? 11.582 7.677 -10.884 1.00 15.00 126 PHE A C 4
ATOM 12557 O O . PHE A 1 78 ? 10.871 8.634 -10.582 1.00 15.00 126 PHE A O 4
ATOM 12574 N N . VAL A 1 79 ? 12.457 7.137 -10.033 1.00 15.00 127 VAL A N 4
ATOM 12575 C CA . VAL A 1 79 ? 12.593 7.634 -8.654 1.00 15.00 127 VAL A CA 4
ATOM 12576 C C . VAL A 1 79 ? 13.193 9.036 -8.601 1.00 15.00 127 VAL A C 4
ATOM 12577 O O . VAL A 1 79 ? 13.101 9.712 -7.576 1.00 15.00 127 VAL A O 4
ATOM 12590 N N . LYS A 1 80 ? 13.849 9.447 -9.677 1.00 15.00 128 LYS A N 4
ATOM 12591 C CA . LYS A 1 80 ? 14.457 10.769 -9.718 1.00 15.00 128 LYS A CA 4
ATOM 12592 C C . LYS A 1 80 ? 13.484 11.770 -10.329 1.00 15.00 128 LYS A C 4
ATOM 12593 O O . LYS A 1 80 ? 13.740 12.981 -10.350 1.00 15.00 128 LYS A O 4
ATOM 12612 N N . LYS A 1 81 ? 12.361 11.259 -10.833 1.00 15.00 129 LYS A N 4
ATOM 12613 C CA . LYS A 1 81 ? 11.366 12.135 -11.438 1.00 15.00 129 LYS A CA 4
ATOM 12614 C C . LYS A 1 81 ? 10.112 12.261 -10.586 1.00 15.00 129 LYS A C 4
ATOM 12615 O O . LYS A 1 81 ? 9.801 13.361 -10.125 1.00 15.00 129 LYS A O 4
ATOM 12634 N N . GLY A 1 82 ? 9.558 11.130 -10.160 1.00 15.00 130 GLY A N 4
ATOM 12635 C CA . GLY A 1 82 ? 8.363 11.171 -9.330 1.00 15.00 130 GLY A CA 4
ATOM 12636 C C . GLY A 1 82 ? 7.165 11.838 -9.995 1.00 15.00 130 GLY A C 4
ATOM 12637 O O . GLY A 1 82 ? 6.543 12.724 -9.402 1.00 15.00 130 GLY A O 4
ATOM 12641 N N . LYS A 1 83 ? 6.871 11.487 -11.255 1.00 15.00 131 LYS A N 4
ATOM 12642 C CA . LYS A 1 83 ? 5.733 12.058 -11.964 1.00 15.00 131 LYS A CA 4
ATOM 12643 C C . LYS A 1 83 ? 4.593 11.043 -12.063 1.00 15.00 131 LYS A C 4
ATOM 12644 O O . LYS A 1 83 ? 3.776 11.093 -12.990 1.00 15.00 131 LYS A O 4
ATOM 12663 N N . THR A 1 84 ? 4.531 10.138 -11.101 1.00 15.00 132 THR A N 4
ATOM 12664 C CA . THR A 1 84 ? 3.506 9.109 -11.074 1.00 15.00 132 THR A CA 4
ATOM 12665 C C . THR A 1 84 ? 3.346 8.612 -9.647 1.00 15.00 132 THR A C 4
ATOM 12666 O O . THR A 1 84 ? 4.011 9.112 -8.738 1.00 15.00 132 THR A O 4
ATOM 12677 N N . ASP A 1 85 ? 2.475 7.647 -9.444 1.00 15.00 133 ASP A N 4
ATOM 12678 C CA . ASP A 1 85 ? 2.251 7.122 -8.112 1.00 15.00 133 ASP A CA 4
ATOM 12679 C C . ASP A 1 85 ? 2.920 5.767 -7.929 1.00 15.00 133 ASP A C 4
ATOM 12680 O O . ASP A 1 85 ? 3.834 5.625 -7.120 1.00 15.00 133 ASP A O 4
ATOM 12689 N N . GLU A 1 86 ? 2.487 4.771 -8.694 1.00 15.00 134 GLU A N 4
ATOM 12690 C CA . GLU A 1 86 ? 3.050 3.437 -8.558 1.00 15.00 134 GLU A CA 4
ATOM 12691 C C . GLU A 1 86 ? 3.210 2.730 -9.903 1.00 15.00 134 GLU A C 4
ATOM 12692 O O . GLU A 1 86 ? 2.775 3.228 -10.952 1.00 15.00 134 GLU A O 4
ATOM 12704 N N . GLU A 1 87 ? 3.953 1.639 -9.864 1.00 15.00 135 GLU A N 4
ATOM 12705 C CA . GLU A 1 87 ? 4.201 0.801 -11.032 1.00 15.00 135 GLU A CA 4
ATOM 12706 C C . GLU A 1 87 ? 4.539 -0.622 -10.577 1.00 15.00 135 GLU A C 4
ATOM 12707 O O . GLU A 1 87 ? 5.223 -0.794 -9.572 1.00 15.00 135 GLU A O 4
ATOM 12719 N N . ILE A 1 88 ? 4.099 -1.618 -11.318 1.00 15.00 136 ILE A N 4
ATOM 12720 C CA . ILE A 1 88 ? 4.403 -3.006 -10.974 1.00 15.00 136 ILE A CA 4
ATOM 12721 C C . ILE A 1 88 ? 5.183 -3.711 -12.078 1.00 15.00 136 ILE A C 4
ATOM 12722 O O . ILE A 1 88 ? 4.595 -4.231 -13.026 1.00 15.00 136 ILE A O 4
ATOM 12738 N N . ILE A 1 89 ? 6.498 -3.726 -11.966 1.00 15.00 137 ILE A N 4
ATOM 12739 C CA . ILE A 1 89 ? 7.321 -4.411 -12.957 1.00 15.00 137 ILE A CA 4
ATOM 12740 C C . ILE A 1 89 ? 7.476 -5.874 -12.553 1.00 15.00 137 ILE A C 4
ATOM 12741 O O . ILE A 1 89 ? 6.751 -6.362 -11.697 1.00 15.00 137 ILE A O 4
ATOM 12757 N N . GLU A 1 90 ? 8.393 -6.577 -13.176 1.00 15.00 138 GLU A N 4
ATOM 12758 C CA . GLU A 1 90 ? 8.601 -7.974 -12.861 1.00 15.00 138 GLU A CA 4
ATOM 12759 C C . GLU A 1 90 ? 10.083 -8.247 -12.637 1.00 15.00 138 GLU A C 4
ATOM 12760 O O . GLU A 1 90 ? 10.927 -7.810 -13.416 1.00 15.00 138 GLU A O 4
ATOM 12772 N N . LEU A 1 91 ? 10.395 -8.943 -11.560 1.00 15.00 139 LEU A N 4
ATOM 12773 C CA . LEU A 1 91 ? 11.767 -9.282 -11.235 1.00 15.00 139 LEU A CA 4
ATOM 12774 C C . LEU A 1 91 ? 11.803 -10.532 -10.373 1.00 15.00 139 LEU A C 4
ATOM 12775 O O . LEU A 1 91 ? 10.959 -10.708 -9.500 1.00 15.00 139 LEU A O 4
ATOM 12791 N N . ASN A 1 92 ? 12.752 -11.419 -10.666 1.00 15.00 140 ASN A N 4
ATOM 12792 C CA . ASN A 1 92 ? 12.924 -12.662 -9.916 1.00 15.00 140 ASN A CA 4
ATOM 12793 C C . ASN A 1 92 ? 11.697 -13.574 -10.084 1.00 15.00 140 ASN A C 4
ATOM 12794 O O . ASN A 1 92 ? 11.524 -14.545 -9.347 1.00 15.00 140 ASN A O 4
ATOM 12805 N N . GLY A 1 93 ? 10.841 -13.237 -11.054 1.00 15.00 141 GLY A N 4
ATOM 12806 C CA . GLY A 1 93 ? 9.661 -14.035 -11.330 1.00 15.00 141 GLY A CA 4
ATOM 12807 C C . GLY A 1 93 ? 8.419 -13.489 -10.679 1.00 15.00 141 GLY A C 4
ATOM 12808 O O . GLY A 1 93 ? 7.314 -13.959 -10.955 1.00 15.00 141 GLY A O 4
ATOM 12812 N N . LYS A 1 94 ? 8.586 -12.487 -9.838 1.00 15.00 142 LYS A N 4
ATOM 12813 C CA . LYS A 1 94 ? 7.474 -11.897 -9.139 1.00 15.00 142 LYS A CA 4
ATOM 12814 C C . LYS A 1 94 ? 7.281 -10.462 -9.578 1.00 15.00 142 LYS A C 4
ATOM 12815 O O . LYS A 1 94 ? 8.145 -9.905 -10.258 1.00 15.00 142 LYS A O 4
ATOM 12834 N N . GLN A 1 95 ? 6.145 -9.859 -9.242 1.00 15.00 143 GLN A N 4
ATOM 12835 C CA . GLN A 1 95 ? 5.949 -8.478 -9.628 1.00 15.00 143 GLN A CA 4
ATOM 12836 C C . GLN A 1 95 ? 6.672 -7.589 -8.630 1.00 15.00 143 GLN A C 4
ATOM 12837 O O . GLN A 1 95 ? 6.864 -7.961 -7.483 1.00 15.00 143 GLN A O 4
ATOM 12851 N N . LEU A 1 96 ? 7.139 -6.455 -9.079 1.00 15.00 144 LEU A N 4
ATOM 12852 C CA . LEU A 1 96 ? 7.790 -5.533 -8.188 1.00 15.00 144 LEU A CA 4
ATOM 12853 C C . LEU A 1 96 ? 6.982 -4.255 -8.143 1.00 15.00 144 LEU A C 4
ATOM 12854 O O . LEU A 1 96 ? 6.976 -3.462 -9.097 1.00 15.00 144 LEU A O 4
ATOM 12870 N N . LYS A 1 97 ? 6.305 -4.076 -7.022 1.00 15.00 145 LYS A N 4
ATOM 12871 C CA . LYS A 1 97 ? 5.460 -2.931 -6.788 1.00 15.00 145 LYS A CA 4
ATOM 12872 C C . LYS A 1 97 ? 6.261 -1.767 -6.248 1.00 15.00 145 LYS A C 4
ATOM 12873 O O . LYS A 1 97 ? 6.884 -1.864 -5.197 1.00 15.00 145 LYS A O 4
ATOM 12892 N N . VAL A 1 98 ? 6.264 -0.681 -6.985 1.00 15.00 146 VAL A N 4
ATOM 12893 C CA . VAL A 1 98 ? 6.947 0.515 -6.562 1.00 15.00 146 VAL A CA 4
ATOM 12894 C C . VAL A 1 98 ? 5.889 1.565 -6.263 1.00 15.00 146 VAL A C 4
ATOM 12895 O O . VAL A 1 98 ? 4.917 1.679 -7.010 1.00 15.00 146 VAL A O 4
ATOM 12908 N N . ILE A 1 99 ? 6.074 2.334 -5.197 1.00 15.00 147 ILE A N 4
ATOM 12909 C CA . ILE A 1 99 ? 5.085 3.330 -4.803 1.00 15.00 147 ILE A CA 4
ATOM 12910 C C . ILE A 1 99 ? 5.755 4.595 -4.288 1.00 15.00 147 ILE A C 4
ATOM 12911 O O . ILE A 1 99 ? 6.554 4.538 -3.356 1.00 15.00 147 ILE A O 4
ATOM 12927 N N . VAL A 1 100 ? 5.431 5.727 -4.903 1.00 15.00 148 VAL A N 4
ATOM 12928 C CA . VAL A 1 100 ? 5.965 7.018 -4.491 1.00 15.00 148 VAL A CA 4
ATOM 12929 C C . VAL A 1 100 ? 4.840 8.044 -4.514 1.00 15.00 148 VAL A C 4
ATOM 12930 O O . VAL A 1 100 ? 3.875 7.902 -5.263 1.00 15.00 148 VAL A O 4
ATOM 12943 N N . HIS A 1 101 ? 4.937 9.049 -3.680 1.00 15.00 149 HIS A N 4
ATOM 12944 C CA . HIS A 1 101 ? 3.915 10.092 -3.593 1.00 15.00 149 HIS A CA 4
ATOM 12945 C C . HIS A 1 101 ? 4.538 11.436 -3.987 1.00 15.00 149 HIS A C 4
ATOM 12946 O O . HIS A 1 101 ? 5.141 11.548 -5.070 1.00 15.00 149 HIS A O 4
ATOM 12960 N N . ARG A 1 102 ? 4.197 12.506 -3.238 1.00 15.00 150 ARG A N 4
ATOM 12961 C CA . ARG A 1 102 ? 4.910 13.736 -3.550 1.00 15.00 150 ARG A CA 4
ATOM 12962 C C . ARG A 1 102 ? 5.435 14.445 -2.276 1.00 15.00 150 ARG A C 4
ATOM 12963 O O . ARG A 1 102 ? 6.164 15.433 -2.388 1.00 15.00 150 ARG A O 4
ATOM 12984 N N . HIS A 1 103 ? 5.499 13.647 -1.211 1.00 15.00 151 HIS A N 4
ATOM 12985 C CA . HIS A 1 103 ? 6.148 14.012 0.045 1.00 15.00 151 HIS A CA 4
ATOM 12986 C C . HIS A 1 103 ? 7.310 13.083 0.300 1.00 15.00 151 HIS A C 4
ATOM 12987 O O . HIS A 1 103 ? 8.261 13.435 0.997 1.00 15.00 151 HIS A O 4
ATOM 13001 N N . GLU A 1 104 ? 7.384 12.122 -0.617 1.00 15.00 152 GLU A N 4
ATOM 13002 C CA . GLU A 1 104 ? 8.321 10.998 -0.506 1.00 15.00 152 GLU A CA 4
ATOM 13003 C C . GLU A 1 104 ? 8.676 10.550 0.927 1.00 15.00 152 GLU A C 4
ATOM 13004 O O . GLU A 1 104 ? 9.817 10.273 1.273 1.00 15.00 152 GLU A O 4
ATOM 13016 N N . ARG A 1 105 ? 7.623 10.458 1.751 1.00 15.00 153 ARG A N 4
ATOM 13017 C CA . ARG A 1 105 ? 7.775 9.950 3.093 1.00 15.00 153 ARG A CA 4
ATOM 13018 C C . ARG A 1 105 ? 7.306 8.488 3.185 1.00 15.00 153 ARG A C 4
ATOM 13019 O O . ARG A 1 105 ? 7.795 7.716 3.998 1.00 15.00 153 ARG A O 4
ATOM 13040 N N . LEU A 1 106 ? 6.329 8.146 2.369 1.00 15.00 154 LEU A N 4
ATOM 13041 C CA . LEU A 1 106 ? 5.755 6.811 2.305 1.00 15.00 154 LEU A CA 4
ATOM 13042 C C . LEU A 1 106 ? 6.163 6.076 1.033 1.00 15.00 154 LEU A C 4
ATOM 13043 O O . LEU A 1 106 ? 5.315 5.463 0.387 1.00 15.00 154 LEU A O 4
ATOM 13059 N N . LEU A 1 107 ? 7.308 6.470 0.480 1.00 15.00 155 LEU A N 4
ATOM 13060 C CA . LEU A 1 107 ? 7.774 5.856 -0.759 1.00 15.00 155 LEU A CA 4
ATOM 13061 C C . LEU A 1 107 ? 8.450 4.494 -0.470 1.00 15.00 155 LEU A C 4
ATOM 13062 O O . LEU A 1 107 ? 9.345 4.392 0.370 1.00 15.00 155 LEU A O 4
ATOM 13078 N N . TYR A 1 108 ? 7.999 3.439 -1.139 1.00 15.00 156 TYR A N 4
ATOM 13079 C CA . TYR A 1 108 ? 8.573 2.116 -0.920 1.00 15.00 156 TYR A CA 4
ATOM 13080 C C . TYR A 1 108 ? 8.245 1.174 -2.059 1.00 15.00 156 TYR A C 4
ATOM 13081 O O . TYR A 1 108 ? 7.350 1.442 -2.858 1.00 15.00 156 TYR A O 4
ATOM 13099 N N . PHE A 1 109 ? 8.990 0.081 -2.144 1.00 15.00 157 PHE A N 4
ATOM 13100 C CA . PHE A 1 109 ? 8.765 -0.916 -3.178 1.00 15.00 157 PHE A CA 4
ATOM 13101 C C . PHE A 1 109 ? 8.823 -2.298 -2.565 1.00 15.00 157 PHE A C 4
ATOM 13102 O O . PHE A 1 109 ? 9.610 -2.532 -1.643 1.00 15.00 157 PHE A O 4
ATOM 13119 N N . PHE A 1 110 ? 7.975 -3.196 -3.037 1.00 15.00 158 PHE A N 4
ATOM 13120 C CA . PHE A 1 110 ? 7.960 -4.550 -2.520 1.00 15.00 158 PHE A CA 4
ATOM 13121 C C . PHE A 1 110 ? 7.687 -5.547 -3.629 1.00 15.00 158 PHE A C 4
ATOM 13122 O O . PHE A 1 110 ? 7.286 -5.176 -4.730 1.00 15.00 158 PHE A O 4
ATOM 13139 N N . ASP A 1 111 ? 7.882 -6.809 -3.301 1.00 15.00 159 ASP A N 4
ATOM 13140 C CA . ASP A 1 111 ? 7.684 -7.898 -4.241 1.00 15.00 159 ASP A CA 4
ATOM 13141 C C . ASP A 1 111 ? 6.232 -8.333 -4.197 1.00 15.00 159 ASP A C 4
ATOM 13142 O O . ASP A 1 111 ? 5.517 -8.045 -3.231 1.00 15.00 159 ASP A O 4
ATOM 13151 N N . VAL A 1 112 ? 5.756 -8.803 -5.335 1.00 15.00 160 VAL A N 4
ATOM 13152 C CA . VAL A 1 112 ? 4.378 -9.254 -5.442 1.00 15.00 160 VAL A CA 4
ATOM 13153 C C . VAL A 1 112 ? 4.210 -10.390 -6.446 1.00 15.00 160 VAL A C 4
ATOM 13154 O O . VAL A 1 112 ? 3.590 -10.154 -7.481 1.00 15.00 160 VAL A O 4
ATOM 13167 N N . THR A 1 113 ? 4.874 -11.516 -6.208 1.00 15.00 161 THR A N 4
ATOM 13168 C CA . THR A 1 113 ? 4.710 -12.751 -7.001 1.00 15.00 161 THR A CA 4
ATOM 13169 C C . THR A 1 113 ? 3.885 -12.576 -8.296 1.00 15.00 161 THR A C 4
ATOM 13170 O O . THR A 1 113 ? 4.490 -12.346 -9.365 1.00 15.00 161 THR A O 4
ATOM 13182 N N . ARG B 1 1 ? -21.971 -11.285 1.715 1.00 15.00 49 ARG B N 4
ATOM 13183 C CA . ARG B 1 1 ? -22.020 -12.510 2.545 1.00 15.00 49 ARG B CA 4
ATOM 13184 C C . ARG B 1 1 ? -20.617 -12.851 3.021 1.00 15.00 49 ARG B C 4
ATOM 13185 O O . ARG B 1 1 ? -20.351 -12.881 4.221 1.00 15.00 49 ARG B O 4
ATOM 13208 N N . GLY B 1 2 ? -19.711 -13.092 2.074 1.00 15.00 50 GLY B N 4
ATOM 13209 C CA . GLY B 1 2 ? -18.339 -13.418 2.420 1.00 15.00 50 GLY B CA 4
ATOM 13210 C C . GLY B 1 2 ? -17.572 -12.195 2.855 1.00 15.00 50 GLY B C 4
ATOM 13211 O O . GLY B 1 2 ? -16.703 -11.708 2.136 1.00 15.00 50 GLY B O 4
ATOM 13215 N N . SER B 1 3 ? -17.906 -11.689 4.026 1.00 15.00 51 SER B N 4
ATOM 13216 C CA . SER B 1 3 ? -17.257 -10.507 4.552 1.00 15.00 51 SER B CA 4
ATOM 13217 C C . SER B 1 3 ? -15.946 -10.861 5.215 1.00 15.00 51 SER B C 4
ATOM 13218 O O . SER B 1 3 ? -15.899 -11.130 6.413 1.00 15.00 51 SER B O 4
ATOM 13226 N N . HIS B 1 4 ? -14.879 -10.854 4.432 1.00 15.00 52 HIS B N 4
ATOM 13227 C CA . HIS B 1 4 ? -13.551 -11.168 4.941 1.00 15.00 52 HIS B CA 4
ATOM 13228 C C . HIS B 1 4 ? -13.125 -10.166 5.999 1.00 15.00 52 HIS B C 4
ATOM 13229 O O . HIS B 1 4 ? -12.526 -10.532 7.016 1.00 15.00 52 HIS B O 4
ATOM 13243 N N . MET B 1 5 ? -13.457 -8.900 5.748 1.00 15.00 53 MET B N 4
ATOM 13244 C CA . MET B 1 5 ? -13.121 -7.806 6.649 1.00 15.00 53 MET B CA 4
ATOM 13245 C C . MET B 1 5 ? -13.513 -8.111 8.102 1.00 15.00 53 MET B C 4
ATOM 13246 O O . MET B 1 5 ? -12.786 -7.770 9.039 1.00 15.00 53 MET B O 4
ATOM 13260 N N . ARG B 1 6 ? -14.638 -8.798 8.285 1.00 15.00 54 ARG B N 4
ATOM 13261 C CA . ARG B 1 6 ? -15.118 -9.147 9.621 1.00 15.00 54 ARG B CA 4
ATOM 13262 C C . ARG B 1 6 ? -15.127 -10.651 9.830 1.00 15.00 54 ARG B C 4
ATOM 13263 O O . ARG B 1 6 ? -15.726 -11.151 10.782 1.00 15.00 54 ARG B O 4
ATOM 13284 N N . SER B 1 7 ? -14.463 -11.366 8.948 1.00 15.00 55 SER B N 4
ATOM 13285 C CA . SER B 1 7 ? -14.389 -12.814 9.042 1.00 15.00 55 SER B CA 4
ATOM 13286 C C . SER B 1 7 ? -13.216 -13.208 9.933 1.00 15.00 55 SER B C 4
ATOM 13287 O O . SER B 1 7 ? -12.994 -14.386 10.198 1.00 15.00 55 SER B O 4
ATOM 13295 N N . LEU B 1 8 ? -12.352 -12.228 10.189 1.00 15.00 56 LEU B N 4
ATOM 13296 C CA . LEU B 1 8 ? -11.177 -12.429 11.021 1.00 15.00 56 LEU B CA 4
ATOM 13297 C C . LEU B 1 8 ? -11.091 -11.386 12.146 1.00 15.00 56 LEU B C 4
ATOM 13298 O O . LEU B 1 8 ? -10.583 -11.669 13.231 1.00 15.00 56 LEU B O 4
ATOM 13314 N N . HIS B 1 9 ? -11.487 -10.150 11.800 1.00 15.00 57 HIS B N 4
ATOM 13315 C CA . HIS B 1 9 ? -11.459 -9.000 12.712 1.00 15.00 57 HIS B CA 4
ATOM 13316 C C . HIS B 1 9 ? -10.031 -8.526 12.989 1.00 15.00 57 HIS B C 4
ATOM 13317 O O . HIS B 1 9 ? -9.681 -7.390 12.666 1.00 15.00 57 HIS B O 4
ATOM 13331 N N . LYS B 1 10 ? -9.217 -9.398 13.582 1.00 15.00 58 LYS B N 4
ATOM 13332 C CA . LYS B 1 10 ? -7.829 -9.078 13.917 1.00 15.00 58 LYS B CA 4
ATOM 13333 C C . LYS B 1 10 ? -7.085 -8.481 12.726 1.00 15.00 58 LYS B C 4
ATOM 13334 O O . LYS B 1 10 ? -6.333 -7.522 12.871 1.00 15.00 58 LYS B O 4
ATOM 13353 N N . GLU B 1 11 ? -7.318 -9.048 11.550 1.00 15.00 59 GLU B N 4
ATOM 13354 C CA . GLU B 1 11 ? -6.654 -8.600 10.329 1.00 15.00 59 GLU B CA 4
ATOM 13355 C C . GLU B 1 11 ? -6.979 -7.140 10.032 1.00 15.00 59 GLU B C 4
ATOM 13356 O O . GLU B 1 11 ? -6.081 -6.320 9.837 1.00 15.00 59 GLU B O 4
ATOM 13368 N N . LEU B 1 12 ? -8.265 -6.824 9.996 1.00 15.00 60 LEU B N 4
ATOM 13369 C CA . LEU B 1 12 ? -8.710 -5.460 9.748 1.00 15.00 60 LEU B CA 4
ATOM 13370 C C . LEU B 1 12 ? -8.243 -4.550 10.890 1.00 15.00 60 LEU B C 4
ATOM 13371 O O . LEU B 1 12 ? -7.821 -3.423 10.661 1.00 15.00 60 LEU B O 4
ATOM 13387 N N . GLN B 1 13 ? -8.292 -5.072 12.117 1.00 15.00 61 GLN B N 4
ATOM 13388 C CA . GLN B 1 13 ? -7.890 -4.317 13.300 1.00 15.00 61 GLN B CA 4
ATOM 13389 C C . GLN B 1 13 ? -6.383 -4.022 13.279 1.00 15.00 61 GLN B C 4
ATOM 13390 O O . GLN B 1 13 ? -5.907 -3.106 13.957 1.00 15.00 61 GLN B O 4
ATOM 13404 N N . GLN B 1 14 ? -5.639 -4.786 12.480 1.00 15.00 62 GLN B N 4
ATOM 13405 C CA . GLN B 1 14 ? -4.193 -4.625 12.379 1.00 15.00 62 GLN B CA 4
ATOM 13406 C C . GLN B 1 14 ? -3.846 -3.442 11.485 1.00 15.00 62 GLN B C 4
ATOM 13407 O O . GLN B 1 14 ? -2.999 -2.617 11.827 1.00 15.00 62 GLN B O 4
ATOM 13421 N N . TYR B 1 15 ? -4.489 -3.379 10.326 1.00 15.00 63 TYR B N 4
ATOM 13422 C CA . TYR B 1 15 ? -4.272 -2.284 9.381 1.00 15.00 63 TYR B CA 4
ATOM 13423 C C . TYR B 1 15 ? -4.678 -0.934 9.972 1.00 15.00 63 TYR B C 4
ATOM 13424 O O . TYR B 1 15 ? -3.933 0.039 9.869 1.00 15.00 63 TYR B O 4
ATOM 13442 N N . ILE B 1 16 ? -5.849 -0.890 10.590 1.00 15.00 64 ILE B N 4
ATOM 13443 C CA . ILE B 1 16 ? -6.376 0.334 11.194 1.00 15.00 64 ILE B CA 4
ATOM 13444 C C . ILE B 1 16 ? -5.849 0.559 12.613 1.00 15.00 64 ILE B C 4
ATOM 13445 O O . ILE B 1 16 ? -6.617 0.845 13.533 1.00 15.00 64 ILE B O 4
ATOM 13461 N N . SER B 1 17 ? -4.570 0.296 12.808 1.00 15.00 65 SER B N 4
ATOM 13462 C CA . SER B 1 17 ? -3.951 0.477 14.105 1.00 15.00 65 SER B CA 4
ATOM 13463 C C . SER B 1 17 ? -3.632 1.964 14.332 1.00 15.00 65 SER B C 4
ATOM 13464 O O . SER B 1 17 ? -4.491 2.724 14.789 1.00 15.00 65 SER B O 4
ATOM 13472 N N . ASN B 1 18 ? -2.386 2.347 14.035 1.00 15.00 66 ASN B N 4
ATOM 13473 C CA . ASN B 1 18 ? -1.892 3.731 14.163 1.00 15.00 66 ASN B CA 4
ATOM 13474 C C . ASN B 1 18 ? -2.937 4.816 13.854 1.00 15.00 66 ASN B C 4
ATOM 13475 O O . ASN B 1 18 ? -3.168 5.688 14.687 1.00 15.00 66 ASN B O 4
ATOM 13486 N N . LEU B 1 19 ? -3.543 4.788 12.673 1.00 15.00 67 LEU B N 4
ATOM 13487 C CA . LEU B 1 19 ? -4.549 5.787 12.321 1.00 15.00 67 LEU B CA 4
ATOM 13488 C C . LEU B 1 19 ? -5.851 5.552 13.084 1.00 15.00 67 LEU B C 4
ATOM 13489 O O . LEU B 1 19 ? -6.243 4.412 13.339 1.00 15.00 67 LEU B O 4
ATOM 13505 N N . SER B 1 20 ? -6.502 6.649 13.460 1.00 15.00 68 SER B N 4
ATOM 13506 C CA . SER B 1 20 ? -7.745 6.608 14.223 1.00 15.00 68 SER B CA 4
ATOM 13507 C C . SER B 1 20 ? -8.925 6.098 13.393 1.00 15.00 68 SER B C 4
ATOM 13508 O O . SER B 1 20 ? -8.937 6.205 12.169 1.00 15.00 68 SER B O 4
ATOM 13516 N N . TYR B 1 21 ? -9.897 5.510 14.077 1.00 15.00 69 TYR B N 4
ATOM 13517 C CA . TYR B 1 21 ? -11.096 4.994 13.448 1.00 15.00 69 TYR B CA 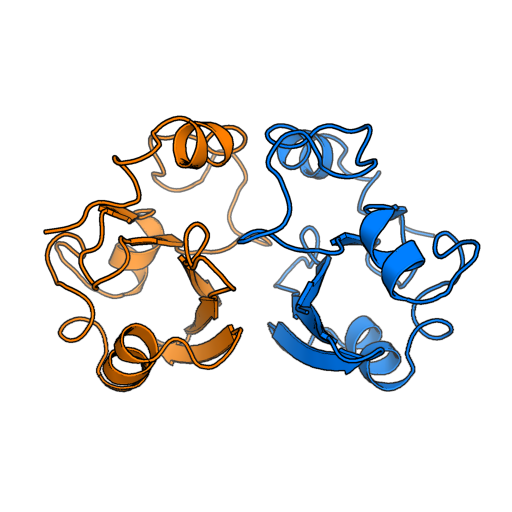4
ATOM 13518 C C . TYR B 1 21 ? -12.104 6.107 13.177 1.00 15.00 69 TYR B C 4
ATOM 13519 O O . TYR B 1 21 ? -13.088 5.899 12.479 1.00 15.00 69 TYR B O 4
ATOM 13537 N N . ARG B 1 22 ? -11.912 7.250 13.835 1.00 15.00 70 ARG B N 4
ATOM 13538 C CA . ARG B 1 22 ? -12.811 8.387 13.671 1.00 15.00 70 ARG B CA 4
ATOM 13539 C C . ARG B 1 22 ? -12.765 8.916 12.245 1.00 15.00 70 ARG B C 4
ATOM 13540 O O . ARG B 1 22 ? -13.801 9.252 11.669 1.00 15.00 70 ARG B O 4
ATOM 13561 N N . VAL B 1 23 ? -11.531 8.987 11.694 1.00 15.00 71 VAL B N 4
ATOM 13562 C CA . VAL B 1 23 ? -11.256 9.466 10.326 1.00 15.00 71 VAL B CA 4
ATOM 13563 C C . VAL B 1 23 ? -12.158 10.626 9.907 1.00 15.00 71 VAL B C 4
ATOM 13564 O O . VAL B 1 23 ? -12.708 10.631 8.804 1.00 15.00 71 VAL B O 4
ATOM 13577 N N . LYS B 1 24 ? -12.291 11.626 10.768 1.00 15.00 72 LYS B N 4
ATOM 13578 C CA . LYS B 1 24 ? -13.150 12.763 10.456 1.00 15.00 72 LYS B CA 4
ATOM 13579 C C . LYS B 1 24 ? -12.417 14.091 10.614 1.00 15.00 72 LYS B C 4
ATOM 13580 O O . LYS B 1 24 ? -11.606 14.256 11.529 1.00 15.00 72 LYS B O 4
ATOM 13599 N N . LYS B 1 25 ? -12.701 15.016 9.695 1.00 15.00 73 LYS B N 4
ATOM 13600 C CA . LYS B 1 25 ? -12.105 16.365 9.688 1.00 15.00 73 LYS B CA 4
ATOM 13601 C C . LYS B 1 25 ? -10.632 16.353 9.289 1.00 15.00 73 LYS B C 4
ATOM 13602 O O . LYS B 1 25 ? -10.085 17.393 8.929 1.00 15.00 73 LYS B O 4
ATOM 13621 N N . VAL B 1 26 ? -10.000 15.173 9.368 1.00 15.00 74 VAL B N 4
ATOM 13622 C CA . VAL B 1 26 ? -8.585 14.962 9.002 1.00 15.00 74 VAL B CA 4
ATOM 13623 C C . VAL B 1 26 ? -7.623 15.913 9.744 1.00 15.00 74 VAL B C 4
ATOM 13624 O O . VAL B 1 26 ? -6.421 15.946 9.466 1.00 15.00 74 VAL B O 4
ATOM 13637 N N . SER B 1 27 ? -8.137 16.622 10.732 1.00 15.00 75 SER B N 4
ATOM 13638 C CA . SER B 1 27 ? -7.371 17.572 11.543 1.00 15.00 75 SER B CA 4
ATOM 13639 C C . SER B 1 27 ? -6.415 16.891 12.521 1.00 15.00 75 SER B C 4
ATOM 13640 O O . SER B 1 27 ? -6.315 17.322 13.667 1.00 15.00 75 SER B O 4
ATOM 13648 N N . GLU B 1 28 ? -6.071 15.656 12.198 1.00 15.00 76 GLU B N 4
ATOM 13649 C CA . GLU B 1 28 ? -5.182 14.889 13.045 1.00 15.00 76 GLU B CA 4
ATOM 13650 C C . GLU B 1 28 ? -3.761 14.808 12.442 1.00 15.00 76 GLU B C 4
ATOM 13651 O O . GLU B 1 28 ? -2.767 15.094 13.116 1.00 15.00 76 GLU B O 4
ATOM 13663 N N . GLU B 1 29 ? -3.681 14.377 11.190 1.00 15.00 77 GLU B N 4
ATOM 13664 C CA . GLU B 1 29 ? -2.385 14.232 10.515 1.00 15.00 77 GLU B CA 4
ATOM 13665 C C . GLU B 1 29 ? -2.302 15.093 9.267 1.00 15.00 77 GLU B C 4
ATOM 13666 O O . GLU B 1 29 ? -1.234 15.197 8.662 1.00 15.00 77 GLU B O 4
ATOM 13678 N N . ALA B 1 30 ? -3.438 15.676 8.881 1.00 15.00 78 ALA B N 4
ATOM 13679 C CA . ALA B 1 30 ? -3.527 16.537 7.701 1.00 15.00 78 ALA B CA 4
ATOM 13680 C C . ALA B 1 30 ? -3.426 15.747 6.396 1.00 15.00 78 ALA B C 4
ATOM 13681 O O . ALA B 1 30 ? -3.084 14.564 6.385 1.00 15.00 78 ALA B O 4
ATOM 13688 N N . LEU B 1 31 ? -3.726 16.428 5.295 1.00 15.00 79 LEU B N 4
ATOM 13689 C CA . LEU B 1 31 ? -3.675 15.828 3.972 1.00 15.00 79 LEU B CA 4
ATOM 13690 C C . LEU B 1 31 ? -2.534 16.432 3.150 1.00 15.00 79 LEU B C 4
ATOM 13691 O O . LEU B 1 31 ? -2.767 17.209 2.226 1.00 15.00 79 LEU B O 4
ATOM 13707 N N . MET B 1 32 ? -1.298 16.088 3.498 1.00 15.00 80 MET B N 4
ATOM 13708 C CA . MET B 1 32 ? -0.149 16.611 2.775 1.00 15.00 80 MET B CA 4
ATOM 13709 C C . MET B 1 32 ? 0.736 15.480 2.245 1.00 15.00 80 MET B C 4
ATOM 13710 O O . MET B 1 32 ? 1.867 15.727 1.819 1.00 15.00 80 MET B O 4
ATOM 13724 N N . GLN B 1 33 ? 0.200 14.247 2.237 1.00 15.00 81 GLN B N 4
ATOM 13725 C CA . GLN B 1 33 ? 0.949 13.072 1.773 1.00 15.00 81 GLN B CA 4
ATOM 13726 C C . GLN B 1 33 ? 0.147 11.777 1.925 1.00 15.00 81 GLN B C 4
ATOM 13727 O O . GLN B 1 33 ? 0.456 10.780 1.283 1.00 15.00 81 GLN B O 4
ATOM 13741 N N . MET B 1 34 ? -0.870 11.795 2.783 1.00 15.00 82 MET B N 4
ATOM 13742 C CA . MET B 1 34 ? -1.687 10.612 3.028 1.00 15.00 82 MET B CA 4
ATOM 13743 C C . MET B 1 34 ? -2.925 10.602 2.137 1.00 15.00 82 MET B C 4
ATOM 13744 O O . MET B 1 34 ? -3.485 11.661 1.844 1.00 15.00 82 MET B O 4
ATOM 13758 N N . PRO B 1 35 ? -3.362 9.405 1.677 1.00 15.00 83 PRO B N 4
ATOM 13759 C CA . PRO B 1 35 ? -4.548 9.274 0.834 1.00 15.00 83 PRO B CA 4
ATOM 13760 C C . PRO B 1 35 ? -5.754 9.983 1.446 1.00 15.00 83 PRO B C 4
ATOM 13761 O O . PRO B 1 35 ? -6.083 9.784 2.615 1.00 15.00 83 PRO B O 4
ATOM 13772 N N . ILE B 1 36 ? -6.395 10.817 0.643 1.00 15.00 84 ILE B N 4
ATOM 13773 C CA . ILE B 1 36 ? -7.545 11.595 1.089 1.00 15.00 84 ILE B CA 4
ATOM 13774 C C . ILE B 1 36 ? -8.780 10.715 1.268 1.00 15.00 84 ILE B C 4
ATOM 13775 O O . ILE B 1 36 ? -9.666 11.016 2.058 1.00 15.00 84 ILE B O 4
ATOM 13791 N N . GLY B 1 37 ? -8.800 9.583 0.599 1.00 15.00 85 GLY B N 4
ATOM 13792 C CA . GLY B 1 37 ? -9.948 8.704 0.679 1.00 15.00 85 GLY B CA 4
ATOM 13793 C C . GLY B 1 37 ? -9.560 7.255 0.565 1.00 15.00 85 GLY B C 4
ATOM 13794 O O . GLY B 1 37 ? -8.752 6.899 -0.286 1.00 15.00 85 GLY B O 4
ATOM 13798 N N . ILE B 1 38 ? -10.123 6.428 1.429 1.00 15.00 86 ILE B N 4
ATOM 13799 C CA . ILE B 1 38 ? -9.810 4.993 1.429 1.00 15.00 86 ILE B CA 4
ATOM 13800 C C . ILE B 1 38 ? -11.082 4.146 1.482 1.00 15.00 86 ILE B C 4
ATOM 13801 O O . ILE B 1 38 ? -12.079 4.560 2.071 1.00 15.00 86 ILE B O 4
ATOM 13817 N N . LEU B 1 39 ? -11.046 2.960 0.863 1.00 15.00 87 LEU B N 4
ATOM 13818 C CA . LEU B 1 39 ? -12.188 2.064 0.831 1.00 15.00 87 LEU B CA 4
ATOM 13819 C C . LEU B 1 39 ? -11.744 0.600 0.968 1.00 15.00 87 LEU B C 4
ATOM 13820 O O . LEU B 1 39 ? -10.853 0.148 0.242 1.00 15.00 87 LEU B O 4
ATOM 13836 N N . LEU B 1 40 ? -12.378 -0.127 1.894 1.00 15.00 88 LEU B N 4
ATOM 13837 C CA . LEU B 1 40 ? -12.065 -1.530 2.150 1.00 15.00 88 LEU B CA 4
ATOM 13838 C C . LEU B 1 40 ? -13.362 -2.344 2.099 1.00 15.00 88 LEU B C 4
ATOM 13839 O O . LEU B 1 40 ? -14.377 -1.938 2.660 1.00 15.00 88 LEU B O 4
ATOM 13855 N N . LEU B 1 41 ? -13.331 -3.468 1.417 1.00 15.00 89 LEU B N 4
ATOM 13856 C CA . LEU B 1 41 ? -14.521 -4.300 1.247 1.00 15.00 89 LEU B CA 4
ATOM 13857 C C . LEU B 1 41 ? -14.254 -5.776 1.529 1.00 15.00 89 LEU B C 4
ATOM 13858 O O . LEU B 1 41 ? -13.298 -6.136 2.216 1.00 15.00 89 LEU B O 4
ATOM 13874 N N . ASP B 1 42 ? -15.201 -6.603 1.086 1.00 15.00 90 ASP B N 4
ATOM 13875 C CA . ASP B 1 42 ? -15.126 -8.052 1.260 1.00 15.00 90 ASP B CA 4
ATOM 13876 C C . ASP B 1 42 ? -14.388 -8.681 0.081 1.00 15.00 90 ASP B C 4
ATOM 13877 O O . ASP B 1 42 ? -13.660 -8.015 -0.642 1.00 15.00 90 ASP B O 4
ATOM 13886 N N . GLU B 1 43 ? -14.613 -9.975 -0.138 1.00 15.00 91 GLU B N 4
ATOM 13887 C CA . GLU B 1 43 ? -14.000 -10.672 -1.241 1.00 15.00 91 GLU B CA 4
ATOM 13888 C C . GLU B 1 43 ? -15.106 -11.094 -2.172 1.00 15.00 91 GLU B C 4
ATOM 13889 O O . GLU B 1 43 ? -14.889 -11.860 -3.134 1.00 15.00 91 GLU B O 4
ATOM 13901 N N . GLU B 1 44 ? -16.311 -10.551 -1.916 1.00 15.00 92 GLU B N 4
ATOM 13902 C CA . GLU B 1 44 ? -17.486 -10.958 -2.735 1.00 15.00 92 GLU B CA 4
ATOM 13903 C C . GLU B 1 44 ? -18.052 -9.859 -3.679 1.00 15.00 92 GLU B C 4
ATOM 13904 O O . GLU B 1 44 ? -17.512 -9.785 -4.784 1.00 15.00 92 GLU B O 4
ATOM 13916 N N . ASP B 1 45 ? -18.349 -8.718 -3.034 1.00 15.00 93 ASP B N 4
ATOM 13917 C CA . ASP B 1 45 ? -18.893 -7.615 -3.875 1.00 15.00 93 ASP B CA 4
ATOM 13918 C C . ASP B 1 45 ? -19.725 -6.634 -3.033 1.00 15.00 93 ASP B C 4
ATOM 13919 O O . ASP B 1 45 ? -20.629 -5.944 -3.497 1.00 15.00 93 ASP B O 4
ATOM 13928 N N . LYS B 1 46 ? -19.178 -6.364 -1.848 1.00 15.00 94 LYS B N 4
ATOM 13929 C CA . LYS B 1 46 ? -19.778 -5.380 -0.967 1.00 15.00 94 LYS B CA 4
ATOM 13930 C C . LYS B 1 46 ? -18.728 -4.640 -0.149 1.00 15.00 94 LYS B C 4
ATOM 13931 O O . LYS B 1 46 ? -17.759 -5.233 0.322 1.00 15.00 94 LYS B O 4
ATOM 13950 N N . ILE B 1 47 ? -18.927 -3.328 -0.033 1.00 15.00 95 ILE B N 4
ATOM 13951 C CA . ILE B 1 47 ? -18.032 -2.476 0.720 1.00 15.00 95 ILE B CA 4
ATOM 13952 C C . ILE B 1 47 ? -18.299 -2.596 2.207 1.00 15.00 95 ILE B C 4
ATOM 13953 O O . ILE B 1 47 ? -19.450 -2.555 2.642 1.00 15.00 95 ILE B O 4
ATOM 13969 N N . GLU B 1 48 ? -17.242 -2.736 2.991 1.00 15.00 96 GLU B N 4
ATOM 13970 C CA . GLU B 1 48 ? -17.393 -2.879 4.429 1.00 15.00 96 GLU B CA 4
ATOM 13971 C C . GLU B 1 48 ? -17.136 -1.562 5.171 1.00 15.00 96 GLU B C 4
ATOM 13972 O O . GLU B 1 48 ? -17.992 -1.093 5.921 1.00 15.00 96 GLU B O 4
ATOM 13984 N N . TRP B 1 49 ? -15.967 -0.956 4.969 1.00 15.00 97 TRP B N 4
ATOM 13985 C CA . TRP B 1 49 ? -15.653 0.313 5.631 1.00 15.00 97 TRP B CA 4
ATOM 13986 C C . TRP B 1 49 ? -14.849 1.208 4.708 1.00 15.00 97 TRP B C 4
ATOM 13987 O O . TRP B 1 49 ? -14.158 0.726 3.812 1.00 15.00 97 TRP B O 4
ATOM 14008 N N . SER B 1 50 ? -14.956 2.510 4.901 1.00 15.00 98 SER B N 4
ATOM 14009 C CA . SER B 1 50 ? -14.219 3.456 4.081 1.00 15.00 98 SER B CA 4
ATOM 14010 C C . SER B 1 50 ? -13.990 4.754 4.844 1.00 15.00 98 SER B C 4
ATOM 14011 O O . SER B 1 50 ? -14.757 5.100 5.741 1.00 15.00 98 SER B O 4
ATOM 14019 N N . ASN B 1 51 ? -12.933 5.467 4.482 1.00 15.00 99 ASN B N 4
ATOM 14020 C CA . ASN B 1 51 ? -12.631 6.747 5.104 1.00 15.00 99 ASN B CA 4
ATOM 14021 C C . ASN B 1 51 ? -13.542 7.777 4.474 1.00 15.00 99 ASN B C 4
ATOM 14022 O O . ASN B 1 51 ? -13.416 8.055 3.274 1.00 15.00 99 ASN B O 4
ATOM 14033 N N . ARG B 1 52 ? -14.428 8.348 5.298 1.00 15.00 100 ARG B N 4
ATOM 14034 C CA . ARG B 1 52 ? -15.470 9.292 4.875 1.00 15.00 100 ARG B CA 4
ATOM 14035 C C . ARG B 1 52 ? -15.035 10.316 3.825 1.00 15.00 100 ARG B C 4
ATOM 14036 O O . ARG B 1 52 ? -15.704 10.449 2.800 1.00 15.00 100 ARG B O 4
ATOM 14057 N N . PHE B 1 53 ? -13.928 11.017 4.102 1.00 15.00 101 PHE B N 4
ATOM 14058 C CA . PHE B 1 53 ? -13.380 12.061 3.205 1.00 15.00 101 PHE B CA 4
ATOM 14059 C C . PHE B 1 53 ? -13.620 11.773 1.725 1.00 15.00 101 PHE B C 4
ATOM 14060 O O . PHE B 1 53 ? -14.091 12.668 0.998 1.00 15.00 101 PHE B O 4
ATOM 14077 N N . LEU B 1 54 ? -13.419 10.514 1.299 1.00 15.00 102 LEU B N 4
ATOM 14078 C CA . LEU B 1 54 ? -13.593 10.175 -0.132 1.00 15.00 102 LEU B CA 4
ATOM 14079 C C . LEU B 1 54 ? -14.993 10.483 -0.645 1.00 15.00 102 LEU B C 4
ATOM 14080 O O . LEU B 1 54 ? -15.153 11.437 -1.409 1.00 15.00 102 LEU B O 4
ATOM 14096 N N . ALA B 1 55 ? -15.996 9.880 -0.014 1.00 15.00 103 ALA B N 4
ATOM 14097 C CA . ALA B 1 55 ? -17.409 10.128 -0.330 1.00 15.00 103 ALA B CA 4
ATOM 14098 C C . ALA B 1 55 ? -17.729 11.612 -0.419 1.00 15.00 103 ALA B C 4
ATOM 14099 O O . ALA B 1 55 ? -18.304 12.060 -1.409 1.00 15.00 103 ALA B O 4
ATOM 14106 N N . ALA B 1 56 ? -17.402 12.363 0.632 1.00 15.00 104 ALA B N 4
ATOM 14107 C CA . ALA B 1 56 ? -17.651 13.804 0.652 1.00 15.00 104 ALA B CA 4
ATOM 14108 C C . ALA B 1 56 ? -17.083 14.501 -0.576 1.00 15.00 104 ALA B C 4
ATOM 14109 O O . ALA B 1 56 ? -17.805 15.195 -1.288 1.00 15.00 104 ALA B O 4
ATOM 14116 N N . CYS B 1 57 ? -15.803 14.289 -0.833 1.00 15.00 105 CYS B N 4
ATOM 14117 C CA . CYS B 1 57 ? -15.129 14.912 -1.967 1.00 15.00 105 CYS B CA 4
ATOM 14118 C C . CYS B 1 57 ? -15.719 14.447 -3.311 1.00 15.00 105 CYS B C 4
ATOM 14119 O O . CYS B 1 57 ? -15.800 15.231 -4.256 1.00 15.00 105 CYS B O 4
ATOM 14127 N N . PHE B 1 58 ? -16.117 13.175 -3.397 1.00 15.00 106 PHE B N 4
ATOM 14128 C CA . PHE B 1 58 ? -16.717 12.633 -4.629 1.00 15.00 106 PHE B CA 4
ATOM 14129 C C . PHE B 1 58 ? -18.157 13.114 -4.798 1.00 15.00 106 PHE B C 4
ATOM 14130 O O . PHE B 1 58 ? -18.770 12.900 -5.847 1.00 15.00 106 PHE B O 4
ATOM 14147 N N . LYS B 1 59 ? -18.683 13.747 -3.751 1.00 15.00 107 LYS B N 4
ATOM 14148 C CA . LYS B 1 59 ? -20.039 14.290 -3.741 1.00 15.00 107 LYS B CA 4
ATOM 14149 C C . LYS B 1 59 ? -21.085 13.195 -3.612 1.00 15.00 107 LYS B C 4
ATOM 14150 O O . LYS B 1 59 ? -21.940 13.016 -4.484 1.00 15.00 107 LYS B O 4
ATOM 14169 N N . GLU B 1 60 ? -21.030 12.492 -2.504 1.00 15.00 108 GLU B N 4
ATOM 14170 C CA . GLU B 1 60 ? -21.974 11.432 -2.236 1.00 15.00 108 GLU B CA 4
ATOM 14171 C C . GLU B 1 60 ? -22.687 11.672 -0.908 1.00 15.00 108 GLU B C 4
ATOM 14172 O O . GLU B 1 60 ? -22.449 12.682 -0.233 1.00 15.00 108 GLU B O 4
ATOM 14184 N N . GLN B 1 61 ? -23.607 10.781 -0.593 1.00 15.00 109 GLN B N 4
ATOM 14185 C CA . GLN B 1 61 ? -24.377 10.840 0.636 1.00 15.00 109 GLN B CA 4
ATOM 14186 C C . GLN B 1 61 ? -24.134 9.579 1.454 1.00 15.00 109 GLN B C 4
ATOM 14187 O O . GLN B 1 61 ? -24.081 9.616 2.687 1.00 15.00 109 GLN B O 4
ATOM 14201 N N . THR B 1 62 ? -24.023 8.460 0.753 1.00 15.00 110 THR B N 4
ATOM 14202 C CA . THR B 1 62 ? -23.765 7.195 1.388 1.00 15.00 110 THR B CA 4
ATOM 14203 C C . THR B 1 62 ? -23.062 6.278 0.380 1.00 15.00 110 THR B C 4
ATOM 14204 O O . THR B 1 62 ? -23.661 5.788 -0.585 1.00 15.00 110 THR B O 4
ATOM 14215 N N . LEU B 1 63 ? -21.815 5.948 0.685 1.00 15.00 111 LEU B N 4
ATOM 14216 C CA . LEU B 1 63 ? -21.032 5.089 -0.189 1.00 15.00 111 LEU B CA 4
ATOM 14217 C C . LEU B 1 63 ? -21.014 3.665 0.328 1.00 15.00 111 LEU B C 4
ATOM 14218 O O . LEU B 1 63 ? -20.628 2.741 -0.377 1.00 15.00 111 LEU B O 4
ATOM 14234 N N . ILE B 1 64 ? -21.439 3.485 1.562 1.00 15.00 112 ILE B N 4
ATOM 14235 C CA . ILE B 1 64 ? -21.460 2.161 2.151 1.00 15.00 112 ILE B CA 4
ATOM 14236 C C . ILE B 1 64 ? -22.537 1.303 1.505 1.00 15.00 112 ILE B C 4
ATOM 14237 O O . ILE B 1 64 ? -23.714 1.669 1.499 1.00 15.00 112 ILE B O 4
ATOM 14253 N N . GLY B 1 65 ? -22.122 0.185 0.929 1.00 15.00 113 GLY B N 4
ATOM 14254 C CA . GLY B 1 65 ? -23.068 -0.714 0.301 1.00 15.00 113 GLY B CA 4
ATOM 14255 C C . GLY B 1 65 ? -23.295 -0.391 -1.154 1.00 15.00 113 GLY B C 4
ATOM 14256 O O . GLY B 1 65 ? -24.160 -0.975 -1.795 1.00 15.00 113 GLY B O 4
ATOM 14260 N N . ARG B 1 66 ? -22.505 0.528 -1.684 1.00 15.00 114 ARG B N 4
ATOM 14261 C CA . ARG B 1 66 ? -22.642 0.940 -3.074 1.00 15.00 114 ARG B CA 4
ATOM 14262 C C . ARG B 1 66 ? -21.955 -0.039 -4.036 1.00 15.00 114 ARG B C 4
ATOM 14263 O O . ARG B 1 66 ? -21.567 0.345 -5.136 1.00 15.00 114 ARG B O 4
ATOM 14284 N N . SER B 1 67 ? -21.843 -1.303 -3.612 1.00 15.00 115 SER B N 4
ATOM 14285 C CA . SER B 1 67 ? -21.227 -2.366 -4.410 1.00 15.00 115 SER B CA 4
ATOM 14286 C C . SER B 1 67 ? -19.933 -1.895 -5.107 1.00 15.00 115 SER B C 4
ATOM 14287 O O . SER B 1 67 ? -19.159 -1.132 -4.532 1.00 15.00 115 SER B O 4
ATOM 14295 N N . LEU B 1 68 ? -19.636 -2.470 -6.280 1.00 15.00 116 LEU B N 4
ATOM 14296 C CA . LEU B 1 68 ? -18.450 -2.095 -7.053 1.00 15.00 116 LEU B CA 4
ATOM 14297 C C . LEU B 1 68 ? -18.829 -1.414 -8.368 1.00 15.00 116 LEU B C 4
ATOM 14298 O O . LEU B 1 68 ? -18.330 -0.342 -8.705 1.00 15.00 116 LEU B O 4
ATOM 14314 N N . ALA B 1 69 ? -19.682 -2.093 -9.130 1.00 15.00 117 ALA B N 4
ATOM 14315 C CA . ALA B 1 69 ? -20.139 -1.599 -10.423 1.00 15.00 117 ALA B CA 4
ATOM 14316 C C . ALA B 1 69 ? -20.776 -0.224 -10.304 1.00 15.00 117 ALA B C 4
ATOM 14317 O O . ALA B 1 69 ? -20.659 0.595 -11.209 1.00 15.00 117 ALA B O 4
ATOM 14324 N N . GLU B 1 70 ? -21.443 0.027 -9.182 1.00 15.00 118 GLU B N 4
ATOM 14325 C CA . GLU B 1 70 ? -22.079 1.321 -8.958 1.00 15.00 118 GLU B CA 4
ATOM 14326 C C . GLU B 1 70 ? -21.026 2.422 -8.902 1.00 15.00 118 GLU B C 4
ATOM 14327 O O . GLU B 1 70 ? -21.199 3.493 -9.488 1.00 15.00 118 GLU B O 4
ATOM 14339 N N . LEU B 1 71 ? -19.948 2.154 -8.188 1.00 15.00 119 LEU B N 4
ATOM 14340 C CA . LEU B 1 71 ? -18.863 3.108 -8.076 1.00 15.00 119 LEU B CA 4
ATOM 14341 C C . LEU B 1 71 ? -18.226 3.352 -9.448 1.00 15.00 119 LEU B C 4
ATOM 14342 O O . LEU B 1 71 ? -17.964 4.495 -9.824 1.00 15.00 119 LEU B O 4
ATOM 14358 N N . SER B 1 72 ? -17.858 2.267 -10.120 1.00 15.00 120 SER B N 4
ATOM 14359 C CA . SER B 1 72 ? -17.217 2.350 -11.420 1.00 15.00 120 SER B CA 4
ATOM 14360 C C . SER B 1 72 ? -17.391 1.060 -12.218 1.00 15.00 120 SER B C 4
ATOM 14361 O O . SER B 1 72 ? -17.686 0.008 -11.650 1.00 15.00 120 SER B O 4
ATOM 14369 N N . GLU B 1 73 ? -17.223 1.154 -13.534 1.00 15.00 121 GLU B N 4
ATOM 14370 C CA . GLU B 1 73 ? -17.328 0.007 -14.416 1.00 15.00 121 GLU B CA 4
ATOM 14371 C C . GLU B 1 73 ? -15.979 -0.715 -14.652 1.00 15.00 121 GLU B C 4
ATOM 14372 O O . GLU B 1 73 ? -15.929 -1.941 -14.548 1.00 15.00 121 GLU B O 4
ATOM 14384 N N . PRO B 1 74 ? -14.870 0.005 -14.987 1.00 15.00 122 PRO B N 4
ATOM 14385 C CA . PRO B 1 74 ? -13.576 -0.639 -15.261 1.00 15.00 122 PRO B CA 4
ATOM 14386 C C . PRO B 1 74 ? -13.143 -1.581 -14.148 1.00 15.00 122 PRO B C 4
ATOM 14387 O O . PRO B 1 74 ? -12.847 -2.750 -14.387 1.00 15.00 122 PRO B O 4
ATOM 14398 N N . LEU B 1 75 ? -13.131 -1.077 -12.926 1.00 15.00 123 LEU B N 4
ATOM 14399 C CA . LEU B 1 75 ? -12.726 -1.891 -11.795 1.00 15.00 123 LEU B CA 4
ATOM 14400 C C . LEU B 1 75 ? -13.769 -2.955 -11.462 1.00 15.00 123 LEU B C 4
ATOM 14401 O O . LEU B 1 75 ? -13.461 -3.930 -10.779 1.00 15.00 123 LEU B O 4
ATOM 14417 N N . ALA B 1 76 ? -14.977 -2.807 -11.987 1.00 15.00 124 ALA B N 4
ATOM 14418 C CA . ALA B 1 76 ? -16.047 -3.751 -11.698 1.00 15.00 124 ALA B CA 4
ATOM 14419 C C . ALA B 1 76 ? -15.731 -5.129 -12.258 1.00 15.00 124 ALA B C 4
ATOM 14420 O O . ALA B 1 76 ? -15.905 -6.140 -11.587 1.00 15.00 124 ALA B O 4
ATOM 14427 N N . ALA B 1 77 ? -15.262 -5.167 -13.494 1.00 15.00 125 ALA B N 4
ATOM 14428 C CA . ALA B 1 77 ? -14.919 -6.430 -14.130 1.00 15.00 125 ALA B CA 4
ATOM 14429 C C . ALA B 1 77 ? -13.593 -6.978 -13.593 1.00 15.00 125 ALA B C 4
ATOM 14430 O O . ALA B 1 77 ? -13.387 -8.190 -13.529 1.00 15.00 125 ALA B O 4
ATOM 14437 N N . PHE B 1 78 ? -12.706 -6.072 -13.191 1.00 15.00 126 PHE B N 4
ATOM 14438 C CA . PHE B 1 78 ? -11.400 -6.444 -12.675 1.00 15.00 126 PHE B CA 4
ATOM 14439 C C . PHE B 1 78 ? -11.500 -7.089 -11.288 1.00 15.00 126 PHE B C 4
ATOM 14440 O O . PHE B 1 78 ? -10.763 -8.036 -10.991 1.00 15.00 126 PHE B O 4
ATOM 14457 N N . VAL B 1 79 ? -12.412 -6.610 -10.444 1.00 15.00 127 VAL B N 4
ATOM 14458 C CA . VAL B 1 79 ? -12.554 -7.175 -9.097 1.00 15.00 127 VAL B CA 4
ATOM 14459 C C . VAL B 1 79 ? -13.121 -8.596 -9.135 1.00 15.00 127 VAL B C 4
ATOM 14460 O O . VAL B 1 79 ? -12.899 -9.380 -8.216 1.00 15.00 127 VAL B O 4
ATOM 14473 N N . LYS B 1 80 ? -13.835 -8.936 -10.205 1.00 15.00 128 LYS B N 4
ATOM 14474 C CA . LYS B 1 80 ? -14.404 -10.274 -10.331 1.00 15.00 128 LYS B CA 4
ATOM 14475 C C . LYS B 1 80 ? -13.386 -11.193 -10.979 1.00 15.00 128 LYS B C 4
ATOM 14476 O O . LYS B 1 80 ? -13.576 -12.416 -11.045 1.00 15.00 128 LYS B O 4
ATOM 14495 N N . LYS B 1 81 ? -12.304 -10.600 -11.485 1.00 15.00 129 LYS B N 4
ATOM 14496 C CA . LYS B 1 81 ? -11.267 -11.409 -12.108 1.00 15.00 129 LYS B CA 4
ATOM 14497 C C . LYS B 1 81 ? -10.082 -11.626 -11.175 1.00 15.00 129 LYS B C 4
ATOM 14498 O O . LYS B 1 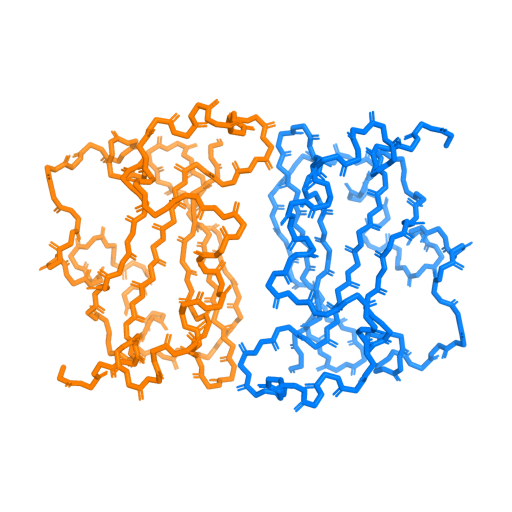81 ? -9.817 -12.767 -10.793 1.00 15.00 129 LYS B O 4
ATOM 14517 N N . GLY B 1 82 ? -9.564 -10.530 -10.609 1.00 15.00 130 GLY B N 4
ATOM 14518 C CA . GLY B 1 82 ? -8.432 -10.635 -9.703 1.00 15.00 130 GLY B CA 4
ATOM 14519 C C . GLY B 1 82 ? -7.218 -11.301 -10.347 1.00 15.00 130 GLY B C 4
ATOM 14520 O O . GLY B 1 82 ? -6.612 -12.186 -9.758 1.00 15.00 130 GLY B O 4
ATOM 14524 N N . LYS B 1 83 ? -6.897 -10.898 -11.568 1.00 15.00 131 LYS B N 4
ATOM 14525 C CA . LYS B 1 83 ? -5.769 -11.486 -12.299 1.00 15.00 131 LYS B CA 4
ATOM 14526 C C . LYS B 1 83 ? -4.599 -10.513 -12.392 1.00 15.00 131 LYS B C 4
ATOM 14527 O O . LYS B 1 83 ? -3.701 -10.686 -13.209 1.00 15.00 131 LYS B O 4
ATOM 14546 N N . THR B 1 84 ? -4.616 -9.500 -11.550 1.00 15.00 132 THR B N 4
ATOM 14547 C CA . THR B 1 84 ? -3.556 -8.497 -11.511 1.00 15.00 132 THR B CA 4
ATOM 14548 C C . THR B 1 84 ? -3.346 -8.071 -10.062 1.00 15.00 132 THR B C 4
ATOM 14549 O O . THR B 1 84 ? -4.024 -8.582 -9.169 1.00 15.00 132 THR B O 4
ATOM 14560 N N . ASP B 1 85 ? -2.417 -7.166 -9.817 1.00 15.00 133 ASP B N 4
ATOM 14561 C CA . ASP B 1 85 ? -2.147 -6.727 -8.455 1.00 15.00 133 ASP B CA 4
ATOM 14562 C C . ASP B 1 85 ? -2.817 -5.395 -8.158 1.00 15.00 133 ASP B C 4
ATOM 14563 O O . ASP B 1 85 ? -3.689 -5.303 -7.301 1.00 15.00 133 ASP B O 4
ATOM 14572 N N . GLU B 1 86 ? -2.397 -4.349 -8.849 1.00 15.00 134 GLU B N 4
ATOM 14573 C CA . GLU B 1 86 ? -2.980 -3.036 -8.627 1.00 15.00 134 GLU B CA 4
ATOM 14574 C C . GLU B 1 86 ? -3.143 -2.248 -9.926 1.00 15.00 134 GLU B C 4
ATOM 14575 O O . GLU B 1 86 ? -2.779 -2.710 -11.014 1.00 15.00 134 GLU B O 4
ATOM 14587 N N . GLU B 1 87 ? -3.849 -1.134 -9.799 1.00 15.00 135 GLU B N 4
ATOM 14588 C CA . GLU B 1 87 ? -4.105 -0.225 -10.909 1.00 15.00 135 GLU B CA 4
ATOM 14589 C C . GLU B 1 87 ? -4.444 1.174 -10.389 1.00 15.00 135 GLU B C 4
ATOM 14590 O O . GLU B 1 87 ? -5.177 1.301 -9.415 1.00 15.00 135 GLU B O 4
ATOM 14602 N N . ILE B 1 88 ? -3.975 2.204 -11.072 1.00 15.00 136 ILE B N 4
ATOM 14603 C CA . ILE B 1 88 ? -4.260 3.578 -10.685 1.00 15.00 136 ILE B CA 4
ATOM 14604 C C . ILE B 1 88 ? -4.985 4.317 -11.800 1.00 15.00 136 ILE B C 4
ATOM 14605 O O . ILE B 1 88 ? -4.357 4.825 -12.722 1.00 15.00 136 ILE B O 4
ATOM 14621 N N . ILE B 1 89 ? -6.304 4.309 -11.749 1.00 15.00 137 ILE B N 4
ATOM 14622 C CA . ILE B 1 89 ? -7.113 5.023 -12.738 1.00 15.00 137 ILE B CA 4
ATOM 14623 C C . ILE B 1 89 ? -7.298 6.472 -12.259 1.00 15.00 137 ILE B C 4
ATOM 14624 O O . ILE B 1 89 ? -6.537 6.938 -11.416 1.00 15.00 137 ILE B O 4
ATOM 14640 N N . GLU B 1 90 ? -8.257 7.203 -12.818 1.00 15.00 138 GLU B N 4
ATOM 14641 C CA . GLU B 1 90 ? -8.484 8.586 -12.401 1.00 15.00 138 GLU B CA 4
ATOM 14642 C C . GLU B 1 90 ? -9.965 8.848 -12.196 1.00 15.00 138 GLU B C 4
ATOM 14643 O O . GLU B 1 90 ? -10.788 8.499 -13.043 1.00 15.00 138 GLU B O 4
ATOM 14655 N N . LEU B 1 91 ? -10.290 9.460 -11.061 1.00 15.00 139 LEU B N 4
ATOM 14656 C CA . LEU B 1 91 ? -11.666 9.795 -10.712 1.00 15.00 139 LEU B CA 4
ATOM 14657 C C . LEU B 1 91 ? -11.685 11.014 -9.783 1.00 15.00 139 LEU B C 4
ATOM 14658 O O . LEU B 1 91 ? -10.825 11.151 -8.911 1.00 15.00 139 LEU B O 4
ATOM 14674 N N . ASN B 1 92 ? -12.629 11.930 -10.023 1.00 15.00 140 ASN B N 4
ATOM 14675 C CA . ASN B 1 92 ? -12.790 13.142 -9.205 1.00 15.00 140 ASN B CA 4
ATOM 14676 C C . ASN B 1 92 ? -11.572 14.063 -9.331 1.00 15.00 140 ASN B C 4
ATOM 14677 O O . ASN B 1 92 ? -11.359 14.959 -8.513 1.00 15.00 140 ASN B O 4
ATOM 14688 N N . GLY B 1 93 ? -10.776 13.838 -10.373 1.00 15.00 141 GLY B N 4
ATOM 14689 C CA . GLY B 1 93 ? -9.585 14.640 -10.600 1.00 15.00 141 GLY B CA 4
ATOM 14690 C C . GLY B 1 93 ? -8.323 14.042 -9.971 1.00 15.00 141 GLY B C 4
ATOM 14691 O O . GLY B 1 93 ? -7.217 14.526 -10.218 1.00 15.00 141 GLY B O 4
ATOM 14695 N N . LYS B 1 94 ? -8.483 12.982 -9.179 1.00 15.00 142 LYS B N 4
ATOM 14696 C CA . LYS B 1 94 ? -7.372 12.336 -8.496 1.00 15.00 142 LYS B CA 4
ATOM 14697 C C . LYS B 1 94 ? -7.195 10.919 -9.021 1.00 15.00 142 LYS B C 4
ATOM 14698 O O . LYS B 1 94 ? -8.096 10.389 -9.677 1.00 15.00 142 LYS B O 4
ATOM 14717 N N . GLN B 1 95 ? -6.045 10.299 -8.762 1.00 15.00 143 GLN B N 4
ATOM 14718 C CA . GLN B 1 95 ? -5.855 8.933 -9.213 1.00 15.00 143 GLN B CA 4
ATOM 14719 C C . GLN B 1 95 ? -6.618 7.998 -8.278 1.00 15.00 143 GLN B C 4
ATOM 14720 O O . GLN B 1 95 ? -6.822 8.328 -7.116 1.00 15.00 143 GLN B O 4
ATOM 14734 N N . LEU B 1 96 ? -7.082 6.872 -8.781 1.00 15.00 144 LEU B N 4
ATOM 14735 C CA . LEU B 1 96 ? -7.776 5.913 -7.936 1.00 15.00 144 LEU B CA 4
ATOM 14736 C C . LEU B 1 96 ? -6.976 4.626 -7.934 1.00 15.00 144 LEU B C 4
ATOM 14737 O O . LEU B 1 96 ? -6.948 3.880 -8.925 1.00 15.00 144 LEU B O 4
ATOM 14753 N N . LYS B 1 97 ? -6.331 4.386 -6.809 1.00 15.00 145 LYS B N 4
ATOM 14754 C CA . LYS B 1 97 ? -5.492 3.225 -6.633 1.00 15.00 145 LYS B CA 4
ATOM 14755 C C . LYS B 1 97 ? -6.291 2.039 -6.145 1.00 15.00 145 LYS B C 4
ATOM 14756 O O . LYS B 1 97 ? -6.910 2.079 -5.084 1.00 15.00 145 LYS B O 4
ATOM 14775 N N . VAL B 1 98 ? -6.282 0.999 -6.945 1.00 15.00 146 VAL B N 4
ATOM 14776 C CA . VAL B 1 98 ? -6.941 -0.237 -6.612 1.00 15.00 146 VAL B CA 4
ATOM 14777 C C . VAL B 1 98 ? -5.864 -1.268 -6.343 1.00 15.00 146 VAL B C 4
ATOM 14778 O O . VAL B 1 98 ? -4.842 -1.277 -7.029 1.00 15.00 146 VAL B O 4
ATOM 14791 N N . ILE B 1 99 ? -6.069 -2.107 -5.340 1.00 15.00 147 ILE B N 4
ATOM 14792 C CA . ILE B 1 99 ? -5.073 -3.113 -4.981 1.00 15.00 147 ILE B CA 4
ATOM 14793 C C . ILE B 1 99 ? -5.732 -4.407 -4.534 1.00 15.00 147 ILE B C 4
ATOM 14794 O O . ILE B 1 99 ? -6.543 -4.412 -3.606 1.00 15.00 147 ILE B O 4
ATOM 14810 N N . VAL B 1 100 ? -5.382 -5.496 -5.201 1.00 15.00 148 VAL B N 4
ATOM 14811 C CA . VAL B 1 100 ? -5.891 -6.819 -4.871 1.00 15.00 148 VAL B CA 4
ATOM 14812 C C . VAL B 1 100 ? -4.736 -7.815 -5.004 1.00 15.00 148 VAL B C 4
ATOM 14813 O O . VAL B 1 100 ? -3.774 -7.556 -5.709 1.00 15.00 148 VAL B O 4
ATOM 14826 N N . HIS B 1 101 ? -4.819 -8.921 -4.315 1.00 15.00 149 HIS B N 4
ATOM 14827 C CA . HIS B 1 101 ? -3.767 -9.930 -4.343 1.00 15.00 149 HIS B CA 4
ATOM 14828 C C . HIS B 1 101 ? -4.360 -11.272 -4.773 1.00 15.00 149 HIS B C 4
ATOM 14829 O O . HIS B 1 101 ? -4.891 -11.382 -5.896 1.00 15.00 149 HIS B O 4
ATOM 14843 N N . ARG B 1 102 ? -4.020 -12.347 -4.019 1.00 15.00 150 ARG B N 4
ATOM 14844 C CA . ARG B 1 102 ? -4.716 -13.578 -4.373 1.00 15.00 150 ARG B CA 4
ATOM 14845 C C . ARG B 1 102 ? -5.313 -14.297 -3.131 1.00 15.00 150 ARG B C 4
ATOM 14846 O O . ARG B 1 102 ? -6.015 -15.295 -3.306 1.00 15.00 150 ARG B O 4
ATOM 14867 N N . HIS B 1 103 ? -5.469 -13.514 -2.053 1.00 15.00 151 HIS B N 4
ATOM 14868 C CA . HIS B 1 103 ? -6.171 -13.920 -0.835 1.00 15.00 151 HIS B CA 4
ATOM 14869 C C . HIS B 1 103 ? -7.336 -12.990 -0.545 1.00 15.00 151 HIS B C 4
ATOM 14870 O O . HIS B 1 103 ? -8.273 -13.376 0.159 1.00 15.00 151 HIS B O 4
ATOM 14884 N N . GLU B 1 104 ? -7.435 -11.960 -1.393 1.00 15.00 152 GLU B N 4
ATOM 14885 C CA . GLU B 1 104 ? -8.359 -10.836 -1.167 1.00 15.00 152 GLU B CA 4
ATOM 14886 C C . GLU B 1 104 ? -8.734 -10.537 0.298 1.00 15.00 152 GLU B C 4
ATOM 14887 O O . GLU B 1 104 ? -9.890 -10.363 0.662 1.00 15.00 152 GLU B O 4
ATOM 14899 N N . ARG B 1 105 ? -7.682 -10.519 1.140 1.00 15.00 153 ARG B N 4
ATOM 14900 C CA . ARG B 1 105 ? -7.828 -10.131 2.539 1.00 15.00 153 ARG B CA 4
ATOM 14901 C C . ARG B 1 105 ? -7.377 -8.667 2.745 1.00 15.00 153 ARG B C 4
ATOM 14902 O O . ARG B 1 105 ? -7.928 -7.928 3.557 1.00 15.00 153 ARG B O 4
ATOM 14923 N N . LEU B 1 106 ? -6.364 -8.288 2.003 1.00 15.00 154 LEU B N 4
ATOM 14924 C CA . LEU B 1 106 ? -5.767 -6.955 2.028 1.00 15.00 154 LEU B CA 4
ATOM 14925 C C . LEU B 1 106 ? -6.143 -6.154 0.790 1.00 15.00 154 LEU B C 4
ATOM 14926 O O . LEU B 1 106 ? -5.290 -5.499 0.200 1.00 15.00 154 LEU B O 4
ATOM 14942 N N . LEU B 1 107 ? -7.279 -6.524 0.206 1.00 15.00 155 LEU B N 4
ATOM 14943 C CA . LEU B 1 107 ? -7.744 -5.868 -1.012 1.00 15.00 155 LEU B CA 4
ATOM 14944 C C . LEU B 1 107 ? -8.424 -4.534 -0.665 1.00 15.00 155 LEU B C 4
ATOM 14945 O O . LEU B 1 107 ? -9.324 -4.469 0.179 1.00 15.00 155 LEU B O 4
ATOM 14961 N N . TYR B 1 108 ? -7.984 -3.459 -1.285 1.00 15.00 156 TYR B N 4
ATOM 14962 C CA . TYR B 1 108 ? -8.560 -2.159 -1.002 1.00 15.00 156 TYR B CA 4
ATOM 14963 C C . TYR B 1 108 ? -8.259 -1.174 -2.114 1.00 15.00 156 TYR B C 4
ATOM 14964 O O . TYR B 1 108 ? -7.407 -1.428 -2.973 1.00 15.00 156 TYR B O 4
ATOM 14982 N N . PHE B 1 109 ? -8.980 -0.069 -2.118 1.00 15.00 157 PHE B N 4
ATOM 14983 C CA . PHE B 1 109 ? -8.784 0.965 -3.112 1.00 15.00 157 PHE B CA 4
ATOM 14984 C C . PHE B 1 109 ? -8.807 2.310 -2.423 1.00 15.00 157 PHE B C 4
ATOM 14985 O O . PHE B 1 109 ? -9.549 2.501 -1.457 1.00 15.00 157 PHE B O 4
ATOM 15002 N N . PHE B 1 110 ? -8.000 3.242 -2.887 1.00 15.00 158 PHE B N 4
ATOM 15003 C CA . PHE B 1 110 ? -7.979 4.558 -2.280 1.00 15.00 158 PHE B CA 4
ATOM 15004 C C . PHE B 1 110 ? -7.656 5.618 -3.318 1.00 15.00 158 PHE B C 4
ATOM 15005 O O . PHE B 1 110 ? -7.233 5.303 -4.428 1.00 15.00 158 PHE B O 4
ATOM 15022 N N . ASP B 1 111 ? -7.841 6.875 -2.935 1.00 15.00 159 ASP B N 4
ATOM 15023 C CA . ASP B 1 111 ? -7.619 8.023 -3.817 1.00 15.00 159 ASP B CA 4
ATOM 15024 C C . ASP B 1 111 ? -6.157 8.446 -3.780 1.00 15.00 159 ASP B C 4
ATOM 15025 O O . ASP B 1 111 ? -5.430 8.091 -2.844 1.00 15.00 159 ASP B O 4
ATOM 15034 N N . VAL B 1 112 ? -5.677 9.011 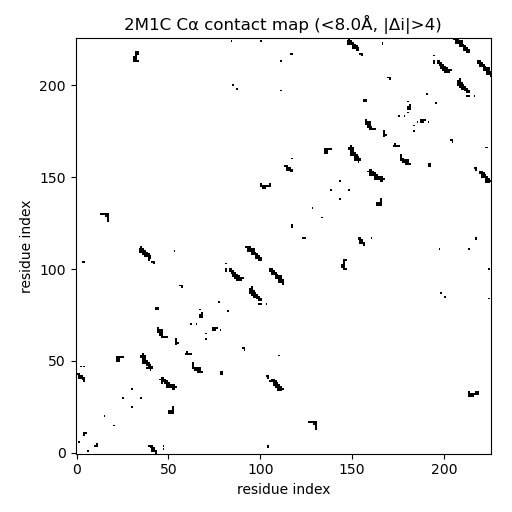-4.897 1.00 15.00 160 VAL B N 4
ATOM 15035 C CA . VAL B 1 112 ? -4.301 9.466 -4.981 1.00 15.00 160 VAL B CA 4
ATOM 15036 C C . VAL B 1 112 ? -4.135 10.694 -5.891 1.00 15.00 160 VAL B C 4
ATOM 15037 O O . VAL B 1 112 ? -3.471 10.572 -6.922 1.00 15.00 160 VAL B O 4
ATOM 15050 N N . THR B 1 113 ? -4.812 11.788 -5.562 1.00 15.00 161 THR B N 4
ATOM 15051 C CA . THR B 1 113 ? -4.666 13.086 -6.255 1.00 15.00 161 THR B CA 4
ATOM 15052 C C . THR B 1 113 ? -3.852 13.039 -7.573 1.00 15.00 161 THR B C 4
ATOM 15053 O O . THR B 1 113 ? -4.450 12.772 -8.637 1.00 15.00 161 THR B O 4
#